Protein AF-0000000077545301 (afdb_homodimer)

Nearest PDB structures (foldseek):
  8fbj-assembly1_A  TM=3.760E-01  e=2.297E-01  synthetic construct
  7t7t-assembly2_B  TM=2.841E-01  e=3.414E-01  Citrus unshiu
  8jau-assembly1_A  TM=3.101E-01  e=1.224E+00  Homo sapiens
  8ga7-assembly1_A  TM=1.828E-01  e=2.401E-01  synthetic construct
  5a7d-assembly2_E  TM=2.461E-01  e=2.586E+00  Drosophila melanogaster

Secondary structure (DSSP, 8-state):
---------------HHHHHTT------TT-SS-HHHHHTT--------------------TTHHHHHHHHHHHHHHHHHHHHT--TT--HHHHHHHHHH----------S----HHHHTT-SHHHHHHHHHS---------------------SS------HHHHHHHHHHHGGGGGGSTTTT-B-TTSSBSS-SSHHHHHHHHHHHHT-S-HHHHHHHHHHHHHHHHTS-TTTTTT-S---SS-HHHHHHHHHHHHHHHHHHH-SS---HHHHHHHHHHHHHHHHTT-HHHHHHHHHHHHHHHHHTTTTS----HHHHHHHHHHHHHHHHHHHHHT---SS-HHHHHTS---TTS-HHHHHHHHHHHHHHHHHHHHH-GGG--HHHHHHHHHHHHHHHHHS-GGGSS--HHHHTS-HHHHHHHHHHHHHHHHHHHHHHHHHHGGGGT-GGGHHHHHHHHHHHHHHHHHHHHHHTSSSS----HHHHHHHHHHHHHHHHHHHSTT----HHHHHHHHHHHHHHHHHHHHHHHHS--HHHHHHHHHHHHHHHHHTT---S-TEEEEEETTTEEEEEEEE--STTSPPEEEEEEEESSS-----GGG--TTGGGS-TTS--------SEEEEEEEE----/---------------HHHHHTT------TT-SS-HHHHHTT--------------------TTHHHHHHHHHHHHHHHHHHHHT--TT--HHHHHHHHHH----------S----HHHHTT-SHHHHHHHHHS---------------------SS------HHHHHHHHHHHGGGGGGSTTTT-B-TTSSBSS-SSHHHHHHHHHHHHT-S-HHHHHHHHHHHHHHHHTS-TTTTTT-S---SS-HHHHHHHHHHHHHHHHHHH-SS---HHHHHHHHHHHHHHHHTT-HHHHHHHHHHHHHHHHHTT-SS----HHHHHHHHHHHHHHHHHHHHHT---SS-HHHHHTS---TTS-HHHHHHHHHHHHHHHHHHHHH--TT--HHHHHHHHHHHHHHHHHS-GGGSS--HHHHTS-HHHHHHHHHHHHHHHHHHHHHHHHHHGGGGT-GGGHHHHHHHHHHHHHHHHHHHHHHTSSSSPPP-HHHHHHHHHHHHHHHHHHHSTT----HHHHHHHHHHHHHHHHHHHHHHHHS--HHHHHHHHHHHHHHHHHTT---S-TEEEEEETTTEEEEEEEE--STTSPPEEEEEEEESSS-----GGG--TTGGGS-TTS--------SEEEEEEEE----

InterPro domains:
  IPR001138 Zn(2)Cys(6) fungal-type DNA-binding domain [PS00463] (14-44)
  IPR001138 Zn(2)Cys(6) fungal-type DNA-binding domain [PS50048] (14-44)
  IPR001138 Zn(2)Cys(6) fungal-type DNA-binding domain [SM00066] (9-55)
  IPR001138 Zn(2)Cys(6) fungal-type DNA-binding domain [cd00067] (12-45)
  IPR007219 Xylanolytic transcriptional activator, regulatory domain [SM00906] (294-359)
  IPR036864 Zn(2)-C6 fungal-type DNA-binding domain superfamily [G3DSA:4.10.240.10] (12-77)
  IPR036864 Zn(2)-C6 fungal-type DNA-binding domain superfamily [SSF57701] (5-49)

Sequence (1278 aa):
MQSQPKRMRLGTKSCTECRRRKVRCIFPEGSDRCRQCKAHKAPCRPQQAPSSTSPSTSSLSPDYVQSNEGAVEILRLRECQRLGLPPDTSLGAIFTHVVGESVSSRSTSSDQDLDASVVLENAPLMKNLRETLPTQPSFEAELRPRPRDPFPNRSSMIYLPCAPVLVSIFEYTQQFWAIWPLAFTPTDTGERCFPDSVPMAVRFIQQSVISSNPGVVARALVWLSLCLQELPKDFNKDTPLSLPWKAPKIIDYYLKEVEELLQTHSSPVCSLEFIEALTLQYELFIFMGRPCSAWKSTRTALNNAMILGLHGFVPNGRKKEIWNALWVQDRHLSLFLGLPYAVPEHFIRLDRVDENDALERKILRKVGIISGHITDRNCHQLESSYSSTARIIEEMDQLKEMIPTEWWEPTEADITGYYGIDFTRRAIILFYYTTNKLLHLPYVRMTARDKRYDYSRTTAFESAEGMVRAYLNMRVLGTAPMSCDFVDFMAFSGAAILAADLISKSSSRSAEEEERLWKLIMELAKSMRDMTSVLDCAVATQAAEVLENLHAARHGTFFGPENFEVTIPYFGRMRISRVEKPAPALPQNVIEFETNVFNMHLPTDLQPSCELTENWSSGWDFDYTYEWQDVFNFEQVGSMQSQPKRMRLGTKSCTECRRRKVRCIFPEGSDRCRQCKAHKAPCRPQQAPSSTSPSTSSLSPDYVQSNEGAVEILRLRECQRLGLPPDTSLGAIFTHVVGESVSSRSTSSDQDLDASVVLENAPLMKNLRETLPTQPSFEAELRPRPRDPFPNRSSMIYLPCAPVLVSIFEYTQQFWAIWPLAFTPTDTGERCFPDSVPMAVRFIQQSVISSNPGVVARALVWLSLCLQELPKDFNKDTPLSLPWKAPKIIDYYLKEVEELLQTHSSPVCSLEFIEALTLQYELFIFMGRPCSAWKSTRTALNNAMILGLHGFVPNGRKKEIWNALWVQDRHLSLFLGLPYAVPEHFIRLDRVDENDALERKILRKVGIISGHITDRNCHQLESSYSSTARIIEEMDQLKEMIPTEWWEPTEADITGYYGIDFTRRAIILFYYTTNKLLHLPYVRMTARDKRYDYSRTTAFESAEGMVRAYLNMRVLGTAPMSCDFVDFMAFSGAAILAADLISKSSSRSAEEEERLWKLIMELAKSMRDMTSVLDCAVATQAAEVLENLHAARHGTFFGPENFEVTIPYFGRMRISRVEKPAPALPQNVIEFETNVFNMHLPTDLQPSCELTENWSSGWDFDYTYEWQDVFNFEQVGS

Solvent-accessible surface area (backbone atoms only — not comparable to full-atom values): 70444 Å² total; per-residue (Å²): 134,79,80,71,76,78,80,76,74,83,72,80,79,40,30,53,54,30,56,73,67,71,43,83,49,45,60,53,90,95,48,90,41,27,52,57,28,62,76,66,76,43,82,49,46,70,65,68,74,79,75,72,81,70,71,82,79,74,83,79,69,80,62,70,70,56,57,59,54,48,54,55,47,50,49,38,39,48,46,18,58,72,69,71,42,64,72,83,55,46,61,67,43,45,54,34,32,55,29,36,63,51,78,82,80,77,85,67,80,68,67,83,64,69,53,64,73,49,59,78,38,55,53,51,73,66,30,60,57,44,70,73,44,76,83,78,74,84,78,76,71,79,73,74,80,70,87,63,77,75,56,69,76,70,83,71,81,77,89,68,78,56,68,71,43,46,50,55,50,36,65,70,38,54,67,56,50,65,64,41,77,65,41,77,35,37,41,98,86,64,47,55,72,45,66,90,44,57,70,48,39,54,50,48,45,63,54,23,66,72,43,78,44,59,23,45,26,32,26,39,44,39,54,50,34,44,44,46,62,50,49,47,66,57,58,53,56,92,37,97,55,55,67,95,55,59,52,69,60,52,37,53,52,43,52,50,53,37,52,52,44,46,70,75,51,25,63,55,47,51,50,72,45,30,36,50,17,27,53,42,40,22,52,43,24,33,32,60,13,23,59,63,52,16,45,50,32,32,49,55,28,46,55,36,36,47,58,58,56,39,60,50,84,51,86,48,65,41,53,40,50,52,42,54,52,41,54,36,53,36,18,47,46,16,41,68,55,72,39,83,49,61,69,59,65,70,49,55,62,59,49,66,79,56,83,32,48,6,63,65,55,53,50,50,50,49,51,21,53,50,29,43,53,48,38,50,43,65,68,43,60,88,65,61,40,70,63,57,55,51,51,50,51,52,52,49,52,52,52,56,67,70,52,59,77,72,51,79,51,76,48,73,64,45,33,72,43,62,43,36,60,48,43,51,46,24,48,50,50,26,50,50,20,49,53,49,20,64,67,19,48,83,34,37,72,45,27,83,81,36,67,89,24,42,63,30,33,53,47,20,53,50,18,19,54,44,18,38,51,26,46,56,52,44,66,59,34,51,92,62,78,82,59,38,26,40,62,41,43,50,25,42,53,21,41,49,53,51,48,51,47,67,61,46,73,77,52,90,63,50,71,68,55,50,51,51,50,51,51,52,46,49,49,50,27,50,52,27,49,56,47,41,73,49,30,82,42,60,32,28,48,52,44,22,51,52,52,53,48,52,52,22,29,69,66,17,65,57,78,68,66,66,69,39,50,34,46,43,74,52,53,32,38,40,36,38,33,66,44,82,46,75,85,85,48,59,37,28,28,34,41,33,44,30,23,39,64,90,53,36,53,56,65,36,89,65,52,49,73,47,43,56,45,45,72,36,61,70,58,79,78,62,90,64,88,51,74,38,72,50,78,43,78,25,60,38,59,78,127,135,81,82,72,79,79,78,76,73,83,72,82,82,40,30,51,55,31,54,74,66,71,42,84,51,47,60,52,91,96,48,88,42,27,53,59,28,60,76,66,75,41,79,50,43,69,60,67,71,80,73,71,78,69,74,81,80,74,81,80,69,80,63,69,68,56,56,58,55,47,53,54,47,49,51,40,38,48,46,18,58,72,68,71,44,63,74,83,55,46,63,67,45,45,53,34,33,55,31,36,59,51,79,81,81,80,85,69,82,69,68,80,63,71,54,63,73,48,59,77,38,56,54,51,72,68,32,60,58,47,71,73,44,77,82,79,74,84,78,76,71,80,75,75,79,70,86,64,76,73,57,70,76,68,83,72,80,76,88,68,79,55,69,70,44,46,51,55,52,37,65,69,38,53,68,54,51,64,63,41,77,65,41,77,34,37,41,98,84,62,46,56,72,44,66,89,44,60,73,49,38,56,50,47,46,62,54,23,66,72,42,77,46,59,23,46,27,33,27,39,45,39,53,49,34,45,46,46,63,50,49,47,66,56,58,56,57,91,36,96,56,54,67,95,55,60,52,69,60,51,37,53,53,45,52,52,51,38,51,52,45,46,69,75,51,26,65,56,48,51,51,72,45,30,36,52,17,27,53,41,39,21,52,42,25,32,33,59,13,22,62,63,52,17,44,50,34,32,50,55,27,46,55,36,36,47,58,58,55,37,62,50,84,50,87,48,67,44,52,41,51,51,41,54,52,40,54,36,52,35,17,48,45,15,42,68,58,72,40,83,51,57,71,60,64,69,52,53,61,58,49,66,79,55,83,29,48,5,62,64,54,54,50,51,49,48,51,20,54,50,30,43,52,49,39,49,44,66,69,42,60,89,68,60,38,70,63,58,54,51,52,49,50,50,51,51,52,52,51,56,69,69,51,59,78,72,52,79,52,77,48,74,65,45,34,72,45,61,45,35,60,48,44,49,46,23,48,49,51,26,49,50,20,50,54,48,20,64,69,20,48,84,34,38,71,45,28,84,81,36,68,88,26,44,64,29,32,55,48,22,52,50,18,20,53,44,18,38,51,27,46,56,53,43,66,61,34,51,91,62,80,79,59,38,27,40,61,41,45,52,26,42,52,20,39,50,54,50,49,51,47,64,61,48,68,78,54,88,63,53,70,68,56,52,52,51,52,51,51,53,45,50,50,49,27,49,52,26,50,55,48,41,74,48,31,84,41,58,30,28,47,53,44,22,52,53,53,51,47,50,52,22,29,69,66,18,63,57,78,67,65,66,71,41,51,34,48,43,74,53,52,31,38,40,35,38,35,65,45,83,46,74,86,85,50,58,37,29,28,35,41,36,43,31,22,39,64,88,53,37,54,57,65,34,90,65,53,50,75,46,46,56,46,46,72,37,62,70,58,80,78,64,90,63,85,52,74,38,73,51,77,42,80,26,61,37,59,78,128

Organism: Fusarium solani (NCBI:txid169388)

Foldseek 3Di:
DPPPPPDPPPPQFAFPVCVVVVHRFDCDPPDPATPVCVVVVHDRHTPPPPDPPVPPPDDPDPCVVVPVVVVVLVLLQVLCVVLVHPSPQDPLRSLQQLFFAPDPDDPPPPPVVVCPCPPVLPVPPVNVVVVVPDDDDPCPPPPDDPPPPFLPPPPDQQDDFDLVLLLLLCVVCLLPQLQFAQSSFADPVGHGPADNDSVVLSVQQVVQCNDRALLSNLQNLLSVLLSLLFAWQCSQPPDPRHDPDRSVVSNVSSVVSLVVSCVVAQVPHHDPSNLNSLLRNLVSCQLLQNLVSSLVSLVNSQVRLVVVPLLADDPRRNSVSSNLSSQLSQLLSCLVLLHAGDRDVVSVVNPDDDPRTNLLSVLSSLLSVLSNLLSVLSVVVPCNDPVSLVVSVVSLVVSVVSQDPCLLADDPCQQAHRLSSNLSSLVSQLSSLLSLLSSLVLCLVVCVVPVVSVVSVVSNLVSLLSNLSSLVRNQSHDDAGGRGQNSLVSNLVSLVVVLVQLQVVPDPDDPVVSVVSLVSLLVSLVSLVVNVVTHVHQNSPVSSVVSVQSSCQQAQNHPDDQWQWFQAQLFGIWIWHWADDPPPFAIKIKIKGFAASSSSHDPPVPADPSRRNPGRRPPPPPPDHGPDMDMGIGGHDDD/DPPPPPDDPPPQFAFPVCVVVVHRFDCDPPDPATPVCVVVVHDRHTPPDPPPPVPPPDDPDPCVVVPVVVVVLVLLQVLCVVLVHPSPQDPLRSLQQLFFAPDPDDDPDPDPVVCVCVPVCPVPPVNVVVVVPDDDDPCPPPPDDPPDPFLPPPPDQQDDFDLVLLLLLCVVCLLPQLQFAQSSFADPVGHGPADNDSVVLSVQQVVQCPDRALLSNLQNLLSVLLSLLFAWQCSQPPDPRHDPDRSVVSNVSSVVSLVVSCVVAQVPHHDPSNLNSLLRNLVSCQLLQNLVSSLVSLVNSQVRLVVVPLLADDPRRNSVSSNLSSQLSQLLSCLVLLHAGDRDVVSVVNSDDDPRTNLLSVLSSLLSVLSNLLSVLSVVVPCVDPVSLVVSVVSLVVSVVSQDPCLLADDPCQQPHRLSSNLSSLVSQLSSLLSLLSSLVLCLVVCVVPVVSVVSVVSNLVSLLSNLSSLVRNQSHDDAGGRGQNSLVSNLVSLVVVLVQLQVVPDPDDPVVSVVSLVSLLVSLVSLVVNVVTHVHQNSPVSSVVSVQSSCQQAQNHPDDQWQWFQAQLFGIKIWHWADDPPPFAIKIKIKGFAASSSSHDPPVPADPSHRNPGRRPPPPPVDHGPDMDMGIGGHDDD

Structure (mmCIF, N/CA/C/O backbone):
data_AF-0000000077545301-model_v1
#
loop_
_entity.id
_entity.type
_entity.pdbx_description
1 polymer 'Zn(2)-C6 fungal-type domain-containing protein'
#
loop_
_atom_site.group_PDB
_atom_site.id
_atom_site.type_symbol
_atom_site.label_atom_id
_atom_site.label_alt_id
_atom_site.label_comp_id
_atom_site.label_asym_id
_atom_site.label_entity_id
_atom_site.label_seq_id
_atom_site.pdbx_PDB_ins_code
_atom_site.Cartn_x
_atom_site.Cartn_y
_atom_site.Cartn_z
_atom_site.occupancy
_atom_site.B_iso_or_equiv
_atom_site.auth_seq_id
_atom_site.auth_comp_id
_atom_site.auth_asym_id
_atom_site.auth_atom_id
_atom_site.pdbx_PDB_model_num
ATOM 1 N N . MET A 1 1 ? 50.531 -36.344 57.156 1 24.77 1 MET A N 1
ATOM 2 C CA . MET A 1 1 ? 49.156 -36.75 57.156 1 24.77 1 MET A CA 1
ATOM 3 C C . MET A 1 1 ? 48.625 -36.875 55.719 1 24.77 1 MET A C 1
ATOM 5 O O . MET A 1 1 ? 48.594 -35.906 55 1 24.77 1 MET A O 1
ATOM 9 N N . GLN A 1 2 ? 48.656 -38.062 55.188 1 23.42 2 GLN A N 1
ATOM 10 C CA . GLN A 1 2 ? 48.688 -38.531 53.812 1 23.42 2 GLN A CA 1
ATOM 11 C C . GLN A 1 2 ? 47.344 -38.375 53.156 1 23.42 2 GLN A C 1
ATOM 13 O O . GLN A 1 2 ? 46.312 -38.781 53.719 1 23.42 2 GLN A O 1
ATOM 18 N N . SER A 1 3 ? 47.219 -37.312 52.375 1 28.94 3 SER A N 1
ATOM 19 C CA . SER A 1 3 ? 45.969 -36.719 51.875 1 28.94 3 SER A CA 1
ATOM 20 C C . SER A 1 3 ? 45.188 -37.75 51.031 1 28.94 3 SER A C 1
ATOM 22 O O . SER A 1 3 ? 45.719 -38.281 50.062 1 28.94 3 SER A O 1
ATOM 24 N N . GLN A 1 4 ? 44.5 -38.594 51.719 1 28.77 4 GLN A N 1
ATOM 25 C CA . GLN A 1 4 ? 43.812 -39.75 51.219 1 28.77 4 GLN A CA 1
ATOM 26 C C . GLN A 1 4 ? 42.969 -39.406 50 1 28.77 4 GLN A C 1
ATOM 28 O O . GLN A 1 4 ? 42.25 -38.406 49.969 1 28.77 4 GLN A O 1
ATOM 33 N N . PRO A 1 5 ? 43.344 -39.938 48.812 1 28.03 5 PRO A N 1
ATOM 34 C CA . PRO A 1 5 ? 42.844 -39.562 47.5 1 28.03 5 PRO A CA 1
ATOM 35 C C . PRO A 1 5 ? 41.312 -39.75 47.344 1 28.03 5 PRO A C 1
ATOM 37 O O . PRO A 1 5 ? 40.781 -40.719 47.875 1 28.03 5 PRO A O 1
ATOM 40 N N . LYS A 1 6 ? 40.625 -38.656 47.312 1 32.81 6 LYS A N 1
ATOM 41 C CA . LYS A 1 6 ? 39.156 -38.625 47.375 1 32.81 6 LYS A CA 1
ATOM 42 C C . LYS A 1 6 ? 38.531 -39.594 46.406 1 32.81 6 LYS A C 1
ATOM 44 O O . LYS A 1 6 ? 39.031 -39.75 45.281 1 32.81 6 LYS A O 1
ATOM 49 N N . ARG A 1 7 ? 37.781 -40.656 46.781 1 28.78 7 ARG A N 1
ATOM 50 C CA . ARG A 1 7 ? 37.062 -41.75 46.156 1 28.78 7 ARG A CA 1
ATOM 51 C C . ARG A 1 7 ? 36.25 -41.281 44.969 1 28.78 7 ARG A C 1
ATOM 53 O O . ARG A 1 7 ? 35.469 -40.344 45.062 1 28.78 7 ARG A O 1
ATOM 60 N N . MET A 1 8 ? 36.781 -41.469 43.688 1 29.34 8 MET A N 1
ATOM 61 C CA . MET A 1 8 ? 36.188 -41.125 42.406 1 29.34 8 MET A CA 1
ATOM 62 C C . MET A 1 8 ? 34.781 -41.719 42.281 1 29.34 8 MET A C 1
ATOM 64 O O . MET A 1 8 ? 34.594 -42.906 42.5 1 29.34 8 MET A O 1
ATOM 68 N N . ARG A 1 9 ? 33.781 -41 42.594 1 31.47 9 ARG A N 1
ATOM 69 C CA . ARG A 1 9 ? 32.406 -41.469 42.625 1 31.47 9 ARG A CA 1
ATOM 70 C C . ARG A 1 9 ? 32.062 -42.312 41.406 1 31.47 9 ARG A C 1
ATOM 72 O O . ARG A 1 9 ? 32.594 -42.062 40.312 1 31.47 9 ARG A O 1
ATOM 79 N N . LEU A 1 10 ? 31.672 -43.562 41.562 1 33.34 10 LEU A N 1
ATOM 80 C CA . LEU A 1 10 ? 31.156 -44.594 40.656 1 33.34 10 LEU A CA 1
ATOM 81 C C . LEU A 1 10 ? 30.188 -44 39.656 1 33.34 10 LEU A C 1
ATOM 83 O O . LEU A 1 10 ? 29.172 -43.438 40 1 33.34 10 LEU A O 1
ATOM 87 N N . GLY A 1 11 ? 30.641 -43.406 38.562 1 35.81 11 GLY A N 1
ATOM 88 C CA . GLY A 1 11 ? 29.969 -42.781 37.438 1 35.81 11 GLY A CA 1
ATOM 89 C C . GLY A 1 11 ? 28.828 -43.594 36.906 1 35.81 11 GLY A C 1
ATOM 90 O O . GLY A 1 11 ? 28.859 -44.844 36.938 1 35.81 11 GLY A O 1
ATOM 91 N N . THR A 1 12 ? 27.609 -43.281 37.094 1 44.88 12 THR A N 1
ATOM 92 C CA . THR A 1 12 ? 26.328 -43.906 36.75 1 44.88 12 THR A CA 1
ATOM 93 C C . THR A 1 12 ? 26.359 -44.438 35.344 1 44.88 12 THR A C 1
ATOM 95 O O . THR A 1 12 ? 26.828 -43.781 34.406 1 44.88 12 THR A O 1
ATOM 98 N N . LYS A 1 13 ? 26.562 -45.719 35.031 1 53.78 13 LYS A N 1
ATOM 99 C CA . LYS A 1 13 ? 26.547 -46.562 33.844 1 53.78 13 LYS A CA 1
ATOM 100 C C . LYS A 1 13 ? 25.312 -46.312 33 1 53.78 13 LYS A C 1
ATOM 102 O O . LYS A 1 13 ? 24.266 -46.938 33.219 1 53.78 13 LYS A O 1
ATOM 107 N N . SER A 1 14 ? 24.969 -45.188 32.531 1 61.44 14 SER A N 1
ATOM 108 C CA . SER A 1 14 ? 23.812 -45 31.672 1 61.44 14 SER A CA 1
ATOM 109 C C . SER A 1 14 ? 24.125 -45.406 30.234 1 61.44 14 SER A C 1
ATOM 111 O O . SER A 1 14 ? 25.266 -45.281 29.781 1 61.44 14 SER A O 1
ATOM 113 N N . CYS A 1 15 ? 23.406 -46.281 29.547 1 68.44 15 CYS A N 1
ATOM 114 C CA . CYS A 1 15 ? 23.656 -46.656 28.172 1 68.44 15 CYS A CA 1
ATOM 115 C C . CYS A 1 15 ? 23.625 -45.438 27.25 1 68.44 15 CYS A C 1
ATOM 117 O O . CYS A 1 15 ? 23.125 -44.375 27.641 1 68.44 15 CYS A O 1
ATOM 119 N N . THR A 1 16 ? 24.141 -45.344 26.031 1 70.06 16 THR A N 1
ATOM 120 C CA . THR A 1 16 ? 24.281 -44.219 25.094 1 70.06 16 THR A CA 1
ATOM 121 C C . THR A 1 16 ? 22.922 -43.656 24.734 1 70.06 16 THR A C 1
ATOM 123 O O . THR A 1 16 ? 22.766 -42.438 24.625 1 70.06 16 THR A O 1
ATOM 126 N N . GLU A 1 17 ? 21.906 -44.438 24.625 1 73.94 17 GLU A N 1
ATOM 127 C CA . GLU A 1 17 ? 20.578 -44 24.203 1 73.94 17 GLU A CA 1
ATOM 128 C C . GLU A 1 17 ? 19.812 -43.375 25.359 1 73.94 17 GLU A C 1
ATOM 130 O O . GLU A 1 17 ? 19.109 -42.375 25.188 1 73.94 17 GLU A O 1
ATOM 135 N N . CYS A 1 18 ? 19.844 -43.875 26.422 1 72.56 18 CYS A N 1
ATOM 136 C CA . CYS A 1 18 ? 19.203 -43.312 27.609 1 72.56 18 CYS A CA 1
ATOM 137 C C . CYS A 1 18 ? 19.859 -42 28 1 72.56 18 CYS A C 1
ATOM 139 O O . CYS A 1 18 ? 19.188 -41.062 28.438 1 72.56 18 CYS A O 1
ATOM 141 N N . ARG A 1 19 ? 21.188 -41.844 27.828 1 71.56 19 ARG A N 1
ATOM 142 C CA . ARG A 1 19 ? 21.906 -40.625 28.062 1 71.56 19 ARG A CA 1
ATOM 143 C C . ARG A 1 19 ? 21.453 -39.531 27.078 1 71.56 19 ARG A C 1
ATOM 145 O O . ARG A 1 19 ? 21.234 -38.375 27.453 1 71.56 19 ARG A O 1
ATOM 152 N N . ARG A 1 20 ? 21.25 -39.875 25.812 1 69.06 20 ARG A N 1
ATOM 153 C CA . ARG A 1 20 ? 20.781 -39 24.75 1 69.06 20 ARG A CA 1
ATOM 154 C C . ARG A 1 20 ? 19.359 -38.5 25.031 1 69.06 20 ARG A C 1
ATOM 156 O O . ARG A 1 20 ? 19.047 -37.344 24.828 1 69.06 20 ARG A O 1
ATOM 163 N N . ARG A 1 21 ? 18.594 -39.344 25.594 1 70.75 21 ARG A N 1
ATOM 164 C CA . ARG A 1 21 ? 17.203 -39.031 25.875 1 70.75 21 ARG A CA 1
ATOM 165 C C . ARG A 1 21 ? 17.031 -38.531 27.312 1 70.75 21 ARG A C 1
ATOM 167 O O . ARG A 1 21 ? 15.914 -38.25 27.75 1 70.75 21 ARG A O 1
ATOM 174 N N . LYS A 1 22 ? 18.172 -38.312 28 1 68.31 22 LYS A N 1
ATOM 175 C CA . LYS A 1 22 ? 18.25 -37.875 29.391 1 68.31 22 LYS A CA 1
ATOM 176 C C . LYS A 1 22 ? 17.25 -38.625 30.266 1 68.31 22 LYS A C 1
ATOM 178 O O . LYS A 1 22 ? 16.594 -38 31.125 1 68.31 22 LYS A O 1
ATOM 183 N N . VAL A 1 23 ? 17.078 -39.812 29.969 1 75.12 23 VAL A N 1
ATOM 184 C CA . VAL A 1 23 ? 16.219 -40.625 30.828 1 75.12 23 VAL A CA 1
ATOM 185 C C . VAL A 1 23 ? 17.078 -41.594 31.641 1 75.12 23 VAL A C 1
ATOM 187 O O . VAL A 1 23 ? 18.219 -41.906 31.266 1 75.12 23 VAL A O 1
ATOM 190 N N . ARG A 1 24 ? 16.531 -42.031 32.719 1 73.31 24 ARG A N 1
ATOM 191 C CA . ARG A 1 24 ? 17.234 -42.906 33.656 1 73.31 24 ARG A CA 1
ATOM 192 C C . ARG A 1 24 ? 17.391 -44.312 33.031 1 73.31 24 ARG A C 1
ATOM 194 O O . ARG A 1 24 ? 16.391 -44.938 32.656 1 73.31 24 ARG A O 1
ATOM 201 N N . CYS A 1 25 ? 18.656 -44.75 32.812 1 69.75 25 CYS A N 1
ATOM 202 C CA . CYS A 1 25 ? 18.969 -46.062 32.25 1 69.75 25 CYS A CA 1
ATOM 203 C C . CYS A 1 25 ? 18.875 -47.156 33.312 1 69.75 25 CYS A C 1
ATOM 205 O O . CYS A 1 25 ? 19.672 -47.156 34.281 1 69.75 25 CYS A O 1
ATOM 207 N N . ILE A 1 26 ? 17.703 -47.906 33.438 1 77.56 26 ILE A N 1
ATOM 208 C CA . ILE A 1 26 ? 17.469 -48.969 34.406 1 77.56 26 ILE A CA 1
ATOM 209 C C . ILE A 1 26 ? 17.625 -50.344 33.75 1 77.56 26 ILE A C 1
ATOM 211 O O . ILE A 1 26 ? 16.906 -50.656 32.812 1 77.56 26 ILE A O 1
ATOM 215 N N . PHE A 1 27 ? 18.625 -51.062 34.062 1 71.75 27 PHE A N 1
ATOM 216 C CA . PHE A 1 27 ? 18.812 -52.406 33.562 1 71.75 27 PHE A CA 1
ATOM 217 C C . PHE A 1 27 ? 18.109 -53.438 34.438 1 71.75 27 PHE A C 1
ATOM 219 O O . PHE A 1 27 ? 18.438 -53.562 35.625 1 71.75 27 PHE A O 1
ATOM 226 N N . PRO A 1 28 ? 16.953 -54 33.938 1 73.25 28 PRO A N 1
ATOM 227 C CA . PRO A 1 28 ? 16.375 -55.062 34.75 1 73.25 28 PRO A CA 1
ATOM 228 C C . PRO A 1 28 ? 17.359 -56.219 34.969 1 73.25 28 PRO A C 1
ATOM 230 O O . PRO A 1 28 ? 18.281 -56.438 34.188 1 73.25 28 PRO A O 1
ATOM 233 N N . GLU A 1 29 ? 17.297 -57 35.969 1 72.56 29 GLU A N 1
ATOM 234 C CA . GLU A 1 29 ? 18.141 -58.125 36.312 1 72.56 29 GLU A CA 1
ATOM 235 C C . GLU A 1 29 ? 18.141 -59.188 35.25 1 72.56 29 GLU A C 1
ATOM 237 O O . GLU A 1 29 ? 17.062 -59.625 34.781 1 72.56 29 GLU A O 1
ATOM 242 N N . GLY A 1 30 ? 19.312 -59.562 34.562 1 73.5 30 GLY A N 1
ATOM 243 C CA . GLY A 1 30 ? 19.5 -60.625 33.594 1 73.5 30 GLY A CA 1
ATOM 244 C C . GLY A 1 30 ? 19.391 -60.156 32.156 1 73.5 30 GLY A C 1
ATOM 245 O O . GLY A 1 30 ? 19.438 -60.938 31.234 1 73.5 30 GLY A O 1
ATOM 246 N N . SER A 1 31 ? 18.938 -58.781 31.953 1 69.25 31 SER A N 1
ATOM 247 C CA . SER A 1 31 ? 18.828 -58.312 30.578 1 69.25 31 SER A CA 1
ATOM 248 C C . SER A 1 31 ? 20 -57.438 30.203 1 69.25 31 SER A C 1
ATOM 250 O O . SER A 1 31 ? 20.516 -56.688 31.031 1 69.25 31 SER A O 1
ATOM 252 N N . ASP A 1 32 ? 20.688 -57.562 29.047 1 70.06 32 ASP A N 1
ATOM 253 C CA . ASP A 1 32 ? 21.797 -56.781 28.516 1 70.06 32 ASP A CA 1
ATOM 254 C C . ASP A 1 32 ? 21.297 -55.469 27.922 1 70.06 32 ASP A C 1
ATOM 256 O O . ASP A 1 32 ? 22.078 -54.688 27.359 1 70.06 32 ASP A O 1
ATOM 260 N N . ARG A 1 33 ? 19.953 -55.25 27.984 1 72.06 33 ARG A N 1
ATOM 261 C CA . ARG A 1 33 ? 19.312 -54.031 27.453 1 72.06 33 ARG A CA 1
ATOM 262 C C . ARG A 1 33 ? 18.547 -53.312 28.547 1 72.06 33 ARG A C 1
ATOM 264 O O . ARG A 1 33 ? 17.875 -53.906 29.359 1 72.06 33 ARG A O 1
ATOM 271 N N . CYS A 1 34 ? 18.812 -52 28.578 1 74.75 34 CYS A N 1
ATOM 272 C CA . CYS A 1 34 ? 18.125 -51.25 29.625 1 74.75 34 CYS A CA 1
ATOM 273 C C . CYS A 1 34 ? 16.625 -51.188 29.359 1 74.75 34 CYS A C 1
ATOM 275 O O . CYS A 1 34 ? 16.188 -51.406 28.234 1 74.75 34 CYS A O 1
ATOM 277 N N . ARG A 1 35 ? 15.766 -51.094 30.375 1 75.25 35 ARG A N 1
ATOM 278 C CA . ARG A 1 35 ? 14.305 -51.062 30.328 1 75.25 35 ARG A CA 1
ATOM 279 C C . ARG A 1 35 ? 13.805 -50.062 29.297 1 75.25 35 ARG A C 1
ATOM 281 O O . ARG A 1 35 ? 12.836 -50.344 28.578 1 75.25 35 ARG A O 1
ATOM 288 N N . GLN A 1 36 ? 14.492 -48.938 29.234 1 72.88 36 GLN A N 1
ATOM 289 C CA . GLN A 1 36 ? 14.039 -47.875 28.344 1 72.88 36 GLN A CA 1
ATOM 290 C C . GLN A 1 36 ? 14.359 -48.219 26.891 1 72.88 36 GLN A C 1
ATOM 292 O O . GLN A 1 36 ? 13.539 -48 26 1 72.88 36 GLN A O 1
ATOM 297 N N . CYS A 1 37 ? 15.469 -48.656 26.562 1 74 37 CYS A N 1
ATOM 298 C CA . CYS A 1 37 ? 15.82 -49.062 25.219 1 74 37 CYS A CA 1
ATOM 299 C C . CYS A 1 37 ? 14.961 -50.25 24.766 1 74 37 CYS A C 1
ATOM 301 O O . CYS A 1 37 ? 14.57 -50.344 23.594 1 74 37 CYS A O 1
ATOM 303 N N . LYS A 1 38 ? 14.594 -51.156 25.578 1 75.5 38 LYS A N 1
ATOM 304 C CA . LYS A 1 38 ? 13.68 -52.25 25.25 1 75.5 38 LYS A CA 1
ATOM 305 C C . LYS A 1 38 ? 12.297 -51.719 24.891 1 75.5 38 LYS A C 1
ATOM 307 O O . LYS A 1 38 ? 11.672 -52.188 23.938 1 75.5 38 LYS A O 1
ATOM 312 N N . ALA A 1 39 ? 11.812 -50.781 25.688 1 73 39 ALA A N 1
ATOM 313 C CA . ALA A 1 39 ? 10.469 -50.25 25.484 1 73 39 ALA A CA 1
ATOM 314 C C . ALA A 1 39 ? 10.375 -49.469 24.156 1 73 39 ALA A C 1
ATOM 316 O O . ALA A 1 39 ? 9.32 -49.469 23.516 1 73 39 ALA A O 1
ATOM 317 N N . HIS A 1 40 ? 11.492 -48.875 23.688 1 69.88 40 HIS A N 1
ATOM 318 C CA . HIS A 1 40 ? 11.477 -48.062 22.484 1 69.88 40 HIS A CA 1
ATOM 319 C C . HIS A 1 40 ? 12.219 -48.75 21.344 1 69.88 40 HIS A C 1
ATOM 321 O O . HIS A 1 40 ? 12.531 -48.094 20.328 1 69.88 40 HIS A O 1
ATOM 327 N N . LYS A 1 41 ? 12.516 -49.938 21.312 1 70.81 41 LYS A N 1
ATOM 328 C CA . LYS A 1 41 ? 13.18 -50.844 20.359 1 70.81 41 LYS A CA 1
ATOM 329 C C . LYS A 1 41 ? 14.492 -50.219 19.875 1 70.81 41 LYS A C 1
ATOM 331 O O . LYS A 1 41 ? 14.844 -50.344 18.688 1 70.81 41 LYS A O 1
ATOM 336 N N . ALA A 1 42 ? 15.07 -49.469 20.781 1 66.5 42 ALA A N 1
ATOM 337 C CA . ALA A 1 42 ? 16.359 -48.844 20.438 1 66.5 42 ALA A CA 1
ATOM 338 C C . ALA A 1 42 ? 17.516 -49.75 20.875 1 66.5 42 ALA A C 1
ATOM 340 O O . ALA A 1 42 ? 17.391 -50.531 21.812 1 66.5 42 ALA A O 1
ATOM 341 N N . PRO A 1 43 ? 18.609 -49.781 20.062 1 72.25 43 PRO A N 1
ATOM 342 C CA . PRO A 1 43 ? 19.75 -50.562 20.484 1 72.25 43 PRO A CA 1
ATOM 343 C C . PRO A 1 43 ? 20.406 -50.031 21.766 1 72.25 43 PRO A C 1
ATOM 345 O O . PRO A 1 43 ? 20.688 -48.844 21.859 1 72.25 43 PRO A O 1
ATOM 348 N N . CYS A 1 44 ? 20.469 -50.812 22.875 1 69.38 44 CYS A N 1
ATOM 349 C CA . CYS A 1 44 ? 21.031 -50.469 24.172 1 69.38 44 CYS A CA 1
ATOM 350 C C . CYS A 1 44 ? 22.547 -50.688 24.188 1 69.38 44 CYS A C 1
ATOM 352 O O . CYS A 1 44 ? 23 -51.844 24.297 1 69.38 44 CYS A O 1
ATOM 354 N N . ARG A 1 45 ? 23.406 -49.781 23.641 1 68.19 45 ARG A N 1
ATOM 355 C CA . ARG A 1 45 ? 24.859 -49.906 23.531 1 68.19 45 ARG A CA 1
ATOM 356 C C . ARG A 1 45 ? 25.531 -49.281 24.766 1 68.19 45 ARG A C 1
ATOM 358 O O . ARG A 1 45 ? 25.141 -48.219 25.234 1 68.19 45 ARG A O 1
ATOM 365 N N . PRO A 1 46 ? 26.422 -49.969 25.469 1 59.69 46 PRO A N 1
ATOM 366 C CA . PRO A 1 46 ? 27.141 -49.438 26.625 1 59.69 46 PRO A CA 1
ATOM 367 C C . PRO A 1 46 ? 27.984 -48.219 26.297 1 59.69 46 PRO A C 1
ATOM 369 O O . PRO A 1 46 ? 28.375 -48.031 25.141 1 59.69 46 PRO A O 1
ATOM 372 N N . GLN A 1 47 ? 28.188 -47.219 27.188 1 48.56 47 GLN A N 1
ATOM 373 C CA . GLN A 1 47 ? 29.062 -46.062 27.031 1 48.56 47 GLN A CA 1
ATOM 374 C C . GLN A 1 47 ? 30.516 -46.469 26.828 1 48.56 47 GLN A C 1
ATOM 376 O O . GLN A 1 47 ? 31.156 -46.969 27.766 1 48.56 47 GLN A O 1
ATOM 381 N N . GLN A 1 48 ? 30.891 -47.094 25.719 1 38.28 48 GLN A N 1
ATOM 382 C CA . GLN A 1 48 ? 32.344 -47.344 25.641 1 38.28 48 GLN A CA 1
ATOM 383 C C . GLN A 1 48 ? 33.125 -46.062 25.875 1 38.28 48 GLN A C 1
ATOM 385 O O . GLN A 1 48 ? 32.688 -45 25.5 1 38.28 48 GLN A O 1
ATOM 390 N N . ALA A 1 49 ? 34.031 -46.094 26.766 1 34.5 49 ALA A N 1
ATOM 391 C CA . ALA A 1 49 ? 35.031 -45.031 26.969 1 34.5 49 ALA A CA 1
ATOM 392 C C . ALA A 1 49 ? 35.594 -44.562 25.641 1 34.5 49 ALA A C 1
ATOM 394 O O . ALA A 1 49 ? 36.094 -45.375 24.844 1 34.5 49 ALA A O 1
ATOM 395 N N . PRO A 1 50 ? 35.125 -43.438 25.047 1 29.75 50 PRO A N 1
ATOM 396 C CA . PRO A 1 50 ? 35.75 -43.125 23.766 1 29.75 50 PRO A CA 1
ATOM 397 C C . PRO A 1 50 ? 37.281 -43.188 23.828 1 29.75 50 PRO A C 1
ATOM 399 O O . PRO A 1 50 ? 37.906 -42.719 24.797 1 29.75 50 PRO A O 1
ATOM 402 N N . SER A 1 51 ? 37.875 -44.344 23.562 1 28.05 51 SER A N 1
ATOM 403 C CA . SER A 1 51 ? 39.312 -44.375 23.438 1 28.05 51 SER A CA 1
ATOM 404 C C . SER A 1 51 ? 39.844 -43.125 22.734 1 28.05 51 SER A C 1
ATOM 406 O O . SER A 1 51 ? 39.219 -42.656 21.781 1 28.05 51 SER A O 1
ATOM 408 N N . SER A 1 52 ? 40.781 -42.344 23.375 1 26.69 52 SER A N 1
ATOM 409 C CA . SER A 1 52 ? 41.469 -41.094 23.141 1 26.69 52 SER A CA 1
ATOM 410 C C . SER A 1 52 ? 42.188 -41.094 21.781 1 26.69 52 SER A C 1
ATOM 412 O O . SER A 1 52 ? 42.969 -40.188 21.469 1 26.69 52 SER A O 1
ATOM 414 N N . THR A 1 53 ? 42.344 -42.281 21.141 1 24.98 53 THR A N 1
ATOM 415 C CA . THR A 1 53 ? 43.469 -42.125 20.219 1 24.98 53 THR A CA 1
ATOM 416 C C . THR A 1 53 ? 43.188 -41 19.219 1 24.98 53 THR A C 1
ATOM 418 O O . THR A 1 53 ? 42.219 -41.031 18.469 1 24.98 53 THR A O 1
ATOM 421 N N . SER A 1 54 ? 43.75 -39.781 19.516 1 26.7 54 SER A N 1
ATOM 422 C CA . SER A 1 54 ? 43.75 -38.5 18.859 1 26.7 54 SER A CA 1
ATOM 423 C C . SER A 1 54 ? 44.219 -38.625 17.406 1 26.7 54 SER A C 1
ATOM 425 O O . SER A 1 54 ? 45.406 -38.75 17.141 1 26.7 54 SER A O 1
ATOM 427 N N . PRO A 1 55 ? 43.656 -39.531 16.609 1 27.2 55 PRO A N 1
ATOM 428 C CA . PRO A 1 55 ? 44.406 -39.656 15.375 1 27.2 55 PRO A CA 1
ATOM 429 C C . PRO A 1 55 ? 44.75 -38.281 14.742 1 27.2 55 PRO A C 1
ATOM 431 O O . PRO A 1 55 ? 44 -37.344 14.93 1 27.2 55 PRO A O 1
ATOM 434 N N . SER A 1 56 ? 46 -37.969 14.531 1 25.77 56 SER A N 1
ATOM 435 C CA . SER A 1 56 ? 46.688 -36.781 13.953 1 25.77 56 SER A CA 1
ATOM 436 C C . SER A 1 56 ? 46.094 -36.438 12.594 1 25.77 56 SER A C 1
ATOM 438 O O . SER A 1 56 ? 46.188 -37.188 11.641 1 25.77 56 SER A O 1
ATOM 440 N N . THR A 1 57 ? 44.906 -36 12.516 1 26.16 57 THR A N 1
ATOM 441 C CA . THR A 1 57 ? 44.094 -35.719 11.328 1 26.16 57 THR A CA 1
ATOM 442 C C . THR A 1 57 ? 44.906 -34.906 10.312 1 26.16 57 THR A C 1
ATOM 444 O O . THR A 1 57 ? 45.25 -33.75 10.578 1 26.16 57 THR A O 1
ATOM 447 N N . SER A 1 58 ? 45.719 -35.5 9.445 1 24.69 58 SER A N 1
ATOM 448 C CA . SER A 1 58 ? 46.531 -35.062 8.305 1 24.69 58 SER A CA 1
ATOM 449 C C . SER A 1 58 ? 45.781 -34.062 7.438 1 24.69 58 SER A C 1
ATOM 451 O O . SER A 1 58 ? 44.531 -34 7.461 1 24.69 58 SER A O 1
ATOM 453 N N . SER A 1 59 ? 46.5 -33.062 6.691 1 26.16 59 SER A N 1
ATOM 454 C CA . SER A 1 59 ? 46.312 -31.812 5.98 1 26.16 59 SER A CA 1
ATOM 455 C C . SER A 1 59 ? 45.344 -31.984 4.812 1 26.16 59 SER A C 1
ATOM 457 O O . SER A 1 59 ? 45.625 -32.719 3.877 1 26.16 59 SER A O 1
ATOM 459 N N . LEU A 1 60 ? 44.156 -32.094 4.875 1 26.66 60 LEU A N 1
ATOM 460 C CA . LEU A 1 60 ? 43.156 -32.188 3.811 1 26.66 60 LEU A CA 1
ATOM 461 C C . LEU A 1 60 ? 43.438 -31.172 2.713 1 26.66 60 LEU A C 1
ATOM 463 O O . LEU A 1 60 ? 43.469 -29.969 2.977 1 26.66 60 LEU A O 1
ATOM 467 N N . SER A 1 61 ? 44.156 -31.453 1.705 1 26 61 SER A N 1
ATOM 468 C CA . SER A 1 61 ? 44.625 -30.703 0.554 1 26 61 SER A CA 1
ATOM 469 C C . SER A 1 61 ? 43.5 -29.953 -0.134 1 26 61 SER A C 1
ATOM 471 O O . SER A 1 61 ? 42.375 -30.438 -0.149 1 26 61 SER A O 1
ATOM 473 N N . PRO A 1 62 ? 43.625 -28.609 -0.508 1 29.94 62 PRO A N 1
ATOM 474 C CA . PRO A 1 62 ? 42.781 -27.594 -1.119 1 29.94 62 PRO A CA 1
ATOM 475 C C . PRO A 1 62 ? 42.094 -28.062 -2.402 1 29.94 62 PRO A C 1
ATOM 477 O O . PRO A 1 62 ? 41.469 -27.281 -3.094 1 29.94 62 PRO A O 1
ATOM 480 N N . ASP A 1 63 ? 42.375 -29.312 -2.807 1 29.55 63 ASP A N 1
ATOM 481 C CA . ASP A 1 63 ? 42.031 -29.688 -4.18 1 29.55 63 ASP A CA 1
ATOM 482 C C . ASP A 1 63 ? 40.531 -29.859 -4.355 1 29.55 63 ASP A C 1
ATOM 484 O O . ASP A 1 63 ? 40.062 -30.172 -5.445 1 29.55 63 ASP A O 1
ATOM 488 N N . TYR A 1 64 ? 39.906 -30.062 -3.33 1 28.23 64 TYR A N 1
ATOM 489 C CA . TYR A 1 64 ? 38.5 -30.406 -3.625 1 28.23 64 TYR A CA 1
ATOM 490 C C . TYR A 1 64 ? 37.75 -29.219 -4.195 1 28.23 64 TYR A C 1
ATOM 492 O O . TYR A 1 64 ? 36.656 -29.359 -4.73 1 28.23 64 TYR A O 1
ATOM 500 N N . VAL A 1 65 ? 38.094 -28.016 -3.771 1 33.03 65 VAL A N 1
ATOM 501 C CA . VAL A 1 65 ? 37.375 -26.828 -4.246 1 33.03 65 VAL A CA 1
ATOM 502 C C . VAL A 1 65 ? 37.656 -26.641 -5.742 1 33.03 65 VAL A C 1
ATOM 504 O O . VAL A 1 65 ? 37 -25.828 -6.391 1 33.03 65 VAL A O 1
ATOM 507 N N . GLN A 1 66 ? 38.656 -27.312 -6.32 1 32.19 66 GLN A N 1
ATOM 508 C CA . GLN A 1 66 ? 39.094 -27.062 -7.695 1 32.19 66 GLN A CA 1
ATOM 509 C C . GLN A 1 66 ? 38.125 -27.703 -8.695 1 32.19 66 GLN A C 1
ATOM 511 O O . GLN A 1 66 ? 38 -27.25 -9.828 1 32.19 66 GLN A O 1
ATOM 516 N N . SER A 1 67 ? 37.5 -28.75 -8.297 1 37.81 67 SER A N 1
ATOM 517 C CA . SER A 1 67 ? 36.781 -29.5 -9.344 1 37.81 67 SER A CA 1
ATOM 518 C C . SER A 1 67 ? 35.5 -28.812 -9.719 1 37.81 67 SER A C 1
ATOM 520 O O . SER A 1 67 ? 35.062 -28.906 -10.875 1 37.81 67 SER A O 1
ATOM 522 N N . ASN A 1 68 ? 34.844 -28.219 -8.797 1 39.28 68 ASN A N 1
ATOM 523 C CA . ASN A 1 68 ? 33.531 -27.641 -9.125 1 39.28 68 ASN A CA 1
ATOM 524 C C . ASN A 1 68 ? 33.688 -26.344 -9.914 1 39.28 68 ASN A C 1
ATOM 526 O O . ASN A 1 68 ? 32.781 -25.938 -10.648 1 39.28 68 ASN A O 1
ATOM 530 N N . GLU A 1 69 ? 34.812 -25.703 -9.789 1 44 69 GLU A N 1
ATOM 531 C CA . GLU A 1 69 ? 35.094 -24.531 -10.602 1 44 69 GLU A CA 1
ATOM 532 C C . GLU A 1 69 ? 35.188 -24.875 -12.078 1 44 69 GLU A C 1
ATOM 534 O O . GLU A 1 69 ? 34.781 -24.094 -12.938 1 44 69 GLU A O 1
ATOM 539 N N . GLY A 1 70 ? 35.5 -26.125 -12.305 1 49 70 GLY A N 1
ATOM 540 C CA . GLY A 1 70 ? 35.625 -26.594 -13.68 1 49 70 GLY A CA 1
ATOM 541 C C . GLY A 1 70 ? 34.281 -26.766 -14.375 1 49 70 GLY A C 1
ATOM 542 O O . GLY A 1 70 ? 34.156 -26.391 -15.547 1 49 70 GLY A O 1
ATOM 543 N N . ALA A 1 71 ? 33.375 -27.344 -13.617 1 50.31 71 ALA A N 1
ATOM 544 C CA . ALA A 1 71 ? 32.062 -27.562 -14.227 1 50.31 71 ALA A CA 1
ATOM 545 C C . ALA A 1 71 ? 31.328 -26.25 -14.461 1 50.31 71 ALA A C 1
ATOM 547 O O . ALA A 1 71 ? 30.719 -26.047 -15.516 1 50.31 71 ALA A O 1
ATOM 548 N N . VAL A 1 72 ? 31.375 -25.391 -13.562 1 55.59 72 VAL A N 1
ATOM 549 C CA . VAL A 1 72 ? 30.766 -24.078 -13.703 1 55.59 72 VAL A CA 1
ATOM 550 C C . VAL A 1 72 ? 31.453 -23.312 -14.828 1 55.59 72 VAL A C 1
ATOM 552 O O . VAL A 1 72 ? 30.797 -22.625 -15.617 1 55.59 72 VAL A O 1
ATOM 555 N N . GLU A 1 73 ? 32.812 -23.562 -14.969 1 58.38 73 GLU A N 1
ATOM 556 C CA . GLU A 1 73 ? 33.562 -22.906 -16.047 1 58.38 73 GLU A CA 1
ATOM 557 C C . GLU A 1 73 ? 33.188 -23.469 -17.406 1 58.38 73 GLU A C 1
ATOM 559 O O . GLU A 1 73 ? 33.062 -22.734 -18.375 1 58.38 73 GLU A O 1
ATOM 564 N N . ILE A 1 74 ? 32.938 -24.75 -17.422 1 58.81 74 ILE A N 1
ATOM 565 C CA . ILE A 1 74 ? 32.531 -25.391 -18.656 1 58.81 74 ILE A CA 1
ATOM 566 C C . ILE A 1 74 ? 31.125 -24.906 -19.047 1 58.81 74 ILE A C 1
ATOM 568 O O . ILE A 1 74 ? 30.859 -24.594 -20.203 1 58.81 74 ILE A O 1
ATOM 572 N N . LEU A 1 75 ? 30.25 -24.859 -18.078 1 60.66 75 LEU A N 1
ATOM 573 C CA . LEU A 1 75 ? 28.906 -24.359 -18.328 1 60.66 75 LEU A CA 1
ATOM 574 C C . LEU A 1 75 ? 28.938 -22.891 -18.719 1 60.66 75 LEU A C 1
ATOM 576 O O . LEU A 1 75 ? 28.203 -22.484 -19.625 1 60.66 75 LEU A O 1
ATOM 580 N N . ARG A 1 76 ? 29.797 -22.172 -18.078 1 61.78 76 ARG A N 1
ATOM 581 C CA . ARG A 1 76 ? 30 -20.781 -18.438 1 61.78 76 ARG A CA 1
ATOM 582 C C . ARG A 1 76 ? 30.453 -20.641 -19.875 1 61.78 76 ARG A C 1
ATOM 584 O O . ARG A 1 76 ? 29.875 -19.891 -20.656 1 61.78 76 ARG A O 1
ATOM 591 N N . LEU A 1 77 ? 31.438 -21.453 -20.266 1 64.19 77 LEU A N 1
ATOM 592 C CA . LEU A 1 77 ? 32 -21.406 -21.625 1 64.19 77 LEU A CA 1
ATOM 593 C C . LEU A 1 77 ? 30.953 -21.844 -22.656 1 64.19 77 LEU A C 1
ATOM 595 O O . LEU A 1 77 ? 30.859 -21.25 -23.719 1 64.19 77 LEU A O 1
ATOM 599 N N . ARG A 1 78 ? 30.219 -22.781 -22.234 1 62.19 78 ARG A N 1
ATOM 600 C CA . ARG A 1 78 ? 29.156 -23.25 -23.109 1 62.19 78 ARG A CA 1
ATOM 601 C C . ARG A 1 78 ? 28.094 -22.172 -23.312 1 62.19 78 ARG A C 1
ATOM 603 O O . ARG A 1 78 ? 27.625 -21.953 -24.438 1 62.19 78 ARG A O 1
ATOM 610 N N . GLU A 1 79 ? 27.797 -21.578 -22.234 1 63.72 79 GLU A N 1
ATOM 611 C CA . GLU A 1 79 ? 26.781 -20.531 -22.312 1 63.72 79 GLU A CA 1
ATOM 612 C C . GLU A 1 79 ? 27.312 -19.312 -23.062 1 63.72 79 GLU A C 1
ATOM 614 O O . GLU A 1 79 ? 26.578 -18.688 -23.828 1 63.72 79 GLU A O 1
ATOM 619 N N . CYS A 1 80 ? 28.594 -19.031 -22.844 1 62.72 80 CYS A N 1
ATOM 620 C CA . CYS A 1 80 ? 29.219 -17.984 -23.625 1 62.72 80 CYS A CA 1
ATOM 621 C C . CYS A 1 80 ? 29.141 -18.297 -25.125 1 62.72 80 CYS A C 1
ATOM 623 O O . CYS A 1 80 ? 28.797 -17.422 -25.922 1 62.72 80 CYS A O 1
ATOM 625 N N . GLN A 1 81 ? 29.359 -19.531 -25.391 1 63.12 81 GLN A N 1
ATOM 626 C CA . GLN A 1 81 ? 29.312 -19.969 -26.781 1 63.12 81 GLN A CA 1
ATOM 627 C C . GLN A 1 81 ? 27.891 -19.891 -27.328 1 63.12 81 GLN A C 1
ATOM 629 O O . GLN A 1 81 ? 27.672 -19.406 -28.453 1 63.12 81 GLN A O 1
ATOM 634 N N . ARG A 1 82 ? 27.094 -20.281 -26.406 1 63.62 82 ARG A N 1
ATOM 635 C CA . ARG A 1 82 ? 25.688 -20.312 -26.812 1 63.62 82 ARG A CA 1
ATOM 636 C C . ARG A 1 82 ? 25.141 -18.891 -27.016 1 63.62 82 ARG A C 1
ATOM 638 O O . ARG A 1 82 ? 24.344 -18.656 -27.922 1 63.62 82 ARG A O 1
ATOM 645 N N . LEU A 1 83 ? 25.719 -18.016 -26.203 1 62.09 83 LEU A N 1
ATOM 646 C CA . LEU A 1 83 ? 25.234 -16.641 -26.203 1 62.09 83 LEU A CA 1
ATOM 647 C C . LEU A 1 83 ? 26.141 -15.742 -27.047 1 62.09 83 LEU A C 1
ATOM 649 O O . LEU A 1 83 ? 25.906 -14.539 -27.156 1 62.09 83 LEU A O 1
ATOM 653 N N . GLY A 1 84 ? 27.188 -16.375 -27.641 1 59.06 84 GLY A N 1
ATOM 654 C CA . GLY A 1 84 ? 28.156 -15.641 -28.453 1 59.06 84 GLY A CA 1
ATOM 655 C C . GLY A 1 84 ? 29 -14.672 -27.656 1 59.06 84 GLY A C 1
ATOM 656 O O . GLY A 1 84 ? 29.359 -13.602 -28.141 1 59.06 84 GLY A O 1
ATOM 657 N N . LEU A 1 85 ? 29.25 -14.977 -26.406 1 64.06 85 LEU A N 1
ATOM 658 C CA . LEU A 1 85 ? 30.031 -14.109 -25.531 1 64.06 85 LEU A CA 1
ATOM 659 C C . LEU A 1 85 ? 31.484 -14.578 -25.453 1 64.06 85 LEU A C 1
ATOM 661 O O . LEU A 1 85 ? 31.766 -15.75 -25.703 1 64.06 85 LEU A O 1
ATOM 665 N N . PRO A 1 86 ? 32.469 -13.602 -25.25 1 67 86 PRO A N 1
ATOM 666 C CA . PRO A 1 86 ? 33.875 -14.008 -25.078 1 67 86 PRO A CA 1
ATOM 667 C C . PRO A 1 86 ? 34.062 -15.016 -23.938 1 67 86 PRO A C 1
ATOM 669 O O . PRO A 1 86 ? 33.312 -14.969 -22.938 1 67 86 PRO A O 1
ATOM 672 N N . PRO A 1 87 ? 34.812 -15.93 -24.078 1 66.12 87 PRO A N 1
ATOM 673 C CA . PRO A 1 87 ? 35.031 -17 -23.109 1 66.12 87 PRO A CA 1
ATOM 674 C C . PRO A 1 87 ? 35.375 -16.484 -21.703 1 66.12 87 PRO A C 1
ATOM 676 O O . PRO A 1 87 ? 35.219 -17.203 -20.719 1 66.12 87 PRO A O 1
ATOM 679 N N . ASP A 1 88 ? 35.812 -15.273 -21.578 1 63.88 88 ASP A N 1
ATOM 680 C CA . ASP A 1 88 ? 36.25 -14.711 -20.297 1 63.88 88 ASP A CA 1
ATOM 681 C C . ASP A 1 88 ? 35.062 -13.984 -19.609 1 63.88 88 ASP A C 1
ATOM 683 O O . ASP A 1 88 ? 35.281 -13.305 -18.609 1 63.88 88 ASP A O 1
ATOM 687 N N . THR A 1 89 ? 33.938 -14.188 -20.156 1 62.28 89 THR A N 1
ATOM 688 C CA . THR A 1 89 ? 32.781 -13.523 -19.594 1 62.28 89 THR A CA 1
ATOM 689 C C . THR A 1 89 ? 32.344 -14.188 -18.281 1 62.28 89 THR A C 1
ATOM 691 O O . THR A 1 89 ? 32.219 -15.406 -18.219 1 62.28 89 THR A O 1
ATOM 694 N N . SER A 1 90 ? 32.406 -13.461 -17.203 1 61.31 90 SER A N 1
ATOM 695 C CA . SER A 1 90 ? 32 -13.992 -15.906 1 61.31 90 SER A CA 1
ATOM 696 C C . SER A 1 90 ? 30.531 -14.438 -15.914 1 61.31 90 SER A C 1
ATOM 698 O O . SER A 1 90 ? 29.75 -13.969 -16.734 1 61.31 90 SER A O 1
ATOM 700 N N . LEU A 1 91 ? 30.234 -15.383 -15.141 1 56.25 91 LEU A N 1
ATOM 701 C CA . LEU A 1 91 ? 28.875 -15.891 -15.023 1 56.25 91 LEU A CA 1
ATOM 702 C C . LEU A 1 91 ? 27.891 -14.75 -14.742 1 56.25 91 LEU A C 1
ATOM 704 O O . LEU A 1 91 ? 26.797 -14.727 -15.297 1 56.25 91 LEU A O 1
ATOM 708 N N . GLY A 1 92 ? 28.281 -13.945 -13.852 1 54.22 92 GLY A N 1
ATOM 709 C CA . GLY A 1 92 ? 27.484 -12.766 -13.609 1 54.22 92 GLY A CA 1
ATOM 710 C C . GLY A 1 92 ? 27.25 -11.93 -14.852 1 54.22 92 GLY A C 1
ATOM 711 O O . GLY A 1 92 ? 26.125 -11.469 -15.094 1 54.22 92 GLY A O 1
ATOM 712 N N . ALA A 1 93 ? 28.297 -11.898 -15.633 1 55.69 93 ALA A N 1
ATOM 713 C CA . ALA A 1 93 ? 28.219 -11.156 -16.891 1 55.69 93 ALA A CA 1
ATOM 714 C C . ALA A 1 93 ? 27.312 -11.867 -17.891 1 55.69 93 ALA A C 1
ATOM 716 O O . ALA A 1 93 ? 26.578 -11.219 -18.641 1 55.69 93 ALA A O 1
ATOM 717 N N . ILE A 1 94 ? 27.453 -13.141 -17.906 1 52.41 94 ILE A N 1
ATOM 718 C CA . ILE A 1 94 ? 26.578 -13.938 -18.766 1 52.41 94 ILE A CA 1
ATOM 719 C C . ILE A 1 94 ? 25.125 -13.688 -18.391 1 52.41 94 ILE A C 1
ATOM 721 O O . ILE A 1 94 ? 24.281 -13.438 -19.266 1 52.41 94 ILE A O 1
ATOM 725 N N . PHE A 1 95 ? 25 -13.828 -17.125 1 50.53 95 PHE A N 1
ATOM 726 C CA . PHE A 1 95 ? 23.641 -13.586 -16.656 1 50.53 95 PHE A CA 1
ATOM 727 C C . PHE A 1 95 ? 23.219 -12.141 -16.906 1 50.53 95 PHE A C 1
ATOM 729 O O . PHE A 1 95 ? 22.094 -11.875 -17.328 1 50.53 95 PHE A O 1
ATOM 736 N N . THR A 1 96 ? 24.344 -11.312 -16.594 1 48.97 96 THR A N 1
ATOM 737 C CA . THR A 1 96 ? 24.078 -9.914 -16.922 1 48.97 96 THR A CA 1
ATOM 738 C C . THR A 1 96 ? 23.906 -9.719 -18.422 1 48.97 96 THR A C 1
ATOM 740 O O . THR A 1 96 ? 23.062 -8.93 -18.844 1 48.97 96 THR A O 1
ATOM 743 N N . HIS A 1 97 ? 24.844 -10.391 -19.141 1 46.19 97 HIS A N 1
ATOM 744 C CA . HIS A 1 97 ? 24.766 -10.367 -20.609 1 46.19 97 HIS A CA 1
ATOM 745 C C . HIS A 1 97 ? 23.422 -10.906 -21.078 1 46.19 97 HIS A C 1
ATOM 747 O O . HIS A 1 97 ? 22.844 -10.406 -22.047 1 46.19 97 HIS A O 1
ATOM 753 N N . VAL A 1 98 ? 23.25 -12.047 -20.656 1 41.5 98 VAL A N 1
ATOM 754 C CA . VAL A 1 98 ? 21.922 -12.578 -20.953 1 41.5 98 VAL A CA 1
ATOM 755 C C . VAL A 1 98 ? 20.859 -11.586 -20.5 1 41.5 98 VAL A C 1
ATOM 757 O O . VAL A 1 98 ? 19.828 -11.43 -21.156 1 41.5 98 VAL A O 1
ATOM 760 N N . VAL A 1 99 ? 21.25 -10.945 -19.453 1 35 99 VAL A N 1
ATOM 761 C CA . VAL A 1 99 ? 20.375 -9.852 -19.078 1 35 99 VAL A CA 1
ATOM 762 C C . VAL A 1 99 ? 20.766 -8.578 -19.828 1 35 99 VAL A C 1
ATOM 764 O O . VAL A 1 99 ? 19.906 -7.789 -20.219 1 35 99 VAL A O 1
ATOM 767 N N . GLY A 1 100 ? 22.203 -8.164 -19.906 1 32.41 100 GLY A N 1
ATOM 768 C CA . GLY A 1 100 ? 22.625 -6.809 -20.188 1 32.41 100 GLY A CA 1
ATOM 769 C C . GLY A 1 100 ? 23.375 -6.684 -21.516 1 32.41 100 GLY A C 1
ATOM 770 O O . GLY A 1 100 ? 23.875 -5.613 -21.844 1 32.41 100 GLY A O 1
ATOM 771 N N . GLU A 1 101 ? 23.969 -7.664 -22.188 1 30.83 101 GLU A N 1
ATOM 772 C CA . GLU A 1 101 ? 25.094 -7.207 -23 1 30.83 101 GLU A CA 1
ATOM 773 C C . GLU A 1 101 ? 24.609 -6.398 -24.203 1 30.83 101 GLU A C 1
ATOM 775 O O . GLU A 1 101 ? 24 -6.949 -25.125 1 30.83 101 GLU A O 1
ATOM 780 N N . SER A 1 102 ? 24.25 -5.207 -24.188 1 26.3 102 SER A N 1
ATOM 781 C CA . SER A 1 102 ? 24.125 -4.391 -25.391 1 26.3 102 SER A CA 1
ATOM 782 C C . SER A 1 102 ? 25.484 -4.184 -26.047 1 26.3 102 SER A C 1
ATOM 784 O O . SER A 1 102 ? 26.406 -3.666 -25.422 1 26.3 102 SER A O 1
ATOM 786 N N . VAL A 1 103 ? 26.031 -5.094 -26.922 1 21.47 103 VAL A N 1
ATOM 787 C CA . VAL A 1 103 ? 27.156 -4.75 -27.781 1 21.47 103 VAL A CA 1
ATOM 788 C C . VAL A 1 103 ? 26.828 -3.506 -28.594 1 21.47 103 VAL A C 1
ATOM 790 O O . VAL A 1 103 ? 25.75 -3.418 -29.188 1 21.47 103 VAL A O 1
ATOM 793 N N . SER A 1 104 ? 27.625 -2.4 -28.562 1 23.77 104 SER A N 1
ATOM 794 C CA . SER A 1 104 ? 27.688 -1.142 -29.297 1 23.77 104 SER A CA 1
ATOM 795 C C . SER A 1 104 ? 28.094 -1.367 -30.75 1 23.77 104 SER A C 1
ATOM 797 O O . SER A 1 104 ? 29.25 -1.66 -31.031 1 23.77 104 SER A O 1
ATOM 799 N N . SER A 1 105 ? 27.609 -2.189 -31.625 1 21.05 105 SER A N 1
ATOM 800 C CA . SER A 1 105 ? 28.078 -2.033 -33 1 21.05 105 SER A CA 1
ATOM 801 C C . SER A 1 105 ? 27.797 -0.626 -33.531 1 21.05 105 SER A C 1
ATOM 803 O O . SER A 1 105 ? 26.719 -0.084 -33.312 1 21.05 105 SER A O 1
ATOM 805 N N . ARG A 1 106 ? 29 0.109 -34.062 1 21.61 106 ARG A N 1
ATOM 806 C CA . ARG A 1 106 ? 29.266 1.444 -34.562 1 21.61 106 ARG A CA 1
ATOM 807 C C . ARG A 1 106 ? 28.672 1.618 -35.969 1 21.61 106 ARG A C 1
ATOM 809 O O . ARG A 1 106 ? 29.391 1.96 -36.906 1 21.61 106 ARG A O 1
ATOM 816 N N . SER A 1 107 ? 27.734 1.093 -36.562 1 21.67 107 SER A N 1
ATOM 817 C CA . SER A 1 107 ? 27.438 1.522 -37.938 1 21.67 107 SER A CA 1
ATOM 818 C C . SER A 1 107 ? 27.312 3.039 -38.031 1 21.67 107 SER A C 1
ATOM 820 O O . SER A 1 107 ? 26.688 3.662 -37.156 1 21.67 107 SER A O 1
ATOM 822 N N . THR A 1 108 ? 28.281 3.746 -38.906 1 22.03 108 THR A N 1
ATOM 823 C CA . THR A 1 108 ? 28.672 5.098 -39.312 1 22.03 108 THR A CA 1
ATOM 824 C C . THR A 1 108 ? 27.516 5.816 -39.969 1 22.03 108 THR A C 1
ATOM 826 O O . THR A 1 108 ? 27.672 6.922 -40.5 1 22.03 108 THR A O 1
ATOM 829 N N . SER A 1 109 ? 26.594 5.152 -40.562 1 21.98 109 SER A N 1
ATOM 830 C CA . SER A 1 109 ? 25.875 6.039 -41.469 1 21.98 109 SER A CA 1
ATOM 831 C C . SER A 1 109 ? 25.609 7.398 -40.844 1 21.98 109 SER A C 1
ATOM 833 O O . SER A 1 109 ? 25.328 7.477 -39.656 1 21.98 109 SER A O 1
ATOM 835 N N . SER A 1 110 ? 26.219 8.516 -41.562 1 22.23 110 SER A N 1
ATOM 836 C CA . SER A 1 110 ? 26.328 9.953 -41.344 1 22.23 110 SER A CA 1
ATOM 837 C C . SER A 1 110 ? 24.969 10.562 -41.031 1 22.23 110 SER A C 1
ATOM 839 O O . SER A 1 110 ? 24.828 11.789 -40.969 1 22.23 110 SER A O 1
ATOM 841 N N . ASP A 1 111 ? 23.984 9.797 -41.469 1 21.97 111 ASP A N 1
ATOM 842 C CA . ASP A 1 111 ? 22.875 10.75 -41.531 1 21.97 111 ASP A CA 1
ATOM 843 C C . ASP A 1 111 ? 22.859 11.633 -40.281 1 21.97 111 ASP A C 1
ATOM 845 O O . ASP A 1 111 ? 23.312 11.211 -39.219 1 21.97 111 ASP A O 1
ATOM 849 N N . GLN A 1 112 ? 22.766 13.031 -40.688 1 21.86 112 GLN A N 1
ATOM 850 C CA . GLN A 1 112 ? 22.75 14.172 -39.781 1 21.86 112 GLN A CA 1
ATOM 851 C C . GLN A 1 112 ? 22.016 13.836 -38.469 1 21.86 112 GLN A C 1
ATOM 853 O O . GLN A 1 112 ? 20.844 13.477 -38.5 1 21.86 112 GLN A O 1
ATOM 858 N N . ASP A 1 113 ? 22.688 13.133 -37.844 1 22.3 113 ASP A N 1
ATOM 859 C CA . ASP A 1 113 ? 22.547 12.672 -36.469 1 22.3 113 ASP A CA 1
ATOM 860 C C . ASP A 1 113 ? 21.859 13.727 -35.625 1 22.3 113 ASP A C 1
ATOM 862 O O . ASP A 1 113 ? 22.5 14.68 -35.156 1 22.3 113 ASP A O 1
ATOM 866 N N . LEU A 1 114 ? 20.688 14.156 -36.438 1 20.61 114 LEU A N 1
ATOM 867 C CA . LEU A 1 114 ? 20.016 15.219 -35.688 1 20.61 114 LEU A CA 1
ATOM 868 C C . LEU A 1 114 ? 20.047 14.945 -34.188 1 20.61 114 LEU A C 1
ATOM 870 O O . LEU A 1 114 ? 19.672 13.867 -33.75 1 20.61 114 LEU A O 1
ATOM 874 N N . ASP A 1 115 ? 21.125 15.375 -33.781 1 21.94 115 ASP A N 1
ATOM 875 C CA . ASP A 1 115 ? 21.578 15.461 -32.375 1 21.94 115 ASP A CA 1
ATOM 876 C C . ASP A 1 115 ? 20.391 15.617 -31.438 1 21.94 115 ASP A C 1
ATOM 878 O O . ASP A 1 115 ? 19.75 16.672 -31.406 1 21.94 115 ASP A O 1
ATOM 882 N N . ALA A 1 116 ? 19.656 14.656 -31.609 1 21.98 116 ALA A N 1
ATOM 883 C CA . ALA A 1 116 ? 18.531 14.586 -30.688 1 21.98 116 ALA A CA 1
ATOM 884 C C . ALA A 1 116 ? 18.922 15.07 -29.297 1 21.98 116 ALA A C 1
ATOM 886 O O . ALA A 1 116 ? 18.141 14.922 -28.344 1 21.98 116 ALA A O 1
ATOM 887 N N . SER A 1 117 ? 20.281 15.203 -29.078 1 25.44 117 SER A N 1
ATOM 888 C CA . SER A 1 117 ? 20.75 15.969 -27.938 1 25.44 117 SER A CA 1
ATOM 889 C C . SER A 1 117 ? 19.969 17.266 -27.766 1 25.44 117 SER A C 1
ATOM 891 O O . SER A 1 117 ? 20.062 17.938 -26.734 1 25.44 117 SER A O 1
ATOM 893 N N . VAL A 1 118 ? 19.672 17.875 -28.906 1 23.31 118 VAL A N 1
ATOM 894 C CA . VAL A 1 118 ? 19.094 19.219 -29.047 1 23.31 118 VAL A CA 1
ATOM 895 C C . VAL A 1 118 ? 17.703 19.234 -28.422 1 23.31 118 VAL A C 1
ATOM 897 O O . VAL A 1 118 ? 17.266 20.25 -27.875 1 23.31 118 VAL A O 1
ATOM 900 N N . VAL A 1 119 ? 17.047 18.312 -28.953 1 21.36 119 VAL A N 1
ATOM 901 C CA . VAL A 1 119 ? 15.625 18.578 -28.734 1 21.36 119 VAL A CA 1
ATOM 902 C C . VAL A 1 119 ? 15.305 18.531 -27.25 1 21.36 119 VAL A C 1
ATOM 904 O O . VAL A 1 119 ? 14.281 19.062 -26.812 1 21.36 119 VAL A O 1
ATOM 907 N N . LEU A 1 120 ? 15.922 17.578 -26.734 1 22.42 120 LEU A N 1
ATOM 908 C CA . LEU A 1 120 ? 15.562 17.484 -25.312 1 22.42 120 LEU A CA 1
ATOM 909 C C . LEU A 1 120 ? 16.016 18.719 -24.562 1 22.42 120 LEU A C 1
ATOM 911 O O . LEU A 1 120 ? 15.898 18.781 -23.328 1 22.42 120 LEU A O 1
ATOM 915 N N . GLU A 1 121 ? 16.906 19.453 -25.125 1 25.38 121 GLU A N 1
ATOM 916 C CA . GLU A 1 121 ? 17.438 20.75 -24.75 1 25.38 121 GLU A CA 1
ATOM 917 C C . GLU A 1 121 ? 16.328 21.781 -24.562 1 25.38 121 GLU A C 1
ATOM 919 O O . GLU A 1 121 ? 16.438 22.672 -23.719 1 25.38 121 GLU A O 1
ATOM 924 N N . ASN A 1 122 ? 15.547 21.906 -25.719 1 22.14 122 ASN A N 1
ATOM 925 C CA . ASN A 1 122 ? 14.664 23.047 -25.938 1 22.14 122 ASN A CA 1
ATOM 926 C C . ASN A 1 122 ? 13.422 22.984 -25.047 1 22.14 122 ASN A C 1
ATOM 928 O O . ASN A 1 122 ? 12.422 23.641 -25.312 1 22.14 122 ASN A O 1
ATOM 932 N N . ALA A 1 123 ? 13.172 21.969 -24.641 1 23.25 123 ALA A N 1
ATOM 933 C CA . ALA A 1 123 ? 11.984 22.438 -23.938 1 23.25 123 ALA A CA 1
ATOM 934 C C . ALA A 1 123 ? 12.328 23.562 -22.969 1 23.25 123 ALA A C 1
ATOM 936 O O . ALA A 1 123 ? 13.211 23.422 -22.125 1 23.25 123 ALA A O 1
ATOM 937 N N . PRO A 1 124 ? 12.203 24.875 -23.359 1 24.88 124 PRO A N 1
ATOM 938 C CA . PRO A 1 124 ? 12.844 26.062 -22.781 1 24.88 124 PRO A CA 1
ATOM 939 C C . PRO A 1 124 ? 12.984 25.969 -21.266 1 24.88 124 PRO A C 1
ATOM 941 O O . PRO A 1 124 ? 13.992 26.422 -20.703 1 24.88 124 PRO A O 1
ATOM 944 N N . LEU A 1 125 ? 11.898 25.609 -20.703 1 24.5 125 LEU A N 1
ATOM 945 C CA . LEU A 1 125 ? 12.023 26.031 -19.312 1 24.5 125 LEU A CA 1
ATOM 946 C C . LEU A 1 125 ? 13.117 25.25 -18.609 1 24.5 125 LEU A C 1
ATOM 948 O O . LEU A 1 125 ? 13.891 25.828 -17.844 1 24.5 125 LEU A O 1
ATOM 952 N N . MET A 1 126 ? 13.242 24 -18.844 1 26.14 126 MET A N 1
ATOM 953 C CA . MET A 1 126 ? 14.359 23.391 -18.141 1 26.14 126 MET A CA 1
ATOM 954 C C . MET A 1 126 ? 15.68 23.703 -18.828 1 26.14 126 MET A C 1
ATOM 956 O O . MET A 1 126 ? 16.734 23.719 -18.188 1 26.14 126 MET A O 1
ATOM 960 N N . LYS A 1 127 ? 15.797 23.781 -20.047 1 28.75 127 LYS A N 1
ATOM 961 C CA . LYS A 1 127 ? 17.062 24.078 -20.719 1 28.75 127 LYS A CA 1
ATOM 962 C C . LYS A 1 127 ? 17.547 25.484 -20.359 1 28.75 127 LYS A C 1
ATOM 964 O O . LYS A 1 127 ? 18.734 25.703 -20.125 1 28.75 127 LYS A O 1
ATOM 969 N N . ASN A 1 128 ? 16.797 26.578 -20.547 1 27.53 128 ASN A N 1
ATOM 970 C CA . ASN A 1 128 ? 17.312 27.922 -20.234 1 27.53 128 ASN A CA 1
ATOM 971 C C . ASN A 1 128 ? 17.703 28.047 -18.766 1 27.53 128 ASN A C 1
ATOM 973 O O . ASN A 1 128 ? 18.594 28.812 -18.438 1 27.53 128 ASN A O 1
ATOM 977 N N . LEU A 1 129 ? 17.094 27.391 -17.891 1 26.88 129 LEU A N 1
ATOM 978 C CA . LEU A 1 129 ? 17.672 27.531 -16.562 1 26.88 129 LEU A CA 1
ATOM 979 C C . LEU A 1 129 ? 18.969 26.734 -16.438 1 26.88 129 LEU A C 1
ATOM 981 O O . LEU A 1 129 ? 19.891 27.141 -15.742 1 26.88 129 LEU A O 1
ATOM 985 N N . ARG A 1 130 ? 19.156 25.625 -17.078 1 29.62 130 ARG A N 1
ATOM 986 C CA . ARG A 1 130 ? 20.469 25 -17.062 1 29.62 130 ARG A CA 1
ATOM 987 C C . ARG A 1 130 ? 21.484 25.781 -17.891 1 29.62 130 ARG A C 1
ATOM 989 O O . ARG A 1 130 ? 22.672 25.797 -17.594 1 29.62 130 ARG A O 1
ATOM 996 N N . GLU A 1 131 ? 21.297 26.141 -19.047 1 30.83 131 GLU A N 1
ATOM 997 C CA . GLU A 1 131 ? 22.391 26.766 -19.781 1 30.83 131 GLU A CA 1
ATOM 998 C C . GLU A 1 131 ? 22.922 27.984 -19.047 1 30.83 131 GLU A C 1
ATOM 1000 O O . GLU A 1 131 ? 24.031 28.453 -19.344 1 30.83 131 GLU A O 1
ATOM 1005 N N . THR A 1 132 ? 22.25 28.844 -18.516 1 27.94 132 THR A N 1
ATOM 1006 C CA . THR A 1 132 ? 23.016 29.875 -17.797 1 27.94 132 THR A CA 1
ATOM 1007 C C . THR A 1 132 ? 23.609 29.297 -16.516 1 27.94 132 THR A C 1
ATOM 1009 O O . THR A 1 132 ? 24.359 29.984 -15.82 1 27.94 132 THR A O 1
ATOM 1012 N N . LEU A 1 133 ? 22.969 28.297 -15.867 1 26.17 133 LEU A N 1
ATOM 1013 C CA . LEU A 1 133 ? 23.75 27.891 -14.703 1 26.17 133 LEU A CA 1
ATOM 1014 C C . LEU A 1 133 ? 24.875 26.938 -15.117 1 26.17 133 LEU A C 1
ATOM 1016 O O . LEU A 1 133 ? 24.672 26.094 -15.992 1 26.17 133 LEU A O 1
ATOM 1020 N N . PRO A 1 134 ? 26.078 27.203 -14.859 1 26.39 134 PRO A N 1
ATOM 1021 C CA . PRO A 1 134 ? 27.281 26.422 -15.195 1 26.39 134 PRO A CA 1
ATOM 1022 C C . PRO A 1 134 ? 27.109 24.922 -14.93 1 26.39 134 PRO A C 1
ATOM 1024 O O . PRO A 1 134 ? 26.156 24.531 -14.242 1 26.39 134 PRO A O 1
ATOM 1027 N N . THR A 1 135 ? 28.125 24.125 -15.188 1 27.11 135 THR A N 1
ATOM 1028 C CA . THR A 1 135 ? 28.5 22.719 -15.211 1 27.11 135 THR A CA 1
ATOM 1029 C C . THR A 1 135 ? 28.109 22.031 -13.906 1 27.11 135 THR A C 1
ATOM 1031 O O . THR A 1 135 ? 28.453 22.484 -12.82 1 27.11 135 THR A O 1
ATOM 1034 N N . GLN A 1 136 ? 27.203 21.344 -13.789 1 28.67 136 GLN A N 1
ATOM 1035 C CA . GLN A 1 136 ? 26.656 20.703 -12.602 1 28.67 136 GLN A CA 1
ATOM 1036 C C . GLN A 1 136 ? 27.656 19.703 -12.008 1 28.67 136 GLN A C 1
ATOM 1038 O O . GLN A 1 136 ? 28.078 18.766 -12.68 1 28.67 136 GLN A O 1
ATOM 1043 N N . PRO A 1 137 ? 28.484 20.062 -10.969 1 27.58 137 PRO A N 1
ATOM 1044 C CA . PRO A 1 137 ? 29.469 19.141 -10.414 1 27.58 137 PRO A CA 1
ATOM 1045 C C . PRO A 1 137 ? 28.859 17.812 -9.953 1 27.58 137 PRO A C 1
ATOM 1047 O O . PRO A 1 137 ? 27.656 17.75 -9.664 1 27.58 137 PRO A O 1
ATOM 1050 N N . SER A 1 138 ? 29.547 16.75 -10.125 1 28.78 138 SER A N 1
ATOM 1051 C CA . SER A 1 138 ? 29.406 15.344 -9.734 1 28.78 138 SER A CA 1
ATOM 1052 C C . SER A 1 138 ? 29.094 15.219 -8.25 1 28.78 138 SER A C 1
ATOM 1054 O O . SER A 1 138 ? 29.906 15.602 -7.402 1 28.78 138 SER A O 1
ATOM 1056 N N . PHE A 1 139 ? 28 15.469 -7.789 1 27.3 139 PHE A N 1
ATOM 1057 C CA . PHE A 1 139 ? 27.578 15.516 -6.395 1 27.3 139 PHE A CA 1
ATOM 1058 C C . PHE A 1 139 ? 27.719 14.148 -5.734 1 27.3 139 PHE A C 1
ATOM 1060 O O . PHE A 1 139 ? 26.906 13.25 -5.988 1 27.3 139 PHE A O 1
ATOM 1067 N N . GLU A 1 140 ? 28.938 13.625 -5.465 1 29.8 140 GLU A N 1
ATOM 1068 C CA . GLU A 1 140 ? 29.203 12.531 -4.535 1 29.8 140 GLU A CA 1
ATOM 1069 C C . GLU A 1 140 ? 28.797 12.906 -3.113 1 29.8 140 GLU A C 1
ATOM 1071 O O . GLU A 1 140 ? 29.547 13.578 -2.406 1 29.8 140 GLU A O 1
ATOM 1076 N N . ALA A 1 141 ? 27.625 13.266 -2.828 1 32 141 ALA A N 1
ATOM 1077 C CA . ALA A 1 141 ? 27.312 13.547 -1.431 1 32 141 ALA A CA 1
ATOM 1078 C C . ALA A 1 141 ? 27.672 12.367 -0.538 1 32 141 ALA A C 1
ATOM 1080 O O . ALA A 1 141 ? 27.266 11.227 -0.811 1 32 141 ALA A O 1
ATOM 1081 N N . GLU A 1 142 ? 28.766 12.453 0.12 1 29.72 142 GLU A N 1
ATOM 1082 C CA . GLU A 1 142 ? 29.109 11.578 1.238 1 29.72 142 GLU A CA 1
ATOM 1083 C C . GLU A 1 142 ? 28.047 11.633 2.332 1 29.72 142 GLU A C 1
ATOM 1085 O O . GLU A 1 142 ? 27.922 12.633 3.043 1 29.72 142 GLU A O 1
ATOM 1090 N N . LEU A 1 143 ? 26.938 11.172 2.193 1 34.09 143 LEU A N 1
ATOM 1091 C CA . LEU A 1 143 ? 25.844 11.031 3.148 1 34.09 143 LEU A CA 1
ATOM 1092 C C . LEU A 1 143 ? 26.328 10.445 4.465 1 34.09 143 LEU A C 1
ATOM 1094 O O . LEU A 1 143 ? 26.859 9.328 4.492 1 34.09 143 LEU A O 1
ATOM 1098 N N . ARG A 1 144 ? 26.703 11.297 5.387 1 31.53 144 ARG A N 1
ATOM 1099 C CA . ARG A 1 144 ? 27.047 10.711 6.676 1 31.53 144 ARG A CA 1
ATOM 1100 C C . ARG A 1 144 ? 25.828 10.102 7.348 1 31.53 144 ARG A C 1
ATOM 1102 O O . ARG A 1 144 ? 24.766 10.742 7.426 1 31.53 144 ARG A O 1
ATOM 1109 N N . PRO A 1 145 ? 25.812 8.828 7.797 1 35.06 145 PRO A N 1
ATOM 1110 C CA . PRO A 1 145 ? 24.688 8.094 8.398 1 35.06 145 PRO A CA 1
ATOM 1111 C C . PRO A 1 145 ? 24.25 8.695 9.734 1 35.06 145 PRO A C 1
ATOM 1113 O O . PRO A 1 145 ? 25.078 9.156 10.516 1 35.06 145 PRO A O 1
ATOM 1116 N N . ARG A 1 146 ? 23.156 9.328 9.977 1 37.34 146 ARG A N 1
ATOM 1117 C CA . ARG A 1 146 ? 22.625 9.727 11.273 1 37.34 146 ARG A CA 1
ATOM 1118 C C . ARG A 1 146 ? 22.938 8.688 12.344 1 37.34 146 ARG A C 1
ATOM 1120 O O . ARG A 1 146 ? 22.969 7.484 12.055 1 37.34 146 ARG A O 1
ATOM 1127 N N . PRO A 1 147 ? 23.312 9.227 13.523 1 35.25 147 PRO A N 1
ATOM 1128 C CA . PRO A 1 147 ? 23.422 8.234 14.594 1 35.25 147 PRO A CA 1
ATOM 1129 C C . PRO A 1 147 ? 22.125 7.477 14.836 1 35.25 147 PRO A C 1
ATOM 1131 O O . PRO A 1 147 ? 21.078 8.102 15.047 1 35.25 147 PRO A O 1
ATOM 1134 N N . ARG A 1 148 ? 21.75 6.512 14.172 1 39.75 148 ARG A N 1
ATOM 1135 C CA . ARG A 1 148 ? 20.656 5.578 14.375 1 39.75 148 ARG A CA 1
ATOM 1136 C C . ARG A 1 148 ? 20.5 5.234 15.852 1 39.75 148 ARG A C 1
ATOM 1138 O O . ARG A 1 148 ? 21.484 5.059 16.562 1 39.75 148 ARG A O 1
ATOM 1145 N N . ASP A 1 149 ? 19.422 5.676 16.578 1 41.44 149 ASP A N 1
ATOM 1146 C CA . ASP A 1 149 ? 19.219 5.074 17.906 1 41.44 149 ASP A CA 1
ATOM 1147 C C . ASP A 1 149 ? 19.672 3.615 17.922 1 41.44 149 ASP A C 1
ATOM 1149 O O . ASP A 1 149 ? 19.516 2.9 16.922 1 41.44 149 ASP A O 1
ATOM 1153 N N . PRO A 1 150 ? 20.547 3.371 18.828 1 40.09 150 PRO A N 1
ATOM 1154 C CA . PRO A 1 150 ? 21.078 2.006 18.828 1 40.09 150 PRO A CA 1
ATOM 1155 C C . PRO A 1 150 ? 19.984 0.95 18.703 1 40.09 150 PRO A C 1
ATOM 1157 O O . PRO A 1 150 ? 18.891 1.116 19.266 1 40.09 150 PRO A O 1
ATOM 1160 N N . PHE A 1 151 ? 19.875 0.256 17.609 1 47.97 151 PHE A N 1
ATOM 1161 C CA . PHE A 1 151 ? 19.188 -1.028 17.547 1 47.97 151 PHE A CA 1
ATOM 1162 C C . PHE A 1 151 ? 19.203 -1.725 18.891 1 47.97 151 PHE A C 1
ATOM 1164 O O . PHE A 1 151 ? 20.281 -2.051 19.422 1 47.97 151 PHE A O 1
ATOM 1171 N N . PRO A 1 152 ? 18.328 -1.416 19.797 1 43.25 152 PRO A N 1
ATOM 1172 C CA . PRO A 1 152 ? 18.531 -2.188 21.031 1 43.25 152 PRO A CA 1
ATOM 1173 C C . PRO A 1 152 ? 19.109 -3.576 20.766 1 43.25 152 PRO A C 1
ATOM 1175 O O . PRO A 1 152 ? 18.906 -4.141 19.688 1 43.25 152 PRO A O 1
ATOM 1178 N N . ASN A 1 153 ? 20.234 -3.846 21.328 1 41.94 153 ASN A N 1
ATOM 1179 C CA . ASN A 1 153 ? 20.781 -5.199 21.391 1 41.94 153 ASN A CA 1
ATOM 1180 C C . ASN A 1 153 ? 19.672 -6.246 21.422 1 41.94 153 ASN A C 1
ATOM 1182 O O . ASN A 1 153 ? 18.906 -6.301 22.391 1 41.94 153 ASN A O 1
ATOM 1186 N N . ARG A 1 154 ? 18.984 -6.523 20.422 1 47.44 154 ARG A N 1
ATOM 1187 C CA . ARG A 1 154 ? 18.047 -7.633 20.375 1 47.44 154 ARG A CA 1
ATOM 1188 C C . ARG A 1 154 ? 18.422 -8.711 21.391 1 47.44 154 ARG A C 1
ATOM 1190 O O . ARG A 1 154 ? 19.531 -9.234 21.359 1 47.44 154 ARG A O 1
ATOM 1197 N N . SER A 1 155 ? 18.016 -8.602 22.516 1 45.84 155 SER A N 1
ATOM 1198 C CA . SER A 1 155 ? 18.281 -9.594 23.562 1 45.84 155 SER A CA 1
ATOM 1199 C C . SER A 1 155 ? 18.234 -11.008 23 1 45.84 155 SER A C 1
ATOM 1201 O O . SER A 1 155 ? 18.906 -11.906 23.531 1 45.84 155 SER A O 1
ATOM 1203 N N . SER A 1 156 ? 17.219 -11.367 22.078 1 55.25 156 SER A N 1
ATOM 1204 C CA . SER A 1 156 ? 17 -12.781 21.781 1 55.25 156 SER A CA 1
ATOM 1205 C C . SER A 1 156 ? 17.625 -13.172 20.453 1 55.25 156 SER A C 1
ATOM 1207 O O . SER A 1 156 ? 17.375 -12.523 19.422 1 55.25 156 SER A O 1
ATOM 1209 N N . MET A 1 157 ? 18.609 -13.93 20.422 1 67.25 157 MET A N 1
ATOM 1210 C CA . MET A 1 157 ? 19.391 -14.484 19.312 1 67.25 157 MET A CA 1
ATOM 1211 C C . MET A 1 157 ? 18.469 -15.195 18.312 1 67.25 157 MET A C 1
ATOM 1213 O O . MET A 1 157 ? 17.625 -16 18.703 1 67.25 157 MET A O 1
ATOM 1217 N N . ILE A 1 158 ? 18.344 -14.672 17.062 1 81.19 158 ILE A N 1
ATOM 1218 C CA . ILE A 1 158 ? 17.625 -15.328 15.977 1 81.19 158 ILE A CA 1
ATOM 1219 C C . ILE A 1 158 ? 18.234 -16.703 15.719 1 81.19 158 ILE A C 1
ATOM 1221 O O . ILE A 1 158 ? 19.453 -16.859 15.648 1 81.19 158 ILE A O 1
ATOM 1225 N N . TYR A 1 159 ? 17.469 -17.656 15.75 1 85.88 159 TYR A N 1
ATOM 1226 C CA . TYR A 1 159 ? 17.922 -19.016 15.445 1 85.88 159 TYR A CA 1
ATOM 1227 C C . TYR A 1 159 ? 18.484 -19.094 14.023 1 85.88 159 TYR A C 1
ATOM 1229 O O . TYR A 1 159 ? 17.859 -18.609 13.078 1 85.88 159 TYR A O 1
ATOM 1237 N N . LEU A 1 160 ? 19.719 -19.594 13.969 1 91.06 160 LEU A N 1
ATOM 1238 C CA . LEU A 1 160 ? 20.312 -19.922 12.68 1 91.06 160 LEU A CA 1
ATOM 1239 C C . LEU A 1 160 ? 20.859 -21.344 12.68 1 91.06 160 LEU A C 1
ATOM 1241 O O . LEU A 1 160 ? 21.438 -21.797 13.672 1 91.06 160 LEU A O 1
ATOM 1245 N N . PRO A 1 161 ? 20.625 -22.031 11.586 1 89.19 161 PRO A N 1
ATOM 1246 C CA . PRO A 1 161 ? 21.312 -23.312 11.484 1 89.19 161 PRO A CA 1
ATOM 1247 C C . PRO A 1 161 ? 22.828 -23.203 11.625 1 89.19 161 PRO A C 1
ATOM 1249 O O . PRO A 1 161 ? 23.391 -22.141 11.359 1 89.19 161 PRO A O 1
ATOM 1252 N N . CYS A 1 162 ? 23.484 -24.281 12.094 1 86.19 162 CYS A N 1
ATOM 1253 C CA . CYS A 1 162 ? 24.938 -24.266 12.219 1 86.19 162 CYS A CA 1
ATOM 1254 C C . CYS A 1 162 ? 25.594 -24.234 10.852 1 86.19 162 CYS A C 1
ATOM 1256 O O . CYS A 1 162 ? 24.953 -24.5 9.836 1 86.19 162 CYS A O 1
ATOM 1258 N N . ALA A 1 163 ? 26.875 -23.984 10.742 1 87.75 163 ALA A N 1
ATOM 1259 C CA . ALA A 1 163 ? 27.594 -23.703 9.5 1 87.75 163 ALA A CA 1
ATOM 1260 C C . ALA A 1 163 ? 27.562 -24.906 8.562 1 87.75 163 ALA A C 1
ATOM 1262 O O . ALA A 1 163 ? 27.281 -24.766 7.371 1 87.75 163 ALA A O 1
ATOM 1263 N N . PRO A 1 164 ? 27.797 -26.141 9.047 1 86.12 164 PRO A N 1
ATOM 1264 C CA . PRO A 1 164 ? 27.75 -27.281 8.141 1 86.12 164 PRO A CA 1
ATOM 1265 C C . PRO A 1 164 ? 26.375 -27.484 7.52 1 86.12 164 PRO A C 1
ATOM 1267 O O . PRO A 1 164 ? 26.266 -27.875 6.352 1 86.12 164 PRO A O 1
ATOM 1270 N N . VAL A 1 165 ? 25.359 -27.234 8.328 1 90.38 165 VAL A N 1
ATOM 1271 C CA . VAL A 1 165 ? 24 -27.359 7.828 1 90.38 165 VAL A CA 1
ATOM 1272 C C . VAL A 1 165 ? 23.734 -26.297 6.77 1 90.38 165 VAL A C 1
ATOM 1274 O O . VAL A 1 165 ? 23.125 -26.562 5.738 1 90.38 165 VAL A O 1
ATOM 1277 N N . LEU A 1 166 ? 24.234 -25.078 7.004 1 94 166 LEU A N 1
ATOM 1278 C CA . LEU A 1 166 ? 24.094 -24 6.027 1 94 166 LEU A CA 1
ATOM 1279 C C . LEU A 1 166 ? 24.766 -24.375 4.711 1 94 166 LEU A C 1
ATOM 1281 O O . LEU A 1 166 ? 24.203 -24.141 3.637 1 94 166 LEU A O 1
ATOM 1285 N N . VAL A 1 167 ? 25.938 -24.922 4.824 1 93 167 VAL A N 1
ATOM 1286 C CA . VAL A 1 167 ? 26.672 -25.312 3.627 1 93 167 VAL A CA 1
ATOM 1287 C C . VAL A 1 167 ? 25.844 -26.328 2.832 1 93 167 VAL A C 1
ATOM 1289 O O . VAL A 1 167 ? 25.734 -26.219 1.609 1 93 167 VAL A O 1
ATOM 1292 N N . SER A 1 168 ? 25.312 -27.328 3.535 1 91.31 168 SER A N 1
ATOM 1293 C CA . SER A 1 168 ? 24.5 -28.344 2.869 1 91.31 168 SER A CA 1
ATOM 1294 C C . SER A 1 168 ? 23.281 -27.734 2.186 1 91.31 168 SER A C 1
ATOM 1296 O O . SER A 1 168 ? 22.953 -28.109 1.062 1 91.31 168 SER A O 1
ATOM 1298 N N . ILE A 1 169 ? 22.594 -26.812 2.848 1 94.62 169 ILE A N 1
ATOM 1299 C CA . ILE A 1 169 ? 21.438 -26.125 2.305 1 94.62 169 ILE A CA 1
ATOM 1300 C C . ILE A 1 169 ? 21.828 -25.359 1.046 1 94.62 169 ILE A C 1
ATOM 1302 O O . ILE A 1 169 ? 21.156 -25.469 0.014 1 94.62 169 ILE A O 1
ATOM 1306 N N . PHE A 1 170 ? 22.969 -24.688 1.107 1 96.19 170 PHE A N 1
ATOM 1307 C CA . PHE A 1 170 ? 23.391 -23.812 0.02 1 96.19 170 PHE A CA 1
ATOM 1308 C C . PHE A 1 170 ? 23.906 -24.625 -1.161 1 96.19 170 PHE A C 1
ATOM 1310 O O . PHE A 1 170 ? 23.703 -24.25 -2.316 1 96.19 170 PHE A O 1
ATOM 1317 N N . GLU A 1 171 ? 24.531 -25.719 -0.892 1 92.19 171 GLU A N 1
ATOM 1318 C CA . GLU A 1 171 ? 25 -26.562 -1.979 1 92.19 171 GLU A CA 1
ATOM 1319 C C . GLU A 1 171 ? 23.828 -27.109 -2.785 1 92.19 171 GLU A C 1
ATOM 1321 O O . GLU A 1 171 ? 23.875 -27.172 -4.016 1 92.19 171 GLU A O 1
ATOM 1326 N N . TYR A 1 172 ? 22.828 -27.453 -2.053 1 91.38 172 TYR A N 1
ATOM 1327 C CA . TYR A 1 172 ? 21.656 -28 -2.736 1 91.38 172 TYR A CA 1
ATOM 1328 C C . TYR A 1 172 ? 20.938 -26.922 -3.531 1 91.38 172 TYR A C 1
ATOM 1330 O O . TYR A 1 172 ? 20.484 -27.156 -4.652 1 91.38 172 TYR A O 1
ATOM 1338 N N . THR A 1 173 ? 20.797 -25.703 -3.01 1 95.12 173 THR A N 1
ATOM 1339 C CA . THR A 1 173 ? 19.875 -24.703 -3.561 1 95.12 173 THR A CA 1
ATOM 1340 C C . THR A 1 173 ? 20.609 -23.734 -4.48 1 95.12 173 THR A C 1
ATOM 1342 O O . THR A 1 173 ? 20 -22.906 -5.152 1 95.12 173 THR A O 1
ATOM 1345 N N . GLN A 1 174 ? 21.922 -23.75 -4.555 1 94 174 GLN A N 1
ATOM 1346 C CA . GLN A 1 174 ? 22.719 -22.828 -5.359 1 94 174 GLN A CA 1
ATOM 1347 C C . GLN A 1 174 ? 22.188 -22.75 -6.785 1 94 174 GLN A C 1
ATOM 1349 O O . GLN A 1 174 ? 22.203 -21.672 -7.398 1 94 174 GLN A O 1
ATOM 1354 N N . GLN A 1 175 ? 21.734 -23.797 -7.34 1 91.25 175 GLN A N 1
ATOM 1355 C CA . GLN A 1 175 ? 21.266 -23.875 -8.719 1 91.25 175 GLN A CA 1
ATOM 1356 C C . GLN A 1 175 ? 20.078 -22.938 -8.945 1 91.25 175 GLN A C 1
ATOM 1358 O O . GLN A 1 175 ? 19.812 -22.516 -10.07 1 91.25 175 GLN A O 1
ATOM 1363 N N . PHE A 1 176 ? 19.359 -22.594 -7.836 1 94.25 176 PHE A N 1
ATOM 1364 C CA . PHE A 1 176 ? 18.125 -21.828 -7.973 1 94.25 176 PHE A CA 1
ATOM 1365 C C . PHE A 1 176 ? 18.375 -20.344 -7.75 1 94.25 176 PHE A C 1
ATOM 1367 O O . PHE A 1 176 ? 17.531 -19.5 -8.07 1 94.25 176 PHE A O 1
ATOM 1374 N N . TRP A 1 177 ? 19.5 -19.891 -7.23 1 94.75 177 TRP A N 1
ATOM 1375 C CA . TRP A 1 177 ? 19.75 -18.547 -6.734 1 94.75 177 TRP A CA 1
ATOM 1376 C C . TRP A 1 177 ? 19.594 -17.516 -7.848 1 94.75 177 TRP A C 1
ATOM 1378 O O . TRP A 1 177 ? 19.062 -16.422 -7.629 1 94.75 177 TRP A O 1
ATOM 1388 N N . ALA A 1 178 ? 19.922 -17.891 -9.008 1 89.75 178 ALA A N 1
ATOM 1389 C CA . ALA A 1 178 ? 19.984 -16.969 -10.141 1 89.75 178 ALA A CA 1
ATOM 1390 C C . ALA A 1 178 ? 18.594 -16.578 -10.617 1 89.75 178 ALA A C 1
ATOM 1392 O O . ALA A 1 178 ? 18.422 -15.586 -11.328 1 89.75 178 ALA A O 1
ATOM 1393 N N . ILE A 1 179 ? 17.594 -17.297 -10.234 1 91.56 179 ILE A N 1
ATOM 1394 C CA . ILE A 1 179 ? 16.25 -17.031 -10.734 1 91.56 179 ILE A CA 1
ATOM 1395 C C . ILE A 1 179 ? 15.523 -16.078 -9.773 1 91.56 179 ILE A C 1
ATOM 1397 O O . ILE A 1 179 ? 14.438 -15.586 -10.07 1 91.56 179 ILE A O 1
ATOM 1401 N N . TRP A 1 180 ? 16.109 -15.844 -8.625 1 94.5 180 TRP A N 1
ATOM 1402 C CA . TRP A 1 180 ? 15.445 -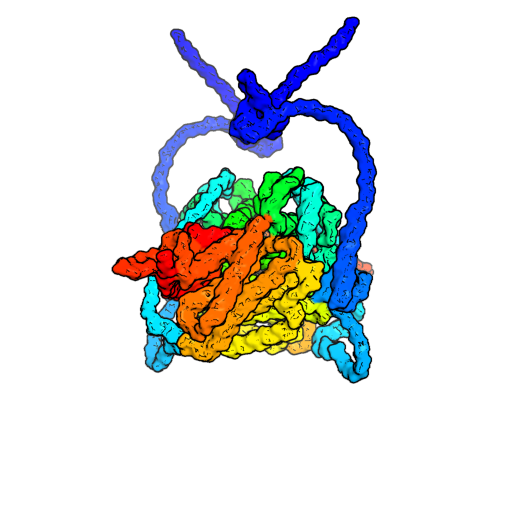15.031 -7.617 1 94.5 180 TRP A CA 1
ATOM 1403 C C . TRP A 1 180 ? 15.547 -13.547 -7.953 1 94.5 180 TRP A C 1
ATOM 1405 O O . TRP A 1 180 ? 16.484 -13.125 -8.641 1 94.5 180 TRP A O 1
ATOM 1415 N N . PRO A 1 181 ? 14.516 -12.773 -7.504 1 93.62 181 PRO A N 1
ATOM 1416 C CA . PRO A 1 181 ? 14.578 -11.336 -7.805 1 93.62 181 PRO A CA 1
ATOM 1417 C C . PRO A 1 181 ? 15.852 -10.68 -7.289 1 93.62 181 PRO A C 1
ATOM 1419 O O . PRO A 1 181 ? 16.328 -11.016 -6.203 1 93.62 181 PRO A O 1
ATOM 1422 N N . LEU A 1 182 ? 16.422 -9.781 -8.07 1 92.94 182 LEU A N 1
ATOM 1423 C CA . LEU A 1 182 ? 17.531 -8.914 -7.699 1 92.94 182 LEU A CA 1
ATOM 1424 C C . LEU A 1 182 ? 18.828 -9.711 -7.555 1 92.94 182 LEU A C 1
ATOM 1426 O O . LEU A 1 182 ? 19.797 -9.219 -6.992 1 92.94 182 LEU A O 1
ATOM 1430 N N . ALA A 1 183 ? 18.875 -10.938 -8.031 1 90.81 183 ALA A N 1
ATOM 1431 C CA . ALA A 1 183 ? 20.016 -11.82 -7.852 1 90.81 183 ALA A CA 1
ATOM 1432 C C . ALA A 1 183 ? 21.297 -11.188 -8.398 1 90.81 183 ALA A C 1
ATOM 1434 O O . ALA A 1 183 ? 22.391 -11.438 -7.891 1 90.81 183 ALA A O 1
ATOM 1435 N N . PHE A 1 184 ? 21.141 -10.289 -9.328 1 84.12 184 PHE A N 1
ATOM 1436 C CA . PHE A 1 184 ? 22.328 -9.773 -10.008 1 84.12 184 PHE A CA 1
ATOM 1437 C C . PHE A 1 184 ? 22.469 -8.273 -9.789 1 84.12 184 PHE A C 1
ATOM 1439 O O . PHE A 1 184 ? 23.25 -7.613 -10.484 1 84.12 184 PHE A O 1
ATOM 1446 N N . THR A 1 185 ? 21.688 -7.75 -8.898 1 85.19 185 THR A N 1
ATOM 1447 C CA . THR A 1 185 ? 21.719 -6.316 -8.633 1 85.19 185 THR A CA 1
ATOM 1448 C C . THR A 1 185 ? 23.031 -5.918 -7.965 1 85.19 185 THR A C 1
ATOM 1450 O O . THR A 1 185 ? 23.453 -6.539 -6.984 1 85.19 185 THR A O 1
ATOM 1453 N N . PRO A 1 186 ? 23.656 -4.91 -8.484 1 82.25 186 PRO A N 1
ATOM 1454 C CA . PRO A 1 186 ? 24.906 -4.457 -7.871 1 82.25 186 PRO A CA 1
ATOM 1455 C C . PRO A 1 186 ? 24.672 -3.508 -6.695 1 82.25 186 PRO A C 1
ATOM 1457 O O . PRO A 1 186 ? 23.656 -2.826 -6.641 1 82.25 186 PRO A O 1
ATOM 1460 N N . THR A 1 187 ? 25.578 -3.568 -5.734 1 81.25 187 THR A N 1
ATOM 1461 C CA . THR A 1 187 ? 25.625 -2.541 -4.703 1 81.25 187 THR A CA 1
ATOM 1462 C C . THR A 1 187 ? 26.234 -1.25 -5.246 1 81.25 187 THR A C 1
ATOM 1464 O O . THR A 1 187 ? 26.578 -1.172 -6.43 1 81.25 187 THR A O 1
ATOM 1467 N N . ASP A 1 188 ? 26.266 -0.283 -4.363 1 75.06 188 ASP A N 1
ATOM 1468 C CA . ASP A 1 188 ? 26.844 0.997 -4.75 1 75.06 188 ASP A CA 1
ATOM 1469 C C . ASP A 1 188 ? 28.344 0.853 -5.035 1 75.06 188 ASP A C 1
ATOM 1471 O O . ASP A 1 188 ? 28.906 1.63 -5.801 1 75.06 188 ASP A O 1
ATOM 1475 N N . THR A 1 189 ? 28.938 -0.245 -4.461 1 75.44 189 THR A N 1
ATOM 1476 C CA . THR A 1 189 ? 30.375 -0.462 -4.645 1 75.44 189 THR A CA 1
ATOM 1477 C C . THR A 1 189 ? 30.625 -1.443 -5.785 1 75.44 189 THR A C 1
ATOM 1479 O O . THR A 1 189 ? 31.781 -1.809 -6.047 1 75.44 189 THR A O 1
ATOM 1482 N N . GLY A 1 190 ? 29.562 -1.908 -6.445 1 76 190 GLY A N 1
ATOM 1483 C CA . GLY A 1 190 ? 29.719 -2.732 -7.633 1 76 190 GLY A CA 1
ATOM 1484 C C . GLY A 1 190 ? 29.547 -4.215 -7.359 1 76 190 GLY A C 1
ATOM 1485 O O . GLY A 1 190 ? 29.344 -5.004 -8.281 1 76 190 GLY A O 1
ATOM 1486 N N . GLU A 1 191 ? 29.672 -4.547 -6.094 1 80.81 191 GLU A N 1
ATOM 1487 C CA . GLU A 1 191 ? 29.469 -5.953 -5.762 1 80.81 191 GLU A CA 1
ATOM 1488 C C . GLU A 1 191 ? 27.984 -6.328 -5.82 1 80.81 191 GLU A C 1
ATOM 1490 O O . GLU A 1 191 ? 27.125 -5.453 -5.836 1 80.81 191 GLU A O 1
ATOM 1495 N N . ARG A 1 192 ? 27.766 -7.629 -5.879 1 84.94 192 ARG A N 1
ATOM 1496 C CA . ARG A 1 192 ? 26.375 -8.07 -5.906 1 84.94 192 ARG A CA 1
ATOM 1497 C C . ARG A 1 192 ? 25.75 -7.973 -4.523 1 84.94 192 ARG A C 1
ATOM 1499 O O . ARG A 1 192 ? 26.391 -8.25 -3.516 1 84.94 192 ARG A O 1
ATOM 1506 N N . CYS A 1 193 ? 24.531 -7.66 -4.539 1 85.94 193 CYS A N 1
ATOM 1507 C CA . CYS A 1 193 ? 23.781 -7.531 -3.293 1 85.94 193 CYS A CA 1
ATOM 1508 C C . CYS A 1 193 ? 23.594 -8.883 -2.627 1 85.94 193 CYS A C 1
ATOM 1510 O O . CYS A 1 193 ? 23.469 -8.969 -1.404 1 85.94 193 CYS A O 1
ATOM 1512 N N . PHE A 1 194 ? 23.609 -10.008 -3.441 1 93.06 194 PHE A N 1
ATOM 1513 C CA . PHE A 1 194 ? 23.359 -11.352 -2.939 1 93.06 194 PHE A CA 1
ATOM 1514 C C . PHE A 1 194 ? 24.484 -12.297 -3.324 1 93.06 194 PHE A C 1
ATOM 1516 O O . PHE A 1 194 ? 25.203 -12.047 -4.301 1 93.06 194 PHE A O 1
ATOM 1523 N N . PRO A 1 195 ? 24.703 -13.359 -2.568 1 93 195 PRO A N 1
ATOM 1524 C CA . PRO A 1 195 ? 25.828 -14.258 -2.811 1 93 195 PRO A CA 1
ATOM 1525 C C . PRO A 1 195 ? 25.688 -15.062 -4.098 1 93 195 PRO A C 1
ATOM 1527 O O . PRO A 1 195 ? 24.562 -15.383 -4.504 1 93 195 PRO A O 1
ATOM 1530 N N . ASP A 1 196 ? 26.844 -15.398 -4.637 1 88.56 196 ASP A N 1
ATOM 1531 C CA . ASP A 1 196 ? 26.859 -16.203 -5.859 1 88.56 196 ASP A CA 1
ATOM 1532 C C . ASP A 1 196 ? 27.625 -17.5 -5.66 1 88.56 196 ASP A C 1
ATOM 1534 O O . ASP A 1 196 ? 27.797 -18.281 -6.602 1 88.56 196 ASP A O 1
ATOM 1538 N N . SER A 1 197 ? 28.172 -17.641 -4.453 1 92.69 197 SER A N 1
ATOM 1539 C CA . SER A 1 197 ? 28.859 -18.875 -4.105 1 92.69 197 SER A CA 1
ATOM 1540 C C . SER A 1 197 ? 28.516 -19.312 -2.688 1 92.69 197 SER A C 1
ATOM 1542 O O . SER A 1 197 ? 28.031 -18.516 -1.879 1 92.69 197 SER A O 1
ATOM 1544 N N . VAL A 1 198 ? 28.781 -20.594 -2.406 1 95 198 VAL A N 1
ATOM 1545 C CA . VAL A 1 198 ? 28.391 -21.188 -1.132 1 95 198 VAL A CA 1
ATOM 1546 C C . VAL A 1 198 ? 29.188 -20.547 0.005 1 95 198 VAL A C 1
ATOM 1548 O O . VAL A 1 198 ? 28.609 -20.125 1.009 1 95 198 VAL A O 1
ATOM 1551 N N . PRO A 1 199 ? 30.547 -20.344 -0.142 1 93.75 199 PRO A N 1
ATOM 1552 C CA . PRO A 1 199 ? 31.266 -19.672 0.946 1 93.75 199 PRO A CA 1
ATOM 1553 C C . PRO A 1 199 ? 30.797 -18.234 1.178 1 93.75 199 PRO A C 1
ATOM 1555 O O . PRO A 1 199 ? 30.703 -17.797 2.324 1 93.75 199 PRO A O 1
ATOM 1558 N N . MET A 1 200 ? 30.484 -17.594 0.101 1 93.56 200 MET A N 1
ATOM 1559 C CA . MET A 1 200 ? 30 -16.234 0.22 1 93.56 200 MET A CA 1
ATOM 1560 C C . MET A 1 200 ? 28.625 -16.203 0.89 1 93.56 200 MET A C 1
ATOM 1562 O O . MET A 1 200 ? 28.312 -15.273 1.634 1 93.56 200 MET A O 1
ATOM 1566 N N . ALA A 1 201 ? 27.828 -17.219 0.604 1 96.81 201 ALA A N 1
ATOM 1567 C CA . ALA A 1 201 ? 26.5 -17.297 1.192 1 96.81 201 ALA A CA 1
ATOM 1568 C C . ALA A 1 201 ? 26.578 -17.5 2.703 1 96.81 201 ALA A C 1
ATOM 1570 O O . ALA A 1 201 ? 25.812 -16.891 3.457 1 96.81 201 ALA A O 1
ATOM 1571 N N . VAL A 1 202 ? 27.484 -18.359 3.125 1 94.75 202 VAL A N 1
ATOM 1572 C CA . VAL A 1 202 ? 27.656 -18.594 4.555 1 94.75 202 VAL A CA 1
ATOM 1573 C C . VAL A 1 202 ? 28.078 -17.312 5.246 1 94.75 202 VAL A C 1
ATOM 1575 O O . VAL A 1 202 ? 27.531 -16.938 6.285 1 94.75 202 VAL A O 1
ATOM 1578 N N . ARG A 1 203 ? 29.016 -16.594 4.637 1 92.38 203 ARG A N 1
ATOM 1579 C CA . ARG A 1 203 ? 29.469 -15.32 5.191 1 92.38 203 ARG A CA 1
ATOM 1580 C C . ARG A 1 203 ? 28.359 -14.281 5.191 1 92.38 203 ARG A C 1
ATOM 1582 O O . ARG A 1 203 ? 28.219 -13.516 6.145 1 92.38 203 ARG A O 1
ATOM 1589 N N . PHE A 1 204 ? 27.625 -14.297 4.16 1 94.88 204 PHE A N 1
ATOM 1590 C CA . PHE A 1 204 ? 26.5 -13.367 4 1 94.88 204 PHE A CA 1
ATOM 1591 C C . PHE A 1 204 ? 25.516 -13.508 5.152 1 94.88 204 PHE A C 1
ATOM 1593 O O . PHE A 1 204 ? 25.125 -12.516 5.77 1 94.88 204 PHE A O 1
ATOM 1600 N N . ILE A 1 205 ? 25.109 -14.711 5.492 1 95.25 205 ILE A N 1
ATOM 1601 C CA . ILE A 1 205 ? 24.141 -14.969 6.551 1 95.25 205 ILE A CA 1
ATOM 1602 C C . ILE A 1 205 ? 24.75 -14.625 7.906 1 95.25 205 ILE A C 1
ATOM 1604 O O . ILE A 1 205 ? 24.141 -13.906 8.703 1 95.25 205 ILE A O 1
ATOM 1608 N N . GLN A 1 206 ? 25.938 -15.031 8.117 1 89.44 206 GLN A N 1
ATOM 1609 C CA . GLN A 1 206 ? 26.594 -14.867 9.414 1 89.44 206 GLN A CA 1
ATOM 1610 C C . GLN A 1 206 ? 26.844 -13.391 9.719 1 89.44 206 GLN A C 1
ATOM 1612 O O . GLN A 1 206 ? 26.672 -12.945 10.859 1 89.44 206 GLN A O 1
ATOM 1617 N N . GLN A 1 207 ? 27.188 -12.664 8.742 1 90.38 207 GLN A N 1
ATOM 1618 C CA . GLN A 1 207 ? 27.484 -11.242 8.938 1 90.38 207 GLN A CA 1
ATOM 1619 C C . GLN A 1 207 ? 26.203 -10.422 9.016 1 90.38 207 GLN A C 1
ATOM 1621 O O . GLN A 1 207 ? 26.125 -9.461 9.789 1 90.38 207 GLN A O 1
ATOM 1626 N N . SER A 1 208 ? 25.234 -10.781 8.203 1 92.94 208 SER A N 1
ATOM 1627 C CA . SER A 1 208 ? 24.016 -9.984 8.109 1 92.94 208 SER A CA 1
ATOM 1628 C C . SER A 1 208 ? 23.188 -10.094 9.383 1 92.94 208 SER A C 1
ATOM 1630 O O . SER A 1 208 ? 22.578 -9.117 9.812 1 92.94 208 SER A O 1
ATOM 1632 N N . VAL A 1 209 ? 23.141 -11.234 10.039 1 90.06 209 VAL A N 1
ATOM 1633 C CA . VAL A 1 209 ? 22.234 -11.469 11.148 1 90.06 209 VAL A CA 1
ATOM 1634 C C . VAL A 1 209 ? 22.688 -10.68 12.375 1 90.06 209 VAL A C 1
ATOM 1636 O O . VAL A 1 209 ? 21.891 -10.375 13.258 1 90.06 209 VAL A O 1
ATOM 1639 N N . ILE A 1 210 ? 23.984 -10.281 12.406 1 85.69 210 ILE A N 1
ATOM 1640 C CA . ILE A 1 210 ? 24.484 -9.523 13.555 1 85.69 210 ILE A CA 1
ATOM 1641 C C . ILE A 1 210 ? 24.531 -8.039 13.219 1 85.69 210 ILE A C 1
ATOM 1643 O O . ILE A 1 210 ? 25.016 -7.23 14.008 1 85.69 210 ILE A O 1
ATOM 1647 N N . SER A 1 211 ? 24.047 -7.738 12.039 1 88.19 211 SER A N 1
ATOM 1648 C CA . SER A 1 211 ? 24.062 -6.344 11.609 1 88.19 211 SER A CA 1
ATOM 1649 C C . SER A 1 211 ? 23.141 -5.488 12.477 1 88.19 211 SER A C 1
ATOM 1651 O O . SER A 1 211 ? 22.109 -5.965 12.945 1 88.19 211 SER A O 1
ATOM 1653 N N . SER A 1 212 ? 23.5 -4.25 12.648 1 84.31 212 SER A N 1
ATOM 1654 C CA . SER A 1 212 ? 22.656 -3.295 13.359 1 84.31 212 SER A CA 1
ATOM 1655 C C . SER A 1 212 ? 21.562 -2.73 12.461 1 84.31 212 SER A C 1
ATOM 1657 O O . SER A 1 212 ? 20.625 -2.082 12.938 1 84.31 212 SER A O 1
ATOM 1659 N N . ASN A 1 213 ? 21.625 -2.971 11.211 1 87.69 213 ASN A N 1
ATOM 1660 C CA . ASN A 1 213 ? 20.609 -2.543 10.25 1 87.69 213 ASN A CA 1
ATOM 1661 C C . ASN A 1 213 ? 19.531 -3.604 10.07 1 87.69 213 ASN A C 1
ATOM 1663 O O . ASN A 1 213 ? 19.781 -4.66 9.492 1 87.69 213 ASN A O 1
ATOM 1667 N N . PRO A 1 214 ? 18.312 -3.291 10.516 1 89.69 214 PRO A N 1
ATOM 1668 C CA . PRO A 1 214 ? 17.234 -4.277 10.43 1 89.69 214 PRO A CA 1
ATOM 1669 C C . PRO A 1 214 ? 16.969 -4.734 9 1 89.69 214 PRO A C 1
ATOM 1671 O O . PRO A 1 214 ? 16.578 -5.879 8.773 1 89.69 214 PRO A O 1
ATOM 1674 N N . GLY A 1 215 ? 17.156 -3.83 8.062 1 93 215 GLY A N 1
ATOM 1675 C CA . GLY A 1 215 ? 16.969 -4.207 6.668 1 93 215 GLY A CA 1
ATOM 1676 C C . GLY A 1 215 ? 17.938 -5.273 6.199 1 93 215 GLY A C 1
ATOM 1677 O O . GLY A 1 215 ? 17.562 -6.164 5.43 1 93 215 GLY A O 1
ATOM 1678 N N . VAL A 1 216 ? 19.188 -5.168 6.637 1 93.25 216 VAL A N 1
ATOM 1679 C CA . VAL A 1 216 ? 20.219 -6.145 6.293 1 93.25 216 VAL A CA 1
ATOM 1680 C C . VAL A 1 216 ? 19.875 -7.5 6.902 1 93.25 216 VAL A C 1
ATOM 1682 O O . VAL A 1 216 ? 20 -8.539 6.25 1 93.25 216 VAL A O 1
ATOM 1685 N N . VAL A 1 217 ? 19.406 -7.48 8.086 1 93.62 217 VAL A N 1
ATOM 1686 C CA . VAL A 1 217 ? 19.016 -8.703 8.781 1 93.62 217 VAL A CA 1
ATOM 1687 C C . VAL A 1 217 ? 17.828 -9.344 8.062 1 93.62 217 VAL A C 1
ATOM 1689 O O . VAL A 1 217 ? 17.844 -10.539 7.758 1 93.62 217 VAL A O 1
ATOM 1692 N N . ALA A 1 218 ? 16.766 -8.539 7.805 1 96.44 218 ALA A N 1
ATOM 1693 C CA . ALA A 1 218 ? 15.547 -9.031 7.148 1 96.44 218 ALA A CA 1
ATOM 1694 C C . ALA A 1 218 ? 15.875 -9.641 5.789 1 96.44 218 ALA A C 1
ATOM 1696 O O . ALA A 1 218 ? 15.375 -10.711 5.445 1 96.44 218 ALA A O 1
ATOM 1697 N N . ARG A 1 219 ? 16.688 -8.969 5.023 1 96.5 219 ARG A N 1
ATOM 1698 C CA . ARG A 1 219 ? 17.094 -9.43 3.693 1 96.5 219 ARG A CA 1
ATOM 1699 C C . ARG A 1 219 ? 17.734 -10.805 3.762 1 96.5 219 ARG A C 1
ATOM 1701 O O . ARG A 1 219 ? 17.422 -11.688 2.961 1 96.5 219 ARG A O 1
ATOM 1708 N N . ALA A 1 220 ? 18.625 -10.961 4.703 1 96.88 220 ALA A N 1
ATOM 1709 C CA . ALA A 1 220 ? 19.312 -12.234 4.875 1 96.88 220 ALA A CA 1
ATOM 1710 C C . ALA A 1 220 ? 18.328 -13.336 5.289 1 96.88 220 ALA A C 1
ATOM 1712 O O . ALA A 1 220 ? 18.406 -14.461 4.801 1 96.88 220 ALA A O 1
ATOM 1713 N N . LEU A 1 221 ? 17.438 -13.047 6.191 1 97.31 221 LEU A N 1
ATOM 1714 C CA . LEU A 1 221 ? 16.469 -14.031 6.68 1 97.31 221 LEU A CA 1
ATOM 1715 C C . LEU A 1 221 ? 15.539 -14.477 5.559 1 97.31 221 LEU A C 1
ATOM 1717 O O . LEU A 1 221 ? 15.227 -15.664 5.441 1 97.31 221 LEU A O 1
ATOM 1721 N N . VAL A 1 222 ? 15.055 -13.539 4.758 1 98.25 222 VAL A N 1
ATOM 1722 C CA . VAL A 1 222 ? 14.148 -13.891 3.67 1 98.25 222 VAL A CA 1
ATOM 1723 C C . VAL A 1 222 ? 14.898 -14.711 2.621 1 98.25 222 VAL A C 1
ATOM 1725 O O . VAL A 1 222 ? 14.367 -15.68 2.082 1 98.25 222 VAL A O 1
ATOM 1728 N N . TRP A 1 223 ? 16.141 -14.297 2.336 1 98.25 223 TRP A N 1
ATOM 1729 C CA . TRP A 1 223 ? 16.953 -15.039 1.379 1 98.25 223 TRP A CA 1
ATOM 1730 C C . TRP A 1 223 ? 17.172 -16.469 1.854 1 98.25 223 TRP A C 1
ATOM 1732 O O . TRP A 1 223 ? 17.078 -17.422 1.067 1 98.25 223 TRP A O 1
ATOM 1742 N N . LEU A 1 224 ? 17.484 -16.609 3.102 1 97.94 224 LEU A N 1
ATOM 1743 C CA . LEU A 1 224 ? 17.641 -17.938 3.676 1 97.94 224 LEU A CA 1
ATOM 1744 C C . LEU A 1 224 ? 16.328 -18.719 3.617 1 97.94 224 LEU A C 1
ATOM 1746 O O . LEU A 1 224 ? 16.328 -19.922 3.389 1 97.94 224 LEU A O 1
ATOM 1750 N N . SER A 1 225 ? 15.227 -18.062 3.859 1 98.25 225 SER A N 1
ATOM 1751 C CA . SER A 1 225 ? 13.922 -18.688 3.771 1 98.25 225 SER A CA 1
ATOM 1752 C C . SER A 1 225 ? 13.656 -19.234 2.367 1 98.25 225 SER A C 1
ATOM 1754 O O . SER A 1 225 ? 13.023 -20.266 2.201 1 98.25 225 SER A O 1
ATOM 1756 N N . LEU A 1 226 ? 14.094 -18.5 1.349 1 98.25 226 LEU A N 1
ATOM 1757 C CA . LEU A 1 226 ? 13.977 -18.984 -0.023 1 98.25 226 LEU A CA 1
ATOM 1758 C C . LEU A 1 226 ? 14.734 -20.312 -0.199 1 98.25 226 LEU A C 1
ATOM 1760 O O . LEU A 1 226 ? 14.227 -21.234 -0.833 1 98.25 226 LEU A O 1
ATOM 1764 N N . CYS A 1 227 ? 15.93 -20.344 0.366 1 97.5 227 CYS A N 1
ATOM 1765 C CA . CYS A 1 227 ? 16.703 -21.578 0.309 1 97.5 227 CYS A CA 1
ATOM 1766 C C . CYS A 1 227 ? 15.969 -22.719 1.007 1 97.5 227 CYS A C 1
ATOM 1768 O O . CYS A 1 227 ? 15.867 -23.828 0.467 1 97.5 227 CYS A O 1
ATOM 1770 N N . LEU A 1 228 ? 15.461 -22.453 2.16 1 96.5 228 LEU A N 1
ATOM 1771 C CA . LEU A 1 228 ? 14.758 -23.469 2.934 1 96.5 228 LEU A CA 1
ATOM 1772 C C . LEU A 1 228 ? 13.531 -23.969 2.18 1 96.5 228 LEU A C 1
ATOM 1774 O O . LEU A 1 228 ? 13.227 -25.172 2.209 1 96.5 228 LEU A O 1
ATOM 1778 N N . GLN A 1 229 ? 12.844 -23.078 1.524 1 96.5 229 GLN A N 1
ATOM 1779 C CA . GLN A 1 229 ? 11.625 -23.406 0.792 1 96.5 229 GLN A CA 1
ATOM 1780 C C . GLN A 1 229 ? 11.914 -24.375 -0.349 1 96.5 229 GLN A C 1
ATOM 1782 O O . GLN A 1 229 ? 11.062 -25.188 -0.716 1 96.5 229 GLN A O 1
ATOM 1787 N N . GLU A 1 230 ? 13.141 -24.375 -0.885 1 95.38 230 GLU A N 1
ATOM 1788 C CA . GLU A 1 230 ? 13.492 -25.172 -2.066 1 95.38 230 GLU A CA 1
ATOM 1789 C C . GLU A 1 230 ? 14.055 -26.531 -1.676 1 95.38 230 GLU A C 1
ATOM 1791 O O . GLU A 1 230 ? 14.344 -27.359 -2.541 1 95.38 230 GLU A O 1
ATOM 1796 N N . LEU A 1 231 ? 14.156 -26.812 -0.404 1 93.88 231 LEU A N 1
ATOM 1797 C CA . LEU A 1 231 ? 14.727 -28.078 0.038 1 93.88 231 LEU A CA 1
ATOM 1798 C C . LEU A 1 231 ? 13.75 -29.234 -0.214 1 93.88 231 LEU A C 1
ATOM 1800 O O . LEU A 1 231 ? 12.539 -29.047 -0.128 1 93.88 231 LEU A O 1
ATOM 1804 N N . PRO A 1 232 ? 14.289 -30.375 -0.541 1 92.38 232 PRO A N 1
ATOM 1805 C CA . PRO A 1 232 ? 13.43 -31.562 -0.669 1 92.38 232 PRO A CA 1
ATOM 1806 C C . PRO A 1 232 ? 12.828 -32 0.663 1 92.38 232 PRO A C 1
ATOM 1808 O O . PRO A 1 232 ? 13.352 -31.656 1.726 1 92.38 232 PRO A O 1
ATOM 1811 N N . LYS A 1 233 ? 11.797 -32.688 0.6 1 88.44 233 LYS A N 1
ATOM 1812 C CA . LYS A 1 233 ? 11.07 -33.094 1.801 1 88.44 233 LYS A CA 1
ATOM 1813 C C . LYS A 1 233 ? 11.93 -34 2.684 1 88.44 233 LYS A C 1
ATOM 1815 O O . LYS A 1 233 ? 11.766 -34.031 3.906 1 88.44 233 LYS A O 1
ATOM 1820 N N . ASP A 1 234 ? 12.883 -34.719 2.109 1 86.5 234 ASP A N 1
ATOM 1821 C CA . ASP A 1 234 ? 13.703 -35.688 2.865 1 86.5 234 ASP A CA 1
ATOM 1822 C C . ASP A 1 234 ? 15.062 -35.094 3.205 1 86.5 234 ASP A C 1
ATOM 1824 O O . ASP A 1 234 ? 16.016 -35.812 3.496 1 86.5 234 ASP A O 1
ATOM 1828 N N . PHE A 1 235 ? 15.219 -33.812 3.047 1 86.94 235 PHE A N 1
ATOM 1829 C CA . PHE A 1 235 ? 16.5 -33.156 3.309 1 86.94 235 PHE A CA 1
ATOM 1830 C C . PHE A 1 235 ? 17.062 -33.594 4.656 1 86.94 235 PHE A C 1
ATOM 1832 O O . PHE A 1 235 ? 18.266 -33.812 4.781 1 86.94 235 PHE A O 1
ATOM 1839 N N . ASN A 1 236 ? 16.234 -33.719 5.656 1 76.31 236 ASN A N 1
ATOM 1840 C CA . ASN A 1 236 ? 16.672 -34.062 6.996 1 76.31 236 ASN A CA 1
ATOM 1841 C C . ASN A 1 236 ? 16.969 -35.562 7.109 1 76.31 236 ASN A C 1
ATOM 1843 O O . ASN A 1 236 ? 17.594 -36 8.078 1 76.31 236 ASN A O 1
ATOM 1847 N N . LYS A 1 237 ? 16.5 -36.125 5.996 1 71.06 237 LYS A N 1
ATOM 1848 C CA . LYS A 1 237 ? 16.625 -37.594 6.098 1 71.06 237 LYS A CA 1
ATOM 1849 C C . LYS A 1 237 ? 18.047 -38.031 5.789 1 71.06 237 LYS A C 1
ATOM 1851 O O . LYS A 1 237 ? 18.656 -37.594 4.812 1 71.06 237 LYS A O 1
ATOM 1856 N N . ASP A 1 238 ? 18.688 -38.688 6.543 1 59.25 238 ASP A N 1
ATOM 1857 C CA . ASP A 1 238 ? 19.906 -39.5 6.375 1 59.25 238 ASP A CA 1
ATOM 1858 C C . ASP A 1 238 ? 21.141 -38.594 6.488 1 59.25 238 ASP A C 1
ATOM 1860 O O . ASP A 1 238 ? 22.188 -38.906 5.906 1 59.25 238 ASP A O 1
ATOM 1864 N N . THR A 1 239 ? 20.906 -37.312 6.711 1 61.12 239 THR A N 1
ATOM 1865 C CA . THR A 1 239 ? 22.109 -36.5 6.891 1 61.12 239 THR A CA 1
ATOM 1866 C C . THR A 1 239 ? 22.312 -36.156 8.359 1 61.12 239 THR A C 1
ATOM 1868 O O . THR A 1 239 ? 21.359 -35.906 9.086 1 61.12 239 THR A O 1
ATOM 1871 N N . PRO A 1 240 ? 23.516 -36.469 8.859 1 61.25 240 PRO A N 1
ATOM 1872 C CA . PRO A 1 240 ? 23.812 -36.062 10.227 1 61.25 240 PRO A CA 1
ATOM 1873 C C . PRO A 1 240 ? 23.547 -34.562 10.453 1 61.25 240 PRO A C 1
ATOM 1875 O O . PRO A 1 240 ? 23.406 -34.125 11.602 1 61.25 240 PRO A O 1
ATOM 1878 N N . LEU A 1 241 ? 23.391 -33.875 9.422 1 67.25 241 LEU A N 1
ATOM 1879 C CA . LEU A 1 241 ? 23.109 -32.438 9.5 1 67.25 241 LEU A CA 1
ATOM 1880 C C . LEU A 1 241 ? 21.625 -32.156 9.344 1 67.25 241 LEU A C 1
ATOM 1882 O O . LEU A 1 241 ? 21.047 -32.406 8.273 1 67.25 241 LEU A O 1
ATOM 1886 N N . SER A 1 242 ? 20.953 -32.094 10.531 1 75.38 242 SER A N 1
ATOM 1887 C CA . SER A 1 242 ? 19.5 -31.938 10.453 1 75.38 242 SER A CA 1
ATOM 1888 C C . SER A 1 242 ? 19.047 -30.609 11.031 1 75.38 242 SER A C 1
ATOM 1890 O O . SER A 1 242 ? 19.734 -30.031 11.875 1 75.38 242 SER A O 1
ATOM 1892 N N . LEU A 1 243 ? 18.094 -30.078 10.383 1 85 243 LEU A N 1
ATOM 1893 C CA . LEU A 1 243 ? 17.391 -28.922 10.938 1 85 243 LEU A CA 1
ATOM 1894 C C . LEU A 1 243 ? 16.547 -29.312 12.141 1 85 243 LEU A C 1
ATOM 1896 O O . LEU A 1 243 ? 15.977 -30.406 12.18 1 85 243 LEU A O 1
ATOM 1900 N N . PRO A 1 244 ? 16.609 -28.5 13.156 1 79.12 244 PRO A N 1
ATOM 1901 C CA . PRO A 1 244 ? 15.852 -28.828 14.367 1 79.12 244 PRO A CA 1
ATOM 1902 C C . PRO A 1 244 ? 14.344 -28.906 14.109 1 79.12 244 PRO A C 1
ATOM 1904 O O . PRO A 1 244 ? 13.625 -29.578 14.836 1 79.12 244 PRO A O 1
ATOM 1907 N N . TRP A 1 245 ? 13.828 -28.125 13.172 1 84.69 245 TRP A N 1
ATOM 1908 C CA . TRP A 1 245 ? 12.43 -28.125 12.742 1 84.69 245 TRP A CA 1
ATOM 1909 C C . TRP A 1 245 ? 12.312 -28.312 11.234 1 84.69 245 TRP A C 1
ATOM 1911 O O . TRP A 1 245 ? 13.297 -28.141 10.508 1 84.69 245 TRP A O 1
ATOM 1921 N N . LYS A 1 246 ? 11.07 -28.719 10.906 1 86.38 246 LYS A N 1
ATOM 1922 C CA . LYS A 1 246 ? 10.828 -28.75 9.469 1 86.38 246 LYS A CA 1
ATOM 1923 C C . LYS A 1 246 ? 11.008 -27.375 8.844 1 86.38 246 LYS A C 1
ATOM 1925 O O . LYS A 1 246 ? 10.789 -26.359 9.508 1 86.38 246 LYS A O 1
ATOM 1930 N N . ALA A 1 247 ? 11.422 -27.359 7.652 1 91 247 ALA A N 1
ATOM 1931 C CA . ALA A 1 247 ? 11.766 -26.125 6.945 1 91 247 ALA A CA 1
ATOM 1932 C C . ALA A 1 247 ? 10.617 -25.125 7.004 1 91 247 ALA A C 1
ATOM 1934 O O . ALA A 1 247 ? 10.836 -23.938 7.293 1 91 247 ALA A O 1
ATOM 1935 N N . PRO A 1 248 ? 9.336 -25.516 6.836 1 89.75 248 PRO A N 1
ATOM 1936 C CA . PRO A 1 248 ? 8.242 -24.531 6.871 1 89.75 248 PRO A CA 1
ATOM 1937 C C . PRO A 1 248 ? 8.117 -23.828 8.227 1 89.75 248 PRO A C 1
ATOM 1939 O O . PRO A 1 248 ? 7.789 -22.641 8.281 1 89.75 248 PRO A O 1
ATOM 1942 N N . LYS A 1 249 ? 8.336 -24.547 9.258 1 88.81 249 LYS A N 1
ATOM 1943 C CA . LYS A 1 249 ? 8.258 -23.953 10.594 1 88.81 249 LYS A CA 1
ATOM 1944 C C . LYS A 1 249 ? 9.359 -22.922 10.797 1 88.81 249 LYS A C 1
ATOM 1946 O O . LYS A 1 249 ? 9.148 -21.906 11.453 1 88.81 249 LYS A O 1
ATOM 1951 N N . ILE A 1 250 ? 10.547 -23.25 10.344 1 93.12 250 ILE A N 1
ATOM 1952 C CA . ILE A 1 250 ? 11.664 -22.312 10.438 1 93.12 250 ILE A CA 1
ATOM 1953 C C . ILE A 1 250 ? 11.359 -21.062 9.617 1 93.12 250 ILE A C 1
ATOM 1955 O O . ILE A 1 250 ? 11.633 -19.938 10.062 1 93.12 250 ILE A O 1
ATOM 1959 N N . ILE A 1 251 ? 10.805 -21.266 8.438 1 95.75 251 ILE A N 1
ATOM 1960 C CA . ILE A 1 251 ? 10.438 -20.156 7.578 1 95.75 251 ILE A CA 1
ATOM 1961 C C . ILE A 1 251 ? 9.422 -19.266 8.297 1 95.75 251 ILE A C 1
ATOM 1963 O O . ILE A 1 251 ? 9.555 -18.047 8.305 1 95.75 251 ILE A O 1
ATOM 1967 N N . ASP A 1 252 ? 8.414 -19.859 8.938 1 88.88 252 ASP A N 1
ATOM 1968 C CA . ASP A 1 252 ? 7.41 -19.109 9.68 1 88.88 252 ASP A CA 1
ATOM 1969 C C . ASP A 1 252 ? 8.055 -18.281 10.789 1 88.88 252 ASP A C 1
ATOM 1971 O O . ASP A 1 252 ? 7.652 -17.141 11.031 1 88.88 252 ASP A O 1
ATOM 1975 N N . TYR A 1 253 ? 8.953 -18.938 11.414 1 90.56 253 TYR A N 1
ATOM 1976 C CA . TYR A 1 253 ? 9.695 -18.234 12.461 1 90.56 253 TYR A CA 1
ATOM 1977 C C . TYR A 1 253 ? 10.422 -17.016 11.898 1 90.56 253 TYR A C 1
ATOM 1979 O O . TYR A 1 253 ? 10.344 -15.922 12.461 1 90.56 253 TYR A O 1
ATOM 1987 N N . TYR A 1 254 ? 11.172 -17.188 10.789 1 94.88 254 TYR A N 1
ATOM 1988 C CA . TYR A 1 254 ? 11.906 -16.094 10.172 1 94.88 254 TYR A CA 1
ATOM 1989 C C . TYR A 1 254 ? 10.969 -15 9.688 1 94.88 254 TYR A C 1
ATOM 1991 O O . TYR A 1 254 ? 11.273 -13.812 9.789 1 94.88 254 TYR A O 1
ATOM 1999 N N . LEU A 1 255 ? 9.844 -15.375 9.094 1 92.81 255 LEU A N 1
ATOM 2000 C CA . LEU A 1 255 ? 8.883 -14.398 8.594 1 92.81 255 LEU A CA 1
ATOM 2001 C C . LEU A 1 255 ? 8.328 -13.555 9.734 1 92.81 255 LEU A C 1
ATOM 2003 O O . LEU A 1 255 ? 8.102 -12.352 9.57 1 92.81 255 LEU A O 1
ATOM 2007 N N . LYS A 1 256 ? 8.078 -14.164 10.867 1 87.06 256 LYS A N 1
ATOM 2008 C CA . LYS A 1 256 ? 7.641 -13.414 12.039 1 87.06 256 LYS A CA 1
ATOM 2009 C C . LYS A 1 256 ? 8.695 -12.406 12.477 1 87.06 256 LYS A C 1
ATOM 2011 O O . LYS A 1 256 ? 8.367 -11.281 12.844 1 87.06 256 LYS A O 1
ATOM 2016 N N . GLU A 1 257 ? 9.953 -12.844 12.469 1 89.81 257 GLU A N 1
ATOM 2017 C CA . GLU A 1 257 ? 11.055 -11.945 12.812 1 89.81 257 GLU A CA 1
ATOM 2018 C C . GLU A 1 257 ? 11.133 -10.766 11.852 1 89.81 257 GLU A C 1
ATOM 2020 O O . GLU A 1 257 ? 11.352 -9.625 12.273 1 89.81 257 GLU A O 1
ATOM 2025 N N . VAL A 1 258 ? 11.023 -11.055 10.578 1 93.75 258 VAL A N 1
ATOM 2026 C CA . VAL A 1 258 ? 11.07 -10.016 9.555 1 93.75 258 VAL A CA 1
ATOM 2027 C C . VAL A 1 258 ? 9.938 -9.016 9.773 1 93.75 258 VAL A C 1
ATOM 2029 O O . VAL A 1 258 ? 10.148 -7.801 9.672 1 93.75 258 VAL A O 1
ATOM 2032 N N . GLU A 1 259 ? 8.773 -9.477 10.055 1 88.5 259 GLU A N 1
ATOM 2033 C CA . GLU A 1 259 ? 7.625 -8.609 10.312 1 88.5 259 GLU A CA 1
ATOM 2034 C C . GLU A 1 259 ? 7.859 -7.719 11.523 1 88.5 259 GLU A C 1
ATOM 2036 O O . GLU A 1 259 ? 7.484 -6.543 11.531 1 88.5 259 GLU A O 1
ATOM 2041 N N . GLU A 1 260 ? 8.367 -8.273 12.5 1 83.94 260 GLU A N 1
ATOM 2042 C CA . GLU A 1 260 ? 8.688 -7.504 13.695 1 83.94 260 GLU A CA 1
ATOM 2043 C C . GLU A 1 260 ? 9.688 -6.398 13.391 1 83.94 260 GLU A C 1
ATOM 2045 O O . GLU A 1 260 ? 9.555 -5.273 13.883 1 83.94 260 GLU A O 1
ATOM 2050 N N . LEU A 1 261 ? 10.672 -6.723 12.648 1 88.25 261 LEU A N 1
ATOM 2051 C CA . LEU A 1 261 ? 11.672 -5.742 12.25 1 88.25 261 LEU A CA 1
ATOM 2052 C C . LEU A 1 261 ? 11.039 -4.617 11.438 1 88.25 261 LEU A C 1
ATOM 2054 O O . LEU A 1 261 ? 11.414 -3.451 11.594 1 88.25 261 LEU A O 1
ATOM 2058 N N . LEU A 1 262 ? 10.141 -4.945 10.578 1 87.94 262 LEU A N 1
ATOM 2059 C CA . LEU A 1 262 ? 9.461 -3.951 9.766 1 87.94 262 LEU A CA 1
ATOM 2060 C C . LEU A 1 262 ? 8.672 -2.977 10.633 1 87.94 262 LEU A C 1
ATOM 2062 O O . LEU A 1 262 ? 8.695 -1.767 10.398 1 87.94 262 LEU A O 1
ATOM 2066 N N . GLN A 1 263 ? 8.055 -3.457 11.555 1 78.88 263 GLN A N 1
ATOM 2067 C CA . GLN A 1 263 ? 7.199 -2.656 12.43 1 78.88 263 GLN A CA 1
ATOM 2068 C C . GLN A 1 263 ? 8.031 -1.681 13.258 1 78.88 263 GLN A C 1
ATOM 2070 O O . GLN A 1 263 ? 7.621 -0.538 13.477 1 78.88 263 GLN A O 1
ATOM 2075 N N . THR A 1 264 ? 9.07 -2.102 13.672 1 73.38 264 THR A N 1
ATOM 2076 C CA . THR A 1 264 ? 9.859 -1.318 14.617 1 73.38 264 THR A CA 1
ATOM 2077 C C . THR A 1 264 ? 10.734 -0.31 13.883 1 73.38 264 THR A C 1
ATOM 2079 O O . THR A 1 264 ? 11.125 0.711 14.453 1 73.38 264 THR A O 1
ATOM 2082 N N . HIS A 1 265 ? 10.953 -0.545 12.617 1 66.5 265 HIS A N 1
ATOM 2083 C CA . HIS A 1 265 ? 11.969 0.29 11.992 1 66.5 265 HIS A CA 1
ATOM 2084 C C . HIS A 1 265 ? 11.492 0.824 10.641 1 66.5 265 HIS A C 1
ATOM 2086 O O . HIS A 1 265 ? 12.312 1.204 9.797 1 66.5 265 HIS A O 1
ATOM 2092 N N . SER A 1 266 ? 10.273 0.817 10.531 1 67.38 266 SER A N 1
ATOM 2093 C CA . SER A 1 266 ? 9.797 1.243 9.227 1 67.38 266 SER A CA 1
ATOM 2094 C C . SER A 1 266 ? 9.289 2.684 9.258 1 67.38 266 SER A C 1
ATOM 2096 O O . SER A 1 266 ? 8.93 3.244 8.227 1 67.38 266 SER A O 1
ATOM 2098 N N . SER A 1 267 ? 9.281 3.299 10.398 1 71.56 267 SER A N 1
ATOM 2099 C CA . SER A 1 267 ? 8.711 4.641 10.445 1 71.56 267 SER A CA 1
ATOM 2100 C C . SER A 1 267 ? 9.797 5.707 10.312 1 71.56 267 SER A C 1
ATOM 2102 O O . SER A 1 267 ? 10.844 5.613 10.953 1 71.56 267 SER A O 1
ATOM 2104 N N . PRO A 1 268 ? 9.672 6.629 9.461 1 77.06 268 PRO A N 1
ATOM 2105 C CA . PRO A 1 268 ? 8.516 6.68 8.562 1 77.06 268 PRO A CA 1
ATOM 2106 C C . PRO A 1 268 ? 8.719 5.848 7.301 1 77.06 268 PRO A C 1
ATOM 2108 O O . PRO A 1 268 ? 7.75 5.551 6.594 1 77.06 268 PRO A O 1
ATOM 2111 N N . VAL A 1 269 ? 9.984 5.512 7 1 81.25 269 VAL A N 1
ATOM 2112 C CA . VAL A 1 269 ? 10.312 4.742 5.805 1 81.25 269 VAL A CA 1
ATOM 2113 C C . VAL A 1 269 ? 11.383 3.707 6.141 1 81.25 269 VAL A C 1
ATOM 2115 O O . VAL A 1 269 ? 12.266 3.957 6.969 1 81.25 269 VAL A O 1
ATOM 2118 N N . CYS A 1 270 ? 11.273 2.615 5.512 1 86 270 CYS A N 1
ATOM 2119 C CA . CYS A 1 270 ? 12.273 1.587 5.77 1 86 270 CYS A CA 1
ATOM 2120 C C . CYS A 1 270 ? 13.477 1.75 4.848 1 86 270 CYS A C 1
ATOM 2122 O O . CYS A 1 270 ? 13.445 2.559 3.918 1 86 270 CYS A O 1
ATOM 2124 N N . SER A 1 271 ? 14.617 1.06 5.141 1 87.81 271 SER A N 1
ATOM 2125 C CA . SER A 1 271 ? 15.867 1.143 4.387 1 87.81 271 SER A CA 1
ATOM 2126 C C . SER A 1 271 ? 15.734 0.449 3.035 1 87.81 271 SER A C 1
ATOM 2128 O O . SER A 1 271 ? 14.805 -0.323 2.811 1 87.81 271 SER A O 1
ATOM 2130 N N . LEU A 1 272 ? 16.672 0.732 2.162 1 89.88 272 LEU A N 1
ATOM 2131 C CA . LEU A 1 272 ? 16.719 0.088 0.853 1 89.88 272 LEU A CA 1
ATOM 2132 C C . LEU A 1 272 ? 16.844 -1.424 0.995 1 89.88 272 LEU A C 1
ATOM 2134 O O . LEU A 1 272 ? 16.25 -2.182 0.227 1 89.88 272 LEU A O 1
ATOM 2138 N N . GLU A 1 273 ? 17.688 -1.84 1.972 1 92.94 273 GLU A N 1
ATOM 2139 C CA . GLU A 1 273 ? 17.875 -3.264 2.225 1 92.94 273 GLU A CA 1
ATOM 2140 C C . GLU A 1 273 ? 16.578 -3.939 2.619 1 92.94 273 GLU A C 1
ATOM 2142 O O . GLU A 1 273 ? 16.328 -5.094 2.254 1 92.94 273 GLU A O 1
ATOM 2147 N N . PHE A 1 274 ? 15.781 -3.207 3.34 1 94.75 274 PHE A N 1
ATOM 2148 C CA . PHE A 1 274 ? 14.5 -3.785 3.727 1 94.75 274 PHE A CA 1
ATOM 2149 C C . PHE A 1 274 ? 13.57 -3.906 2.52 1 94.75 274 PHE A C 1
ATOM 2151 O O . PHE A 1 274 ? 12.789 -4.855 2.424 1 94.75 274 PHE A O 1
ATOM 2158 N N . ILE A 1 275 ? 13.586 -2.947 1.656 1 95.12 275 ILE A N 1
ATOM 2159 C CA . ILE A 1 275 ? 12.797 -3.025 0.434 1 95.12 275 ILE A CA 1
ATOM 2160 C C . ILE A 1 275 ? 13.227 -4.238 -0.386 1 95.12 275 ILE A C 1
ATOM 2162 O O . ILE A 1 275 ? 12.391 -4.938 -0.96 1 95.12 275 ILE A O 1
ATOM 2166 N N . GLU A 1 276 ? 14.516 -4.496 -0.451 1 96.44 276 GLU A N 1
ATOM 2167 C CA . GLU A 1 276 ? 15.023 -5.703 -1.104 1 96.44 276 GLU A CA 1
ATOM 2168 C C . GLU A 1 276 ? 14.477 -6.961 -0.435 1 96.44 276 GLU A C 1
ATOM 2170 O O . GLU A 1 276 ? 14.117 -7.926 -1.114 1 96.44 276 GLU A O 1
ATOM 2175 N N . ALA A 1 277 ? 14.477 -6.938 0.883 1 97.25 277 ALA A N 1
ATOM 2176 C CA . ALA A 1 277 ? 13.93 -8.07 1.624 1 97.25 277 ALA A CA 1
ATOM 2177 C C . ALA A 1 277 ? 12.477 -8.32 1.242 1 97.25 277 ALA A C 1
ATOM 2179 O O . ALA A 1 277 ? 12.07 -9.469 1.03 1 97.25 277 ALA A O 1
ATOM 2180 N N . LEU A 1 278 ? 11.688 -7.25 1.169 1 97.5 278 LEU A N 1
ATOM 2181 C CA . LEU A 1 278 ? 10.281 -7.367 0.807 1 97.5 278 LEU A CA 1
ATOM 2182 C C . LEU A 1 278 ? 10.125 -7.855 -0.63 1 97.5 278 LEU A C 1
ATOM 2184 O O . LEU A 1 278 ? 9.188 -8.586 -0.945 1 97.5 278 LEU A O 1
ATOM 2188 N N . THR A 1 279 ? 10.992 -7.461 -1.505 1 97.75 279 THR A N 1
ATOM 2189 C CA . THR A 1 279 ? 10.992 -7.918 -2.891 1 97.75 279 THR A CA 1
ATOM 2190 C C . THR A 1 279 ? 11.234 -9.422 -2.963 1 97.75 279 THR A C 1
ATOM 2192 O O . THR A 1 279 ? 10.586 -10.125 -3.744 1 97.75 279 THR A O 1
ATOM 2195 N N . LEU A 1 280 ? 12.188 -9.875 -2.141 1 98.06 280 LEU A N 1
ATOM 2196 C CA . LEU A 1 280 ? 12.453 -11.305 -2.051 1 98.06 280 LEU A CA 1
ATOM 2197 C C . LEU A 1 280 ? 11.273 -12.039 -1.414 1 98.06 280 LEU A C 1
ATOM 2199 O O . LEU A 1 280 ? 10.961 -13.164 -1.795 1 98.06 280 LEU A O 1
ATOM 2203 N N . GLN A 1 281 ? 10.711 -11.391 -0.424 1 98 281 GLN A N 1
ATOM 2204 C CA . GLN A 1 281 ? 9.578 -11.984 0.275 1 98 281 GLN A CA 1
ATOM 2205 C C . GLN A 1 281 ? 8.43 -12.273 -0.687 1 98 281 GLN A C 1
ATOM 2207 O O . GLN A 1 281 ? 7.711 -13.266 -0.525 1 98 281 GLN A O 1
ATOM 2212 N N . TYR A 1 282 ? 8.242 -11.461 -1.644 1 97.19 282 TYR A N 1
ATOM 2213 C CA . TYR A 1 282 ? 7.301 -11.727 -2.729 1 97.19 282 TYR A CA 1
ATOM 2214 C C . TYR A 1 282 ? 7.543 -13.102 -3.332 1 97.19 282 TYR A C 1
ATOM 2216 O O . TYR A 1 282 ? 6.609 -13.891 -3.492 1 97.19 282 TYR A O 1
ATOM 2224 N N . GLU A 1 283 ? 8.797 -13.312 -3.68 1 97.44 283 GLU A N 1
ATOM 2225 C CA . GLU A 1 283 ? 9.156 -14.578 -4.309 1 97.44 283 GLU A CA 1
ATOM 2226 C C . GLU A 1 283 ? 8.891 -15.758 -3.377 1 97.44 283 GLU A C 1
ATOM 2228 O O . GLU A 1 283 ? 8.398 -16.797 -3.809 1 97.44 283 GLU A O 1
ATOM 2233 N N . LEU A 1 284 ? 9.25 -15.602 -2.162 1 97.75 284 LEU A N 1
ATOM 2234 C CA . LEU A 1 284 ? 9 -16.641 -1.167 1 97.75 284 LEU A CA 1
ATOM 2235 C C . LEU A 1 284 ? 7.52 -16.984 -1.101 1 97.75 284 LEU A C 1
ATOM 2237 O O . LEU A 1 284 ? 7.148 -18.156 -1.108 1 97.75 284 LEU A O 1
ATOM 2241 N N . PHE A 1 285 ? 6.668 -15.992 -1.052 1 96.44 285 PHE A N 1
ATOM 2242 C CA . PHE A 1 285 ? 5.23 -16.219 -0.98 1 96.44 285 PHE A CA 1
ATOM 2243 C C . PHE A 1 285 ? 4.715 -16.859 -2.264 1 96.44 285 PHE A C 1
ATOM 2245 O O . PHE A 1 285 ? 3.801 -17.688 -2.227 1 96.44 285 PHE A O 1
ATOM 2252 N N . ILE A 1 286 ? 5.277 -16.484 -3.367 1 96.44 286 ILE A N 1
ATOM 2253 C CA . ILE A 1 286 ? 4.922 -17.109 -4.637 1 96.44 286 ILE A CA 1
ATOM 2254 C C . ILE A 1 286 ? 5.254 -18.594 -4.59 1 96.44 286 ILE A C 1
ATOM 2256 O O . ILE A 1 286 ? 4.441 -19.438 -4.992 1 96.44 286 ILE A O 1
ATOM 2260 N N . PHE A 1 287 ? 6.457 -18.891 -4.074 1 96.81 287 PHE A N 1
ATOM 2261 C CA . PHE A 1 287 ? 6.855 -20.281 -3.938 1 96.81 287 PHE A CA 1
ATOM 2262 C C . PHE A 1 287 ? 5.898 -21.031 -3.018 1 96.81 287 PHE A C 1
ATOM 2264 O O . PHE A 1 287 ? 5.574 -22.188 -3.262 1 96.81 287 PHE A O 1
ATOM 2271 N N . MET A 1 288 ? 5.387 -20.359 -2.037 1 95.44 288 MET A N 1
ATOM 2272 C CA . MET A 1 288 ? 4.531 -20.984 -1.024 1 95.44 288 MET A CA 1
ATOM 2273 C C . MET A 1 288 ? 3.074 -20.984 -1.471 1 95.44 288 MET A C 1
ATOM 2275 O O . MET A 1 288 ? 2.197 -21.438 -0.742 1 95.44 288 MET A O 1
ATOM 2279 N N . GLY A 1 289 ? 2.781 -20.422 -2.609 1 94.81 289 GLY A N 1
ATOM 2280 C CA . GLY A 1 289 ? 1.416 -20.375 -3.109 1 94.81 289 GLY A CA 1
ATOM 2281 C C . GLY A 1 289 ? 0.545 -19.375 -2.369 1 94.81 289 GLY A C 1
ATOM 2282 O O . GLY A 1 289 ? -0.625 -19.656 -2.092 1 94.81 289 GLY A O 1
ATOM 2283 N N . ARG A 1 290 ? 1.113 -18.266 -2.029 1 92.94 290 ARG A N 1
ATOM 2284 C CA . ARG A 1 290 ? 0.398 -17.203 -1.323 1 92.94 290 ARG A CA 1
ATOM 2285 C C . ARG A 1 290 ? 0.426 -15.898 -2.113 1 92.94 290 ARG A C 1
ATOM 2287 O O . ARG A 1 290 ? 1.045 -14.922 -1.688 1 92.94 290 ARG A O 1
ATOM 2294 N N . PRO A 1 291 ? -0.328 -15.836 -3.188 1 92.44 291 PRO A N 1
ATOM 2295 C CA . PRO A 1 291 ? -0.261 -14.68 -4.078 1 92.44 291 PRO A CA 1
ATOM 2296 C C . PRO A 1 291 ? -0.75 -13.391 -3.412 1 92.44 291 PRO A C 1
ATOM 2298 O O . PRO A 1 291 ? -0.231 -12.312 -3.697 1 92.44 291 PRO A O 1
ATOM 2301 N N . CYS A 1 292 ? -1.772 -13.422 -2.557 1 91 292 CYS A N 1
ATOM 2302 C CA . CYS A 1 292 ? -2.244 -12.227 -1.871 1 91 292 CYS A CA 1
ATOM 2303 C C . CYS A 1 292 ? -1.17 -11.664 -0.948 1 91 292 CYS A C 1
ATOM 2305 O O . CYS A 1 292 ? -0.947 -10.453 -0.911 1 91 292 CYS A O 1
ATOM 2307 N N . SER A 1 293 ? -0.589 -12.547 -0.187 1 92.25 293 SER A N 1
ATOM 2308 C CA . SER A 1 293 ? 0.502 -12.133 0.688 1 92.25 293 SER A CA 1
ATOM 2309 C C . SER A 1 293 ? 1.656 -11.539 -0.11 1 92.25 293 SER A C 1
ATOM 2311 O O . SER A 1 293 ? 2.275 -10.562 0.319 1 92.25 293 SER A O 1
ATOM 2313 N N . ALA A 1 294 ? 1.951 -12.203 -1.239 1 95.69 294 ALA A N 1
ATOM 2314 C CA . ALA A 1 294 ? 2.994 -11.688 -2.123 1 95.69 294 ALA A CA 1
ATOM 2315 C C . ALA A 1 294 ? 2.656 -10.281 -2.613 1 95.69 294 ALA A C 1
ATOM 2317 O O . ALA A 1 294 ? 3.52 -9.406 -2.645 1 95.69 294 ALA A O 1
ATOM 2318 N N . TRP A 1 295 ? 1.401 -10.109 -3.031 1 94.81 295 TRP A N 1
ATOM 2319 C CA . TRP A 1 295 ? 0.913 -8.82 -3.512 1 94.81 295 TRP A CA 1
ATOM 2320 C C . TRP A 1 295 ? 1.058 -7.75 -2.439 1 94.81 295 TRP A C 1
ATOM 2322 O O . TRP A 1 295 ? 1.561 -6.656 -2.709 1 94.81 295 TRP A O 1
ATOM 2332 N N . LYS A 1 296 ? 0.691 -8.055 -1.217 1 93.19 296 LYS A N 1
ATOM 2333 C CA . LYS A 1 296 ? 0.784 -7.117 -0.104 1 93.19 296 LYS A CA 1
ATOM 2334 C C . LYS A 1 296 ? 2.236 -6.762 0.197 1 93.19 296 LYS A C 1
ATOM 2336 O O . LYS A 1 296 ? 2.549 -5.613 0.513 1 93.19 296 LYS A O 1
ATOM 2341 N N . SER A 1 297 ? 3.107 -7.789 0.167 1 95.12 297 SER A N 1
ATOM 2342 C CA . SER A 1 297 ? 4.531 -7.535 0.364 1 95.12 297 SER A CA 1
ATOM 2343 C C . SER A 1 297 ? 5.062 -6.547 -0.668 1 95.12 297 SER A C 1
ATOM 2345 O O . SER A 1 297 ? 5.809 -5.625 -0.326 1 95.12 297 SER A O 1
ATOM 2347 N N . THR A 1 298 ? 4.684 -6.773 -1.892 1 97.19 298 THR A N 1
ATOM 2348 C CA . THR A 1 298 ? 5.102 -5.887 -2.975 1 97.19 298 THR A CA 1
ATOM 2349 C C . THR A 1 298 ? 4.562 -4.477 -2.758 1 97.19 298 THR A C 1
ATOM 2351 O O . THR A 1 298 ? 5.273 -3.494 -2.98 1 97.19 298 THR A O 1
ATOM 2354 N N . ARG A 1 299 ? 3.305 -4.371 -2.324 1 95.62 299 ARG A N 1
ATOM 2355 C CA . ARG A 1 299 ? 2.686 -3.072 -2.086 1 95.62 299 ARG A CA 1
ATOM 2356 C C . ARG A 1 299 ? 3.406 -2.316 -0.975 1 95.62 299 ARG A C 1
ATOM 2358 O O . ARG A 1 299 ? 3.621 -1.107 -1.077 1 95.62 299 ARG A O 1
ATOM 2365 N N . THR A 1 300 ? 3.705 -3.018 0.079 1 94.19 300 THR A N 1
ATOM 2366 C CA . THR A 1 300 ? 4.469 -2.41 1.162 1 94.19 300 THR A CA 1
ATOM 2367 C C . THR A 1 300 ? 5.824 -1.916 0.659 1 94.19 300 THR A C 1
ATOM 2369 O O . THR A 1 300 ? 6.246 -0.807 0.989 1 94.19 300 THR A O 1
ATOM 2372 N N . ALA A 1 301 ? 6.516 -2.734 -0.136 1 96.12 301 ALA A N 1
ATOM 2373 C CA . ALA A 1 301 ? 7.805 -2.357 -0.706 1 96.12 301 ALA A CA 1
ATOM 2374 C C . ALA A 1 301 ? 7.672 -1.129 -1.601 1 96.12 301 ALA A C 1
ATOM 2376 O O . ALA A 1 301 ? 8.484 -0.207 -1.528 1 96.12 301 ALA A O 1
ATOM 2377 N N . LEU A 1 302 ? 6.648 -1.137 -2.414 1 94.69 302 LEU A N 1
ATOM 2378 C CA . LEU A 1 302 ? 6.41 -0.042 -3.35 1 94.69 302 LEU A CA 1
ATOM 2379 C C . LEU A 1 302 ? 6.172 1.268 -2.605 1 94.69 302 LEU A C 1
ATOM 2381 O O . LEU A 1 302 ? 6.703 2.311 -2.992 1 94.69 302 LEU A O 1
ATOM 2385 N N . ASN A 1 303 ? 5.305 1.223 -1.61 1 92.06 303 ASN A N 1
ATOM 2386 C CA . ASN A 1 303 ? 5.023 2.424 -0.831 1 92.06 303 ASN A CA 1
ATOM 2387 C C . ASN A 1 303 ? 6.293 3.01 -0.224 1 92.06 303 ASN A C 1
ATOM 2389 O O . ASN A 1 303 ? 6.512 4.223 -0.281 1 92.06 303 ASN A O 1
ATOM 2393 N N . ASN A 1 304 ? 7.094 2.203 0.355 1 91.38 304 ASN A N 1
ATOM 2394 C CA . ASN A 1 304 ? 8.352 2.674 0.923 1 91.38 304 ASN A CA 1
ATOM 2395 C C . ASN A 1 304 ? 9.305 3.164 -0.161 1 91.38 304 ASN A C 1
ATOM 2397 O O . ASN A 1 304 ? 10.016 4.156 0.03 1 91.38 304 ASN A O 1
ATOM 2401 N N . ALA A 1 305 ? 9.375 2.428 -1.3 1 91.5 305 ALA A N 1
ATOM 2402 C CA . ALA A 1 305 ? 10.219 2.838 -2.418 1 91.5 305 ALA A CA 1
ATOM 2403 C C . ALA A 1 305 ? 9.828 4.223 -2.922 1 91.5 305 ALA A C 1
ATOM 2405 O O . ALA A 1 305 ? 10.695 5.035 -3.262 1 91.5 305 ALA A O 1
ATOM 2406 N N . MET A 1 306 ? 8.586 4.508 -2.965 1 88.44 306 MET A N 1
ATOM 2407 C CA . MET A 1 306 ? 8.102 5.805 -3.432 1 88.44 306 MET A CA 1
ATOM 2408 C C . MET A 1 306 ? 8.492 6.914 -2.465 1 88.44 306 MET A C 1
ATOM 2410 O O . MET A 1 306 ? 8.891 8 -2.889 1 88.44 306 MET A O 1
ATOM 2414 N N . ILE A 1 307 ? 8.312 6.625 -1.161 1 84.81 307 ILE A N 1
ATOM 2415 C CA . ILE A 1 307 ? 8.719 7.613 -0.167 1 84.81 307 ILE A CA 1
ATOM 2416 C C . ILE A 1 307 ? 10.211 7.891 -0.297 1 84.81 307 ILE A C 1
ATOM 2418 O O . ILE A 1 307 ? 10.656 9.031 -0.124 1 84.81 307 ILE A O 1
ATOM 2422 N N . LEU A 1 308 ? 11.008 6.824 -0.68 1 83.62 308 LEU A N 1
ATOM 2423 C CA . LEU A 1 308 ? 12.453 6.98 -0.849 1 83.62 308 LEU A CA 1
ATOM 2424 C C . LEU A 1 308 ? 12.773 7.621 -2.195 1 83.62 308 LEU A C 1
ATOM 2426 O O . LEU A 1 308 ? 13.938 7.879 -2.5 1 83.62 308 LEU A O 1
ATOM 2430 N N . GLY A 1 309 ? 11.781 7.812 -3.086 1 80.25 309 GLY A N 1
ATOM 2431 C CA . GLY A 1 309 ? 11.953 8.508 -4.352 1 80.25 309 GLY A CA 1
ATOM 2432 C C . GLY A 1 309 ? 12.445 7.613 -5.465 1 80.25 309 GLY A C 1
ATOM 2433 O O . GLY A 1 309 ? 13.117 8.078 -6.395 1 80.25 309 GLY A O 1
ATOM 2434 N N . LEU A 1 310 ? 12.117 6.297 -5.449 1 84.88 310 LEU A N 1
ATOM 2435 C CA . LEU A 1 310 ? 12.617 5.371 -6.461 1 84.88 310 LEU A CA 1
ATOM 2436 C C . LEU A 1 310 ? 11.789 5.465 -7.738 1 84.88 310 LEU A C 1
ATOM 2438 O O . LEU A 1 310 ? 12.203 4.965 -8.789 1 84.88 310 LEU A O 1
ATOM 2442 N N . HIS A 1 311 ? 10.492 5.926 -7.836 1 78.19 311 HIS A N 1
ATOM 2443 C CA . HIS A 1 311 ? 9.555 5.926 -8.953 1 78.19 311 HIS A CA 1
ATOM 2444 C C . HIS A 1 311 ? 9.977 6.93 -10.023 1 78.19 311 HIS A C 1
ATOM 2446 O O . HIS A 1 311 ? 9.445 6.918 -11.133 1 78.19 311 HIS A O 1
ATOM 2452 N N . GLY A 1 312 ? 11.023 7.574 -9.961 1 67.31 312 GLY A N 1
ATOM 2453 C CA . GLY A 1 312 ? 11.469 8.539 -10.953 1 67.31 312 GLY A CA 1
ATOM 2454 C C . GLY A 1 312 ? 12.805 8.18 -11.578 1 67.31 312 GLY A C 1
ATOM 2455 O O . GLY A 1 312 ? 13.234 7.027 -11.516 1 67.31 312 GLY A O 1
ATOM 2456 N N . PHE A 1 313 ? 13.203 9.016 -12.383 1 61.41 313 PHE A N 1
ATOM 2457 C CA . PHE A 1 313 ? 14.508 8.82 -13 1 61.41 313 PHE A CA 1
ATOM 2458 C C . PHE A 1 313 ? 15.602 8.773 -11.945 1 61.41 313 PHE A C 1
ATOM 2460 O O . PHE A 1 313 ? 15.867 9.773 -11.266 1 61.41 313 PHE A O 1
ATOM 2467 N N . VAL A 1 314 ? 15.984 7.547 -11.727 1 64 314 VAL A N 1
ATOM 2468 C CA . VAL A 1 314 ? 17.062 7.375 -10.75 1 64 314 VAL A CA 1
ATOM 2469 C C . VAL A 1 314 ? 18.312 6.84 -11.453 1 64 314 VAL A C 1
ATOM 2471 O O . VAL A 1 314 ? 18.281 5.77 -12.062 1 64 314 VAL A O 1
ATOM 2474 N N . PRO A 1 315 ? 19.219 7.555 -11.438 1 67.12 315 PRO A N 1
ATOM 2475 C CA . PRO A 1 315 ? 20.453 7.113 -12.109 1 67.12 315 PRO A CA 1
ATOM 2476 C C . PRO A 1 315 ? 21.109 5.922 -11.414 1 67.12 315 PRO A C 1
ATOM 2478 O O . PRO A 1 315 ? 21.875 5.184 -12.039 1 67.12 315 PRO A O 1
ATOM 2481 N N . ASN A 1 316 ? 20.828 5.703 -10.234 1 76.69 316 ASN A N 1
ATOM 2482 C CA . ASN A 1 316 ? 21.438 4.617 -9.477 1 76.69 316 ASN A CA 1
ATOM 2483 C C . ASN A 1 316 ? 20.922 3.256 -9.938 1 76.69 316 ASN A C 1
ATOM 2485 O O . ASN A 1 316 ? 19.734 2.98 -9.867 1 76.69 316 ASN A O 1
ATOM 2489 N N . GLY A 1 317 ? 21.859 2.449 -10.383 1 80.38 317 GLY A N 1
ATOM 2490 C CA . GLY A 1 317 ? 21.516 1.149 -10.945 1 80.38 317 GLY A CA 1
ATOM 2491 C C . GLY A 1 317 ? 20.781 0.259 -9.969 1 80.38 317 GLY A C 1
ATOM 2492 O O . GLY A 1 317 ? 19.828 -0.436 -10.352 1 80.38 317 GLY A O 1
ATOM 2493 N N . ARG A 1 318 ? 21.172 0.284 -8.727 1 87.81 318 ARG A N 1
ATOM 2494 C CA . ARG A 1 318 ? 20.531 -0.535 -7.699 1 87.81 318 ARG A CA 1
ATOM 2495 C C . ARG A 1 318 ? 19.078 -0.115 -7.484 1 87.81 318 ARG A C 1
ATOM 2497 O O . ARG A 1 318 ? 18.172 -0.955 -7.488 1 87.81 318 ARG A O 1
ATOM 2504 N N . LYS A 1 319 ? 18.859 1.169 -7.285 1 87.56 319 LYS A N 1
ATOM 2505 C CA . LYS A 1 319 ? 17.516 1.708 -7.074 1 87.56 319 LYS A CA 1
ATOM 2506 C C . LYS A 1 319 ? 16.625 1.452 -8.289 1 87.56 319 LYS A C 1
ATOM 2508 O O . LYS A 1 319 ? 15.445 1.12 -8.133 1 87.56 319 LYS A O 1
ATOM 2513 N N . LYS A 1 320 ? 17.219 1.545 -9.422 1 86.06 320 LYS A N 1
ATOM 2514 C CA . LYS A 1 320 ? 16.484 1.288 -10.656 1 86.06 320 LYS A CA 1
ATOM 2515 C C . LYS A 1 320 ? 16.031 -0.167 -10.734 1 86.06 320 LYS A C 1
ATOM 2517 O O . LYS A 1 320 ? 14.891 -0.449 -11.109 1 86.06 320 LYS A O 1
ATOM 2522 N N . GLU A 1 321 ? 16.922 -1.058 -10.414 1 88.19 321 GLU A N 1
ATOM 2523 C CA . GLU A 1 321 ? 16.609 -2.482 -10.461 1 88.19 321 GLU A CA 1
ATOM 2524 C C . GLU A 1 321 ? 15.492 -2.834 -9.477 1 88.19 321 GLU A C 1
ATOM 2526 O O . GLU A 1 321 ? 14.609 -3.637 -9.789 1 88.19 321 GLU A O 1
ATOM 2531 N N . ILE A 1 322 ? 15.594 -2.254 -8.336 1 92.19 322 ILE A N 1
ATOM 2532 C CA . ILE A 1 322 ? 14.578 -2.5 -7.316 1 92.19 322 ILE A CA 1
ATOM 2533 C C . ILE A 1 322 ? 13.227 -2.002 -7.805 1 92.19 322 ILE A C 1
ATOM 2535 O O . ILE A 1 322 ? 12.227 -2.725 -7.738 1 92.19 322 ILE A O 1
ATOM 2539 N N . TRP A 1 323 ? 13.195 -0.769 -8.297 1 91.62 323 TRP A N 1
ATOM 2540 C CA . TRP A 1 323 ? 11.953 -0.175 -8.773 1 91.62 323 TRP A CA 1
ATOM 2541 C C . TRP A 1 323 ? 11.344 -1.01 -9.891 1 91.62 323 TRP A C 1
ATOM 2543 O O . TRP A 1 323 ? 10.141 -1.297 -9.875 1 91.62 323 TRP A O 1
ATOM 2553 N N . ASN A 1 324 ? 12.148 -1.47 -10.812 1 89.62 324 ASN A N 1
ATOM 2554 C CA . ASN A 1 324 ? 11.688 -2.275 -11.938 1 89.62 324 ASN A CA 1
ATOM 2555 C C . ASN A 1 324 ? 11.117 -3.611 -11.477 1 89.62 324 ASN A C 1
ATOM 2557 O O . ASN A 1 324 ? 10.086 -4.059 -11.984 1 89.62 324 ASN A O 1
ATOM 2561 N N . ALA A 1 325 ? 11.797 -4.172 -10.578 1 93.19 325 ALA A N 1
ATOM 2562 C CA . ALA A 1 325 ? 11.312 -5.445 -10.055 1 93.19 325 ALA A CA 1
ATOM 2563 C C . ALA A 1 325 ? 9.945 -5.273 -9.391 1 93.19 325 ALA A C 1
ATOM 2565 O O . ALA A 1 325 ? 9.047 -6.094 -9.586 1 93.19 325 ALA A O 1
ATOM 2566 N N . LEU A 1 326 ? 9.773 -4.184 -8.672 1 95.38 326 LEU A N 1
ATOM 2567 C CA . LEU A 1 326 ? 8.586 -3.98 -7.848 1 95.38 326 LEU A CA 1
ATOM 2568 C C . LEU A 1 326 ? 7.359 -3.727 -8.719 1 95.38 326 LEU A C 1
ATOM 2570 O O . LEU A 1 326 ? 6.305 -4.328 -8.5 1 95.38 326 LEU A O 1
ATOM 2574 N N . TRP A 1 327 ? 7.449 -2.807 -9.656 1 93.38 327 TRP A N 1
ATOM 2575 C CA . TRP A 1 327 ? 6.238 -2.5 -10.406 1 93.38 327 TRP A CA 1
ATOM 2576 C C . TRP A 1 327 ? 5.836 -3.668 -11.297 1 93.38 327 TRP A C 1
ATOM 2578 O O . TRP A 1 327 ? 4.648 -3.895 -11.539 1 93.38 327 TRP A O 1
ATOM 2588 N N . VAL A 1 328 ? 6.785 -4.492 -11.805 1 94 328 VAL A N 1
ATOM 2589 C CA . VAL A 1 328 ? 6.465 -5.676 -12.594 1 94 328 VAL A CA 1
ATOM 2590 C C . VAL A 1 328 ? 5.727 -6.695 -11.727 1 94 328 VAL A C 1
ATOM 2592 O O . VAL A 1 328 ? 4.711 -7.254 -12.141 1 94 328 VAL A O 1
ATOM 2595 N N . GLN A 1 329 ? 6.281 -6.918 -10.484 1 96.06 329 GLN A N 1
ATOM 2596 C CA . GLN A 1 329 ? 5.625 -7.812 -9.539 1 96.06 329 GLN A CA 1
ATOM 2597 C C . GLN A 1 329 ? 4.199 -7.359 -9.258 1 96.06 329 GLN A C 1
ATOM 2599 O O . GLN A 1 329 ? 3.275 -8.18 -9.219 1 96.06 329 GLN A O 1
ATOM 2604 N N . ASP A 1 330 ? 4.027 -6.141 -9.062 1 95.44 330 ASP A N 1
ATOM 2605 C CA . ASP A 1 330 ? 2.725 -5.566 -8.742 1 95.44 330 ASP A CA 1
ATOM 2606 C C . ASP A 1 330 ? 1.732 -5.801 -9.883 1 95.44 330 ASP A C 1
ATOM 2608 O O . ASP A 1 330 ? 0.604 -6.238 -9.641 1 95.44 330 ASP A O 1
ATOM 2612 N N . ARG A 1 331 ? 2.102 -5.504 -11.102 1 94.25 331 ARG A N 1
ATOM 2613 C CA . ARG A 1 331 ? 1.192 -5.586 -12.242 1 94.25 331 ARG A CA 1
ATOM 2614 C C . ARG A 1 331 ? 0.815 -7.031 -12.539 1 94.25 331 ARG A C 1
ATOM 2616 O O . ARG A 1 331 ? -0.342 -7.328 -12.836 1 94.25 331 ARG A O 1
ATOM 2623 N N . HIS A 1 332 ? 1.778 -7.855 -12.438 1 93.25 332 HIS A N 1
ATOM 2624 C CA . HIS A 1 332 ? 1.508 -9.266 -12.68 1 93.25 332 HIS A CA 1
ATOM 2625 C C . HIS A 1 332 ? 0.513 -9.82 -11.664 1 93.25 332 HIS A C 1
ATOM 2627 O O . HIS A 1 332 ? -0.472 -10.461 -12.039 1 93.25 332 HIS A O 1
ATOM 2633 N N . LEU A 1 333 ? 0.725 -9.562 -10.43 1 93 333 LEU A N 1
ATOM 2634 C CA . LEU A 1 333 ? -0.132 -10.125 -9.391 1 93 333 LEU A CA 1
ATOM 2635 C C . LEU A 1 333 ? -1.476 -9.406 -9.344 1 93 333 LEU A C 1
ATOM 2637 O O . LEU A 1 333 ? -2.502 -10.016 -9.039 1 93 333 LEU A O 1
ATOM 2641 N N . SER A 1 334 ? -1.422 -8.086 -9.617 1 91.06 334 SER A N 1
ATOM 2642 C CA . SER A 1 334 ? -2.686 -7.355 -9.672 1 91.06 334 SER A CA 1
ATOM 2643 C C . SER A 1 334 ? -3.609 -7.938 -10.742 1 91.06 334 SER A C 1
ATOM 2645 O O . SER A 1 334 ? -4.809 -8.094 -10.508 1 91.06 334 SER A O 1
ATOM 2647 N N . LEU A 1 335 ? -3.088 -8.266 -11.875 1 90.44 335 LEU A N 1
ATOM 2648 C CA . LEU A 1 335 ? -3.889 -8.891 -12.922 1 90.44 335 LEU A CA 1
ATOM 2649 C C . LEU A 1 335 ? -4.406 -10.258 -12.469 1 90.44 335 LEU A C 1
ATOM 2651 O O . LEU A 1 335 ? -5.59 -10.562 -12.633 1 90.44 335 LEU A O 1
ATOM 2655 N N . PHE A 1 336 ? -3.521 -11.055 -11.891 1 89.06 336 PHE A N 1
ATOM 2656 C CA . PHE A 1 336 ? -3.904 -12.391 -11.453 1 89.06 336 PHE A CA 1
ATOM 2657 C C . PHE A 1 336 ? -5.02 -12.32 -10.414 1 89.06 336 PHE A C 1
ATOM 2659 O O . PHE A 1 336 ? -5.957 -13.117 -10.445 1 89.06 336 PHE A O 1
ATOM 2666 N N . LEU A 1 337 ? -4.891 -11.391 -9.516 1 85.88 337 LEU A N 1
ATOM 2667 C CA . LEU A 1 337 ? -5.836 -11.297 -8.406 1 85.88 337 LEU A CA 1
ATOM 2668 C C . LEU A 1 337 ? -7.062 -10.484 -8.812 1 85.88 337 LEU A C 1
ATOM 2670 O O . LEU A 1 337 ? -8.039 -10.398 -8.062 1 85.88 337 LEU A O 1
ATOM 2674 N N . GLY A 1 338 ? -7.012 -9.859 -10.016 1 83.06 338 GLY A N 1
ATOM 2675 C CA . GLY A 1 338 ? -8.109 -9.008 -10.438 1 83.06 338 GLY A CA 1
ATOM 2676 C C . GLY A 1 338 ? -8.188 -7.703 -9.664 1 83.06 338 GLY A C 1
ATOM 2677 O O . GLY A 1 338 ? -9.289 -7.227 -9.359 1 83.06 338 GLY A O 1
ATOM 2678 N N . LEU A 1 339 ? -7.07 -7.184 -9.258 1 85 339 LEU A N 1
ATOM 2679 C CA . LEU A 1 339 ? -6.996 -5.977 -8.445 1 85 339 LEU A CA 1
ATOM 2680 C C . LEU A 1 339 ? -6.312 -4.844 -9.203 1 85 339 LEU A C 1
ATOM 2682 O O . LEU A 1 339 ? -5.566 -5.09 -10.156 1 85 339 LEU A O 1
ATOM 2686 N N . PRO A 1 340 ? -6.566 -3.566 -8.859 1 84.75 340 PRO A N 1
ATOM 2687 C CA . PRO A 1 340 ? -5.848 -2.463 -9.492 1 84.75 340 PRO A CA 1
ATOM 2688 C C . PRO A 1 340 ? -4.359 -2.455 -9.156 1 84.75 340 PRO A C 1
ATOM 2690 O O . PRO A 1 340 ? -3.967 -2.871 -8.062 1 84.75 340 PRO A O 1
ATOM 2693 N N . TYR A 1 341 ? -3.586 -2.018 -10.086 1 90 341 TYR A N 1
ATOM 2694 C CA . TYR A 1 341 ? -2.154 -1.885 -9.844 1 90 341 TYR A CA 1
ATOM 2695 C C . TYR A 1 341 ? -1.843 -0.571 -9.133 1 90 341 TYR A C 1
ATOM 2697 O O . TYR A 1 341 ? -2.672 0.342 -9.117 1 90 341 TYR A O 1
ATOM 2705 N N . ALA A 1 342 ? -0.688 -0.458 -8.57 1 87.88 342 ALA A N 1
ATOM 2706 C CA . ALA A 1 342 ? -0.341 0.67 -7.711 1 87.88 342 ALA A CA 1
ATOM 2707 C C . ALA A 1 342 ? 0.451 1.724 -8.477 1 87.88 342 ALA A C 1
ATOM 2709 O O . ALA A 1 342 ? 0.461 2.898 -8.102 1 87.88 342 ALA A O 1
ATOM 2710 N N . VAL A 1 343 ? 1.143 1.3 -9.547 1 84.5 343 VAL A N 1
ATOM 2711 C CA . VAL A 1 343 ? 2.064 2.209 -10.219 1 84.5 343 VAL A CA 1
ATOM 2712 C C . VAL A 1 343 ? 1.487 2.625 -11.57 1 84.5 343 VAL A C 1
ATOM 2714 O O . VAL A 1 343 ? 1.389 1.809 -12.484 1 84.5 343 VAL A O 1
ATOM 2717 N N . PRO A 1 344 ? 1.156 3.863 -11.648 1 76.56 344 PRO A N 1
ATOM 2718 C CA . PRO A 1 344 ? 0.683 4.336 -12.945 1 76.56 344 PRO A CA 1
ATOM 2719 C C . PRO A 1 344 ? 1.728 4.168 -14.047 1 76.56 344 PRO A C 1
ATOM 2721 O O . PRO A 1 344 ? 2.928 4.281 -13.789 1 76.56 344 PRO A O 1
ATOM 2724 N N . GLU A 1 345 ? 1.247 3.973 -15.242 1 78.38 345 GLU A N 1
ATOM 2725 C CA . GLU A 1 345 ? 2.102 3.625 -16.375 1 78.38 345 GLU A CA 1
ATOM 2726 C C . GLU A 1 345 ? 3.129 4.723 -16.656 1 78.38 345 GLU A C 1
ATOM 2728 O O . GLU A 1 345 ? 4.242 4.438 -17.094 1 78.38 345 GLU A O 1
ATOM 2733 N N . HIS A 1 346 ? 2.803 5.941 -16.391 1 73.06 346 HIS A N 1
ATOM 2734 C CA . HIS A 1 346 ? 3.719 7.035 -16.703 1 73.06 346 HIS A CA 1
ATOM 2735 C C . HIS A 1 346 ? 4.992 6.938 -15.867 1 73.06 346 HIS A C 1
ATOM 2737 O O . HIS A 1 346 ? 6.059 7.367 -16.312 1 73.06 346 HIS A O 1
ATOM 2743 N N . PHE A 1 347 ? 4.93 6.348 -14.703 1 73.81 347 PHE A N 1
ATOM 2744 C CA . PHE A 1 347 ? 6.109 6.195 -13.859 1 73.81 347 PHE A CA 1
ATOM 2745 C C . PHE A 1 347 ? 6.969 5.031 -14.336 1 73.81 347 PHE A C 1
ATOM 2747 O O . PHE A 1 347 ? 8.141 4.926 -13.969 1 73.81 347 PHE A O 1
ATOM 2754 N N . ILE A 1 348 ? 6.391 4.184 -15.07 1 77.19 348 ILE A N 1
ATOM 2755 C CA . ILE A 1 348 ? 7.113 3.062 -15.664 1 77.19 348 ILE A CA 1
ATOM 2756 C C . ILE A 1 348 ? 7.879 3.535 -16.891 1 77.19 348 ILE A C 1
ATOM 2758 O O . ILE A 1 348 ? 9.031 3.154 -17.094 1 77.19 348 ILE A O 1
ATOM 2762 N N . ARG A 1 349 ? 7.238 4.387 -17.656 1 63.5 349 ARG A N 1
ATOM 2763 C CA . ARG A 1 349 ? 7.77 4.824 -18.953 1 63.5 349 ARG A CA 1
ATOM 2764 C C . ARG A 1 349 ? 8.914 5.812 -18.766 1 63.5 349 ARG A C 1
ATOM 2766 O O . ARG A 1 349 ? 9.742 5.992 -19.656 1 63.5 349 ARG A O 1
ATOM 2773 N N . LEU A 1 350 ? 8.844 6.383 -17.625 1 57.38 350 LEU A N 1
ATOM 2774 C CA . LEU A 1 350 ? 9.93 7.309 -17.344 1 57.38 350 LEU A CA 1
ATOM 2775 C C . LEU A 1 350 ? 11.266 6.57 -17.25 1 57.38 350 LEU A C 1
ATOM 2777 O O . LEU A 1 350 ? 12.32 7.156 -17.484 1 57.38 350 LEU A O 1
ATOM 2781 N N . ASP A 1 351 ? 11.117 5.34 -16.969 1 56.88 351 ASP A N 1
ATOM 2782 C CA . ASP A 1 351 ? 12.32 4.516 -16.922 1 56.88 351 ASP A CA 1
ATOM 2783 C C . ASP A 1 351 ? 12.688 4.016 -18.312 1 56.88 351 ASP A C 1
ATOM 2785 O O . ASP A 1 351 ? 11.906 3.314 -18.969 1 56.88 351 ASP A O 1
ATOM 2789 N N . ARG A 1 352 ? 13.5 4.711 -18.984 1 59.25 352 ARG A N 1
ATOM 2790 C CA . ARG A 1 352 ? 13.906 4.367 -20.344 1 59.25 352 ARG A CA 1
ATOM 2791 C C . ARG A 1 352 ? 14.406 2.928 -20.422 1 59.25 352 ARG A C 1
ATOM 2793 O O . ARG A 1 352 ? 15.141 2.473 -19.531 1 59.25 352 ARG A O 1
ATOM 2800 N N . VAL A 1 353 ? 13.664 2.303 -21.281 1 63.5 353 VAL A N 1
ATOM 2801 C CA . VAL A 1 353 ? 14.172 0.965 -21.578 1 63.5 353 VAL A CA 1
ATOM 2802 C C . VAL A 1 353 ? 15.641 1.048 -21.984 1 63.5 353 VAL A C 1
ATOM 2804 O O . VAL A 1 353 ? 16 1.824 -22.875 1 63.5 353 VAL A O 1
ATOM 2807 N N . ASP A 1 354 ? 16.391 0.554 -21.125 1 64.81 354 ASP A N 1
ATOM 2808 C CA . ASP A 1 354 ? 17.781 0.432 -21.516 1 64.81 354 ASP A CA 1
ATOM 2809 C C . ASP A 1 354 ? 17.953 -0.566 -22.656 1 64.81 354 ASP A C 1
ATOM 2811 O O . ASP A 1 354 ? 17.625 -1.745 -22.516 1 64.81 354 ASP A O 1
ATOM 2815 N N . GLU A 1 355 ? 18.266 -0.041 -23.75 1 66.38 355 GLU A N 1
ATOM 2816 C CA . GLU A 1 355 ? 18.469 -0.89 -24.922 1 66.38 355 GLU A CA 1
ATOM 2817 C C . GLU A 1 355 ? 19.438 -2.027 -24.625 1 66.38 355 GLU A C 1
ATOM 2819 O O . GLU A 1 355 ? 19.375 -3.084 -25.25 1 66.38 355 GLU A O 1
ATOM 2824 N N . ASN A 1 356 ? 20.141 -1.812 -23.578 1 69.19 356 ASN A N 1
ATOM 2825 C CA . ASN A 1 356 ? 21.156 -2.809 -23.266 1 69.19 356 ASN A CA 1
ATOM 2826 C C . ASN A 1 356 ? 20.641 -3.846 -22.266 1 69.19 356 ASN A C 1
ATOM 2828 O O . ASN A 1 356 ? 21.375 -4.766 -21.891 1 69.19 356 ASN A O 1
ATOM 2832 N N . ASP A 1 357 ? 19.422 -3.76 -22.031 1 78.69 357 ASP A N 1
ATOM 2833 C CA . ASP A 1 357 ? 18.844 -4.738 -21.125 1 78.69 357 ASP A CA 1
ATOM 2834 C C . ASP A 1 357 ? 18.75 -6.117 -21.766 1 78.69 357 ASP A C 1
ATOM 2836 O O . ASP A 1 357 ? 18.594 -6.219 -22.984 1 78.69 357 ASP A O 1
ATOM 2840 N N . ALA A 1 358 ? 18.922 -7.141 -20.984 1 82.81 358 ALA A N 1
ATOM 2841 C CA . ALA A 1 358 ? 18.703 -8.508 -21.453 1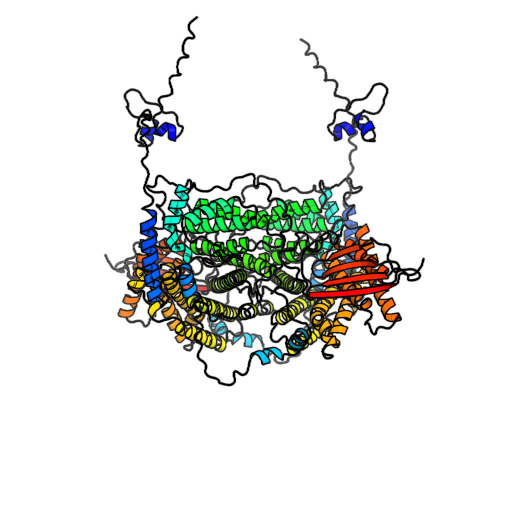 82.81 358 ALA A CA 1
ATOM 2842 C C . ALA A 1 358 ? 17.297 -8.664 -22.031 1 82.81 358 ALA A C 1
ATOM 2844 O O . ALA A 1 358 ? 16.344 -8.016 -21.578 1 82.81 358 ALA A O 1
ATOM 2845 N N . LEU A 1 359 ? 17.234 -9.477 -23.078 1 88.62 359 LEU A N 1
ATOM 2846 C CA . LEU A 1 359 ? 15.961 -9.688 -23.766 1 88.62 359 LEU A CA 1
ATOM 2847 C C . LEU A 1 359 ? 14.898 -10.203 -22.797 1 88.62 359 LEU A C 1
ATOM 2849 O O . LEU A 1 359 ? 13.727 -9.812 -22.891 1 88.62 359 LEU A O 1
ATOM 2853 N N . GLU A 1 360 ? 15.359 -11.117 -21.859 1 89.56 360 GLU A N 1
ATOM 2854 C CA . GLU A 1 360 ? 14.438 -11.648 -20.859 1 89.56 360 GLU A CA 1
ATOM 2855 C C . GLU A 1 360 ? 13.781 -10.516 -20.062 1 89.56 360 GLU A C 1
ATOM 2857 O O . GLU A 1 360 ? 12.57 -10.531 -19.844 1 89.56 360 GLU A O 1
ATOM 2862 N N . ARG A 1 361 ? 14.562 -9.562 -19.703 1 87.62 361 ARG A N 1
ATOM 2863 C CA . ARG A 1 361 ? 14.07 -8.43 -18.922 1 87.62 361 ARG A CA 1
ATOM 2864 C C . ARG A 1 361 ? 13.117 -7.57 -19.75 1 87.62 361 ARG A C 1
ATOM 2866 O O . ARG A 1 361 ? 12.109 -7.086 -19.25 1 87.62 361 ARG A O 1
ATOM 2873 N N . LYS A 1 362 ? 13.477 -7.363 -20.969 1 89.69 362 LYS A N 1
ATOM 2874 C CA . LYS A 1 362 ? 12.633 -6.57 -21.859 1 89.69 362 LYS A CA 1
ATOM 2875 C C . LYS A 1 362 ? 11.266 -7.215 -22.047 1 89.69 362 LYS A C 1
ATOM 2877 O O . LYS A 1 362 ? 10.242 -6.523 -22.047 1 89.69 362 LYS A O 1
ATOM 2882 N N . ILE A 1 363 ? 11.297 -8.484 -22.203 1 93.5 363 ILE A N 1
ATOM 2883 C CA . ILE A 1 363 ? 10.055 -9.219 -22.406 1 93.5 363 ILE A CA 1
ATOM 2884 C C . ILE A 1 363 ? 9.203 -9.164 -21.141 1 93.5 363 ILE A C 1
ATOM 2886 O O . ILE A 1 363 ? 7.996 -8.898 -21.219 1 93.5 363 ILE A O 1
ATOM 2890 N N . LEU A 1 364 ? 9.844 -9.383 -20.016 1 91.19 364 LEU A N 1
ATOM 2891 C CA . LEU A 1 364 ? 9.109 -9.359 -18.75 1 91.19 364 LEU A CA 1
ATOM 2892 C C . LEU A 1 364 ? 8.523 -7.98 -18.484 1 91.19 364 LEU A C 1
ATOM 2894 O O . LEU A 1 364 ? 7.414 -7.867 -17.953 1 91.19 364 LEU A O 1
ATOM 2898 N N . ARG A 1 365 ? 9.25 -6.977 -18.797 1 90.62 365 ARG A N 1
ATOM 2899 C CA . ARG A 1 365 ? 8.742 -5.613 -18.688 1 90.62 365 ARG A CA 1
ATOM 2900 C C . ARG A 1 365 ? 7.504 -5.414 -19.562 1 90.62 365 ARG A C 1
ATOM 2902 O O . ARG A 1 365 ? 6.512 -4.828 -19.125 1 90.62 365 ARG A O 1
ATOM 2909 N N . LYS A 1 366 ? 7.586 -5.895 -20.781 1 93.06 366 LYS A N 1
ATOM 2910 C CA . LYS A 1 366 ? 6.461 -5.762 -21.703 1 93.06 366 LYS A CA 1
ATOM 2911 C C . LYS A 1 366 ? 5.246 -6.531 -21.188 1 93.06 366 LYS A C 1
ATOM 2913 O O . LYS A 1 366 ? 4.113 -6.062 -21.312 1 93.06 366 LYS A O 1
ATOM 2918 N N . VAL A 1 367 ? 5.48 -7.688 -20.656 1 94.38 367 VAL A N 1
ATOM 2919 C CA . VAL A 1 367 ? 4.387 -8.453 -20.062 1 94.38 367 VAL A CA 1
ATOM 2920 C C . VAL A 1 367 ? 3.738 -7.645 -18.938 1 94.38 367 VAL A C 1
ATOM 2922 O O . VAL A 1 367 ? 2.512 -7.633 -18.797 1 94.38 367 VAL A O 1
ATOM 2925 N N . GLY A 1 368 ? 4.59 -7.004 -18.141 1 92.62 368 GLY A N 1
ATOM 2926 C CA . GLY A 1 368 ? 4.074 -6.156 -17.078 1 92.62 368 GLY A CA 1
ATOM 2927 C C . GLY A 1 368 ? 3.207 -5.02 -17.578 1 92.62 368 GLY A C 1
ATOM 2928 O O . GLY A 1 368 ? 2.141 -4.75 -17.031 1 92.62 368 GLY A O 1
ATOM 2929 N N . ILE A 1 369 ? 3.598 -4.418 -18.625 1 92.81 369 ILE A N 1
ATOM 2930 C CA . ILE A 1 369 ? 2.855 -3.311 -19.219 1 92.81 369 ILE A CA 1
ATOM 2931 C C . ILE A 1 369 ? 1.515 -3.812 -19.75 1 92.81 369 ILE A C 1
ATOM 2933 O O . ILE A 1 369 ? 0.47 -3.213 -19.484 1 92.81 369 ILE A O 1
ATOM 2937 N N . ILE A 1 370 ? 1.54 -4.918 -20.453 1 95.56 370 ILE A N 1
ATOM 2938 C CA . ILE A 1 370 ? 0.327 -5.484 -21.031 1 95.56 370 ILE A CA 1
ATOM 2939 C C . ILE A 1 370 ? -0.625 -5.91 -19.906 1 95.56 370 ILE A C 1
ATOM 2941 O O . ILE A 1 370 ? -1.841 -5.734 -20.031 1 95.56 370 ILE A O 1
ATOM 2945 N N . SER A 1 371 ? -0.049 -6.488 -18.844 1 94.31 371 SER A N 1
ATOM 2946 C CA . SER A 1 371 ? -0.87 -6.852 -17.688 1 94.31 371 SER A CA 1
ATOM 2947 C C . SER A 1 371 ? -1.626 -5.645 -17.141 1 94.31 371 SER A C 1
ATOM 2949 O O . SER A 1 371 ? -2.783 -5.766 -16.734 1 94.31 371 SER A O 1
ATOM 2951 N N . GLY A 1 372 ? -0.936 -4.543 -17.141 1 91.25 372 GLY A N 1
ATOM 2952 C CA . GLY A 1 372 ? -1.6 -3.314 -16.734 1 91.25 372 GLY A CA 1
ATOM 2953 C C . GLY A 1 372 ? -2.748 -2.926 -17.641 1 91.25 372 GLY A C 1
ATOM 2954 O O . GLY A 1 372 ? -3.809 -2.508 -17.172 1 91.25 372 GLY A O 1
ATOM 2955 N N . HIS A 1 373 ? -2.58 -3.105 -18.938 1 91.81 373 HIS A N 1
ATOM 2956 C CA . HIS A 1 373 ? -3.617 -2.768 -19.906 1 91.81 373 HIS A CA 1
ATOM 2957 C C . HIS A 1 373 ? -4.832 -3.676 -19.75 1 91.81 373 HIS A C 1
ATOM 2959 O O . HIS A 1 373 ? -5.973 -3.223 -19.891 1 91.81 373 HIS A O 1
ATOM 2965 N N . ILE A 1 374 ? -4.562 -4.93 -19.5 1 91.06 374 ILE A N 1
ATOM 2966 C CA . ILE A 1 374 ? -5.664 -5.863 -19.297 1 91.06 374 ILE A CA 1
ATOM 2967 C C . ILE A 1 374 ? -6.434 -5.48 -18.031 1 91.06 374 ILE A C 1
ATOM 2969 O O . ILE A 1 374 ? -7.668 -5.492 -18.031 1 91.06 374 ILE A O 1
ATOM 2973 N N . THR A 1 375 ? -5.703 -5.152 -16.969 1 86.75 375 THR A N 1
ATOM 2974 C CA . THR A 1 375 ? -6.328 -4.734 -15.727 1 86.75 375 THR A CA 1
ATOM 2975 C C . THR A 1 375 ? -7.199 -3.5 -15.938 1 86.75 375 THR A C 1
ATOM 2977 O O . THR A 1 375 ? -8.312 -3.418 -15.414 1 86.75 375 THR A O 1
ATOM 2980 N N . ASP A 1 376 ? -6.699 -2.539 -16.719 1 83.19 376 ASP A N 1
ATOM 2981 C CA . ASP A 1 376 ? -7.461 -1.334 -17.031 1 83.19 376 ASP A CA 1
ATOM 2982 C C . ASP A 1 376 ? -8.758 -1.675 -17.766 1 83.19 376 ASP A C 1
ATOM 2984 O O . ASP A 1 376 ? -9.812 -1.113 -17.469 1 83.19 376 ASP A O 1
ATOM 2988 N N . ARG A 1 377 ? -8.594 -2.506 -18.719 1 82.62 377 ARG A N 1
ATOM 2989 C CA . ARG A 1 377 ? -9.766 -2.928 -19.469 1 82.62 377 ARG A CA 1
ATOM 2990 C C . ARG A 1 377 ? -10.789 -3.607 -18.578 1 82.62 377 ARG A C 1
ATOM 2992 O O . ARG A 1 377 ? -11.992 -3.344 -18.672 1 82.62 377 ARG A O 1
ATOM 2999 N N . ASN A 1 378 ? -10.305 -4.512 -17.75 1 77.44 378 ASN A N 1
ATOM 3000 C CA . ASN A 1 378 ? -11.188 -5.266 -16.875 1 77.44 378 ASN A CA 1
ATOM 3001 C C . ASN A 1 378 ? -11.906 -4.352 -15.883 1 77.44 378 ASN A C 1
ATOM 3003 O O . ASN A 1 378 ? -13.047 -4.613 -15.508 1 77.44 378 ASN A O 1
ATOM 3007 N N . CYS A 1 379 ? -11.25 -3.375 -15.422 1 66.5 379 CYS A N 1
ATOM 3008 C CA . CYS A 1 379 ? -11.797 -2.49 -14.398 1 66.5 379 CYS A CA 1
ATOM 3009 C C . CYS A 1 379 ? -12.734 -1.459 -15.016 1 66.5 379 CYS A C 1
ATOM 3011 O O . CYS A 1 379 ? -13.594 -0.898 -14.328 1 66.5 379 CYS A O 1
ATOM 3013 N N . HIS A 1 380 ? -12.391 -0.987 -16.328 1 60.31 380 HIS A N 1
ATOM 3014 C CA . HIS A 1 380 ? -13.242 -0.016 -17 1 60.31 380 HIS A CA 1
ATOM 3015 C C . HIS A 1 380 ? -14.547 -0.66 -17.484 1 60.31 380 HIS A C 1
ATOM 3017 O O . HIS A 1 380 ? -15.062 -0.306 -18.547 1 60.31 380 HIS A O 1
ATOM 3023 N N . GLN A 1 381 ? -15.172 -1.443 -16.672 1 53 381 GLN A N 1
ATOM 3024 C CA . GLN A 1 381 ? -16.359 -2.254 -16.922 1 53 381 GLN A CA 1
ATOM 3025 C C . GLN A 1 381 ? -17.203 -1.65 -18.047 1 53 381 GLN A C 1
ATOM 3027 O O . GLN A 1 381 ? -17.781 -2.377 -18.859 1 53 381 GLN A O 1
ATOM 3032 N N . LEU A 1 382 ? -17.516 -0.271 -17.969 1 46.03 382 LEU A N 1
ATOM 3033 C CA . LEU A 1 382 ? -18.641 0.23 -18.75 1 46.03 382 LEU A CA 1
ATOM 3034 C C . LEU A 1 382 ? -18.375 0.033 -20.25 1 46.03 382 LEU A C 1
ATOM 3036 O O . LEU A 1 382 ? -19.297 -0.259 -21.016 1 46.03 382 LEU A O 1
ATOM 3040 N N . GLU A 1 383 ? -17.156 0.423 -20.75 1 46.25 383 GLU A N 1
ATOM 3041 C CA . GLU A 1 383 ? -16.953 0.427 -22.188 1 46.25 383 GLU A CA 1
ATOM 3042 C C . GLU A 1 383 ? -15.867 -0.566 -22.594 1 46.25 383 GLU A C 1
ATOM 3044 O O . GLU A 1 383 ? -14.719 -0.178 -22.828 1 46.25 383 GLU A O 1
ATOM 3049 N N . SER A 1 384 ? -15.836 -1.749 -21.844 1 53.81 384 SER A N 1
ATOM 3050 C CA . SER A 1 384 ? -14.852 -2.695 -22.344 1 53.81 384 SER A CA 1
ATOM 3051 C C . SER A 1 384 ? -14.906 -2.807 -23.875 1 53.81 384 SER A C 1
ATOM 3053 O O . SER A 1 384 ? -15.828 -3.416 -24.422 1 53.81 384 SER A O 1
ATOM 3055 N N . SER A 1 385 ? -14.289 -1.819 -24.5 1 62.25 385 SER A N 1
ATOM 3056 C CA . SER A 1 385 ? -14.406 -1.519 -25.922 1 62.25 385 SER A CA 1
ATOM 3057 C C . SER A 1 385 ? -13.648 -2.535 -26.781 1 62.25 385 SER A C 1
ATOM 3059 O O . SER A 1 385 ? -12.625 -3.066 -26.344 1 62.25 385 SER A O 1
ATOM 3061 N N . TYR A 1 386 ? -14.367 -3.342 -27.484 1 72.44 386 TYR A N 1
ATOM 3062 C CA . TYR A 1 386 ? -13.805 -4.141 -28.562 1 72.44 386 TYR A CA 1
ATOM 3063 C C . TYR A 1 386 ? -12.5 -3.537 -29.062 1 72.44 386 TYR A C 1
ATOM 3065 O O . TYR A 1 386 ? -11.531 -4.262 -29.328 1 72.44 386 TYR A O 1
ATOM 3073 N N . SER A 1 387 ? -12.492 -2.211 -28.922 1 80.56 387 SER A N 1
ATOM 3074 C CA . SER A 1 387 ? -11.305 -1.529 -29.422 1 80.56 387 SER A CA 1
ATOM 3075 C C . SER A 1 387 ? -10.117 -1.716 -28.484 1 80.56 387 SER A C 1
ATOM 3077 O O . SER A 1 387 ? -8.992 -1.934 -28.938 1 80.56 387 SER A O 1
ATOM 3079 N N . SER A 1 388 ? -10.344 -1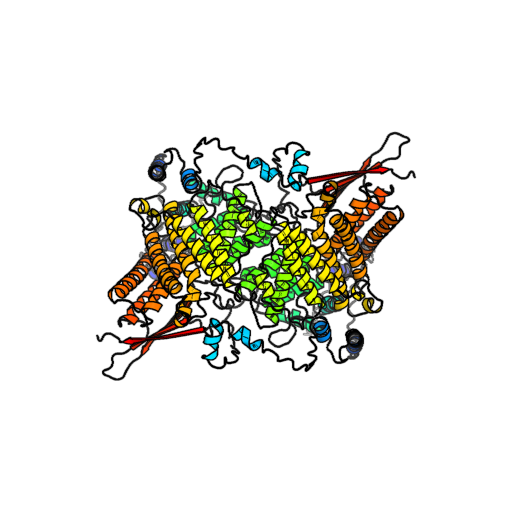.689 -27.172 1 85.19 388 SER A N 1
ATOM 3080 C CA . SER A 1 388 ? -9.266 -1.883 -26.203 1 85.19 388 SER A CA 1
ATOM 3081 C C . SER A 1 388 ? -8.734 -3.312 -26.25 1 85.19 388 SER A C 1
ATOM 3083 O O . SER A 1 388 ? -7.531 -3.535 -26.141 1 85.19 388 SER A O 1
ATOM 3085 N N . THR A 1 389 ? -9.617 -4.27 -26.375 1 87.44 389 THR A N 1
ATOM 3086 C CA . THR A 1 389 ? -9.203 -5.668 -26.453 1 87.44 389 THR A CA 1
ATOM 3087 C C . THR A 1 389 ? -8.375 -5.91 -27.719 1 87.44 389 THR A C 1
ATOM 3089 O O . THR A 1 389 ? -7.363 -6.609 -27.672 1 87.44 389 THR A O 1
ATOM 3092 N N . ALA A 1 390 ? -8.859 -5.27 -28.812 1 88.81 390 ALA A N 1
ATOM 3093 C CA . ALA A 1 390 ? -8.141 -5.414 -30.078 1 88.81 390 ALA A CA 1
ATOM 3094 C C . ALA A 1 390 ? -6.727 -4.852 -29.969 1 88.81 390 ALA A C 1
ATOM 3096 O O . ALA A 1 390 ? -5.773 -5.438 -30.5 1 88.81 390 ALA A O 1
ATOM 3097 N N . ARG A 1 391 ? -6.629 -3.738 -29.312 1 93 391 ARG A N 1
ATOM 3098 C CA . ARG A 1 391 ? -5.316 -3.133 -29.125 1 93 391 ARG A CA 1
ATOM 3099 C C . ARG A 1 391 ? -4.418 -4.035 -28.281 1 93 391 ARG A C 1
ATOM 3101 O O . ARG A 1 391 ? -3.238 -4.207 -28.594 1 93 391 ARG A O 1
ATOM 3108 N N . ILE A 1 392 ? -4.93 -4.629 -27.234 1 95.31 392 ILE A N 1
ATOM 3109 C CA . ILE A 1 392 ? -4.156 -5.496 -26.359 1 95.31 392 ILE A CA 1
ATOM 3110 C C . ILE A 1 392 ? -3.756 -6.766 -27.094 1 95.31 392 ILE A C 1
ATOM 3112 O O . ILE A 1 392 ? -2.66 -7.297 -26.891 1 95.31 392 ILE A O 1
ATOM 3116 N N . ILE A 1 393 ? -4.656 -7.27 -27.969 1 95.31 393 ILE A N 1
ATOM 3117 C CA . ILE A 1 393 ? -4.34 -8.438 -28.781 1 95.31 393 ILE A CA 1
ATOM 3118 C C . ILE A 1 393 ? -3.127 -8.148 -29.656 1 95.31 393 ILE A C 1
ATOM 3120 O O . ILE A 1 393 ? -2.229 -8.984 -29.781 1 95.31 393 ILE A O 1
ATOM 3124 N N . GLU A 1 394 ? -3.164 -6.938 -30.188 1 96.5 394 GLU A N 1
ATOM 3125 C CA . GLU A 1 394 ? -2.023 -6.539 -31.016 1 96.5 394 GLU A CA 1
ATOM 3126 C C . GLU A 1 394 ? -0.743 -6.48 -30.188 1 96.5 394 GLU A C 1
ATOM 3128 O O . GLU A 1 394 ? 0.332 -6.84 -30.672 1 96.5 394 GLU A O 1
ATOM 3133 N N . GLU A 1 395 ? -0.793 -5.988 -29 1 96.88 395 GLU A N 1
ATOM 3134 C CA . GLU A 1 395 ? 0.357 -5.941 -28.109 1 96.88 395 GLU A CA 1
ATOM 3135 C C . GLU A 1 395 ? 0.853 -7.344 -27.766 1 96.88 395 GLU A C 1
ATOM 3137 O O . GLU A 1 395 ? 2.061 -7.578 -27.688 1 96.88 395 GLU A O 1
ATOM 3142 N N . MET A 1 396 ? -0.025 -8.266 -27.562 1 97.31 396 MET A N 1
ATOM 3143 C CA . MET A 1 396 ? 0.332 -9.648 -27.281 1 97.31 396 MET A CA 1
ATOM 3144 C C . MET A 1 396 ? 1.035 -10.297 -28.469 1 97.31 396 MET A C 1
ATOM 3146 O O . MET A 1 396 ? 1.958 -11.094 -28.297 1 97.31 396 MET A O 1
ATOM 3150 N N . ASP A 1 397 ? 0.515 -9.93 -29.641 1 96.69 397 ASP A N 1
ATOM 3151 C CA . ASP A 1 397 ? 1.16 -10.43 -30.844 1 96.69 397 ASP A CA 1
ATOM 3152 C C . ASP A 1 397 ? 2.596 -9.922 -30.969 1 96.69 397 ASP A C 1
ATOM 3154 O O . ASP A 1 397 ? 3.5 -10.672 -31.328 1 96.69 397 ASP A O 1
ATOM 3158 N N . GLN A 1 398 ? 2.754 -8.688 -30.656 1 96.81 398 GLN A N 1
ATOM 3159 C CA . GLN A 1 398 ? 4.098 -8.109 -30.656 1 96.81 398 GLN A CA 1
ATOM 3160 C C . GLN A 1 398 ? 4.988 -8.789 -29.625 1 96.81 398 GLN A C 1
ATOM 3162 O O . GLN A 1 398 ? 6.168 -9.039 -29.875 1 96.81 398 GLN A O 1
ATOM 3167 N N . LEU A 1 399 ? 4.473 -9.047 -28.5 1 97.44 399 LEU A N 1
ATOM 3168 C CA . LEU A 1 399 ? 5.207 -9.742 -27.453 1 97.44 399 LEU A CA 1
ATOM 3169 C C . LEU A 1 399 ? 5.641 -11.133 -27.922 1 97.44 399 LEU A C 1
ATOM 3171 O O . LEU A 1 399 ? 6.781 -11.539 -27.688 1 97.44 399 LEU A O 1
ATOM 3175 N N . LYS A 1 400 ? 4.754 -11.844 -28.531 1 97.12 400 LYS A N 1
ATOM 3176 C CA . LYS A 1 400 ? 5.066 -13.172 -29.062 1 97.12 400 LYS A CA 1
ATOM 3177 C C . LYS A 1 400 ? 6.227 -13.117 -30.047 1 97.12 400 LYS A C 1
ATOM 3179 O O . LYS A 1 400 ? 7.098 -13.992 -30.047 1 97.12 400 LYS A O 1
ATOM 3184 N N . GLU A 1 401 ? 6.207 -12.07 -30.812 1 96.75 401 GLU A N 1
ATOM 3185 C CA . GLU A 1 401 ? 7.25 -11.906 -31.812 1 96.75 401 GLU A CA 1
ATOM 3186 C C . GLU A 1 401 ? 8.602 -11.633 -31.172 1 96.75 401 GLU A C 1
ATOM 3188 O O . GLU A 1 401 ? 9.648 -11.938 -31.75 1 96.75 401 GLU A O 1
ATOM 3193 N N . MET A 1 402 ? 8.617 -11.086 -30 1 95.31 402 MET A N 1
ATOM 3194 C CA . MET A 1 402 ? 9.844 -10.781 -29.266 1 95.31 402 MET A CA 1
ATOM 3195 C C . MET A 1 402 ? 10.477 -12.055 -28.719 1 95.31 402 MET A C 1
ATOM 3197 O O . MET A 1 402 ? 11.688 -12.094 -28.469 1 95.31 402 MET A O 1
ATOM 3201 N N . ILE A 1 403 ? 9.719 -13.125 -28.484 1 96.94 403 ILE A N 1
ATOM 3202 C CA . ILE A 1 403 ? 10.211 -14.352 -27.875 1 96.94 403 ILE A CA 1
ATOM 3203 C C . ILE A 1 403 ? 10.875 -15.227 -28.938 1 96.94 403 ILE A C 1
ATOM 3205 O O . ILE A 1 403 ? 10.219 -15.664 -29.875 1 96.94 403 ILE A O 1
ATOM 3209 N N . PRO A 1 404 ? 12.062 -15.5 -28.781 1 95.44 404 PRO A N 1
ATOM 3210 C CA . PRO A 1 404 ? 12.75 -16.328 -29.781 1 95.44 404 PRO A CA 1
ATOM 3211 C C . PRO A 1 404 ? 12.125 -17.719 -29.906 1 95.44 404 PRO A C 1
ATOM 3213 O O . PRO A 1 404 ? 11.703 -18.312 -28.906 1 95.44 404 PRO A O 1
ATOM 3216 N N . THR A 1 405 ? 12.164 -18.297 -31.078 1 94.12 405 THR A N 1
ATOM 3217 C CA . THR A 1 405 ? 11.547 -19.578 -31.391 1 94.12 405 THR A CA 1
ATOM 3218 C C . THR A 1 405 ? 12.211 -20.703 -30.594 1 94.12 405 THR A C 1
ATOM 3220 O O . THR A 1 405 ? 11.555 -21.672 -30.219 1 94.12 405 THR A O 1
ATOM 3223 N N . GLU A 1 406 ? 13.508 -20.5 -30.297 1 91.88 406 GLU A N 1
ATOM 3224 C CA . GLU A 1 406 ? 14.273 -21.516 -29.594 1 91.88 406 GLU A CA 1
ATOM 3225 C C . GLU A 1 406 ? 13.805 -21.688 -28.156 1 91.88 406 GLU A C 1
ATOM 3227 O O . GLU A 1 406 ? 14.086 -22.703 -27.516 1 91.88 406 GLU A O 1
ATOM 3232 N N . TRP A 1 407 ? 13.094 -20.672 -27.641 1 94.38 407 TRP A N 1
ATOM 3233 C CA . TRP A 1 407 ? 12.711 -20.688 -26.219 1 94.38 407 TRP A CA 1
ATOM 3234 C C . TRP A 1 407 ? 11.5 -21.594 -26 1 94.38 407 TRP A C 1
ATOM 3236 O O . TRP A 1 407 ? 11.234 -22.031 -24.891 1 94.38 407 TRP A O 1
ATOM 3246 N N . TRP A 1 408 ? 10.75 -21.938 -27 1 94.56 408 TRP A N 1
ATOM 3247 C CA . TRP A 1 408 ? 9.43 -22.562 -26.875 1 94.56 408 TRP A CA 1
ATOM 3248 C C . TRP A 1 408 ? 9.555 -24.047 -26.547 1 94.56 408 TRP A C 1
ATOM 3250 O O . TRP A 1 408 ? 8.672 -24.609 -25.891 1 94.56 408 TRP A O 1
ATOM 3260 N N . GLU A 1 409 ? 10.594 -24.672 -26.953 1 92.81 409 GLU A N 1
ATOM 3261 C CA . GLU A 1 409 ? 10.883 -26.062 -26.641 1 92.81 409 GLU A CA 1
ATOM 3262 C C . GLU A 1 409 ? 12.328 -26.25 -26.188 1 92.81 409 GLU A C 1
ATOM 3264 O O . GLU A 1 409 ? 13.258 -25.797 -26.875 1 92.81 409 GLU A O 1
ATOM 3269 N N . PRO A 1 410 ? 12.391 -26.875 -25.078 1 92.31 410 PRO A N 1
ATOM 3270 C CA . PRO A 1 410 ? 13.766 -27.047 -24.594 1 92.31 410 PRO A CA 1
ATOM 3271 C C . PRO A 1 410 ? 14.555 -28.047 -25.438 1 92.31 410 PRO A C 1
ATOM 3273 O O . PRO A 1 410 ? 14.016 -29.062 -25.875 1 92.31 410 PRO A O 1
ATOM 3276 N N . THR A 1 411 ? 15.789 -27.688 -25.672 1 90 411 THR A N 1
ATOM 3277 C CA . THR A 1 411 ? 16.734 -28.578 -26.312 1 90 411 THR A CA 1
ATOM 3278 C C . THR A 1 411 ? 17.531 -29.375 -25.266 1 90 411 THR A C 1
ATOM 3280 O O . THR A 1 411 ? 17.438 -29.094 -24.078 1 90 411 THR A O 1
ATOM 3283 N N . GLU A 1 412 ? 18.297 -30.297 -25.766 1 88.06 412 GLU A N 1
ATOM 3284 C CA . GLU A 1 412 ? 19.156 -31.047 -24.859 1 88.06 412 GLU A CA 1
ATOM 3285 C C . GLU A 1 412 ? 20.172 -30.125 -24.188 1 88.06 412 GLU A C 1
ATOM 3287 O O . GLU A 1 412 ? 20.5 -30.328 -23.016 1 88.06 412 GLU A O 1
ATOM 3292 N N . ALA A 1 413 ? 20.562 -29.172 -24.906 1 82.62 413 ALA A N 1
ATOM 3293 C CA . ALA A 1 413 ? 21.5 -28.203 -24.359 1 82.62 413 ALA A CA 1
ATOM 3294 C C . ALA A 1 413 ? 20.875 -27.375 -23.25 1 82.62 413 ALA A C 1
ATOM 3296 O O . ALA A 1 413 ? 21.531 -27.016 -22.281 1 82.62 413 ALA A O 1
ATOM 3297 N N . ASP A 1 414 ? 19.656 -27.109 -23.375 1 86.25 414 ASP A N 1
ATOM 3298 C CA . ASP A 1 414 ? 18.938 -26.359 -22.359 1 86.25 414 ASP A CA 1
ATOM 3299 C C . ASP A 1 414 ? 18.781 -27.188 -21.078 1 86.25 414 ASP A C 1
ATOM 3301 O O . ASP A 1 414 ? 18.891 -26.656 -19.969 1 86.25 414 ASP A O 1
ATOM 3305 N N . ILE A 1 415 ? 18.516 -28.438 -21.266 1 85.88 415 ILE A N 1
ATOM 3306 C CA . ILE A 1 415 ? 18.219 -29.328 -20.156 1 85.88 415 ILE A CA 1
ATOM 3307 C C . ILE A 1 415 ? 19.453 -29.469 -19.266 1 85.88 415 ILE A C 1
ATOM 3309 O O . ILE A 1 415 ? 19.328 -29.547 -18.031 1 85.88 415 ILE A O 1
ATOM 3313 N N . THR A 1 416 ? 20.656 -29.391 -19.875 1 82.19 416 THR A N 1
ATOM 3314 C CA . THR A 1 416 ? 21.875 -29.594 -19.109 1 82.19 416 THR A CA 1
ATOM 3315 C C . THR A 1 416 ? 22.641 -28.281 -18.953 1 82.19 416 THR A C 1
ATOM 3317 O O . THR A 1 416 ? 23.766 -28.266 -18.453 1 82.19 416 THR A O 1
ATOM 3320 N N . GLY A 1 417 ? 22.031 -27.188 -19.391 1 81.5 417 GLY A N 1
ATOM 3321 C CA . GLY A 1 417 ? 22.703 -25.891 -19.359 1 81.5 417 GLY A CA 1
ATOM 3322 C C . GLY A 1 417 ? 22.547 -25.172 -18.031 1 81.5 417 GLY A C 1
ATOM 3323 O O . GLY A 1 417 ? 22.484 -25.797 -16.984 1 81.5 417 GLY A O 1
ATOM 3324 N N . TYR A 1 418 ? 22.703 -23.797 -18.125 1 81.81 418 TYR A N 1
ATOM 3325 C CA . TYR A 1 418 ? 22.578 -22.984 -16.922 1 81.81 418 TYR A CA 1
ATOM 3326 C C . TYR A 1 418 ? 21.125 -22.875 -16.484 1 81.81 418 TYR A C 1
ATOM 3328 O O . TYR A 1 418 ? 20.328 -22.172 -17.125 1 81.81 418 TYR A O 1
ATOM 3336 N N . TYR A 1 419 ? 20.797 -23.406 -15.453 1 87.69 419 TYR A N 1
ATOM 3337 C CA . TYR A 1 419 ? 19.422 -23.547 -14.961 1 87.69 419 TYR A CA 1
ATOM 3338 C C . TYR A 1 419 ? 18.719 -22.203 -14.914 1 87.69 419 TYR A C 1
ATOM 3340 O O . TYR A 1 419 ? 17.594 -22.062 -15.375 1 87.69 419 TYR A O 1
ATOM 3348 N N . GLY A 1 420 ? 19.438 -21.188 -14.406 1 86.69 420 GLY A N 1
ATOM 3349 C CA . GLY A 1 420 ? 18.828 -19.891 -14.234 1 86.69 420 GLY A CA 1
ATOM 3350 C C . GLY A 1 420 ? 18.328 -19.281 -15.531 1 86.69 420 GLY A C 1
ATOM 3351 O O . GLY A 1 420 ? 17.219 -18.766 -15.594 1 86.69 420 GLY A O 1
ATOM 3352 N N . ILE A 1 421 ? 19.031 -19.406 -16.547 1 86.06 421 ILE A N 1
ATOM 3353 C CA . ILE A 1 421 ? 18.703 -18.828 -17.844 1 86.06 421 ILE A CA 1
ATOM 3354 C C . ILE A 1 421 ? 17.578 -19.625 -18.5 1 86.06 421 ILE A C 1
ATOM 3356 O O . ILE A 1 421 ? 16.578 -19.062 -18.938 1 86.06 421 ILE A O 1
ATOM 3360 N N . ASP A 1 422 ? 17.766 -20.891 -18.547 1 89.69 422 ASP A N 1
ATOM 3361 C CA . ASP A 1 422 ? 16.828 -21.75 -19.266 1 89.69 422 ASP A CA 1
ATOM 3362 C C . ASP A 1 422 ? 15.477 -21.797 -18.562 1 89.69 422 ASP A C 1
ATOM 3364 O O . ASP A 1 422 ? 14.438 -21.844 -19.219 1 89.69 422 ASP A O 1
ATOM 3368 N N . PHE A 1 423 ? 15.578 -21.797 -17.297 1 91.5 423 PHE A N 1
ATOM 3369 C CA . PHE A 1 423 ? 14.336 -21.75 -16.531 1 91.5 423 PHE A CA 1
ATOM 3370 C C . PHE A 1 423 ? 13.594 -20.453 -16.797 1 91.5 423 PHE A C 1
ATOM 3372 O O . PHE A 1 423 ? 12.383 -20.453 -17.016 1 91.5 423 PHE A O 1
ATOM 3379 N N . THR A 1 424 ? 14.273 -19.312 -16.734 1 91.31 424 THR A N 1
ATOM 3380 C CA . THR A 1 424 ? 13.672 -18 -16.938 1 91.31 424 THR A CA 1
ATOM 3381 C C . THR A 1 424 ? 13.016 -17.922 -18.312 1 91.31 424 THR A C 1
ATOM 3383 O O . THR A 1 424 ? 11.914 -17.375 -18.453 1 91.31 424 THR A O 1
ATOM 3386 N N . ARG A 1 425 ? 13.609 -18.484 -19.266 1 92.75 425 ARG A N 1
ATOM 3387 C CA . ARG A 1 425 ? 13.086 -18.453 -20.625 1 92.75 425 ARG A CA 1
ATOM 3388 C C . ARG A 1 425 ? 11.781 -19.25 -20.719 1 92.75 425 ARG A C 1
ATOM 3390 O O . ARG A 1 425 ? 10.828 -18.797 -21.375 1 92.75 425 ARG A O 1
ATOM 3397 N N . ARG A 1 426 ? 11.734 -20.359 -20.062 1 94.5 426 ARG A N 1
ATOM 3398 C CA . ARG A 1 426 ? 10.508 -21.156 -20.094 1 94.5 426 ARG A CA 1
ATOM 3399 C C . ARG A 1 426 ? 9.43 -20.516 -19.219 1 94.5 426 ARG A C 1
ATOM 3401 O O . ARG A 1 426 ? 8.242 -20.609 -19.516 1 94.5 426 ARG A O 1
ATOM 3408 N N . ALA A 1 427 ? 9.914 -19.906 -18.141 1 93.69 427 ALA A N 1
ATOM 3409 C CA . ALA A 1 427 ? 8.961 -19.172 -17.312 1 93.69 427 ALA A CA 1
ATOM 3410 C C . ALA A 1 427 ? 8.305 -18.047 -18.078 1 93.69 427 ALA A C 1
ATOM 3412 O O . ALA A 1 427 ? 7.113 -17.766 -17.906 1 93.69 427 ALA A O 1
ATOM 3413 N N . ILE A 1 428 ? 9.031 -17.375 -18.906 1 95.25 428 ILE A N 1
ATOM 3414 C CA . ILE A 1 428 ? 8.516 -16.297 -19.766 1 95.25 428 ILE A CA 1
ATOM 3415 C C . ILE A 1 428 ? 7.398 -16.844 -20.641 1 95.25 428 ILE A C 1
ATOM 3417 O O . ILE A 1 428 ? 6.367 -16.188 -20.828 1 95.25 428 ILE A O 1
ATOM 3421 N N . ILE A 1 429 ? 7.562 -18.016 -21.188 1 97.19 429 ILE A N 1
ATOM 3422 C CA . ILE A 1 429 ? 6.555 -18.625 -22.047 1 97.19 429 ILE A CA 1
ATOM 3423 C C . ILE A 1 429 ? 5.289 -18.906 -21.25 1 97.19 429 ILE A C 1
ATOM 3425 O O . ILE A 1 429 ? 4.18 -18.656 -21.719 1 97.19 429 ILE A O 1
ATOM 3429 N N . LEU A 1 430 ? 5.484 -19.438 -20.078 1 96.56 430 LEU A N 1
ATOM 3430 C CA . LEU A 1 430 ? 4.336 -19.672 -19.203 1 96.56 430 LEU A CA 1
ATOM 3431 C C . LEU A 1 430 ? 3.596 -18.375 -18.922 1 96.56 430 LEU A C 1
ATOM 3433 O O . LEU A 1 430 ? 2.365 -18.328 -18.969 1 96.56 430 LEU A O 1
ATOM 3437 N N . PHE A 1 431 ? 4.352 -17.344 -18.625 1 95.44 431 PHE A N 1
ATOM 3438 C CA . PHE A 1 431 ? 3.744 -16.047 -18.312 1 95.44 431 PHE A CA 1
ATOM 3439 C C . PHE A 1 431 ? 3.033 -15.484 -19.531 1 95.44 431 PHE A C 1
ATOM 3441 O O . PHE A 1 431 ? 1.983 -14.852 -19.406 1 95.44 431 PHE A O 1
ATOM 3448 N N . TYR A 1 432 ? 3.633 -15.688 -20.656 1 96.94 432 TYR A N 1
ATOM 3449 C CA . TYR A 1 432 ? 2.988 -15.266 -21.891 1 96.94 432 TYR A CA 1
ATOM 3450 C C . TYR A 1 432 ? 1.614 -15.906 -22.047 1 96.94 432 TYR A C 1
ATOM 3452 O O . TYR A 1 432 ? 0.616 -15.203 -22.234 1 96.94 432 TYR A O 1
ATOM 3460 N N . TYR A 1 433 ? 1.527 -17.172 -21.922 1 97.19 433 TYR A N 1
ATOM 3461 C CA . TYR A 1 433 ? 0.269 -17.875 -22.109 1 97.19 433 TYR A CA 1
ATOM 3462 C C . TYR A 1 433 ? -0.728 -17.531 -21.016 1 97.19 433 TYR A C 1
ATOM 3464 O O . TYR A 1 433 ? -1.932 -17.438 -21.266 1 97.19 433 TYR A O 1
ATOM 3472 N N . THR A 1 434 ? -0.203 -17.375 -19.828 1 95.25 434 THR A N 1
ATOM 3473 C CA . THR A 1 434 ? -1.088 -17.016 -18.719 1 95.25 434 THR A CA 1
ATOM 3474 C C . THR A 1 434 ? -1.73 -15.656 -18.969 1 95.25 434 THR A C 1
ATOM 3476 O O . THR A 1 434 ? -2.939 -15.484 -18.797 1 95.25 434 THR A O 1
ATOM 3479 N N . THR A 1 435 ? -0.91 -14.703 -19.359 1 96.25 435 THR A N 1
ATOM 3480 C CA . THR A 1 435 ? -1.412 -13.367 -19.641 1 96.25 435 THR A CA 1
ATOM 3481 C C . THR A 1 435 ? -2.402 -13.398 -20.812 1 96.25 435 THR A C 1
ATOM 3483 O O . THR A 1 435 ? -3.453 -12.75 -20.75 1 96.25 435 THR A O 1
ATOM 3486 N N . ASN A 1 436 ? -2.068 -14.148 -21.766 1 96.12 436 ASN A N 1
ATOM 3487 C CA . ASN A 1 436 ? -2.939 -14.266 -22.938 1 96.12 436 ASN A CA 1
ATOM 3488 C C . ASN A 1 436 ? -4.266 -14.93 -22.578 1 96.12 436 ASN A C 1
ATOM 3490 O O . ASN A 1 436 ? -5.316 -14.547 -23.094 1 96.12 436 ASN A O 1
ATOM 3494 N N . LYS A 1 437 ? -4.234 -15.906 -21.812 1 92.81 437 LYS A N 1
ATOM 3495 C CA . LYS A 1 437 ? -5.461 -16.547 -21.344 1 92.81 437 LYS A CA 1
ATOM 3496 C C . LYS A 1 437 ? -6.352 -15.555 -20.609 1 92.81 437 LYS A C 1
ATOM 3498 O O . LYS A 1 437 ? -7.559 -15.5 -20.844 1 92.81 437 LYS A O 1
ATOM 3503 N N . LEU A 1 438 ? -5.742 -14.773 -19.766 1 89.25 438 LEU A N 1
ATOM 3504 C CA . LEU A 1 438 ? -6.496 -13.82 -18.953 1 89.25 438 LEU A CA 1
ATOM 3505 C C . LEU A 1 438 ? -7.086 -12.719 -19.828 1 89.25 438 LEU A C 1
ATOM 3507 O O . LEU A 1 438 ? -8.148 -12.164 -19.516 1 89.25 438 LEU A O 1
ATOM 3511 N N . LEU A 1 439 ? -6.414 -12.406 -20.906 1 91.88 439 LEU A N 1
ATOM 3512 C CA . LEU A 1 439 ? -6.918 -11.43 -21.859 1 91.88 439 LEU A CA 1
ATOM 3513 C C . LEU A 1 439 ? -8.227 -11.914 -22.484 1 91.88 439 LEU A C 1
ATOM 3515 O O . LEU A 1 439 ? -9.156 -11.125 -22.672 1 91.88 439 LEU A O 1
ATOM 3519 N N . HIS A 1 440 ? -8.391 -13.188 -22.719 1 88.56 440 HIS A N 1
ATOM 3520 C CA . HIS A 1 440 ? -9.469 -13.703 -23.562 1 88.56 440 HIS A CA 1
ATOM 3521 C C . HIS A 1 440 ? -10.539 -14.391 -22.734 1 88.56 440 HIS A C 1
ATOM 3523 O O . HIS A 1 440 ? -11.688 -14.508 -23.156 1 88.56 440 HIS A O 1
ATOM 3529 N N . LEU A 1 441 ? -10.234 -14.789 -21.609 1 81.88 441 LEU A N 1
ATOM 3530 C CA . LEU A 1 441 ? -11.086 -15.633 -20.781 1 81.88 441 LEU A CA 1
ATOM 3531 C C . LEU A 1 441 ? -12.438 -14.969 -20.547 1 81.88 441 LEU A C 1
ATOM 3533 O O . LEU A 1 441 ? -13.477 -15.633 -20.578 1 81.88 441 LEU A O 1
ATOM 3537 N N . PRO A 1 442 ? -12.5 -13.656 -20.328 1 75.19 442 PRO A N 1
ATOM 3538 C CA . PRO A 1 442 ? -13.789 -13.023 -20.031 1 75.19 442 PRO A CA 1
ATOM 3539 C C . PRO A 1 442 ? -14.773 -13.148 -21.188 1 75.19 442 PRO A C 1
ATOM 3541 O O . PRO A 1 442 ? -15.984 -13.031 -20.984 1 75.19 442 PRO A O 1
ATOM 3544 N N . TYR A 1 443 ? -14.273 -13.484 -22.391 1 79 443 TYR A N 1
ATOM 3545 C CA . TYR A 1 443 ? -15.125 -13.469 -23.578 1 79 443 TYR A CA 1
ATOM 3546 C C . TYR A 1 443 ? -15.492 -14.883 -24 1 79 443 TYR A C 1
ATOM 3548 O O . TYR A 1 443 ? -16.266 -15.07 -24.953 1 79 443 TYR A O 1
ATOM 3556 N N . VAL A 1 444 ? -15.023 -15.852 -23.344 1 78.19 444 VAL A N 1
ATOM 3557 C CA . VAL A 1 444 ? -15.219 -17.25 -23.75 1 78.19 444 VAL A CA 1
ATOM 3558 C C . VAL A 1 444 ? -16.703 -17.594 -23.656 1 78.19 444 VAL A C 1
ATOM 3560 O O . VAL A 1 444 ? -17.234 -18.25 -24.562 1 78.19 444 VAL A O 1
ATOM 3563 N N . ARG A 1 445 ? -17.359 -17.109 -22.719 1 70.06 445 ARG A N 1
ATOM 3564 C CA . ARG A 1 445 ? -18.766 -17.453 -22.547 1 70.06 445 ARG A CA 1
ATOM 3565 C C . ARG A 1 445 ? -19.656 -16.609 -23.469 1 70.06 445 ARG A C 1
ATOM 3567 O O . ARG A 1 445 ? -20.781 -16.984 -23.766 1 70.06 445 ARG A O 1
ATOM 3574 N N . MET A 1 446 ? -19.125 -15.523 -23.844 1 73.25 446 MET A N 1
ATOM 3575 C CA . MET A 1 446 ? -19.906 -14.617 -24.688 1 73.25 446 MET A CA 1
ATOM 3576 C C . MET A 1 446 ? -20.031 -15.172 -26.109 1 73.25 446 MET A C 1
ATOM 3578 O O . MET A 1 446 ? -20.875 -14.719 -26.875 1 73.25 446 MET A O 1
ATOM 3582 N N . THR A 1 447 ? -19.297 -16.156 -26.359 1 74.19 447 THR A N 1
ATOM 3583 C CA . THR A 1 447 ? -19.281 -16.75 -27.688 1 74.19 447 THR A CA 1
ATOM 3584 C C . THR A 1 447 ? -20.641 -17.375 -28.016 1 74.19 447 THR A C 1
ATOM 3586 O O . THR A 1 447 ? -21.047 -17.406 -29.172 1 74.19 447 THR A O 1
ATOM 3589 N N . ALA A 1 448 ? -21.281 -17.859 -26.984 1 68.06 448 ALA A N 1
ATOM 3590 C CA . ALA A 1 448 ? -22.594 -18.469 -27.188 1 68.06 448 ALA A CA 1
ATOM 3591 C C . ALA A 1 448 ? -23.594 -17.438 -27.688 1 68.06 448 ALA A C 1
ATOM 3593 O O . ALA A 1 448 ? -24.5 -17.766 -28.453 1 68.06 448 ALA A O 1
ATOM 3594 N N . ARG A 1 449 ? -23.375 -16.219 -27.375 1 69.56 449 ARG A N 1
ATOM 3595 C CA . ARG A 1 449 ? -24.328 -15.164 -27.719 1 69.56 449 ARG A CA 1
ATOM 3596 C C . ARG A 1 449 ? -23.844 -14.367 -28.922 1 69.56 449 ARG A C 1
ATOM 3598 O O . ARG A 1 449 ? -24.656 -13.797 -29.656 1 69.56 449 ARG A O 1
ATOM 3605 N N . ASP A 1 450 ? -22.531 -14.281 -29.078 1 77.5 450 ASP A N 1
ATOM 3606 C CA . ASP A 1 450 ? -21.953 -13.43 -30.109 1 77.5 450 ASP A CA 1
ATOM 3607 C C . ASP A 1 450 ? -20.719 -14.078 -30.734 1 77.5 450 ASP A C 1
ATOM 3609 O O . ASP A 1 450 ? -19.672 -14.203 -30.078 1 77.5 450 ASP A O 1
ATOM 3613 N N . LYS A 1 451 ? -20.766 -14.461 -31.938 1 80 451 LYS A N 1
ATOM 3614 C CA . LYS A 1 451 ? -19.719 -15.188 -32.625 1 80 451 LYS A CA 1
ATOM 3615 C C . LYS A 1 451 ? -18.453 -14.336 -32.781 1 80 451 LYS A C 1
ATOM 3617 O O . LYS A 1 451 ? -17.375 -14.852 -33.062 1 80 451 LYS A O 1
ATOM 3622 N N . ARG A 1 452 ? -18.547 -13.023 -32.594 1 80.06 452 ARG A N 1
ATOM 3623 C CA . ARG A 1 452 ? -17.391 -12.133 -32.656 1 80.06 452 ARG A CA 1
ATOM 3624 C C . ARG A 1 452 ? -16.328 -12.516 -31.641 1 80.06 452 ARG A C 1
ATOM 3626 O O . ARG A 1 452 ? -15.156 -12.195 -31.797 1 80.06 452 ARG A O 1
ATOM 3633 N N . TYR A 1 453 ? -16.812 -13.406 -30.641 1 78.62 453 TYR A N 1
ATOM 3634 C CA . TYR A 1 453 ? -15.906 -13.75 -29.562 1 78.62 453 TYR A CA 1
ATOM 3635 C C . TYR A 1 453 ? -15.336 -15.148 -29.75 1 78.62 453 TYR A C 1
ATOM 3637 O O . TYR A 1 453 ? -14.625 -15.656 -28.875 1 78.62 453 TYR A O 1
ATOM 3645 N N . ASP A 1 454 ? -15.562 -15.719 -30.891 1 85.06 454 ASP A N 1
ATOM 3646 C CA . ASP A 1 454 ? -15.055 -17.062 -31.156 1 85.06 454 ASP A CA 1
ATOM 3647 C C . ASP A 1 454 ? -13.523 -17.094 -31.109 1 85.06 454 ASP A C 1
ATOM 3649 O O . ASP A 1 454 ? -12.93 -18.062 -30.656 1 85.06 454 ASP A O 1
ATOM 3653 N N . TYR A 1 455 ? -12.977 -16.078 -31.641 1 88 455 TYR A N 1
ATOM 3654 C CA . TYR A 1 455 ? -11.523 -15.977 -31.609 1 88 455 TYR A CA 1
ATOM 3655 C C . TYR A 1 455 ? -11 -16 -30.172 1 88 455 TYR A C 1
ATOM 3657 O O . TYR A 1 455 ? -10 -16.672 -29.891 1 88 455 TYR A O 1
ATOM 3665 N N . SER A 1 456 ? -11.648 -15.32 -29.312 1 86.12 456 SER A N 1
ATOM 3666 C CA . SER A 1 456 ? -11.234 -15.273 -27.922 1 86.12 456 SER A CA 1
ATOM 3667 C C . SER A 1 456 ? -11.367 -16.641 -27.25 1 86.12 456 SER A C 1
ATOM 3669 O O . SER A 1 456 ? -10.523 -17.031 -26.438 1 86.12 456 SER A O 1
ATOM 3671 N N . ARG A 1 457 ? -12.414 -17.266 -27.562 1 84.69 457 ARG A N 1
ATOM 3672 C CA . ARG A 1 457 ? -12.602 -18.594 -27.016 1 84.69 457 ARG A CA 1
ATOM 3673 C C . ARG A 1 457 ? -11.477 -19.531 -27.438 1 84.69 457 ARG A C 1
ATOM 3675 O O . ARG A 1 457 ? -10.844 -20.188 -26.609 1 84.69 457 ARG A O 1
ATOM 3682 N N . THR A 1 458 ? -11.219 -19.578 -28.719 1 89.69 458 THR A N 1
ATOM 3683 C CA . THR A 1 458 ? -10.172 -20.438 -29.266 1 89.69 458 THR A CA 1
ATOM 3684 C C . THR A 1 458 ? -8.812 -20.078 -28.688 1 89.69 458 THR A C 1
ATOM 3686 O O . THR A 1 458 ? -8.047 -20.953 -28.297 1 89.69 458 THR A O 1
ATOM 3689 N N . THR A 1 459 ? -8.547 -18.797 -28.609 1 93.31 459 THR A N 1
ATOM 3690 C CA . THR A 1 459 ? -7.258 -18.328 -28.125 1 93.31 459 THR A CA 1
ATOM 3691 C C . THR A 1 459 ? -7.098 -18.625 -26.641 1 93.31 459 THR A C 1
ATOM 3693 O O . THR A 1 459 ? -5.992 -18.938 -26.188 1 93.31 459 THR A O 1
ATOM 3696 N N . ALA A 1 460 ? -8.156 -18.516 -25.906 1 90.94 460 ALA A N 1
ATOM 3697 C CA . ALA A 1 460 ? -8.109 -18.828 -24.484 1 90.94 460 ALA A CA 1
ATOM 3698 C C . ALA A 1 460 ? -7.73 -20.281 -24.25 1 90.94 460 ALA A C 1
ATOM 3700 O O . ALA A 1 460 ? -6.891 -20.594 -23.406 1 90.94 460 ALA A O 1
ATOM 3701 N N . PHE A 1 461 ? -8.281 -21.219 -25.047 1 90.5 461 PHE A N 1
ATOM 3702 C CA . PHE A 1 461 ? -8.008 -22.641 -24.891 1 90.5 461 PHE A CA 1
ATOM 3703 C C . PHE A 1 461 ? -6.617 -22.984 -25.406 1 90.5 461 PHE A C 1
ATOM 3705 O O . PHE A 1 461 ? -5.93 -23.844 -24.828 1 90.5 461 PHE A O 1
ATOM 3712 N N . GLU A 1 462 ? -6.234 -22.312 -26.469 1 95.06 462 GLU A N 1
ATOM 3713 C CA . GLU A 1 462 ? -4.867 -22.5 -26.938 1 95.06 462 GLU A CA 1
ATOM 3714 C C . GLU A 1 462 ? -3.85 -22.031 -25.906 1 95.06 462 GLU A C 1
ATOM 3716 O O . GLU A 1 462 ? -2.805 -22.672 -25.734 1 95.06 462 GLU A O 1
ATOM 3721 N N . SER A 1 463 ? -4.156 -20.953 -25.344 1 96.19 463 SER A N 1
ATOM 3722 C CA . SER A 1 463 ? -3.283 -20.438 -24.281 1 96.19 463 SER A CA 1
ATOM 3723 C C . SER A 1 463 ? -3.252 -21.391 -23.078 1 96.19 463 SER A C 1
ATOM 3725 O O . SER A 1 463 ? -2.199 -21.594 -22.484 1 96.19 463 SER A O 1
ATOM 3727 N N . ALA A 1 464 ? -4.395 -21.922 -22.719 1 94.19 464 ALA A N 1
ATOM 3728 C CA . ALA A 1 464 ? -4.457 -22.891 -21.625 1 94.19 464 ALA A CA 1
ATOM 3729 C C . ALA A 1 464 ? -3.586 -24.109 -21.922 1 94.19 464 ALA A C 1
ATOM 3731 O O . ALA A 1 464 ? -2.848 -24.578 -21.062 1 94.19 464 ALA A O 1
ATOM 3732 N N . GLU A 1 465 ? -3.73 -24.625 -23.109 1 97.62 465 GLU A N 1
ATOM 3733 C CA . GLU A 1 465 ? -2.877 -25.734 -23.547 1 97.62 465 GLU A CA 1
ATOM 3734 C C . GLU A 1 465 ? -1.401 -25.344 -23.484 1 97.62 465 GLU A C 1
ATOM 3736 O O . GLU A 1 465 ? -0.568 -26.141 -23.031 1 97.62 465 GLU A O 1
ATOM 3741 N N . GLY A 1 466 ? -1.112 -24.141 -23.984 1 97.75 466 GLY A N 1
ATOM 3742 C CA . GLY A 1 466 ? 0.248 -23.625 -23.938 1 97.75 466 GLY A CA 1
ATOM 3743 C C . GLY A 1 466 ? 0.809 -23.547 -22.531 1 97.75 466 GLY A C 1
ATOM 3744 O O . GLY A 1 466 ? 1.997 -23.797 -22.312 1 97.75 466 GLY A O 1
ATOM 3745 N N . MET A 1 467 ? 0.009 -23.203 -21.547 1 97.44 467 MET A N 1
ATOM 3746 C CA . MET A 1 467 ? 0.43 -23.125 -20.156 1 97.44 467 MET A CA 1
ATOM 3747 C C . MET A 1 467 ? 0.892 -24.5 -19.656 1 97.44 467 MET A C 1
ATOM 3749 O O . MET A 1 467 ? 1.93 -24.609 -19 1 97.44 467 MET A O 1
ATOM 3753 N N . VAL A 1 468 ? 0.117 -25.5 -19.969 1 98.19 468 VAL A N 1
ATOM 3754 C CA . VAL A 1 468 ? 0.439 -26.859 -19.531 1 98.19 468 VAL A CA 1
ATOM 3755 C C . VAL A 1 468 ? 1.754 -27.312 -20.172 1 98.19 468 VAL A C 1
ATOM 3757 O O . VAL A 1 468 ? 2.639 -27.828 -19.484 1 98.19 468 VAL A O 1
ATOM 3760 N N . ARG A 1 469 ? 1.914 -27.062 -21.422 1 97.88 469 ARG A N 1
ATOM 3761 C CA . ARG A 1 469 ? 3.133 -27.438 -22.125 1 97.88 469 ARG A CA 1
ATOM 3762 C C . ARG A 1 469 ? 4.34 -26.688 -21.578 1 97.88 469 ARG A C 1
ATOM 3764 O O . ARG A 1 469 ? 5.418 -27.266 -21.422 1 97.88 469 ARG A O 1
ATOM 3771 N N . ALA A 1 470 ? 4.156 -25.391 -21.406 1 97.38 470 ALA A N 1
ATOM 3772 C CA . ALA A 1 470 ? 5.242 -24.578 -20.859 1 97.38 470 ALA A CA 1
ATOM 3773 C C . ALA A 1 470 ? 5.699 -25.109 -19.5 1 97.38 470 ALA A C 1
ATOM 3775 O O . ALA A 1 470 ? 6.895 -25.156 -19.219 1 97.38 470 ALA A O 1
ATOM 3776 N N . TYR A 1 471 ? 4.766 -25.484 -18.672 1 97.31 471 TYR A N 1
ATOM 3777 C CA . TYR A 1 471 ? 5.074 -26.047 -17.359 1 97.31 471 TYR A CA 1
ATOM 3778 C C . TYR A 1 471 ? 5.875 -27.328 -17.5 1 97.31 471 TYR A C 1
ATOM 3780 O O . TYR A 1 471 ? 6.887 -27.531 -16.812 1 97.31 471 TYR A O 1
ATOM 3788 N N . LEU A 1 472 ? 5.426 -28.219 -18.328 1 97.19 472 LEU A N 1
ATOM 3789 C CA . LEU A 1 472 ? 6.113 -29.484 -18.531 1 97.19 472 LEU A CA 1
ATOM 3790 C C . LEU A 1 472 ? 7.531 -29.266 -19.047 1 97.19 472 LEU A C 1
ATOM 3792 O O . LEU A 1 472 ? 8.461 -29.969 -18.641 1 97.19 472 LEU A O 1
ATOM 3796 N N . ASN A 1 473 ? 7.684 -28.266 -19.906 1 95.62 473 ASN A N 1
ATOM 3797 C CA . ASN A 1 473 ? 9 -27.922 -20.422 1 95.62 473 ASN A CA 1
ATOM 3798 C C . ASN A 1 473 ? 9.906 -27.359 -19.328 1 95.62 473 ASN A C 1
ATOM 3800 O O . ASN A 1 473 ? 11.125 -27.578 -19.359 1 95.62 473 ASN A O 1
ATOM 3804 N N . MET A 1 474 ? 9.352 -26.656 -18.391 1 94.75 474 MET A N 1
ATOM 3805 C CA . MET A 1 474 ? 10.117 -26.125 -17.266 1 94.75 474 MET A CA 1
ATOM 3806 C C . MET A 1 474 ? 10.602 -27.25 -16.359 1 94.75 474 MET A C 1
ATOM 3808 O O . MET A 1 474 ? 11.711 -27.188 -15.82 1 94.75 474 MET A O 1
ATOM 3812 N N . ARG A 1 475 ? 9.805 -28.281 -16.219 1 94 475 ARG A N 1
ATOM 3813 C CA . ARG A 1 475 ? 10.055 -29.328 -15.234 1 94 475 ARG A CA 1
ATOM 3814 C C . ARG A 1 475 ? 11.109 -30.312 -15.75 1 94 475 ARG A C 1
ATOM 3816 O O . ARG A 1 475 ? 11.664 -31.094 -14.977 1 94 475 ARG A O 1
ATOM 3823 N N . VAL A 1 476 ? 11.445 -30.25 -17 1 93 476 VAL A N 1
ATOM 3824 C CA . VAL A 1 476 ? 12.461 -31.141 -17.531 1 93 476 VAL A CA 1
ATOM 3825 C C . VAL A 1 476 ? 13.852 -30.547 -17.297 1 93 476 VAL A C 1
ATOM 3827 O O . VAL A 1 476 ? 14.859 -31.25 -17.375 1 93 476 VAL A O 1
ATOM 3830 N N . LEU A 1 477 ? 13.867 -29.297 -16.922 1 92.25 477 LEU A N 1
ATOM 3831 C CA . LEU A 1 477 ? 15.141 -28.594 -16.781 1 92.25 477 LEU A CA 1
ATOM 3832 C C . LEU A 1 477 ? 15.82 -28.938 -15.461 1 92.25 477 LEU A C 1
ATOM 3834 O O . LEU A 1 477 ? 15.148 -29.094 -14.438 1 92.25 477 LEU A O 1
ATOM 3838 N N . GLY A 1 478 ? 17.141 -28.984 -15.531 1 86.69 478 GLY A N 1
ATOM 3839 C CA . GLY A 1 478 ? 17.953 -29.094 -14.328 1 86.69 478 GLY A CA 1
ATOM 3840 C C . GLY A 1 478 ? 17.969 -30.5 -13.75 1 86.69 478 GLY A C 1
ATOM 3841 O O . GLY A 1 478 ? 17.438 -31.438 -14.367 1 86.69 478 GLY A O 1
ATOM 3842 N N . THR A 1 479 ? 18.594 -30.578 -12.594 1 85.5 479 THR A N 1
ATOM 3843 C CA . THR A 1 479 ? 18.797 -31.875 -11.977 1 85.5 479 THR A CA 1
ATOM 3844 C C . THR A 1 479 ? 17.812 -32.094 -10.828 1 85.5 479 THR A C 1
ATOM 3846 O O . THR A 1 479 ? 17.625 -33.219 -10.383 1 85.5 479 THR A O 1
ATOM 3849 N N . ALA A 1 480 ? 17.297 -31.062 -10.312 1 88.38 480 ALA A N 1
ATOM 3850 C CA . ALA A 1 480 ? 16.312 -31.141 -9.234 1 88.38 480 ALA A CA 1
ATOM 3851 C C . ALA A 1 480 ? 15.117 -30.234 -9.516 1 88.38 480 ALA A C 1
ATOM 3853 O O . ALA A 1 480 ? 15.266 -29.172 -10.109 1 88.38 480 ALA A O 1
ATOM 3854 N N . PRO A 1 481 ? 13.992 -30.641 -9.078 1 90.38 481 PRO A N 1
ATOM 3855 C CA . PRO A 1 481 ? 12.812 -29.812 -9.312 1 90.38 481 PRO A CA 1
ATOM 3856 C C . PRO A 1 481 ? 12.734 -28.625 -8.367 1 90.38 481 PRO A C 1
ATOM 3858 O O . PRO A 1 481 ? 13.102 -28.734 -7.195 1 90.38 481 PRO A O 1
ATOM 3861 N N . MET A 1 482 ? 12.328 -27.531 -8.883 1 91.75 482 MET A N 1
ATOM 3862 C CA . MET A 1 482 ? 12.117 -26.344 -8.07 1 91.75 482 MET A CA 1
ATOM 3863 C C . MET A 1 482 ? 10.727 -26.344 -7.441 1 91.75 482 MET A C 1
ATOM 3865 O O . MET A 1 482 ? 9.75 -26.719 -8.094 1 91.75 482 MET A O 1
ATOM 3869 N N . SER A 1 483 ? 10.648 -26 -6.238 1 94.31 483 SER A N 1
ATOM 3870 C CA . SER A 1 483 ? 9.367 -25.938 -5.543 1 94.31 483 SER A CA 1
ATOM 3871 C C . SER A 1 483 ? 8.688 -24.594 -5.738 1 94.31 483 SER A C 1
ATOM 3873 O O . SER A 1 483 ? 9.211 -23.562 -5.312 1 94.31 483 SER A O 1
ATOM 3875 N N . CYS A 1 484 ? 7.559 -24.531 -6.367 1 96.06 484 CYS A N 1
ATOM 3876 C CA . CYS A 1 484 ? 6.781 -23.312 -6.566 1 96.06 484 CYS A CA 1
ATOM 3877 C C . CYS A 1 484 ? 5.301 -23.625 -6.723 1 96.06 484 CYS A C 1
ATOM 3879 O O . CYS A 1 484 ? 4.832 -23.906 -7.828 1 96.06 484 CYS A O 1
ATOM 3881 N N . ASP A 1 485 ? 4.539 -23.453 -5.691 1 96.69 485 ASP A N 1
ATOM 3882 C CA . ASP A 1 485 ? 3.115 -23.781 -5.672 1 96.69 485 ASP A CA 1
ATOM 3883 C C . ASP A 1 485 ? 2.332 -22.875 -6.625 1 96.69 485 ASP A C 1
ATOM 3885 O O . ASP A 1 485 ? 1.337 -23.312 -7.211 1 96.69 485 ASP A O 1
ATOM 3889 N N . PHE A 1 486 ? 2.713 -21.688 -6.777 1 95.94 486 PHE A N 1
ATOM 3890 C CA . PHE A 1 486 ? 2.004 -20.766 -7.656 1 95.94 486 PHE A CA 1
ATOM 3891 C C . PHE A 1 486 ? 2.088 -21.234 -9.109 1 95.94 486 PHE A C 1
ATOM 3893 O O . PHE A 1 486 ? 1.087 -21.219 -9.828 1 95.94 486 PHE A O 1
ATOM 3900 N N . VAL A 1 487 ? 3.252 -21.609 -9.555 1 96.19 487 VAL A N 1
ATOM 3901 C CA . VAL A 1 487 ? 3.449 -22.094 -10.914 1 96.19 487 VAL A CA 1
ATOM 3902 C C . VAL A 1 487 ? 2.652 -23.391 -11.125 1 96.19 487 VAL A C 1
ATOM 3904 O O . VAL A 1 487 ? 2.068 -23.594 -12.188 1 96.19 487 VAL A O 1
ATOM 3907 N N . ASP A 1 488 ? 2.67 -24.25 -10.125 1 97.12 488 ASP A N 1
ATOM 3908 C CA . ASP A 1 488 ? 1.842 -25.453 -10.18 1 97.12 488 ASP A CA 1
ATOM 3909 C C . ASP A 1 488 ? 0.373 -25.094 -10.398 1 97.12 488 ASP A C 1
ATOM 3911 O O . ASP A 1 488 ? -0.307 -25.719 -11.219 1 97.12 488 ASP A O 1
ATOM 3915 N N . PHE A 1 489 ? -0.059 -24.141 -9.711 1 95.88 489 PHE A N 1
ATOM 3916 C CA . PHE A 1 489 ? -1.453 -23.719 -9.805 1 95.88 489 PHE A CA 1
ATOM 3917 C C . PHE A 1 489 ? -1.751 -23.156 -11.188 1 95.88 489 PHE A C 1
ATOM 3919 O O . PHE A 1 489 ? -2.832 -23.375 -11.734 1 95.88 489 PHE A O 1
ATOM 3926 N N . MET A 1 490 ? -0.792 -22.391 -11.703 1 94.12 490 MET A N 1
ATOM 3927 C CA . MET A 1 490 ? -0.988 -21.828 -13.031 1 94.12 490 MET A CA 1
ATOM 3928 C C . MET A 1 490 ? -1.171 -22.938 -14.07 1 94.12 490 MET A C 1
ATOM 3930 O O . MET A 1 490 ? -2.086 -22.859 -14.891 1 94.12 490 MET A O 1
ATOM 3934 N N . ALA A 1 491 ? -0.357 -23.875 -14 1 97 491 ALA A N 1
ATOM 3935 C CA . ALA A 1 491 ? -0.473 -25 -14.93 1 97 491 ALA A CA 1
ATOM 3936 C C . ALA A 1 491 ? -1.785 -25.75 -14.727 1 97 491 ALA A C 1
ATOM 3938 O O . ALA A 1 491 ? -2.469 -26.094 -15.695 1 97 491 ALA A O 1
ATOM 3939 N N . PHE A 1 492 ? -2.123 -26 -13.461 1 96.62 492 PHE A N 1
ATOM 3940 C CA . PHE A 1 492 ? -3.377 -26.656 -13.125 1 96.62 492 PHE A CA 1
ATOM 3941 C C . PHE A 1 492 ? -4.566 -25.875 -13.68 1 96.62 492 PHE A C 1
ATOM 3943 O O . PHE A 1 492 ? -5.5 -26.469 -14.227 1 96.62 492 PHE A O 1
ATOM 3950 N N . SER A 1 493 ? -4.504 -24.562 -13.484 1 90.44 493 SER A N 1
ATOM 3951 C CA . SER A 1 493 ? -5.605 -23.719 -13.953 1 90.44 493 SER A CA 1
ATOM 3952 C C . SER A 1 493 ? -5.824 -23.875 -15.453 1 90.44 493 SER A C 1
ATOM 3954 O O . SER A 1 493 ? -6.965 -23.906 -15.922 1 90.44 493 SER A O 1
ATOM 3956 N N . GLY A 1 494 ? -4.754 -23.891 -16.219 1 92.12 494 GLY A N 1
ATOM 3957 C CA . GLY A 1 494 ? -4.883 -24.172 -17.641 1 92.12 494 GLY A CA 1
ATOM 3958 C C . GLY A 1 494 ? -5.5 -25.531 -17.922 1 92.12 494 GLY A C 1
ATOM 3959 O O . GLY A 1 494 ? -6.426 -25.641 -18.734 1 92.12 494 GLY A O 1
ATOM 3960 N N . ALA A 1 495 ? -5.055 -26.547 -17.25 1 96.12 495 ALA A N 1
ATOM 3961 C CA . ALA A 1 495 ? -5.555 -27.906 -17.453 1 96.12 495 ALA A CA 1
ATOM 3962 C C . ALA A 1 495 ? -7.02 -28.016 -17.031 1 96.12 495 ALA A C 1
ATOM 3964 O O . ALA A 1 495 ? -7.797 -28.734 -17.672 1 96.12 495 ALA A O 1
ATOM 3965 N N . ALA A 1 496 ? -7.32 -27.344 -15.953 1 89.12 496 ALA A N 1
ATOM 3966 C CA . ALA A 1 496 ? -8.688 -27.391 -15.445 1 89.12 496 ALA A CA 1
ATOM 3967 C C . ALA A 1 496 ? -9.672 -26.812 -16.469 1 89.12 496 ALA A C 1
ATOM 3969 O O . ALA A 1 496 ? -10.766 -27.344 -16.656 1 89.12 496 ALA A O 1
ATOM 3970 N N . ILE A 1 497 ? -9.289 -25.766 -17.078 1 85 497 ILE A N 1
ATOM 3971 C CA . ILE A 1 497 ? -10.133 -25.141 -18.094 1 85 497 ILE A CA 1
ATOM 3972 C C . ILE A 1 497 ? -10.281 -26.062 -19.297 1 85 497 ILE A C 1
ATOM 3974 O O . ILE A 1 497 ? -11.375 -26.203 -19.844 1 85 497 ILE A O 1
ATOM 3978 N N . LEU A 1 498 ? -9.227 -26.688 -19.688 1 90.19 498 LEU A N 1
ATOM 3979 C CA . LEU A 1 498 ? -9.273 -27.656 -20.781 1 90.19 498 LEU A CA 1
ATOM 3980 C C . LEU A 1 498 ? -10.164 -28.844 -20.438 1 90.19 498 LEU A C 1
ATOM 3982 O O . LEU A 1 498 ? -10.977 -29.266 -21.25 1 90.19 498 LEU A O 1
ATOM 3986 N N . ALA A 1 499 ? -10.008 -29.297 -19.234 1 90.12 499 ALA A N 1
ATOM 3987 C CA . ALA A 1 499 ? -10.805 -30.438 -18.781 1 90.12 499 ALA A CA 1
ATOM 3988 C C . ALA A 1 499 ? -12.289 -30.078 -18.766 1 90.12 499 ALA A C 1
ATOM 3990 O O . ALA A 1 499 ? -13.133 -30.875 -19.172 1 90.12 499 ALA A O 1
ATOM 3991 N N . ALA A 1 500 ? -12.57 -28.891 -18.25 1 82.56 500 ALA A N 1
ATOM 3992 C CA . ALA A 1 500 ? -13.953 -28.438 -18.203 1 82.56 500 ALA A CA 1
ATOM 3993 C C . ALA A 1 500 ? -14.555 -28.359 -19.594 1 82.56 500 ALA A C 1
ATOM 3995 O O . ALA A 1 500 ? -15.711 -28.719 -19.797 1 82.56 500 ALA A O 1
ATOM 3996 N N . ASP A 1 501 ? -13.781 -27.875 -20.484 1 81.88 501 ASP A N 1
ATOM 3997 C CA . ASP A 1 501 ? -14.242 -27.766 -21.859 1 81.88 501 ASP A CA 1
ATOM 3998 C C . ASP A 1 501 ? -14.469 -29.156 -22.469 1 81.88 501 ASP A C 1
ATOM 4000 O O . ASP A 1 501 ? -15.445 -29.375 -23.188 1 81.88 501 ASP A O 1
ATOM 4004 N N . LEU A 1 502 ? -13.609 -30.094 -22.25 1 86.75 502 LEU A N 1
ATOM 4005 C CA . LEU A 1 502 ? -13.688 -31.453 -22.766 1 86.75 502 LEU A CA 1
ATOM 4006 C C . LEU A 1 502 ? -14.891 -32.188 -22.188 1 86.75 502 LEU A C 1
ATOM 4008 O O . LEU A 1 502 ? -15.523 -33 -22.875 1 86.75 502 LEU A O 1
ATOM 4012 N N . ILE A 1 503 ? -15.18 -31.906 -20.969 1 83.75 503 ILE A N 1
ATOM 4013 C CA . ILE A 1 503 ? -16.297 -32.531 -20.281 1 83.75 503 ILE A CA 1
ATOM 4014 C C . ILE A 1 503 ? -17.609 -31.953 -20.781 1 83.75 503 ILE A C 1
ATOM 4016 O O . ILE A 1 503 ? -18.609 -32.656 -20.906 1 83.75 503 ILE A O 1
ATOM 4020 N N . SER A 1 504 ? -17.578 -30.625 -21 1 74.62 504 SER A N 1
ATOM 4021 C CA . SER A 1 504 ? -18.797 -29.953 -21.422 1 74.62 504 SER A CA 1
ATOM 4022 C C . SER A 1 504 ? -19.203 -30.375 -22.828 1 74.62 504 SER A C 1
ATOM 4024 O O . SER A 1 504 ? -18.375 -30.344 -23.75 1 74.62 504 SER A O 1
ATOM 4026 N N . LYS A 1 505 ? -19.5 -31.562 -23.156 1 63.28 505 LYS A N 1
ATOM 4027 C CA . LYS A 1 505 ? -19.953 -32.312 -24.328 1 63.28 505 LYS A CA 1
ATOM 4028 C C . LYS A 1 505 ? -20.031 -31.406 -25.562 1 63.28 505 LYS A C 1
ATOM 4030 O O . LYS A 1 505 ? -20.125 -31.906 -26.688 1 63.28 505 LYS A O 1
ATOM 4035 N N . SER A 1 506 ? -20.078 -30.094 -25.297 1 54.31 506 SER A N 1
ATOM 4036 C CA . SER A 1 506 ? -20.391 -29.297 -26.469 1 54.31 506 SER A CA 1
ATOM 4037 C C . SER A 1 506 ? -19.188 -29.188 -27.391 1 54.31 506 SER A C 1
ATOM 4039 O O . SER A 1 506 ? -19.25 -28.516 -28.438 1 54.31 506 SER A O 1
ATOM 4041 N N . SER A 1 507 ? -18.125 -29.969 -27.078 1 57.69 507 SER A N 1
ATOM 4042 C CA . SER A 1 507 ? -16.984 -29.562 -27.875 1 57.69 507 SER A CA 1
ATOM 4043 C C . SER A 1 507 ? -17.031 -30.188 -29.266 1 57.69 507 SER A C 1
ATOM 4045 O O . SER A 1 507 ? -17.344 -31.375 -29.406 1 57.69 507 SER A O 1
ATOM 4047 N N . SER A 1 508 ? -17.156 -29.406 -30.25 1 66.25 508 SER A N 1
ATOM 4048 C CA . SER A 1 508 ? -17.031 -29.688 -31.672 1 66.25 508 SER A CA 1
ATOM 4049 C C . SER A 1 508 ? -15.68 -30.328 -31.984 1 66.25 508 SER A C 1
ATOM 4051 O O . SER A 1 508 ? -15.344 -30.531 -33.156 1 66.25 508 SER A O 1
ATOM 4053 N N . ARG A 1 509 ? -15.117 -30.953 -30.938 1 78.75 509 ARG A N 1
ATOM 4054 C CA . ARG A 1 509 ? -13.773 -31.469 -31.188 1 78.75 509 ARG A CA 1
ATOM 4055 C C . ARG A 1 509 ? -13.82 -32.906 -31.688 1 78.75 509 ARG A C 1
ATOM 4057 O O . ARG A 1 509 ? -14.734 -33.656 -31.359 1 78.75 509 ARG A O 1
ATOM 4064 N N . SER A 1 510 ? -12.844 -33.219 -32.531 1 86.81 510 SER A N 1
ATOM 4065 C CA . SER A 1 510 ? -12.672 -34.594 -32.969 1 86.81 510 SER A CA 1
ATOM 4066 C C . SER A 1 510 ? -12.227 -35.5 -31.844 1 86.81 510 SER A C 1
ATOM 4068 O O . SER A 1 510 ? -11.641 -35.031 -30.859 1 86.81 510 SER A O 1
ATOM 4070 N N . ALA A 1 511 ? -12.523 -36.75 -31.938 1 86.88 511 ALA A N 1
ATOM 4071 C CA . ALA A 1 511 ? -12.117 -37.719 -30.938 1 86.88 511 ALA A CA 1
ATOM 4072 C C . ALA A 1 511 ? -10.594 -37.75 -30.766 1 86.88 511 ALA A C 1
ATOM 4074 O O . ALA A 1 511 ? -10.094 -37.938 -29.656 1 86.88 511 ALA A O 1
ATOM 4075 N N . GLU A 1 512 ? -9.906 -37.594 -31.891 1 91.75 512 GLU A N 1
ATOM 4076 C CA . GLU A 1 512 ? -8.445 -37.562 -31.844 1 91.75 512 GLU A CA 1
ATOM 4077 C C . GLU A 1 512 ? -7.938 -36.375 -31.031 1 91.75 512 GLU A C 1
ATOM 4079 O O . GLU A 1 512 ? -7 -36.531 -30.234 1 91.75 512 GLU A O 1
ATOM 4084 N N . GLU A 1 513 ? -8.578 -35.312 -31.234 1 91.44 513 GLU A N 1
ATOM 4085 C CA . GLU A 1 513 ? -8.188 -34.094 -30.516 1 91.44 513 GLU A CA 1
ATOM 4086 C C . GLU A 1 513 ? -8.508 -34.219 -29.031 1 91.44 513 GLU A C 1
ATOM 4088 O O . GLU A 1 513 ? -7.738 -33.75 -28.188 1 91.44 513 GLU A O 1
ATOM 4093 N N . GLU A 1 514 ? -9.602 -34.719 -28.703 1 91.25 514 GLU A N 1
ATOM 4094 C CA . GLU A 1 514 ? -9.977 -34.938 -27.312 1 91.25 514 GLU A CA 1
ATOM 4095 C C . GLU A 1 514 ? -8.969 -35.844 -26.609 1 91.25 514 GLU A C 1
ATOM 4097 O O . GLU A 1 514 ? -8.562 -35.594 -25.484 1 91.25 514 GLU A O 1
ATOM 4102 N N . GLU A 1 515 ? -8.625 -36.938 -27.328 1 93.56 515 GLU A N 1
ATOM 4103 C CA . GLU A 1 515 ? -7.66 -37.875 -26.75 1 93.56 515 GLU A CA 1
ATOM 4104 C C . GLU A 1 515 ? -6.309 -37.188 -26.531 1 93.56 515 GLU A C 1
ATOM 4106 O O . GLU A 1 515 ? -5.66 -37.406 -25.5 1 93.56 515 GLU A O 1
ATOM 4111 N N . ARG A 1 516 ? -5.902 -36.438 -27.438 1 95.44 516 ARG A N 1
ATOM 4112 C CA . ARG A 1 516 ? -4.633 -35.719 -27.328 1 95.44 516 ARG A CA 1
ATOM 4113 C C . ARG A 1 516 ? -4.629 -34.781 -26.125 1 95.44 516 ARG A C 1
ATOM 4115 O O . ARG A 1 516 ? -3.648 -34.719 -25.391 1 95.44 516 ARG A O 1
ATOM 4122 N N . LEU A 1 517 ? -5.652 -34.031 -25.969 1 95.88 517 LEU A N 1
ATOM 4123 C CA . LEU A 1 517 ? -5.742 -33.062 -24.891 1 95.88 517 LEU A CA 1
ATOM 4124 C C . LEU A 1 517 ? -5.812 -33.781 -23.531 1 95.88 517 LEU A C 1
ATOM 4126 O O . LEU A 1 517 ? -5.184 -33.344 -22.562 1 95.88 517 LEU A O 1
ATOM 4130 N N . TRP A 1 518 ? -6.566 -34.875 -23.406 1 96 518 TRP A N 1
ATOM 4131 C CA . TRP A 1 518 ? -6.613 -35.625 -22.156 1 96 518 TRP A CA 1
ATOM 4132 C C . TRP A 1 518 ? -5.25 -36.219 -21.828 1 96 518 TRP A C 1
ATOM 4134 O O . TRP A 1 518 ? -4.859 -36.281 -20.672 1 96 518 TRP A O 1
ATOM 4144 N N . LYS A 1 519 ? -4.562 -36.688 -22.891 1 97.75 519 LYS A N 1
ATOM 4145 C CA . LYS A 1 519 ? -3.209 -37.188 -22.672 1 97.75 519 LYS A CA 1
ATOM 4146 C C . LYS A 1 519 ? -2.307 -36.125 -22.094 1 97.75 519 LYS A C 1
ATOM 4148 O O . LYS A 1 519 ? -1.512 -36.375 -21.188 1 97.75 519 LYS A O 1
ATOM 4153 N N . LEU A 1 520 ? -2.377 -34.938 -22.609 1 98.12 520 LEU A N 1
ATOM 4154 C CA . LEU A 1 520 ? -1.599 -33.812 -22.109 1 98.12 520 LEU A CA 1
ATOM 4155 C C . LEU A 1 520 ? -1.943 -33.5 -20.656 1 98.12 520 LEU A C 1
ATOM 4157 O O . LEU A 1 520 ? -1.05 -33.281 -19.844 1 98.12 520 LEU A O 1
ATOM 4161 N N . ILE A 1 521 ? -3.227 -33.469 -20.297 1 98 521 ILE A N 1
ATOM 4162 C CA . ILE A 1 521 ? -3.697 -33.219 -18.938 1 98 521 ILE A CA 1
ATOM 4163 C C . ILE A 1 521 ? -3.15 -34.281 -18 1 98 521 ILE A C 1
ATOM 4165 O O . ILE A 1 521 ? -2.662 -33.969 -16.906 1 98 521 ILE A O 1
ATOM 4169 N N . MET A 1 522 ? -3.189 -35.5 -18.422 1 98.19 522 MET A N 1
ATOM 4170 C CA . MET A 1 522 ? -2.725 -36.594 -17.562 1 98.19 522 MET A CA 1
ATOM 4171 C C . MET A 1 522 ? -1.205 -36.594 -17.453 1 98.19 522 MET A C 1
ATOM 4173 O O . MET A 1 522 ? -0.655 -36.969 -16.422 1 98.19 522 MET A O 1
ATOM 4177 N N . GLU A 1 523 ? -0.513 -36.156 -18.547 1 98.38 523 GLU A N 1
ATOM 4178 C CA . GLU A 1 523 ? 0.93 -35.969 -18.438 1 98.38 523 GLU A CA 1
ATOM 4179 C C . GLU A 1 523 ? 1.271 -34.906 -17.375 1 98.38 523 GLU A C 1
ATOM 4181 O O . GLU A 1 523 ? 2.26 -35.062 -16.656 1 98.38 523 GLU A O 1
ATOM 4186 N N . LEU A 1 524 ? 0.523 -33.875 -17.328 1 98.5 524 LEU A N 1
ATOM 4187 C CA . LEU A 1 524 ? 0.701 -32.875 -16.297 1 98.5 524 LEU A CA 1
ATOM 4188 C C . LEU A 1 524 ? 0.5 -33.5 -14.906 1 98.5 524 LEU A C 1
ATOM 4190 O O . LEU A 1 524 ? 1.314 -33.281 -14.008 1 98.5 524 LEU A O 1
ATOM 4194 N N . ALA A 1 525 ? -0.595 -34.219 -14.727 1 98.38 525 ALA A N 1
ATOM 4195 C CA . ALA A 1 525 ? -0.875 -34.875 -13.445 1 98.38 525 ALA A CA 1
ATOM 4196 C C . ALA A 1 525 ? 0.28 -35.75 -13.023 1 98.38 525 ALA A C 1
ATOM 4198 O O . ALA A 1 525 ? 0.682 -35.75 -11.852 1 98.38 525 ALA A O 1
ATOM 4199 N N . LYS A 1 526 ? 0.782 -36.531 -13.945 1 98.12 526 LYS A N 1
ATOM 4200 C CA . LYS A 1 526 ? 1.908 -37.406 -13.672 1 98.12 526 LYS A CA 1
ATOM 4201 C C . LYS A 1 526 ? 3.143 -36.625 -13.25 1 98.12 526 LYS A C 1
ATOM 4203 O O . LYS A 1 526 ? 3.836 -37 -12.305 1 98.12 526 LYS A O 1
ATOM 4208 N N . SER A 1 527 ? 3.441 -35.562 -14.008 1 97.25 527 SER A N 1
ATOM 4209 C CA . SER A 1 527 ? 4.566 -34.688 -13.664 1 97.25 527 SER A CA 1
ATOM 4210 C C . SER A 1 527 ? 4.43 -34.156 -12.25 1 97.25 527 SER A C 1
ATOM 4212 O O . SER A 1 527 ? 5.41 -34.094 -11.5 1 97.25 527 SER A O 1
ATOM 4214 N N . MET A 1 528 ? 3.246 -33.719 -11.875 1 97.56 528 MET A N 1
ATOM 4215 C CA . MET A 1 528 ? 2.994 -33.188 -10.539 1 97.56 528 MET A CA 1
ATOM 4216 C C . MET A 1 528 ? 3.152 -34.281 -9.477 1 97.56 528 MET A C 1
ATOM 4218 O O . MET A 1 528 ? 3.691 -34.031 -8.398 1 97.56 528 MET A O 1
ATOM 4222 N N . ARG A 1 529 ? 2.732 -35.5 -9.789 1 96.38 529 ARG A N 1
ATOM 4223 C CA . ARG A 1 529 ? 2.943 -36.625 -8.875 1 96.38 529 ARG A CA 1
ATOM 4224 C C . ARG A 1 529 ? 4.43 -36.906 -8.68 1 96.38 529 ARG A C 1
ATOM 4226 O O . ARG A 1 529 ? 4.875 -37.156 -7.562 1 96.38 529 ARG A O 1
ATOM 4233 N N . ASP A 1 530 ? 5.133 -36.844 -9.773 1 94.75 530 ASP A N 1
ATOM 4234 C CA . ASP A 1 530 ? 6.574 -37.062 -9.703 1 94.75 530 ASP A CA 1
ATOM 4235 C C . ASP A 1 530 ? 7.25 -36 -8.836 1 94.75 530 ASP A C 1
ATOM 4237 O O . ASP A 1 530 ? 8.125 -36.344 -8.023 1 94.75 530 ASP A O 1
ATOM 4241 N N . MET A 1 531 ? 6.848 -34.812 -9 1 93.88 531 MET A N 1
ATOM 4242 C CA . MET A 1 531 ? 7.414 -33.719 -8.219 1 93.88 531 MET A CA 1
ATOM 4243 C C . MET A 1 531 ? 7.109 -33.875 -6.738 1 93.88 531 MET A C 1
ATOM 4245 O O . MET A 1 531 ? 7.961 -33.625 -5.887 1 93.88 531 MET A O 1
ATOM 4249 N N . THR A 1 532 ? 5.918 -34.344 -6.43 1 94.25 532 THR A N 1
ATOM 4250 C CA . THR A 1 532 ? 5.488 -34.469 -5.039 1 94.25 532 THR A CA 1
ATOM 4251 C C . THR A 1 532 ? 6.184 -35.625 -4.355 1 94.25 532 THR A C 1
ATOM 4253 O O . THR A 1 532 ? 6.18 -35.719 -3.127 1 94.25 532 THR A O 1
ATOM 4256 N N . SER A 1 533 ? 6.754 -36.469 -5.113 1 92.94 533 SER A N 1
ATOM 4257 C CA . SER A 1 533 ? 7.543 -37.562 -4.539 1 92.94 533 SER A CA 1
ATOM 4258 C C . SER A 1 533 ? 8.844 -37.031 -3.945 1 92.94 533 SER A C 1
ATOM 4260 O O . SER A 1 533 ? 9.414 -37.656 -3.041 1 92.94 533 SER A O 1
ATOM 4262 N N . VAL A 1 534 ? 9.273 -35.875 -4.445 1 92.5 534 VAL A N 1
ATOM 4263 C CA . VAL A 1 534 ? 10.547 -35.312 -4.012 1 92.5 534 VAL A CA 1
ATOM 4264 C C . VAL A 1 534 ? 10.289 -34.094 -3.131 1 92.5 534 VAL A C 1
ATOM 4266 O O . VAL A 1 534 ? 11 -33.875 -2.145 1 92.5 534 VAL A O 1
ATOM 4269 N N . LEU A 1 535 ? 9.297 -33.312 -3.502 1 94 535 LEU A N 1
ATOM 4270 C CA . LEU A 1 535 ? 9.016 -32.062 -2.842 1 94 535 LEU A CA 1
ATOM 4271 C C . LEU A 1 535 ? 7.703 -32.125 -2.066 1 94 535 LEU A C 1
ATOM 4273 O O . LEU A 1 535 ? 6.871 -33 -2.322 1 94 535 LEU A O 1
ATOM 4277 N N . ASP A 1 536 ? 7.586 -31.219 -1.093 1 89.44 536 ASP A N 1
ATOM 4278 C CA . ASP A 1 536 ? 6.332 -31.062 -0.364 1 89.44 536 ASP A CA 1
ATOM 4279 C C . ASP A 1 536 ? 5.488 -29.938 -0.957 1 89.44 536 ASP A C 1
ATOM 4281 O O . ASP A 1 536 ? 5.484 -28.828 -0.436 1 89.44 536 ASP A O 1
ATOM 4285 N N . CYS A 1 537 ? 4.859 -30.188 -2.061 1 93.06 537 CYS A N 1
ATOM 4286 C CA . CYS A 1 537 ? 4.027 -29.203 -2.752 1 93.06 537 CYS A CA 1
ATOM 4287 C C . CYS A 1 537 ? 2.551 -29.547 -2.611 1 93.06 537 CYS A C 1
ATOM 4289 O O . CYS A 1 537 ? 2.057 -30.469 -3.254 1 93.06 537 CYS A O 1
ATOM 4291 N N . ALA A 1 538 ? 1.854 -28.797 -1.883 1 94.06 538 ALA A N 1
ATOM 4292 C CA . ALA A 1 538 ? 0.447 -29.062 -1.593 1 94.06 538 ALA A CA 1
ATOM 4293 C C . ALA A 1 538 ? -0.417 -28.844 -2.832 1 94.06 538 ALA A C 1
ATOM 4295 O O . ALA A 1 538 ? -1.355 -29.609 -3.08 1 94.06 538 ALA A O 1
ATOM 4296 N N . VAL A 1 539 ? -0.16 -27.828 -3.641 1 96.56 539 VAL A N 1
ATOM 4297 C CA . VAL A 1 539 ? -0.962 -27.531 -4.82 1 96.56 539 VAL A CA 1
ATOM 4298 C C . VAL A 1 539 ? -0.816 -28.641 -5.852 1 96.56 539 VAL A C 1
ATOM 4300 O O . VAL A 1 539 ? -1.812 -29.141 -6.379 1 96.56 539 VAL A O 1
ATOM 4303 N N . ALA A 1 540 ? 0.449 -29.062 -6.09 1 97.44 540 ALA A N 1
ATOM 4304 C CA . ALA A 1 540 ? 0.692 -30.109 -7.074 1 97.44 540 ALA A CA 1
ATOM 4305 C C . ALA A 1 540 ? -0.002 -31.406 -6.672 1 97.44 540 ALA A C 1
ATOM 4307 O O . ALA A 1 540 ? -0.571 -32.094 -7.52 1 97.44 540 ALA A O 1
ATOM 4308 N N . THR A 1 541 ? 0.048 -31.734 -5.426 1 97.12 541 THR A N 1
ATOM 4309 C CA . THR A 1 541 ? -0.583 -32.938 -4.926 1 97.12 541 THR A CA 1
ATOM 4310 C C . THR A 1 541 ? -2.09 -32.906 -5.172 1 97.12 541 THR A C 1
ATOM 4312 O O . THR A 1 541 ? -2.656 -33.875 -5.711 1 97.12 541 THR A O 1
ATOM 4315 N N . GLN A 1 542 ? -2.721 -31.844 -4.801 1 96 542 GLN A N 1
ATOM 4316 C CA . GLN A 1 542 ? -4.172 -31.719 -4.906 1 96 542 GLN A CA 1
ATOM 4317 C C . GLN A 1 542 ? -4.605 -31.562 -6.359 1 96 542 GLN A C 1
ATOM 4319 O O . GLN A 1 542 ? -5.641 -32.094 -6.766 1 96 542 GLN A O 1
ATOM 4324 N N . ALA A 1 543 ? -3.797 -30.859 -7.117 1 96.88 543 ALA A N 1
ATOM 4325 C CA . ALA A 1 543 ? -4.082 -30.672 -8.539 1 96.88 543 ALA A CA 1
ATOM 4326 C C . ALA A 1 543 ? -4.066 -32 -9.281 1 96.88 543 ALA A C 1
ATOM 4328 O O . ALA A 1 543 ? -4.961 -32.281 -10.086 1 96.88 543 ALA A O 1
ATOM 4329 N N . ALA A 1 544 ? -3.029 -32.812 -9.008 1 97.69 544 ALA A N 1
ATOM 4330 C CA . ALA A 1 544 ? -2.945 -34.125 -9.641 1 97.69 544 ALA A CA 1
ATOM 4331 C C . ALA A 1 544 ? -4.172 -34.969 -9.32 1 97.69 544 ALA A C 1
ATOM 4333 O O . ALA A 1 544 ? -4.746 -35.594 -10.203 1 97.69 544 ALA A O 1
ATOM 4334 N N . GLU A 1 545 ? -4.582 -34.938 -8.102 1 95.31 545 GLU A N 1
ATOM 4335 C CA . GLU A 1 545 ? -5.742 -35.688 -7.668 1 95.31 545 GLU A CA 1
ATOM 4336 C C . GLU A 1 545 ? -7.004 -35.25 -8.406 1 95.31 545 GLU A C 1
ATOM 4338 O O . GLU A 1 545 ? -7.781 -36.094 -8.867 1 95.31 545 GLU A O 1
ATOM 4343 N N . VAL A 1 546 ? -7.207 -33.969 -8.477 1 94.25 546 VAL A N 1
ATOM 4344 C CA . VAL A 1 546 ? -8.391 -33.406 -9.133 1 94.25 546 VAL A CA 1
ATOM 4345 C C . VAL A 1 546 ? -8.398 -33.812 -10.602 1 94.25 546 VAL A C 1
ATOM 4347 O O . VAL A 1 546 ? -9.414 -34.281 -11.117 1 94.25 546 VAL A O 1
ATOM 4350 N N . LEU A 1 547 ? -7.297 -33.688 -11.312 1 96.31 547 LEU A N 1
ATOM 4351 C CA . LEU A 1 547 ? -7.211 -33.969 -12.734 1 96.31 547 LEU A CA 1
ATOM 4352 C C . LEU A 1 547 ? -7.41 -35.469 -13 1 96.31 547 LEU A C 1
ATOM 4354 O O . LEU A 1 547 ? -8.086 -35.844 -13.953 1 96.31 547 LEU A O 1
ATOM 4358 N N . GLU A 1 548 ? -6.828 -36.312 -12.141 1 95.75 548 GLU A N 1
ATOM 4359 C CA . GLU A 1 548 ? -6.996 -37.75 -12.25 1 95.75 548 GLU A CA 1
ATOM 4360 C C . GLU A 1 548 ? -8.453 -38.156 -12.062 1 95.75 548 GLU A C 1
ATOM 4362 O O . GLU A 1 548 ? -8.969 -39 -12.797 1 95.75 548 GLU A O 1
ATOM 4367 N N . ASN A 1 549 ? -9.086 -37.531 -11.102 1 92.94 549 ASN A N 1
ATOM 4368 C CA . ASN A 1 549 ? -10.484 -37.844 -10.828 1 92.94 549 ASN A CA 1
ATOM 4369 C C . ASN A 1 549 ? -11.391 -37.375 -11.961 1 92.94 549 ASN A C 1
ATOM 4371 O O . ASN A 1 549 ? -12.367 -38.031 -12.305 1 92.94 549 ASN A O 1
ATOM 4375 N N . LEU A 1 550 ? -11.125 -36.219 -12.516 1 91.94 550 LEU A N 1
ATOM 4376 C CA . LEU A 1 550 ? -11.898 -35.719 -13.648 1 91.94 550 LEU A CA 1
ATOM 4377 C C . LEU A 1 550 ? -11.758 -36.656 -14.844 1 91.94 550 LEU A C 1
ATOM 4379 O O . LEU A 1 550 ? -12.75 -36.969 -15.523 1 91.94 550 LEU A O 1
ATOM 4383 N N . HIS A 1 551 ? -10.531 -37.062 -15.094 1 93.62 551 HIS A N 1
ATOM 4384 C CA . HIS A 1 551 ? -10.289 -38 -16.188 1 93.62 551 HIS A CA 1
ATOM 4385 C C . HIS A 1 551 ? -11.039 -39.312 -15.977 1 93.62 551 HIS A C 1
ATOM 4387 O O . HIS A 1 551 ? -11.672 -39.844 -16.906 1 93.62 551 HIS A O 1
ATOM 4393 N N . ALA A 1 552 ? -10.961 -39.844 -14.766 1 92.25 552 ALA A N 1
ATOM 4394 C CA . ALA A 1 552 ? -11.625 -41.094 -14.438 1 92.25 552 ALA A CA 1
ATOM 4395 C C . ALA A 1 552 ? -13.141 -40.969 -14.57 1 92.25 552 ALA A C 1
ATOM 4397 O O . ALA A 1 552 ? -13.805 -41.875 -15.078 1 92.25 552 ALA A O 1
ATOM 4398 N N . ALA A 1 553 ? -13.672 -39.844 -14.086 1 89.5 553 ALA A N 1
ATOM 4399 C CA . ALA A 1 553 ? -15.117 -39.625 -14.156 1 89.5 553 ALA A CA 1
ATOM 4400 C C . ALA A 1 553 ? -15.586 -39.531 -15.609 1 89.5 553 ALA A C 1
ATOM 4402 O O . ALA A 1 553 ? -16.625 -40.094 -15.961 1 89.5 553 ALA A O 1
ATOM 4403 N N . ARG A 1 554 ? -14.875 -38.844 -16.422 1 88.12 554 ARG A N 1
ATOM 4404 C CA . ARG A 1 554 ? -15.227 -38.688 -17.828 1 88.12 554 ARG A CA 1
ATOM 4405 C C . ARG A 1 554 ? -15.188 -40 -18.578 1 88.12 554 ARG A C 1
ATOM 4407 O O . ARG A 1 554 ? -15.977 -40.219 -19.5 1 88.12 554 ARG A O 1
ATOM 4414 N N . HIS A 1 555 ? -14.266 -40.906 -18.156 1 88.56 555 HIS A N 1
ATOM 4415 C CA . HIS A 1 555 ? -14.062 -42.156 -18.906 1 88.56 555 HIS A CA 1
ATOM 4416 C C . HIS A 1 555 ? -14.734 -43.312 -18.203 1 88.56 555 HIS A C 1
ATOM 4418 O O . HIS A 1 555 ? -14.531 -44.469 -18.594 1 88.56 555 HIS A O 1
ATOM 4424 N N . GLY A 1 556 ? -15.438 -42.969 -17.109 1 86.12 556 GLY A N 1
ATOM 4425 C CA . GLY A 1 556 ? -16.266 -43.969 -16.453 1 86.12 556 GLY A CA 1
ATOM 4426 C C . GLY A 1 556 ? -15.469 -44.875 -15.539 1 86.12 556 GLY A C 1
ATOM 4427 O O . GLY A 1 556 ? -15.93 -45.969 -15.195 1 86.12 556 GLY A O 1
ATOM 4428 N N . THR A 1 557 ? -14.273 -44.531 -15.18 1 85.94 557 THR A N 1
ATOM 4429 C CA . THR A 1 557 ? -13.422 -45.375 -14.344 1 85.94 557 THR A CA 1
ATOM 4430 C C . THR A 1 557 ? -13.25 -44.75 -12.961 1 85.94 557 THR A C 1
ATOM 4432 O O . THR A 1 557 ? -12.281 -45.062 -12.258 1 85.94 557 THR A O 1
ATOM 4435 N N . PHE A 1 558 ? -14.133 -43.875 -12.688 1 87.56 558 PHE A N 1
ATOM 4436 C CA . PHE A 1 558 ? -14.031 -43.188 -11.406 1 87.56 558 PHE A CA 1
ATOM 4437 C C . PHE A 1 558 ? -14.391 -44.094 -10.258 1 87.56 558 PHE A C 1
ATOM 4439 O O . PHE A 1 558 ? -15.492 -44.656 -10.211 1 87.56 558 PHE A O 1
ATOM 4446 N N . PHE A 1 559 ? -13.422 -44.375 -9.359 1 77.81 559 PHE A N 1
ATOM 4447 C CA . PHE A 1 559 ? -13.648 -45.219 -8.188 1 77.81 559 PHE A CA 1
ATOM 4448 C C . PHE A 1 559 ? -13.375 -44.438 -6.906 1 77.81 559 PHE A C 1
ATOM 4450 O O . PHE A 1 559 ? -13.117 -45.031 -5.855 1 77.81 559 PHE A O 1
ATOM 4457 N N . GLY A 1 560 ? -13.32 -43.219 -7.043 1 72.62 560 GLY A N 1
ATOM 4458 C CA . GLY A 1 560 ? -13.07 -42.375 -5.871 1 72.62 560 GLY A CA 1
ATOM 4459 C C . GLY A 1 560 ? -14.227 -42.375 -4.891 1 72.62 560 GLY A C 1
ATOM 4460 O O . GLY A 1 560 ? -15.078 -43.25 -4.914 1 72.62 560 GLY A O 1
ATOM 4461 N N . PRO A 1 561 ? -14.102 -41.5 -3.848 1 77.56 561 PRO A N 1
ATOM 4462 C CA . PRO A 1 561 ? -15.188 -41.375 -2.865 1 77.56 561 PRO A CA 1
ATOM 4463 C C . PRO A 1 561 ? -16.547 -41.094 -3.51 1 77.56 561 PRO A C 1
ATOM 4465 O O . PRO A 1 561 ? -16.609 -40.562 -4.621 1 77.56 561 PRO A O 1
ATOM 4468 N N . GLU A 1 562 ? -17.594 -41.594 -2.887 1 75.5 562 GLU A N 1
ATOM 4469 C CA . GLU A 1 562 ? -18.953 -41.406 -3.396 1 75.5 562 GLU A CA 1
ATOM 4470 C C . GLU A 1 562 ? -19.234 -39.969 -3.727 1 75.5 562 GLU A C 1
ATOM 4472 O O . GLU A 1 562 ? -19.906 -39.656 -4.723 1 75.5 562 GLU A O 1
ATOM 4477 N N . ASN A 1 563 ? -18.703 -39.125 -2.855 1 80.38 563 ASN A N 1
ATOM 4478 C CA . ASN A 1 563 ? -18.859 -37.688 -3.09 1 80.38 563 ASN A CA 1
ATOM 4479 C C . ASN A 1 563 ? -17.516 -36.969 -2.986 1 80.38 563 ASN A C 1
ATOM 4481 O O . ASN A 1 563 ? -17.078 -36.625 -1.889 1 80.38 563 ASN A O 1
ATOM 4485 N N . PHE A 1 564 ? -16.906 -36.906 -4.168 1 88.75 564 PHE A N 1
ATOM 4486 C CA . PHE A 1 564 ? -15.688 -36.125 -4.23 1 88.75 564 PHE A CA 1
ATOM 4487 C C . PHE A 1 564 ? -16.016 -34.656 -4.41 1 88.75 564 PHE A C 1
ATOM 4489 O O . PHE A 1 564 ? -16.641 -34.25 -5.402 1 88.75 564 PHE A O 1
ATOM 4496 N N . GLU A 1 565 ? -15.719 -33.812 -3.393 1 88 565 GLU A N 1
ATOM 4497 C CA . GLU A 1 565 ? -15.984 -32.406 -3.434 1 88 565 GLU A CA 1
ATOM 4498 C C . GLU A 1 565 ? -14.742 -31.578 -3.066 1 88 565 GLU A C 1
ATOM 4500 O O . GLU A 1 565 ? -14.109 -31.844 -2.043 1 88 565 GLU A O 1
ATOM 4505 N N . VAL A 1 566 ? -14.391 -30.719 -3.971 1 88.62 566 VAL A N 1
ATOM 4506 C CA . VAL A 1 566 ? -13.242 -29.859 -3.703 1 88.62 566 VAL A CA 1
ATOM 4507 C C . VAL A 1 566 ? -13.617 -28.406 -3.971 1 88.62 566 VAL A C 1
ATOM 4509 O O . VAL A 1 566 ? -14.422 -28.125 -4.859 1 88.62 566 VAL A O 1
ATOM 4512 N N . THR A 1 567 ? -13.133 -27.5 -3.105 1 84.12 567 THR A N 1
ATOM 4513 C CA . THR A 1 567 ? -13.188 -26.062 -3.318 1 84.12 567 THR A CA 1
ATOM 4514 C C . THR A 1 567 ? -11.805 -25.5 -3.646 1 84.12 567 THR A C 1
ATOM 4516 O O . THR A 1 567 ? -10.93 -25.453 -2.779 1 84.12 567 THR A O 1
ATOM 4519 N N . ILE A 1 568 ? -11.602 -25.188 -4.836 1 84.06 568 ILE A N 1
ATOM 4520 C CA . ILE A 1 568 ? -10.305 -24.734 -5.332 1 84.06 568 ILE A CA 1
ATOM 4521 C C . ILE A 1 568 ? -10.242 -23.203 -5.297 1 84.06 568 ILE A C 1
ATOM 4523 O O . ILE A 1 568 ? -11.078 -22.531 -5.902 1 84.06 568 ILE A O 1
ATOM 4527 N N . PRO A 1 569 ? -9.219 -22.688 -4.582 1 79.44 569 PRO A N 1
ATOM 4528 C CA . PRO A 1 569 ? -9.07 -21.234 -4.535 1 79.44 569 PRO A CA 1
ATOM 4529 C C . PRO A 1 569 ? -9.016 -20.609 -5.926 1 79.44 569 PRO A C 1
ATOM 4531 O O . PRO A 1 569 ? -8.383 -21.141 -6.828 1 79.44 569 PRO A O 1
ATOM 4534 N N . TYR A 1 570 ? -9.648 -19.5 -6.133 1 73.62 570 TYR A N 1
ATOM 4535 C CA . TYR A 1 570 ? -9.672 -18.688 -7.34 1 73.62 570 TYR A CA 1
ATOM 4536 C C . TYR A 1 570 ? -10.305 -19.453 -8.5 1 73.62 570 TYR A C 1
ATOM 4538 O O . TYR A 1 570 ? -10.125 -19.062 -9.664 1 73.62 570 TYR A O 1
ATOM 4546 N N . PHE A 1 571 ? -10.945 -20.609 -8.273 1 75.31 571 PHE A N 1
ATOM 4547 C CA . PHE A 1 571 ? -11.641 -21.375 -9.297 1 75.31 571 PHE A CA 1
ATOM 4548 C C . PHE A 1 571 ? -13.086 -21.625 -8.898 1 75.31 571 PHE A C 1
ATOM 4550 O O . PHE A 1 571 ? -14.008 -21.125 -9.547 1 75.31 571 PHE A O 1
ATOM 4557 N N . GLY A 1 572 ? -13.25 -22.281 -7.863 1 79.25 572 GLY A N 1
ATOM 4558 C CA . GLY A 1 572 ? -14.594 -22.609 -7.414 1 79.25 572 GLY A CA 1
ATOM 4559 C C . GLY A 1 572 ? -14.711 -24.016 -6.871 1 79.25 572 GLY A C 1
ATOM 4560 O O . GLY A 1 572 ? -13.742 -24.562 -6.328 1 79.25 572 GLY A O 1
ATOM 4561 N N . ARG A 1 573 ? -15.938 -24.438 -6.965 1 82.19 573 ARG A N 1
ATOM 4562 C CA . ARG A 1 573 ? -16.234 -25.75 -6.398 1 82.19 573 ARG A CA 1
ATOM 4563 C C . ARG A 1 573 ? -16.438 -26.781 -7.5 1 82.19 573 ARG A C 1
ATOM 4565 O O . ARG A 1 573 ? -17.031 -26.5 -8.531 1 82.19 573 ARG A O 1
ATOM 4572 N N . MET A 1 574 ? -15.883 -27.906 -7.289 1 84.88 574 MET A N 1
ATOM 4573 C CA . MET A 1 574 ? -16.047 -29.047 -8.18 1 84.88 574 MET A CA 1
ATOM 4574 C C . MET A 1 574 ? -16.516 -30.281 -7.406 1 84.88 574 MET A C 1
ATOM 4576 O O . MET A 1 574 ? -16.016 -30.562 -6.316 1 84.88 574 MET A O 1
ATOM 4580 N N . ARG A 1 575 ? -17.516 -30.906 -7.922 1 86.88 575 ARG A N 1
ATOM 4581 C CA . ARG A 1 575 ? -18.062 -32.094 -7.285 1 86.88 575 ARG A CA 1
ATOM 4582 C C . ARG A 1 575 ? -18.219 -33.25 -8.297 1 86.88 575 ARG A C 1
ATOM 4584 O O . ARG A 1 575 ? -18.609 -33 -9.438 1 86.88 575 ARG A O 1
ATOM 4591 N N . ILE A 1 576 ? -17.828 -34.406 -7.914 1 88.75 576 ILE A N 1
ATOM 4592 C CA . ILE A 1 576 ? -18.062 -35.625 -8.672 1 88.75 576 ILE A CA 1
ATOM 4593 C C . ILE A 1 576 ? -18.875 -36.625 -7.828 1 88.75 576 ILE A C 1
ATOM 4595 O O . ILE A 1 576 ? -18.484 -36.906 -6.695 1 88.75 576 ILE A O 1
ATOM 4599 N N . SER A 1 577 ? -19.953 -36.938 -8.266 1 87.5 577 SER A N 1
ATOM 4600 C CA . SER A 1 577 ? -20.781 -37.906 -7.555 1 87.5 577 SER A CA 1
ATOM 4601 C C . SER A 1 577 ? -21.156 -39.062 -8.453 1 87.5 577 SER A C 1
ATOM 4603 O O . SER A 1 577 ? -21.203 -38.938 -9.68 1 87.5 577 SER A O 1
ATOM 4605 N N . ARG A 1 578 ? -21.359 -40.219 -7.797 1 84.5 578 ARG A N 1
ATOM 4606 C CA . ARG A 1 578 ? -21.859 -41.406 -8.484 1 84.5 578 ARG A CA 1
ATOM 4607 C C . ARG A 1 578 ? -23.328 -41.625 -8.195 1 84.5 578 ARG A C 1
ATOM 4609 O O . ARG A 1 578 ? -23.734 -41.688 -7.031 1 84.5 578 ARG A O 1
ATOM 4616 N N . VAL A 1 579 ? -24.031 -41.562 -9.219 1 81.69 579 VAL A N 1
ATOM 4617 C CA . VAL A 1 579 ? -25.469 -41.781 -9.086 1 81.69 579 VAL A CA 1
ATOM 4618 C C . VAL A 1 579 ? -25.828 -43.156 -9.594 1 81.69 579 VAL A C 1
ATOM 4620 O O . VAL A 1 579 ? -25.547 -43.5 -10.75 1 81.69 579 VAL A O 1
ATOM 4623 N N . GLU A 1 580 ? -26.469 -43.938 -8.68 1 80.12 580 GLU A N 1
ATOM 4624 C CA . GLU A 1 580 ? -26.906 -45.281 -9.062 1 80.12 580 GLU A CA 1
ATOM 4625 C C . GLU A 1 580 ? -28.219 -45.219 -9.844 1 80.12 580 GLU A C 1
ATOM 4627 O O . GLU A 1 580 ? -29.094 -44.406 -9.531 1 80.12 580 GLU A O 1
ATOM 4632 N N . LYS A 1 581 ? -28.266 -45.844 -10.969 1 77.5 581 LYS A N 1
ATOM 4633 C CA . LYS A 1 581 ? -29.484 -46 -11.75 1 77.5 581 LYS A CA 1
ATOM 4634 C C . LYS A 1 581 ? -30.016 -47.438 -11.688 1 77.5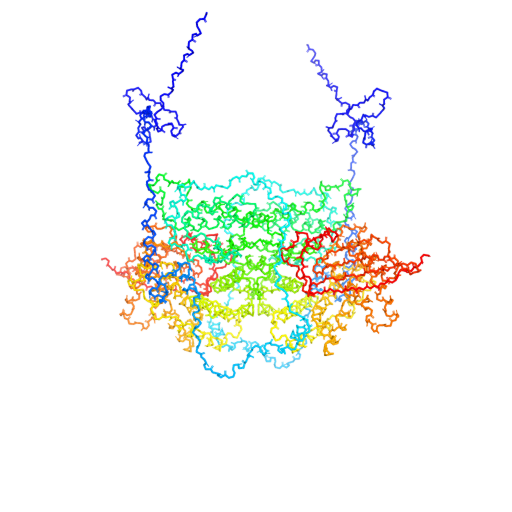 581 LYS A C 1
ATOM 4636 O O . LYS A 1 581 ? -29.25 -48.375 -11.492 1 77.5 581 LYS A O 1
ATOM 4641 N N . PRO A 1 582 ? -31.5 -47.594 -11.68 1 77.19 582 PRO A N 1
ATOM 4642 C CA . PRO A 1 582 ? -32.062 -48.938 -11.664 1 77.19 582 PRO A CA 1
ATOM 4643 C C . PRO A 1 582 ? -31.5 -49.844 -12.781 1 77.19 582 PRO A C 1
ATOM 4645 O O . PRO A 1 582 ? -31.25 -49.344 -13.891 1 77.19 582 PRO A O 1
ATOM 4648 N N . ALA A 1 583 ? -31.219 -51.188 -12.5 1 71.88 583 ALA A N 1
ATOM 4649 C CA . ALA A 1 583 ? -30.766 -52.125 -13.516 1 71.88 583 ALA A CA 1
ATOM 4650 C C . ALA A 1 583 ? -31.703 -52.156 -14.711 1 71.88 583 ALA A C 1
ATOM 4652 O O . ALA A 1 583 ? -32.906 -51.969 -14.555 1 71.88 583 ALA A O 1
ATOM 4653 N N . PRO A 1 584 ? -31.016 -52.125 -15.797 1 78.25 584 PRO A N 1
ATOM 4654 C CA . PRO A 1 584 ? -29.656 -52.531 -16.188 1 78.25 584 PRO A CA 1
ATOM 4655 C C . PRO A 1 584 ? -28.75 -51.312 -16.438 1 78.25 584 PRO A C 1
ATOM 4657 O O . PRO A 1 584 ? -27.672 -51.469 -17.016 1 78.25 584 PRO A O 1
ATOM 4660 N N . ALA A 1 585 ? -29.266 -50.219 -16.125 1 70.75 585 ALA A N 1
ATOM 4661 C CA . ALA A 1 585 ? -28.469 -49.031 -16.422 1 70.75 585 ALA A CA 1
ATOM 4662 C C . ALA A 1 585 ? -27.234 -48.938 -15.531 1 70.75 585 ALA A C 1
ATOM 4664 O O . ALA A 1 585 ? -27.266 -49.375 -14.375 1 70.75 585 ALA A O 1
ATOM 4665 N N . LEU A 1 586 ? -26.078 -48.688 -16.125 1 74.75 586 LEU A N 1
ATOM 4666 C CA . LEU A 1 586 ? -24.844 -48.5 -15.375 1 74.75 586 LEU A CA 1
ATOM 4667 C C . LEU A 1 586 ? -24.891 -47.219 -14.547 1 74.75 586 LEU A C 1
ATOM 4669 O O . LEU A 1 586 ? -25.562 -46.25 -14.922 1 74.75 586 LEU A O 1
ATOM 4673 N N . PRO A 1 587 ? -24.297 -47.25 -13.445 1 77.94 587 PRO A N 1
ATOM 4674 C CA . PRO A 1 587 ? -24.188 -46.031 -12.648 1 77.94 587 PRO A CA 1
ATOM 4675 C C . PRO A 1 587 ? -23.594 -44.875 -13.438 1 77.94 587 PRO A C 1
ATOM 4677 O O . PRO A 1 587 ? -22.906 -45.094 -14.43 1 77.94 587 PRO A O 1
ATOM 4680 N N . GLN A 1 588 ? -24 -43.688 -13.07 1 80.56 588 GLN A N 1
ATOM 4681 C CA . GLN A 1 588 ? -23.531 -42.469 -13.766 1 80.56 588 GLN A CA 1
ATOM 4682 C C . GLN A 1 588 ? -22.656 -41.625 -12.859 1 80.56 588 GLN A C 1
ATOM 4684 O O . GLN A 1 588 ? -22.922 -41.5 -11.664 1 80.56 588 GLN A O 1
ATOM 4689 N N . ASN A 1 589 ? -21.547 -41.156 -13.453 1 78.5 589 ASN A N 1
ATOM 4690 C CA . ASN A 1 589 ? -20.734 -40.156 -12.805 1 78.5 589 ASN A CA 1
ATOM 4691 C C . ASN A 1 589 ? -21.219 -38.75 -13.133 1 78.5 589 ASN A C 1
ATOM 4693 O O . ASN A 1 589 ? -21.375 -38.375 -14.297 1 78.5 589 ASN A O 1
ATOM 4697 N N . VAL A 1 590 ? -21.484 -37.969 -12.117 1 79.31 590 VAL A N 1
ATOM 4698 C CA . VAL A 1 590 ? -21.969 -36.594 -12.281 1 79.31 590 VAL A CA 1
ATOM 4699 C C . VAL A 1 590 ? -20.875 -35.625 -11.867 1 79.31 590 VAL A C 1
ATOM 4701 O O . VAL A 1 590 ? -20.359 -35.688 -10.75 1 79.31 590 VAL A O 1
ATOM 4704 N N . ILE A 1 591 ? -20.469 -34.781 -12.773 1 79.62 591 ILE A N 1
ATOM 4705 C CA . ILE A 1 591 ? -19.5 -33.75 -12.5 1 79.62 591 ILE A CA 1
ATOM 4706 C C . ILE A 1 591 ? -20.203 -32.375 -12.422 1 79.62 591 ILE A C 1
ATOM 4708 O O . ILE A 1 591 ? -20.906 -32 -13.359 1 79.62 591 ILE A O 1
ATOM 4712 N N . GLU A 1 592 ? -20.062 -31.672 -11.32 1 77.94 592 GLU A N 1
ATOM 4713 C CA . GLU A 1 592 ? -20.625 -30.344 -11.117 1 77.94 592 GLU A CA 1
ATOM 4714 C C . GLU A 1 592 ? -19.531 -29.297 -10.93 1 77.94 592 GLU A C 1
ATOM 4716 O O . GLU A 1 592 ? -18.594 -29.484 -10.148 1 77.94 592 GLU A O 1
ATOM 4721 N N . PHE A 1 593 ? -19.609 -28.281 -11.727 1 75.81 593 PHE A N 1
ATOM 4722 C CA . PHE A 1 593 ? -18.719 -27.141 -11.586 1 75.81 593 PHE A CA 1
ATOM 4723 C C . PHE A 1 593 ? -19.5 -25.906 -11.117 1 75.81 593 PHE A C 1
ATOM 4725 O O . PHE A 1 593 ? -20.594 -25.641 -11.602 1 75.81 593 PHE A O 1
ATOM 4732 N N . GLU A 1 594 ? -19.031 -25.25 -10.07 1 74.19 594 GLU A N 1
ATOM 4733 C CA . GLU A 1 594 ? -19.547 -23.953 -9.641 1 74.19 594 GLU A CA 1
ATOM 4734 C C . GLU A 1 594 ? -18.438 -22.922 -9.523 1 74.19 594 GLU A C 1
ATOM 4736 O O . GLU A 1 594 ? -17.422 -23.156 -8.867 1 74.19 594 GLU A O 1
ATOM 4741 N N . THR A 1 595 ? -18.531 -21.891 -10.25 1 69.19 595 THR A N 1
ATOM 4742 C CA . THR A 1 595 ? -17.484 -20.875 -10.211 1 69.19 595 THR A CA 1
ATOM 4743 C C . THR A 1 595 ? -18.062 -19.469 -10.359 1 69.19 595 THR A C 1
ATOM 4745 O O . THR A 1 595 ? -19.188 -19.312 -10.867 1 69.19 595 THR A O 1
ATOM 4748 N N . ASN A 1 596 ? -17.594 -18.625 -9.5 1 57 596 ASN A N 1
ATOM 4749 C CA . ASN A 1 596 ? -17.938 -17.234 -9.773 1 57 596 ASN A CA 1
ATOM 4750 C C . ASN A 1 596 ? -17.219 -16.719 -11.016 1 57 596 ASN A C 1
ATOM 4752 O O . ASN A 1 596 ? -16.219 -17.297 -11.445 1 57 596 ASN A O 1
ATOM 4756 N N . VAL A 1 597 ? -17.875 -15.703 -11.656 1 49.62 597 VAL A N 1
ATOM 4757 C CA . VAL A 1 597 ? -17.312 -15.211 -12.906 1 49.62 597 VAL A CA 1
ATOM 4758 C C . VAL A 1 597 ? -15.789 -15.297 -12.859 1 49.62 597 VAL A C 1
ATOM 4760 O O . VAL A 1 597 ? -15.172 -14.992 -11.836 1 49.62 597 VAL A O 1
ATOM 4763 N N . PHE A 1 598 ? -15.359 -16.328 -13.641 1 42.62 598 PHE A N 1
ATOM 4764 C CA . PHE A 1 598 ? -13.93 -16.547 -13.812 1 42.62 598 PHE A CA 1
ATOM 4765 C C . PHE A 1 598 ? -13.125 -15.445 -13.148 1 42.62 598 PHE A C 1
ATOM 4767 O O . PHE A 1 598 ? -12.008 -15.148 -13.578 1 42.62 598 PHE A O 1
ATOM 4774 N N . ASN A 1 599 ? -13.883 -14.609 -12.445 1 44.91 599 ASN A N 1
ATOM 4775 C CA . ASN A 1 599 ? -13.062 -13.703 -11.656 1 44.91 599 ASN A CA 1
ATOM 4776 C C . ASN A 1 599 ? -12.516 -14.391 -10.406 1 44.91 599 ASN A C 1
ATOM 4778 O O . ASN A 1 599 ? -13.281 -14.945 -9.617 1 44.91 599 ASN A O 1
ATOM 4782 N N . MET A 1 600 ? -11.406 -14.844 -10.617 1 45.06 600 MET A N 1
ATOM 4783 C CA . MET A 1 600 ? -10.594 -15.586 -9.664 1 45.06 600 MET A CA 1
ATOM 4784 C C . MET A 1 600 ? -10.758 -15.023 -8.25 1 45.06 600 MET A C 1
ATOM 4786 O O . MET A 1 600 ? -9.961 -15.32 -7.363 1 45.06 600 MET A O 1
ATOM 4790 N N . HIS A 1 601 ? -11.68 -14.078 -8.031 1 48.28 601 HIS A N 1
ATOM 4791 C CA . HIS A 1 601 ? -11.562 -13.469 -6.711 1 48.28 601 HIS A CA 1
ATOM 4792 C C . HIS A 1 601 ? -12.469 -14.164 -5.699 1 48.28 601 HIS A C 1
ATOM 4794 O O . HIS A 1 601 ? -13.664 -14.328 -5.938 1 48.28 601 HIS A O 1
ATOM 4800 N N . LEU A 1 602 ? -12.055 -15.195 -5.012 1 49.78 602 LEU A N 1
ATOM 4801 C CA . LEU A 1 602 ? -12.812 -15.594 -3.828 1 49.78 602 LEU A CA 1
ATOM 4802 C C . LEU A 1 602 ? -13.219 -14.375 -3.01 1 49.78 602 LEU A C 1
ATOM 4804 O O . LEU A 1 602 ? -12.516 -13.359 -3.008 1 49.78 602 LEU A O 1
ATOM 4808 N N . PRO A 1 603 ? -14.484 -14.477 -2.6 1 50.62 603 PRO A N 1
ATOM 4809 C CA . PRO A 1 603 ? -14.797 -13.406 -1.651 1 50.62 603 PRO A CA 1
ATOM 4810 C C . PRO A 1 603 ? -13.711 -13.219 -0.596 1 50.62 603 PRO A C 1
ATOM 4812 O O . PRO A 1 603 ? -13.234 -14.195 -0.012 1 50.62 603 PRO A O 1
ATOM 4815 N N . THR A 1 604 ? -13.016 -12.18 -0.735 1 50.12 604 THR A N 1
ATOM 4816 C CA . THR A 1 604 ? -11.812 -11.75 -0.02 1 50.12 604 THR A CA 1
ATOM 4817 C C . THR A 1 604 ? -11.938 -12.062 1.47 1 50.12 604 THR A C 1
ATOM 4819 O O . THR A 1 604 ? -10.945 -12.375 2.127 1 50.12 604 THR A O 1
ATOM 4822 N N . ASP A 1 605 ? -13.211 -12.047 1.905 1 52.28 605 ASP A N 1
ATOM 4823 C CA . ASP A 1 605 ? -13.398 -12.242 3.34 1 52.28 605 ASP A CA 1
ATOM 4824 C C . ASP A 1 605 ? -13.203 -13.703 3.729 1 52.28 605 ASP A C 1
ATOM 4826 O O . ASP A 1 605 ? -13.156 -14.039 4.914 1 52.28 605 ASP A O 1
ATOM 4830 N N . LEU A 1 606 ? -12.945 -14.469 2.623 1 57.66 606 LEU A N 1
ATOM 4831 C CA . LEU A 1 606 ? -12.859 -15.898 2.916 1 57.66 606 LEU A CA 1
ATOM 4832 C C . LEU A 1 606 ? -11.484 -16.453 2.549 1 57.66 606 LEU A C 1
ATOM 4834 O O . LEU A 1 606 ? -11.312 -17.672 2.445 1 57.66 606 LEU A O 1
ATOM 4838 N N . GLN A 1 607 ? -10.695 -15.516 2.443 1 62.69 607 GLN A N 1
ATOM 4839 C CA . GLN A 1 607 ? -9.406 -16.047 2.012 1 62.69 607 GLN A CA 1
ATOM 4840 C C . GLN A 1 607 ? -8.656 -16.688 3.178 1 62.69 607 GLN A C 1
ATOM 4842 O O . GLN A 1 607 ? -8.383 -16.016 4.18 1 62.69 607 GLN A O 1
ATOM 4847 N N . PRO A 1 608 ? -8.414 -17.953 3.014 1 65.19 608 PRO A N 1
ATOM 4848 C CA . PRO A 1 608 ? -7.641 -18.625 4.062 1 65.19 608 PRO A CA 1
ATOM 4849 C C . PRO A 1 608 ? -6.195 -18.141 4.125 1 65.19 608 PRO A C 1
ATOM 4851 O O . PRO A 1 608 ? -5.691 -17.547 3.16 1 65.19 608 PRO A O 1
ATOM 4854 N N . SER A 1 609 ? -5.562 -18.328 5.215 1 73.88 609 SER A N 1
ATOM 4855 C CA . SER A 1 609 ? -4.199 -17.875 5.441 1 73.88 609 SER A CA 1
ATOM 4856 C C . SER A 1 609 ? -3.211 -18.578 4.523 1 73.88 609 SER A C 1
ATOM 4858 O O . SER A 1 609 ? -2.199 -18 4.121 1 73.88 609 SER A O 1
ATOM 4860 N N . CYS A 1 610 ? -3.609 -19.844 4.082 1 83.62 610 CYS A N 1
ATOM 4861 C CA . CYS A 1 610 ? -2.68 -20.609 3.25 1 83.62 610 CYS A CA 1
ATOM 4862 C C . CYS A 1 610 ? -2.955 -20.375 1.771 1 83.62 610 CYS A C 1
ATOM 4864 O O . CYS A 1 610 ? -2.184 -20.812 0.914 1 83.62 610 CYS A O 1
ATOM 4866 N N . GLU A 1 611 ? -4.023 -19.672 1.453 1 89.56 611 GLU A N 1
ATOM 4867 C CA . GLU A 1 611 ? -4.387 -19.266 0.096 1 89.56 611 GLU A CA 1
ATOM 4868 C C . GLU A 1 611 ? -4.402 -20.469 -0.846 1 89.56 611 GLU A C 1
ATOM 4870 O O . GLU A 1 611 ? -5.156 -21.422 -0.632 1 89.56 611 GLU A O 1
ATOM 4875 N N . LEU A 1 612 ? -3.514 -20.719 -1.796 1 90.88 612 LEU A N 1
ATOM 4876 C CA . LEU A 1 612 ? -3.596 -21.781 -2.791 1 90.88 612 LEU A CA 1
ATOM 4877 C C . LEU A 1 612 ? -3.318 -23.141 -2.158 1 90.88 612 LEU A C 1
ATOM 4879 O O . LEU A 1 612 ? -3.723 -24.172 -2.695 1 90.88 612 LEU A O 1
ATOM 4883 N N . THR A 1 613 ? -2.6 -23.172 -1.051 1 92.31 613 THR A N 1
ATOM 4884 C CA . THR A 1 613 ? -2.162 -24.422 -0.463 1 92.31 613 THR A CA 1
ATOM 4885 C C . THR A 1 613 ? -3.162 -24.906 0.584 1 92.31 613 THR A C 1
ATOM 4887 O O . THR A 1 613 ? -2.92 -25.906 1.268 1 92.31 613 THR A O 1
ATOM 4890 N N . GLU A 1 614 ? -4.215 -24.25 0.648 1 88 614 GLU A N 1
ATOM 4891 C CA . GLU A 1 614 ? -5.273 -24.734 1.53 1 88 614 GLU A CA 1
ATOM 4892 C C . GLU A 1 614 ? -5.734 -26.125 1.128 1 88 614 GLU A C 1
ATOM 4894 O O . GLU A 1 614 ? -5.57 -26.531 -0.024 1 88 614 GLU A O 1
ATOM 4899 N N . ASN A 1 615 ? -6.219 -26.844 2.143 1 89.5 615 ASN A N 1
ATOM 4900 C CA . ASN A 1 615 ? -6.816 -28.141 1.828 1 89.5 615 ASN A CA 1
ATOM 4901 C C . ASN A 1 615 ? -8.102 -27.984 1.02 1 89.5 615 ASN A C 1
ATOM 4903 O O . ASN A 1 615 ? -9.117 -27.531 1.547 1 89.5 615 ASN A O 1
ATOM 4907 N N . TRP A 1 616 ? -8.047 -28.359 -0.254 1 89.81 616 TRP A N 1
ATOM 4908 C CA . TRP A 1 616 ? -9.164 -28.125 -1.17 1 89.81 616 TRP A CA 1
ATOM 4909 C C . TRP A 1 616 ? -10.359 -29 -0.804 1 89.81 616 TRP A C 1
ATOM 4911 O O . TRP A 1 616 ? -11.484 -28.734 -1.212 1 89.81 616 TRP A O 1
ATOM 4921 N N . SER A 1 617 ? -10.164 -30.062 -0.038 1 87.38 617 SER A N 1
ATOM 4922 C CA . SER A 1 617 ? -11.219 -31.031 0.283 1 87.38 617 SER A CA 1
ATOM 4923 C C . SER A 1 617 ? -11.828 -30.734 1.648 1 87.38 617 SER A C 1
ATOM 4925 O O . SER A 1 617 ? -12.625 -31.531 2.156 1 87.38 617 SER A O 1
ATOM 4927 N N . SER A 1 618 ? -11.359 -29.734 2.299 1 77.19 618 SER A N 1
ATOM 4928 C CA . SER A 1 618 ? -11.789 -29.469 3.67 1 77.19 618 SER A CA 1
ATOM 4929 C C . SER A 1 618 ? -13.25 -29.031 3.721 1 77.19 618 SER A C 1
ATOM 4931 O O . SER A 1 618 ? -13.859 -29 4.793 1 77.19 618 SER A O 1
ATOM 4933 N N . GLY A 1 619 ? -14 -29.062 2.672 1 64.62 619 GLY A N 1
ATOM 4934 C CA . GLY A 1 619 ? -15.406 -28.719 2.654 1 64.62 619 GLY A CA 1
ATOM 4935 C C . GLY A 1 619 ? -15.68 -27.297 3.113 1 64.62 619 GLY A C 1
ATOM 4936 O O . GLY A 1 619 ? -16.531 -27.078 3.982 1 64.62 619 GLY A O 1
ATOM 4937 N N . TRP A 1 620 ? -14.945 -26.406 2.641 1 58.97 620 TRP A N 1
ATOM 4938 C CA . TRP A 1 620 ? -15.203 -25.031 3.033 1 58.97 620 TRP A CA 1
ATOM 4939 C C . TRP A 1 620 ? -16.656 -24.641 2.77 1 58.97 620 TRP A C 1
ATOM 4941 O O . TRP A 1 620 ? -17.172 -24.875 1.674 1 58.97 620 TRP A O 1
ATOM 4951 N N . ASP A 1 621 ? -17.5 -24.875 3.771 1 52.69 621 ASP A N 1
ATOM 4952 C CA . ASP A 1 621 ? -18.922 -24.562 3.65 1 52.69 621 ASP A CA 1
ATOM 4953 C C . ASP A 1 621 ? -19.141 -23.062 3.488 1 52.69 621 ASP A C 1
ATOM 4955 O O . ASP A 1 621 ? -19.375 -22.359 4.469 1 52.69 621 ASP A O 1
ATOM 4959 N N . PHE A 1 622 ? -18.469 -22.594 2.471 1 55.19 622 PHE A N 1
ATOM 4960 C CA . PHE A 1 622 ? -18.828 -21.188 2.311 1 55.19 622 PHE A CA 1
ATOM 4961 C C . PHE A 1 622 ? -20.156 -21.047 1.568 1 55.19 622 PHE A C 1
ATOM 4963 O O . PHE A 1 622 ? -20.391 -21.734 0.57 1 55.19 622 PHE A O 1
ATOM 4970 N N . ASP A 1 623 ? -21.172 -20.844 2.311 1 53.09 623 ASP A N 1
ATOM 4971 C CA . ASP A 1 623 ? -22.422 -20.531 1.636 1 53.09 623 ASP A CA 1
ATOM 4972 C C . ASP A 1 623 ? -22.234 -19.422 0.604 1 53.09 623 ASP A C 1
ATOM 4974 O O . ASP A 1 623 ? -22.5 -18.25 0.893 1 53.09 623 ASP A O 1
ATOM 4978 N N . TYR A 1 624 ? -21.406 -19.797 -0.419 1 61.09 624 TYR A N 1
ATOM 4979 C CA . TYR A 1 624 ? -21.172 -18.828 -1.482 1 61.09 624 TYR A CA 1
ATOM 4980 C C . TYR A 1 624 ? -21.984 -19.172 -2.723 1 61.09 624 TYR A C 1
ATOM 4982 O O . TYR A 1 624 ? -22.109 -20.344 -3.09 1 61.09 624 TYR A O 1
ATOM 4990 N N . THR A 1 625 ? -22.734 -18.188 -3.088 1 61.16 625 THR A N 1
ATOM 4991 C CA . THR A 1 625 ? -23.453 -18.359 -4.34 1 61.16 625 THR A CA 1
ATOM 4992 C C . THR A 1 625 ? -22.531 -18.125 -5.535 1 61.16 625 THR A C 1
ATOM 4994 O O . THR A 1 625 ? -21.969 -17.031 -5.676 1 61.16 625 THR A O 1
ATOM 4997 N N . TYR A 1 626 ? -22.375 -19.234 -6.258 1 67.44 626 TYR A N 1
ATOM 4998 C CA . TYR A 1 626 ? -21.547 -19.156 -7.457 1 67.44 626 TYR A CA 1
ATOM 4999 C C . TYR A 1 626 ? -22.359 -18.672 -8.648 1 67.44 626 TYR A C 1
ATOM 5001 O O . TYR A 1 626 ? -23.531 -19.047 -8.797 1 67.44 626 TYR A O 1
ATOM 5009 N N . GLU A 1 627 ? -21.797 -17.906 -9.453 1 63.09 627 GLU A N 1
ATOM 5010 C CA . GLU A 1 627 ? -22.469 -17.328 -10.602 1 63.09 627 GLU A CA 1
ATOM 5011 C C . GLU A 1 627 ? -22.656 -18.359 -11.711 1 63.09 627 GLU A C 1
ATOM 5013 O O . GLU A 1 627 ? -23.609 -18.266 -12.5 1 63.09 627 GLU A O 1
ATOM 5018 N N . TRP A 1 628 ? -21.781 -19.328 -11.812 1 66.31 628 TRP A N 1
ATOM 5019 C CA . TRP A 1 628 ? -21.859 -20.359 -12.844 1 66.31 628 TRP A CA 1
ATOM 5020 C C . TRP A 1 628 ? -21.875 -21.75 -12.219 1 66.31 628 TRP A C 1
ATOM 5022 O O . TRP A 1 628 ? -21.125 -22.031 -11.281 1 66.31 628 TRP A O 1
ATOM 5032 N N . GLN A 1 629 ? -22.922 -22.344 -12.602 1 70.25 629 GLN A N 1
ATOM 5033 C CA . GLN A 1 629 ? -23.031 -23.75 -12.203 1 70.25 629 GLN A CA 1
ATOM 5034 C C . GLN A 1 629 ? -23.406 -24.625 -13.391 1 70.25 629 GLN A C 1
ATOM 5036 O O . GLN A 1 629 ? -24.25 -24.25 -14.219 1 70.25 629 GLN A O 1
ATOM 5041 N N . ASP A 1 630 ? -22.625 -25.672 -13.641 1 70.69 630 ASP A N 1
ATOM 5042 C CA . ASP A 1 630 ? -22.953 -26.625 -14.695 1 70.69 630 ASP A CA 1
ATOM 5043 C C . ASP A 1 630 ? -22.766 -28.062 -14.219 1 70.69 630 ASP A C 1
ATOM 5045 O O . ASP A 1 630 ? -21.969 -28.312 -13.305 1 70.69 630 ASP A O 1
ATOM 5049 N N . VAL A 1 631 ? -23.625 -28.875 -14.688 1 74.12 631 VAL A N 1
ATOM 5050 C CA . VAL A 1 631 ? -23.625 -30.281 -14.289 1 74.12 631 VAL A CA 1
ATOM 5051 C C . VAL A 1 631 ? -23.484 -31.172 -15.523 1 74.12 631 VAL A C 1
ATOM 5053 O O . VAL A 1 631 ? -24.141 -30.938 -16.547 1 74.12 631 VAL A O 1
ATOM 5056 N N . PHE A 1 632 ? -22.625 -32.156 -15.43 1 73.75 632 PHE A N 1
ATOM 5057 C CA . PHE A 1 632 ? -22.375 -33.062 -16.547 1 73.75 632 PHE A CA 1
ATOM 5058 C C . PHE A 1 632 ? -22.484 -34.5 -16.078 1 73.75 632 PHE A C 1
ATOM 5060 O O . PHE A 1 632 ? -21.984 -34.875 -15.008 1 73.75 632 PHE A O 1
ATOM 5067 N N . ASN A 1 633 ? -23.078 -35.375 -16.922 1 71.06 633 ASN A N 1
ATOM 5068 C CA . ASN A 1 633 ? -23.297 -36.75 -16.578 1 71.06 633 ASN A CA 1
ATOM 5069 C C . ASN A 1 633 ? -22.531 -37.688 -17.516 1 71.06 633 ASN A C 1
ATOM 5071 O O . ASN A 1 633 ? -22.469 -37.469 -18.719 1 71.06 633 ASN A O 1
ATOM 5075 N N . PHE A 1 634 ? -21.891 -38.688 -16.953 1 75.44 634 PHE A N 1
ATOM 5076 C CA . PHE A 1 634 ? -21.156 -39.688 -17.734 1 75.44 634 PHE A CA 1
ATOM 5077 C C . PHE A 1 634 ? -21.438 -41.094 -17.219 1 75.44 634 PHE A C 1
ATOM 5079 O O . PHE A 1 634 ? -21.578 -41.312 -16.016 1 75.44 634 PHE A O 1
ATOM 5086 N N . GLU A 1 635 ? -21.531 -42.062 -18.188 1 70.06 635 GLU A N 1
ATOM 5087 C CA . GLU A 1 635 ? -21.828 -43.438 -17.828 1 70.06 635 GLU A CA 1
ATOM 5088 C C . GLU A 1 635 ? -20.578 -44.188 -17.359 1 70.06 635 GLU A C 1
ATOM 5090 O O . GLU A 1 635 ? -19.484 -43.969 -17.906 1 70.06 635 GLU A O 1
ATOM 5095 N N . GLN A 1 636 ? -20.812 -45 -16.328 1 73.12 636 GLN A N 1
ATOM 5096 C CA . GLN A 1 636 ? -19.719 -45.844 -15.859 1 73.12 636 GLN A CA 1
ATOM 5097 C C . GLN A 1 636 ? -19.453 -47 -16.828 1 73.12 636 GLN A C 1
ATOM 5099 O O . GLN A 1 636 ? -20.391 -47.5 -17.469 1 73.12 636 GLN A O 1
ATOM 5104 N N . VAL A 1 637 ? -18.203 -47.344 -17.109 1 68.19 637 VAL A N 1
ATOM 5105 C CA . VAL A 1 637 ? -17.891 -48.5 -17.938 1 68.19 637 VAL A CA 1
ATOM 5106 C C . VAL A 1 637 ? -18 -49.781 -17.109 1 68.19 637 VAL A C 1
ATOM 5108 O O . VAL A 1 637 ? -17.578 -49.812 -15.961 1 68.19 637 VAL A O 1
ATOM 5111 N N . GLY A 1 638 ? -19.109 -50.688 -17.281 1 50.41 638 GLY A N 1
ATOM 5112 C CA . GLY A 1 638 ? -19.344 -51.969 -16.641 1 50.41 638 GLY A CA 1
ATOM 5113 C C . GLY A 1 638 ? -18.078 -52.75 -16.391 1 50.41 638 GLY A C 1
ATOM 5114 O O . GLY A 1 638 ? -17.125 -52.656 -17.172 1 50.41 638 GLY A O 1
ATOM 5115 N N . SER A 1 639 ? -17.812 -52.906 -15.094 1 41.81 639 SER A N 1
ATOM 5116 C CA . SER A 1 639 ? -16.844 -54 -14.859 1 41.81 639 SER A CA 1
ATOM 5117 C C . SER A 1 639 ? -17.281 -55.281 -15.562 1 41.81 639 SER A C 1
ATOM 5119 O O . SER A 1 639 ? -18.469 -55.562 -15.688 1 41.81 639 SER A O 1
ATOM 5121 N N . MET B 1 1 ? -10.023 -20.078 81.75 1 24.86 1 MET B N 1
ATOM 5122 C CA . MET B 1 1 ? -8.773 -19.453 81.312 1 24.86 1 MET B CA 1
ATOM 5123 C C . MET B 1 1 ? -9.016 -18.484 80.188 1 24.86 1 MET B C 1
ATOM 5125 O O . MET B 1 1 ? -9.516 -18.859 79.125 1 24.86 1 MET B O 1
ATOM 5129 N N . GLN B 1 2 ? -9.125 -17.172 80.5 1 23.61 2 GLN B N 1
ATOM 5130 C CA . GLN B 1 2 ? -9.703 -16 79.812 1 23.61 2 GLN B CA 1
ATOM 5131 C C . GLN B 1 2 ? -8.867 -15.562 78.625 1 23.61 2 GLN B C 1
ATOM 5133 O O . GLN B 1 2 ? -7.645 -15.453 78.75 1 23.61 2 GLN B O 1
ATOM 5138 N N . SER B 1 3 ? -9.359 -15.867 77.438 1 28.89 3 SER B N 1
ATOM 5139 C CA . SER B 1 3 ? -8.688 -15.875 76.125 1 28.89 3 SER B CA 1
ATOM 5140 C C . SER B 1 3 ? -8.164 -14.484 75.75 1 28.89 3 SER B C 1
ATOM 5142 O O . SER B 1 3 ? -8.945 -13.531 75.688 1 28.89 3 SER B O 1
ATOM 5144 N N . GLN B 1 4 ? -7.035 -14.125 76.375 1 29.31 4 GLN B N 1
ATOM 5145 C CA . GLN B 1 4 ? -6.418 -12.805 76.438 1 29.31 4 GLN B CA 1
ATOM 5146 C C . GLN B 1 4 ? -6.277 -12.188 75.062 1 29.31 4 GLN B C 1
ATOM 5148 O O . GLN B 1 4 ? -5.801 -12.852 74.125 1 29.31 4 GLN B O 1
ATOM 5153 N N . PRO B 1 5 ? -7.059 -11.086 74.75 1 30.7 5 PRO B N 1
ATOM 5154 C CA . PRO B 1 5 ? -7.258 -10.453 73.438 1 30.7 5 PRO B CA 1
ATOM 5155 C C . PRO B 1 5 ? -5.953 -9.969 72.812 1 30.7 5 PRO B C 1
ATOM 5157 O O . PRO B 1 5 ? -5.07 -9.469 73.562 1 30.7 5 PRO B O 1
ATOM 5160 N N . LYS B 1 6 ? -5.508 -10.648 71.812 1 33.97 6 LYS B N 1
ATOM 5161 C CA . LYS B 1 6 ? -4.223 -10.508 71.125 1 33.97 6 LYS B CA 1
ATOM 5162 C C . LYS B 1 6 ? -3.938 -9.047 70.812 1 33.97 6 LYS B C 1
ATOM 5164 O O . LYS B 1 6 ? -4.828 -8.312 70.375 1 33.97 6 LYS B O 1
ATOM 5169 N N . ARG B 1 7 ? -2.949 -8.398 71.375 1 30.53 7 ARG B N 1
ATOM 5170 C CA . ARG B 1 7 ? -2.33 -7.082 71.375 1 30.53 7 ARG B CA 1
ATOM 5171 C C . ARG B 1 7 ? -2.135 -6.586 69.938 1 30.53 7 ARG B C 1
ATOM 5173 O O . ARG B 1 7 ? -1.537 -7.277 69.062 1 30.53 7 ARG B O 1
ATOM 5180 N N . MET B 1 8 ? -3.043 -5.719 69.5 1 28.44 8 MET B N 1
ATOM 5181 C CA . MET B 1 8 ? -3.08 -5.098 68.188 1 28.44 8 MET B CA 1
ATOM 5182 C C . MET B 1 8 ? -1.754 -4.418 67.875 1 28.44 8 MET B C 1
ATOM 5184 O O . MET B 1 8 ? -1.213 -3.682 68.688 1 28.44 8 MET B O 1
ATOM 5188 N N . ARG B 1 9 ? -0.95 -4.961 67.062 1 30.12 9 ARG B N 1
ATOM 5189 C CA . ARG B 1 9 ? 0.402 -4.539 66.688 1 30.12 9 ARG B CA 1
ATOM 5190 C C . ARG B 1 9 ? 0.44 -3.057 66.375 1 30.12 9 ARG B C 1
ATOM 5192 O O . ARG B 1 9 ? -0.524 -2.518 65.812 1 30.12 9 ARG B O 1
ATOM 5199 N N . LEU B 1 10 ? 1.08 -2.242 67.125 1 32.19 10 LEU B N 1
ATOM 5200 C CA . LEU B 1 10 ? 1.419 -0.826 67 1 32.19 10 LEU B CA 1
ATOM 5201 C C . LEU B 1 10 ? 1.717 -0.414 65.562 1 32.19 10 LEU B C 1
ATOM 5203 O O . LEU B 1 10 ? 2.662 -0.917 65 1 32.19 10 LEU B O 1
ATOM 5207 N N . GLY B 1 11 ? 0.766 -0.193 64.75 1 35.16 11 GLY B N 1
ATOM 5208 C CA . GLY B 1 11 ? 0.755 0.209 63.344 1 35.16 11 GLY B CA 1
ATOM 5209 C C . GLY B 1 11 ? 1.669 1.385 63.062 1 35.16 11 GLY B C 1
ATOM 5210 O O . GLY B 1 11 ? 1.914 2.217 63.938 1 35.16 11 GLY B O 1
ATOM 5211 N N . THR B 1 12 ? 2.699 1.245 62.344 1 44.09 12 THR B N 1
ATOM 5212 C CA . THR B 1 12 ? 3.797 2.117 61.938 1 44.09 12 THR B CA 1
ATOM 5213 C C . THR B 1 12 ? 3.273 3.486 61.531 1 44.09 12 THR B C 1
ATOM 5215 O O . THR B 1 12 ? 2.27 3.578 60.812 1 44.09 12 THR B O 1
ATOM 5218 N N . LYS B 1 13 ? 3.311 4.535 62.25 1 53.38 13 LYS B N 1
ATOM 5219 C CA . LYS B 1 13 ? 2.986 5.953 62.156 1 53.38 13 LYS B CA 1
ATOM 5220 C C . LYS B 1 13 ? 3.592 6.559 60.875 1 53.38 13 LYS B C 1
ATOM 5222 O O . LYS B 1 13 ? 4.723 7.043 60.906 1 53.38 13 LYS B O 1
ATOM 5227 N N . SER B 1 14 ? 3.457 6.129 59.75 1 61.06 14 SER B N 1
ATOM 5228 C CA . SER B 1 14 ? 3.975 6.75 58.531 1 61.06 14 SER B CA 1
ATOM 5229 C C . SER B 1 14 ? 3.123 7.945 58.125 1 61.06 14 SER B C 1
ATOM 5231 O O . SER B 1 14 ? 1.908 7.953 58.344 1 61.06 14 SER B O 1
ATOM 5233 N N . CYS B 1 15 ? 3.641 9.133 57.938 1 67 15 CYS B N 1
ATOM 5234 C CA . CYS B 1 15 ? 2.85 10.266 57.469 1 67 15 CYS B CA 1
ATOM 5235 C C . CYS B 1 15 ? 2.189 9.969 56.156 1 67 15 CYS B C 1
ATOM 5237 O O . CYS B 1 15 ? 2.584 9.031 55.438 1 67 15 CYS B O 1
ATOM 5239 N N . THR B 1 16 ? 1.14 10.586 55.625 1 69.69 16 THR B N 1
ATOM 5240 C CA . THR B 1 16 ? 0.338 10.352 54.438 1 69.69 16 THR B CA 1
ATOM 5241 C C . THR B 1 16 ? 1.205 10.414 53.188 1 69.69 16 THR B C 1
ATOM 5243 O O . THR B 1 16 ? 1.027 9.617 52.25 1 69.69 16 THR B O 1
ATOM 5246 N N . GLU B 1 17 ? 2.182 11.258 53.125 1 73.06 17 GLU B N 1
ATOM 5247 C CA . GLU B 1 17 ? 3.02 11.461 51.969 1 73.06 17 GLU B CA 1
ATOM 5248 C C . GLU B 1 17 ? 4.102 10.391 51.844 1 73.06 17 GLU B C 1
ATOM 5250 O O . GLU B 1 17 ? 4.391 9.891 50.781 1 73.06 17 GLU B O 1
ATOM 5255 N N . CYS B 1 18 ? 4.699 10.086 52.812 1 71.94 18 CYS B N 1
ATOM 5256 C CA . CYS B 1 18 ? 5.703 9.023 52.812 1 71.94 18 CYS B CA 1
ATOM 5257 C C . CYS B 1 18 ? 5.062 7.668 52.562 1 71.94 18 CYS B C 1
ATOM 5259 O O . CYS B 1 18 ? 5.645 6.824 51.875 1 71.94 18 CYS B O 1
ATOM 5261 N N . ARG B 1 19 ? 3.846 7.43 53.031 1 71.38 19 ARG B N 1
ATOM 5262 C CA . ARG B 1 19 ? 3.088 6.219 52.719 1 71.38 19 ARG B CA 1
ATOM 5263 C C . ARG B 1 19 ? 2.758 6.133 51.25 1 71.38 19 ARG B C 1
ATOM 5265 O O . ARG B 1 19 ? 2.885 5.066 50.625 1 71.38 19 ARG B O 1
ATOM 5272 N N . ARG B 1 20 ? 2.379 7.238 50.625 1 69 20 ARG B N 1
ATOM 5273 C CA . ARG B 1 20 ? 2.064 7.332 49.219 1 69 20 ARG B CA 1
ATOM 5274 C C . ARG B 1 20 ? 3.301 7.062 48.375 1 69 20 ARG B C 1
ATOM 5276 O O . ARG B 1 20 ? 3.219 6.379 47.344 1 69 20 ARG B O 1
ATOM 5283 N N . ARG B 1 21 ? 4.383 7.449 48.844 1 70.25 21 ARG B N 1
ATOM 5284 C CA . ARG B 1 21 ? 5.637 7.293 48.094 1 70.25 21 ARG B CA 1
ATOM 5285 C C . ARG B 1 21 ? 6.379 6.039 48.562 1 70.25 21 ARG B C 1
ATOM 5287 O O . ARG B 1 21 ? 7.477 5.754 48.062 1 70.25 21 ARG B O 1
ATOM 5294 N N . LYS B 1 22 ? 5.73 5.227 49.406 1 68.94 22 LYS B N 1
ATOM 5295 C CA . LYS B 1 22 ? 6.25 3.99 49.969 1 68.94 22 LYS B CA 1
ATOM 5296 C C . LYS B 1 22 ? 7.688 4.172 50.469 1 68.94 22 LYS B C 1
ATOM 5298 O O . LYS B 1 22 ? 8.531 3.299 50.25 1 68.94 22 LYS B O 1
ATOM 5303 N N . VAL B 1 23 ? 7.922 5.285 50.938 1 75.06 23 VAL B N 1
ATOM 5304 C CA . VAL B 1 23 ? 9.234 5.5 51.531 1 75.06 23 VAL B CA 1
ATOM 5305 C C . VAL B 1 23 ? 9.109 5.539 53.062 1 75.06 23 VAL B C 1
ATOM 5307 O O . VAL B 1 23 ? 8.023 5.801 53.594 1 75.06 23 VAL B O 1
ATOM 5310 N N . ARG B 1 24 ? 10.188 5.273 53.688 1 73.12 24 ARG B N 1
ATOM 5311 C CA . ARG B 1 24 ? 10.211 5.215 55.125 1 73.12 24 ARG B CA 1
ATOM 5312 C C . ARG B 1 24 ? 10.094 6.609 55.75 1 73.12 24 ARG B C 1
ATOM 5314 O O . ARG B 1 24 ? 10.875 7.504 55.406 1 73.12 24 ARG B O 1
ATOM 5321 N N . CYS B 1 25 ? 9.008 6.852 56.5 1 69.81 25 CYS B N 1
ATOM 5322 C CA . CYS B 1 25 ? 8.742 8.125 57.156 1 69.81 25 CYS B CA 1
ATOM 5323 C C . CYS B 1 25 ? 9.57 8.258 58.438 1 69.81 25 CYS B C 1
ATOM 5325 O O . CYS B 1 25 ? 9.367 7.516 59.406 1 69.81 25 CYS B O 1
ATOM 5327 N N . ILE B 1 26 ? 10.758 8.977 58.406 1 77.31 26 ILE B N 1
ATOM 5328 C CA . ILE B 1 26 ? 11.656 9.172 59.531 1 77.31 26 ILE B CA 1
ATOM 5329 C C . ILE B 1 26 ? 11.484 10.578 60.094 1 77.31 26 ILE B C 1
ATOM 5331 O O . ILE B 1 26 ? 11.703 11.562 59.375 1 77.31 26 ILE B O 1
ATOM 5335 N N . PHE B 1 27 ? 10.977 10.734 61.25 1 71.81 27 PHE B N 1
ATOM 5336 C CA . PHE B 1 27 ? 10.852 12.023 61.906 1 71.81 27 PHE B CA 1
ATOM 5337 C C . PHE B 1 27 ? 12.094 12.336 62.75 1 71.81 27 PHE B C 1
ATOM 5339 O O . PHE B 1 27 ? 12.422 11.602 63.688 1 71.81 27 PHE B O 1
ATOM 5346 N N . PRO B 1 28 ? 12.922 13.297 62.281 1 72.75 28 PRO B N 1
ATOM 5347 C CA . PRO B 1 28 ? 14.031 13.688 63.156 1 72.75 28 PRO B CA 1
ATOM 5348 C C . PRO B 1 28 ? 13.555 14.195 64.5 1 72.75 28 PRO B C 1
ATOM 5350 O O . PRO B 1 28 ? 12.43 14.688 64.625 1 72.75 28 PRO B O 1
ATOM 5353 N N . GLU B 1 29 ? 14.266 14.156 65.5 1 72.19 29 GLU B N 1
ATOM 5354 C CA . GLU B 1 29 ? 13.969 14.602 66.875 1 72.19 29 GLU B CA 1
ATOM 5355 C C . GLU B 1 29 ? 13.68 16.094 66.875 1 72.19 29 GLU B C 1
ATOM 5357 O O . GLU B 1 29 ? 14.453 16.906 66.375 1 72.19 29 GLU B O 1
ATOM 5362 N N . GLY B 1 30 ? 12.438 16.531 67.375 1 72.12 30 GLY B N 1
ATOM 5363 C CA . GLY B 1 30 ? 12.031 17.922 67.562 1 72.12 30 GLY B CA 1
ATOM 5364 C C . GLY B 1 30 ? 11.336 18.531 66.375 1 72.12 30 GLY B C 1
ATOM 5365 O O . GLY B 1 30 ? 11.008 19.719 66.375 1 72.12 30 GLY B O 1
ATOM 5366 N N . SER B 1 31 ? 11.312 17.75 65.125 1 67.75 31 SER B N 1
ATOM 5367 C CA . SER B 1 31 ? 10.633 18.297 63.969 1 67.75 31 SER B CA 1
ATOM 5368 C C . SER B 1 31 ? 9.266 17.672 63.781 1 67.75 31 SER B C 1
ATOM 5370 O O . SER B 1 31 ? 9.086 16.469 64 1 67.75 31 SER B O 1
ATOM 5372 N N . ASP B 1 32 ? 8.172 18.391 63.531 1 70.12 32 ASP B N 1
ATOM 5373 C CA . ASP B 1 32 ? 6.805 17.953 63.25 1 70.12 32 ASP B CA 1
ATOM 5374 C C . ASP B 1 32 ? 6.656 17.469 61.812 1 70.12 32 ASP B C 1
ATOM 5376 O O . ASP B 1 32 ? 5.562 17.109 61.406 1 70.12 32 ASP B O 1
ATOM 5380 N N . ARG B 1 33 ? 7.684 17.531 61.062 1 73.38 33 ARG B N 1
ATOM 5381 C CA . ARG B 1 33 ? 7.719 17.125 59.656 1 73.38 33 ARG B CA 1
ATOM 5382 C C . ARG B 1 33 ? 8.758 16.031 59.438 1 73.38 33 ARG B C 1
ATOM 5384 O O . ARG B 1 33 ? 9.859 16.078 59.969 1 73.38 33 ARG B O 1
ATOM 5391 N N . CYS B 1 34 ? 8.344 14.93 58.75 1 74.31 34 CYS B N 1
ATOM 5392 C CA . CYS B 1 34 ? 9.281 13.836 58.531 1 74.31 34 CYS B CA 1
ATOM 5393 C C . CYS B 1 34 ? 10.406 14.258 57.594 1 74.31 34 CYS B C 1
ATOM 5395 O O . CYS B 1 34 ? 10.258 15.227 56.844 1 74.31 34 CYS B O 1
ATOM 5397 N N . ARG B 1 35 ? 11.586 13.703 57.688 1 74.5 35 ARG B N 1
ATOM 5398 C CA . ARG B 1 35 ? 12.789 14 56.906 1 74.5 35 ARG B CA 1
ATOM 5399 C C . ARG B 1 35 ? 12.492 14.016 55.406 1 74.5 35 ARG B C 1
ATOM 5401 O O . ARG B 1 35 ? 13.016 14.852 54.688 1 74.5 35 ARG B O 1
ATOM 5408 N N . GLN B 1 36 ? 11.656 13.086 55.031 1 72.69 36 GLN B N 1
ATOM 5409 C CA . GLN B 1 36 ? 11.383 12.969 53.594 1 72.69 36 GLN B CA 1
ATOM 5410 C C . GLN B 1 36 ? 10.469 14.094 53.125 1 72.69 36 GLN B C 1
ATOM 5412 O O . GLN B 1 36 ? 10.688 14.656 52.031 1 72.69 36 GLN B O 1
ATOM 5417 N N . CYS B 1 37 ? 9.477 14.383 53.75 1 73.12 37 CYS B N 1
ATOM 5418 C CA . CYS B 1 37 ? 8.602 15.5 53.438 1 73.12 37 CYS B CA 1
ATOM 5419 C C . CYS B 1 37 ? 9.359 16.812 53.5 1 73.12 37 CYS B C 1
ATOM 5421 O O . CYS B 1 37 ? 9.133 17.703 52.656 1 73.12 37 CYS B O 1
ATOM 5423 N N . LYS B 1 38 ? 10.242 17.031 54.344 1 74.62 38 LYS B N 1
ATOM 5424 C CA . LYS B 1 38 ? 11.086 18.219 54.406 1 74.62 38 LYS B CA 1
ATOM 5425 C C . LYS B 1 38 ? 11.969 18.328 53.156 1 74.62 38 LYS B C 1
ATOM 5427 O O . LYS B 1 38 ? 12.125 19.422 52.594 1 74.62 38 LYS B O 1
ATOM 5432 N N . ALA B 1 39 ? 12.555 17.234 52.781 1 72.56 39 ALA B N 1
ATOM 5433 C CA . ALA B 1 39 ? 13.477 17.234 51.625 1 72.56 39 ALA B CA 1
ATOM 5434 C C . ALA B 1 39 ? 12.75 17.547 50.344 1 72.56 39 ALA B C 1
ATOM 5436 O O . ALA B 1 39 ? 13.32 18.156 49.438 1 72.56 39 ALA B O 1
ATOM 5437 N N . HIS B 1 40 ? 11.461 17.219 50.219 1 69.5 40 HIS B N 1
ATOM 5438 C CA . HIS B 1 40 ? 10.711 17.375 49 1 69.5 40 HIS B CA 1
ATOM 5439 C C . HIS B 1 40 ? 9.664 18.484 49.125 1 69.5 40 HIS B C 1
ATOM 5441 O O . HIS B 1 40 ? 8.758 18.594 48.281 1 69.5 40 HIS B O 1
ATOM 5447 N N . LYS B 1 41 ? 9.641 19.312 50.031 1 69.56 41 LYS B N 1
ATOM 5448 C CA . LYS B 1 41 ? 8.789 20.453 50.375 1 69.56 41 LYS B CA 1
ATOM 5449 C C . LYS B 1 41 ? 7.312 20.047 50.375 1 69.56 41 LYS B C 1
ATOM 5451 O O . LYS B 1 41 ? 6.461 20.828 49.938 1 69.56 41 LYS B O 1
ATOM 5456 N N . ALA B 1 42 ? 7.113 18.812 50.688 1 66.62 42 ALA B N 1
ATOM 5457 C CA . ALA B 1 42 ? 5.742 18.328 50.75 1 66.62 42 ALA B CA 1
ATOM 5458 C C . ALA B 1 42 ? 5.156 18.484 52.125 1 66.62 42 ALA B C 1
ATOM 5460 O O . ALA B 1 42 ? 5.895 18.484 53.125 1 66.62 42 ALA B O 1
ATOM 5461 N N . PRO B 1 43 ? 3.875 18.781 52.219 1 71.75 43 PRO B N 1
ATOM 5462 C CA . PRO B 1 43 ? 3.281 18.891 53.562 1 71.75 43 PRO B CA 1
ATOM 5463 C C . PRO B 1 43 ? 3.254 17.562 54.312 1 71.75 43 PRO B C 1
ATOM 5465 O O . PRO B 1 43 ? 2.793 16.547 53.75 1 71.75 43 PRO B O 1
ATOM 5468 N N . CYS B 1 44 ? 3.924 17.438 55.438 1 68.88 44 CYS B N 1
ATOM 5469 C CA . CYS B 1 44 ? 4.012 16.234 56.281 1 68.88 44 CYS B CA 1
ATOM 5470 C C . CYS B 1 44 ? 2.791 16.109 57.156 1 68.88 44 CYS B C 1
ATOM 5472 O O . CYS B 1 44 ? 2.701 16.766 58.219 1 68.88 44 CYS B O 1
ATOM 5474 N N . ARG B 1 45 ? 1.638 15.656 56.688 1 68.12 45 ARG B N 1
ATOM 5475 C CA . ARG B 1 45 ? 0.391 15.523 57.438 1 68.12 45 ARG B CA 1
ATOM 5476 C C . ARG B 1 45 ? 0.289 14.156 58.094 1 68.12 45 ARG B C 1
ATOM 5478 O O . ARG B 1 45 ? 0.623 13.141 57.469 1 68.12 45 ARG B O 1
ATOM 5485 N N . PRO B 1 46 ? 0.089 14.047 59.312 1 58.84 46 PRO B N 1
ATOM 5486 C CA . PRO B 1 46 ? -0.065 12.758 60 1 58.84 46 PRO B CA 1
ATOM 5487 C C . PRO B 1 46 ? -1.21 11.922 59.438 1 58.84 46 PRO B C 1
ATOM 5489 O O . PRO B 1 46 ? -2.141 12.469 58.844 1 58.84 46 PRO B O 1
ATOM 5492 N N . GLN B 1 47 ? -1.086 10.594 59.344 1 48.41 47 GLN B N 1
ATOM 5493 C CA . GLN B 1 47 ? -2.154 9.688 58.938 1 48.41 47 GLN B CA 1
ATOM 5494 C C . GLN B 1 47 ? -3.396 9.867 59.781 1 48.41 47 GLN B C 1
ATOM 5496 O O . GLN B 1 47 ? -3.4 9.492 60.969 1 48.41 47 GLN B O 1
ATOM 5501 N N . GLN B 1 48 ? -4.027 11 59.656 1 40.12 48 GLN B N 1
ATOM 5502 C CA . GLN B 1 48 ? -5.246 11 60.438 1 40.12 48 GLN B CA 1
ATOM 5503 C C . GLN B 1 48 ? -6.078 9.75 60.188 1 40.12 48 GLN B C 1
ATOM 5505 O O . GLN B 1 48 ? -6.109 9.234 59.062 1 40.12 48 GLN B O 1
ATOM 5510 N N . ALA B 1 49 ? -6.391 9.031 61.156 1 34.53 49 ALA B N 1
ATOM 5511 C CA . ALA B 1 49 ? -7.34 7.918 61.188 1 34.53 49 ALA B CA 1
ATOM 5512 C C . ALA B 1 49 ? -8.594 8.242 60.375 1 34.53 49 ALA B C 1
ATOM 5514 O O . ALA B 1 49 ? -9.211 9.297 60.562 1 34.53 49 ALA B O 1
ATOM 5515 N N . PRO B 1 50 ? -8.695 7.598 59.188 1 30.72 50 PRO B N 1
ATOM 5516 C CA . PRO B 1 50 ? -9.945 7.922 58.469 1 30.72 50 PRO B CA 1
ATOM 5517 C C . PRO B 1 50 ? -11.172 7.789 59.375 1 30.72 50 PRO B C 1
ATOM 5519 O O . PRO B 1 50 ? -11.352 6.762 60.031 1 30.72 50 PRO B O 1
ATOM 5522 N N . SER B 1 51 ? -11.445 8.797 60.125 1 27.56 51 SER B N 1
ATOM 5523 C CA . SER B 1 51 ? -12.734 8.664 60.812 1 27.56 51 SER B CA 1
ATOM 5524 C C . SER B 1 51 ? -13.805 8.125 59.875 1 27.56 51 SER B C 1
ATOM 5526 O O . SER B 1 51 ? -13.867 8.508 58.688 1 27.56 51 SER B O 1
ATOM 5528 N N . SER B 1 52 ? -14.375 6.977 60.188 1 26.28 52 SER B N 1
ATOM 5529 C CA . SER B 1 52 ? -15.398 6.102 59.625 1 26.28 52 SER B CA 1
ATOM 5530 C C . SER B 1 52 ? -16.656 6.883 59.281 1 26.28 52 SER B C 1
ATOM 5532 O O . SER B 1 52 ? -17.703 6.293 58.969 1 26.28 52 SER B O 1
ATOM 5534 N N . THR B 1 53 ? -16.781 8.141 59.656 1 24.64 53 THR B N 1
ATOM 5535 C CA . THR B 1 53 ? -18.203 8.484 59.625 1 24.64 53 THR B CA 1
ATOM 5536 C C . THR B 1 53 ? -18.75 8.359 58.188 1 24.64 53 THR B C 1
ATOM 5538 O O . THR B 1 53 ? -18.219 8.992 57.25 1 24.64 53 THR B O 1
ATOM 5541 N N . SER B 1 54 ? -19.453 7.246 57.906 1 25.98 54 SER B N 1
ATOM 5542 C CA . SER B 1 54 ? -20.109 6.723 56.719 1 25.98 54 SER B CA 1
ATOM 5543 C C . SER B 1 54 ? -21.078 7.746 56.156 1 25.98 54 SER B C 1
ATOM 5545 O O . SER B 1 54 ? -22.297 7.68 56.375 1 25.98 54 SER B O 1
ATOM 5547 N N . PRO B 1 55 ? -20.672 8.984 55.906 1 26.86 55 PRO B N 1
ATOM 5548 C CA . PRO B 1 55 ? -21.859 9.805 55.656 1 26.86 55 PRO B CA 1
ATOM 5549 C C . PRO B 1 55 ? -22.75 9.211 54.562 1 26.86 55 PRO B C 1
ATOM 5551 O O . PRO B 1 55 ? -22.266 8.492 53.688 1 26.86 55 PRO B O 1
ATOM 5554 N N . SER B 1 56 ? -24.047 8.953 54.844 1 25.2 56 SER B N 1
ATOM 5555 C CA . SER B 1 56 ? -25.188 8.438 54.094 1 25.2 56 SER B CA 1
ATOM 5556 C C . SER B 1 56 ? -25.359 9.172 52.781 1 25.2 56 SER B C 1
ATOM 5558 O O . SER B 1 56 ? -25.609 10.375 52.75 1 25.2 56 SER B O 1
ATOM 5560 N N . THR B 1 57 ? -24.531 8.93 51.812 1 26.19 57 THR B N 1
ATOM 5561 C CA . THR B 1 57 ? -24.422 9.547 50.5 1 26.19 57 THR B CA 1
ATOM 5562 C C . THR B 1 57 ? -25.781 9.641 49.812 1 26.19 57 THR B C 1
ATOM 5564 O O . THR B 1 57 ? -26.375 8.617 49.469 1 26.19 57 THR B O 1
ATOM 5567 N N . SER B 1 58 ? -26.641 10.586 50.125 1 24.5 58 SER B N 1
ATOM 5568 C CA . SER B 1 58 ? -27.938 10.992 49.594 1 24.5 58 SER B CA 1
ATOM 5569 C C . SER B 1 58 ? -27.922 10.969 48.062 1 24.5 58 SER B C 1
ATOM 5571 O O . SER B 1 58 ? -26.859 11.102 47.438 1 24.5 58 SER B O 1
ATOM 5573 N N . SER B 1 59 ? -29.125 10.648 47.344 1 26.05 59 SER B N 1
ATOM 5574 C CA . SER B 1 59 ? -29.625 10.266 46.031 1 26.05 59 SER B CA 1
ATOM 5575 C C . SER B 1 59 ? -29.312 11.352 45 1 26.05 59 SER B C 1
ATOM 5577 O O . SER B 1 59 ? -29.812 12.477 45.094 1 26.05 59 SER B O 1
ATOM 5579 N N . LEU B 1 60 ? -28.219 11.57 44.531 1 26.86 60 LEU B N 1
ATOM 5580 C CA . LEU B 1 60 ? -27.859 12.523 43.469 1 26.86 60 LEU B CA 1
ATOM 5581 C C . LEU B 1 60 ? -28.844 12.453 42.312 1 26.86 60 LEU B C 1
ATOM 5583 O O . LEU B 1 60 ? -29.047 11.391 41.719 1 26.86 60 LEU B O 1
ATOM 5587 N N . SER B 1 61 ? -29.891 13.219 42.281 1 26.02 61 SER B N 1
ATOM 5588 C CA . SER B 1 61 ? -31.047 13.352 41.406 1 26.02 61 SER B CA 1
ATOM 5589 C C . SER B 1 61 ? -30.625 13.422 39.938 1 26.02 61 SER B C 1
ATOM 5591 O O . SER B 1 61 ? -29.547 13.953 39.625 1 26.02 61 SER B O 1
ATOM 5593 N N . PRO B 1 62 ? -31.281 12.664 38.938 1 30.56 62 PRO B N 1
ATOM 5594 C CA . PRO B 1 62 ? -31.172 12.445 37.5 1 30.56 62 PRO B CA 1
ATOM 5595 C C . PRO B 1 62 ? -31.109 13.742 36.688 1 30.56 62 PRO B C 1
ATOM 5597 O O . PRO B 1 62 ? -31.109 13.719 35.469 1 30.56 62 PRO B O 1
ATOM 5600 N N . ASP B 1 63 ? -31.25 14.891 37.375 1 30.02 63 ASP B N 1
ATOM 5601 C CA . ASP B 1 63 ? -31.547 16.125 36.656 1 30.02 63 ASP B CA 1
ATOM 5602 C C . ASP B 1 63 ? -30.328 16.609 35.875 1 30.02 63 ASP B C 1
ATOM 5604 O O . ASP B 1 63 ? -30.391 17.625 35.188 1 30.02 63 ASP B O 1
ATOM 5608 N N . TYR B 1 64 ? -29.219 16.203 36.281 1 28.52 64 TYR B N 1
ATOM 5609 C CA . TYR B 1 64 ? -28.109 16.875 35.625 1 28.52 64 TYR B CA 1
ATOM 5610 C C . TYR B 1 64 ? -28 16.469 34.188 1 28.52 64 TYR B C 1
ATOM 5612 O O . TYR B 1 64 ? -27.344 17.141 33.375 1 28.52 64 TYR B O 1
ATOM 5620 N N . VAL B 1 65 ? -28.359 15.242 33.844 1 33.44 65 VAL B N 1
ATOM 5621 C CA . VAL B 1 65 ? -28.234 14.781 32.469 1 33.44 65 VAL B CA 1
ATOM 5622 C C . VAL B 1 65 ? -29.234 15.523 31.594 1 33.44 65 VAL B C 1
ATOM 5624 O O . VAL B 1 65 ? -29.125 15.5 30.359 1 33.44 65 VAL B O 1
ATOM 5627 N N . GLN B 1 66 ? -30.297 16.141 32.156 1 33.25 66 GLN B N 1
ATOM 5628 C CA . GLN B 1 66 ? -31.375 16.734 31.375 1 33.25 66 GLN B CA 1
ATOM 5629 C C . GLN B 1 66 ? -30.953 18.062 30.766 1 33.25 66 GLN B C 1
ATOM 5631 O O . GLN B 1 66 ? -31.438 18.453 29.703 1 33.25 66 GLN B O 1
ATOM 5636 N N . SER B 1 67 ? -30.031 18.75 31.391 1 39.19 67 SER B N 1
ATOM 5637 C CA . SER B 1 67 ? -29.766 20.109 30.906 1 39.19 67 SER B CA 1
ATOM 5638 C C . SER B 1 67 ? -28.938 20.094 29.625 1 39.19 67 SER B C 1
ATOM 5640 O O . SER B 1 67 ? -29.109 20.953 28.766 1 39.19 67 SER B O 1
ATOM 5642 N N . ASN B 1 68 ? -28.047 19.188 29.5 1 40.72 68 ASN B N 1
ATOM 5643 C CA . ASN B 1 68 ? -27.203 19.188 28.312 1 40.72 68 ASN B CA 1
ATOM 5644 C C . ASN B 1 68 ? -27.953 18.688 27.078 1 40.72 68 ASN B C 1
ATOM 5646 O O . ASN B 1 68 ? -27.656 19.094 25.953 1 40.72 68 ASN B O 1
ATOM 5650 N N . GLU B 1 69 ? -28.969 17.875 27.297 1 44.84 69 GLU B N 1
ATOM 5651 C CA . GLU B 1 69 ? -29.812 17.469 26.172 1 44.84 69 GLU B CA 1
ATOM 5652 C C . GLU B 1 69 ? -30.578 18.656 25.594 1 44.84 69 GLU B C 1
ATOM 5654 O O . GLU B 1 69 ? -30.781 18.734 24.375 1 44.84 69 GLU B O 1
ATOM 5659 N N . GLY B 1 70 ? -30.75 19.641 26.438 1 49.41 70 GLY B N 1
ATOM 5660 C CA . GLY B 1 70 ? -31.438 20.844 26 1 49.41 70 GLY B CA 1
ATOM 5661 C C . GLY B 1 70 ? -30.594 21.703 25.078 1 49.41 70 GLY B C 1
ATOM 5662 O O . GLY B 1 70 ? -31.094 22.234 24.078 1 49.41 70 GLY B O 1
ATOM 5663 N N . ALA B 1 71 ? -29.359 21.812 25.484 1 51.31 71 ALA B N 1
ATOM 5664 C CA . ALA B 1 71 ? -28.469 22.656 24.672 1 51.31 71 ALA B CA 1
ATOM 5665 C C . ALA B 1 71 ? -28.188 22.016 23.312 1 51.31 71 ALA B C 1
ATOM 5667 O O . ALA B 1 71 ? -28.203 22.688 22.281 1 51.31 71 ALA B O 1
ATOM 5668 N N . VAL B 1 72 ? -27.969 20.781 23.297 1 56.22 72 VAL B N 1
ATOM 5669 C CA . VAL B 1 72 ? -27.75 20.047 22.062 1 56.22 72 VAL B CA 1
ATOM 5670 C C . VAL B 1 72 ? -29 20.094 21.203 1 56.22 72 VAL B C 1
ATOM 5672 O O . VAL B 1 72 ? -28.938 20.266 19.984 1 56.22 72 VAL B O 1
ATOM 5675 N N . GLU B 1 73 ? -30.203 20.094 21.906 1 58.75 73 GLU B N 1
ATOM 5676 C CA . GLU B 1 73 ? -31.469 20.172 21.188 1 58.75 73 GLU B CA 1
ATOM 5677 C C . GLU B 1 73 ? -31.688 21.547 20.594 1 58.75 73 GLU B C 1
ATOM 5679 O O . GLU B 1 73 ? -32.156 21.688 19.469 1 58.75 73 GLU B O 1
ATOM 5684 N N . ILE B 1 74 ? -31.25 22.547 21.312 1 59.19 74 ILE B N 1
ATOM 5685 C CA . ILE B 1 74 ? -31.359 23.906 20.828 1 59.19 74 ILE B CA 1
ATOM 5686 C C . ILE B 1 74 ? -30.422 24.109 19.641 1 59.19 74 ILE B C 1
ATOM 5688 O O . ILE B 1 74 ? -30.812 24.688 18.625 1 59.19 74 ILE B O 1
ATOM 5692 N N . LEU B 1 75 ? -29.234 23.609 19.781 1 61.22 75 LEU B N 1
ATOM 5693 C CA . LEU B 1 75 ? -28.281 23.688 18.688 1 61.22 75 LEU B CA 1
ATOM 5694 C C . LEU B 1 75 ? -28.75 22.891 17.484 1 61.22 75 LEU B C 1
ATOM 5696 O O . LEU B 1 75 ? -28.641 23.344 16.344 1 61.22 75 LEU B O 1
ATOM 5700 N N . ARG B 1 76 ? -29.312 21.781 17.766 1 61.91 76 ARG B N 1
ATOM 5701 C CA . ARG B 1 76 ? -29.906 20.969 16.719 1 61.91 76 ARG B CA 1
ATOM 5702 C C . ARG B 1 76 ? -31.016 21.734 16 1 61.91 76 ARG B C 1
ATOM 5704 O O . ARG B 1 76 ? -31.016 21.812 14.766 1 61.91 76 ARG B O 1
ATOM 5711 N N . LEU B 1 77 ? -31.891 22.359 16.75 1 64.38 77 LEU B N 1
ATOM 5712 C CA . LEU B 1 77 ? -33.031 23.109 16.203 1 64.38 77 LEU B CA 1
ATOM 5713 C C . LEU B 1 77 ? -32.531 24.312 15.406 1 64.38 77 LEU B C 1
ATOM 5715 O O . LEU B 1 77 ? -33.062 24.609 14.328 1 64.38 77 LEU B O 1
ATOM 5719 N N . ARG B 1 78 ? -31.516 24.859 15.938 1 62.44 78 ARG B N 1
ATOM 5720 C CA . ARG B 1 78 ? -30.938 26 15.25 1 62.44 78 ARG B CA 1
ATOM 5721 C C . ARG B 1 78 ? -30.297 25.578 13.922 1 62.44 78 ARG B C 1
ATOM 5723 O O . ARG B 1 78 ? -30.469 26.266 12.906 1 62.44 78 ARG B O 1
ATOM 5730 N N . GLU B 1 79 ? -29.656 24.5 14.023 1 63.75 79 GLU B N 1
ATOM 5731 C CA . GLU B 1 79 ? -29.016 24 12.812 1 63.75 79 GLU B CA 1
ATOM 5732 C C . GLU B 1 79 ? -30.031 23.5 11.797 1 63.75 79 GLU B C 1
ATOM 5734 O O . GLU B 1 79 ? -29.875 23.719 10.594 1 63.75 79 GLU B O 1
ATOM 5739 N N . CYS B 1 80 ? -31.078 22.906 12.32 1 62.81 80 CYS B N 1
ATOM 5740 C CA . CYS B 1 80 ? -32.188 22.531 11.445 1 62.81 80 CYS B CA 1
ATOM 5741 C C . CYS B 1 80 ? -32.75 23.75 10.742 1 62.81 80 CYS B C 1
ATOM 5743 O O . CYS B 1 80 ? -33 23.719 9.531 1 62.81 80 CYS B O 1
ATOM 5745 N N . GLN B 1 81 ? -32.844 24.781 11.516 1 63.38 81 GLN B N 1
ATOM 5746 C CA . GLN B 1 81 ? -33.375 26.016 10.969 1 63.38 81 GLN B CA 1
ATOM 5747 C C . GLN B 1 81 ? -32.438 26.609 9.938 1 63.38 81 GLN B C 1
ATOM 5749 O O . GLN B 1 81 ? -32.844 27.047 8.859 1 63.38 81 GLN B O 1
ATOM 5754 N N . ARG B 1 82 ? -31.234 26.438 10.359 1 63.38 82 ARG B N 1
ATOM 5755 C CA . ARG B 1 82 ? -30.203 27.016 9.5 1 63.38 82 ARG B CA 1
ATOM 5756 C C . ARG B 1 82 ? -30.078 26.234 8.195 1 63.38 82 ARG B C 1
ATOM 5758 O O . ARG B 1 82 ? -29.859 26.828 7.133 1 63.38 82 ARG B O 1
ATOM 5765 N N . LEU B 1 83 ? -30.359 24.953 8.352 1 61.72 83 LEU B N 1
ATOM 5766 C CA . LEU B 1 83 ? -30.203 24.062 7.207 1 61.72 83 LEU B CA 1
ATOM 5767 C C . LEU B 1 83 ? -31.531 23.797 6.531 1 61.72 83 LEU B C 1
ATOM 5769 O O . LEU B 1 83 ? -31.609 23.047 5.555 1 61.72 83 LEU B O 1
ATOM 5773 N N . GLY B 1 84 ? -32.625 24.422 7.078 1 58.84 84 GLY B N 1
ATOM 5774 C CA . GLY B 1 84 ? -33.969 24.234 6.547 1 58.84 84 GLY B CA 1
ATOM 5775 C C . GLY B 1 84 ? -34.5 22.828 6.766 1 58.84 84 GLY B C 1
ATOM 5776 O O . GLY B 1 84 ? -35.219 22.297 5.93 1 58.84 84 GLY B O 1
ATOM 5777 N N . LEU B 1 85 ? -34.062 22.172 7.812 1 64.19 85 LEU B N 1
ATOM 5778 C CA . LEU B 1 85 ? -34.5 20.797 8.109 1 64.19 85 LEU B CA 1
ATOM 5779 C C . LEU B 1 85 ? -35.625 20.797 9.141 1 64.19 85 LEU B C 1
ATOM 5781 O O . LEU B 1 85 ? -35.781 21.75 9.906 1 64.19 85 LEU B O 1
ATOM 5785 N N . PRO B 1 86 ? -36.562 19.75 9.078 1 67.31 86 PRO B N 1
ATOM 5786 C CA . PRO B 1 86 ? -37.594 19.641 10.102 1 67.31 86 PRO B CA 1
ATOM 5787 C C . PRO B 1 86 ? -37.031 19.578 11.523 1 67.31 86 PRO B C 1
ATOM 5789 O O . PRO B 1 86 ? -35.938 19.047 11.727 1 67.31 86 PRO B O 1
ATOM 5792 N N . PRO B 1 87 ? -37.625 20.172 12.406 1 65.94 87 PRO B N 1
ATOM 5793 C CA . PRO B 1 87 ? -37.125 20.266 13.789 1 65.94 87 PRO B CA 1
ATOM 5794 C C . PRO B 1 87 ? -36.875 18.891 14.414 1 65.94 87 PRO B C 1
ATOM 5796 O O . PRO B 1 87 ? -36.125 18.781 15.391 1 65.94 87 PRO B O 1
ATOM 5799 N N . ASP B 1 88 ? -37.438 17.828 13.906 1 63.84 88 ASP B N 1
ATOM 5800 C CA . ASP B 1 88 ? -37.281 16.484 14.469 1 63.84 88 ASP B CA 1
ATOM 5801 C C . ASP B 1 88 ? -36.094 15.766 13.844 1 63.84 88 ASP B C 1
ATOM 5803 O O . ASP B 1 88 ? -35.906 14.562 14.055 1 63.84 88 ASP B O 1
ATOM 5807 N N . THR B 1 89 ? -35.312 16.5 13.148 1 62.19 89 THR B N 1
ATOM 5808 C CA . THR B 1 89 ? -34.156 15.906 12.484 1 62.19 89 THR B CA 1
ATOM 5809 C C . THR B 1 89 ? -33.062 15.602 13.492 1 62.19 89 THR B C 1
ATOM 5811 O O . THR B 1 89 ? -32.688 16.469 14.297 1 62.19 89 THR B O 1
ATOM 5814 N N . SER B 1 90 ? -32.719 14.367 13.672 1 60.97 90 SER B N 1
ATOM 5815 C CA . SER B 1 90 ? -31.672 13.977 14.594 1 60.97 90 SER B CA 1
ATOM 5816 C C . SER B 1 90 ? -30.328 14.602 14.203 1 60.97 90 SER B C 1
ATOM 5818 O O . SER B 1 90 ? -30.141 14.977 13.047 1 60.97 90 SER B O 1
ATOM 5820 N N . LEU B 1 91 ? -29.531 14.836 15.148 1 56.22 91 LEU B N 1
ATOM 5821 C CA . LEU B 1 91 ? -28.203 15.406 14.922 1 56.22 91 LEU B CA 1
ATOM 5822 C C . LEU B 1 91 ? -27.453 14.609 13.867 1 56.22 91 LEU B C 1
ATOM 5824 O O . LEU B 1 91 ? -26.766 15.188 13.016 1 56.22 91 LEU B O 1
ATOM 5828 N N . GLY B 1 92 ? -27.516 13.359 14.031 1 53.66 92 GLY B N 1
ATOM 5829 C CA . GLY B 1 92 ? -26.938 12.516 13.008 1 53.66 92 GLY B CA 1
ATOM 5830 C C . GLY B 1 92 ? -27.469 12.789 11.625 1 53.66 92 GLY B C 1
ATOM 5831 O O . GLY B 1 92 ? -26.719 12.852 10.656 1 53.66 92 GLY B O 1
ATOM 5832 N N . ALA B 1 93 ? -28.766 13.078 11.633 1 55.5 93 ALA B N 1
ATOM 5833 C CA . ALA B 1 93 ? -29.422 13.391 10.375 1 55.5 93 ALA B CA 1
ATOM 5834 C C . ALA B 1 93 ? -28.984 14.75 9.836 1 55.5 93 ALA B C 1
ATOM 5836 O O . ALA B 1 93 ? -28.812 14.93 8.633 1 55.5 93 ALA B O 1
ATOM 5837 N N . ILE B 1 94 ? -28.844 15.656 10.734 1 52.06 94 ILE B N 1
ATOM 5838 C CA . ILE B 1 94 ? -28.344 16.984 10.367 1 52.06 94 ILE B CA 1
ATOM 5839 C C . ILE B 1 94 ? -26.969 16.844 9.734 1 52.06 94 ILE B C 1
ATOM 5841 O O . ILE B 1 94 ? -26.703 17.422 8.68 1 52.06 94 ILE B O 1
ATOM 5845 N N . PHE B 1 95 ? -26.219 16.141 10.516 1 50.25 95 PHE B N 1
ATOM 5846 C CA . PHE B 1 95 ? -24.875 15.938 9.992 1 50.25 95 PHE B CA 1
ATOM 5847 C C . PHE B 1 95 ? -24.906 15.148 8.695 1 50.25 95 PHE B C 1
ATOM 5849 O O . PHE B 1 95 ? -24.172 15.461 7.75 1 50.25 95 PHE B O 1
ATOM 5856 N N . THR B 1 96 ? -25.859 14.109 8.828 1 49.38 96 THR B N 1
ATOM 5857 C CA . THR B 1 96 ? -26.047 13.359 7.594 1 49.38 96 THR B CA 1
ATOM 5858 C C . THR B 1 96 ? -26.609 14.25 6.492 1 49.38 96 THR B C 1
ATOM 5860 O O . THR B 1 96 ? -26.219 14.133 5.328 1 49.38 96 THR B O 1
ATOM 5863 N N . HIS B 1 97 ? -27.625 15.047 6.957 1 46.47 97 HIS B N 1
ATOM 5864 C CA . HIS B 1 97 ? -28.219 16.016 6.035 1 46.47 97 HIS B CA 1
ATOM 5865 C C . HIS B 1 97 ? -27.172 16.984 5.5 1 46.47 97 HIS B C 1
ATOM 5867 O O . HIS B 1 97 ? -27.203 17.359 4.328 1 46.47 97 HIS B O 1
ATOM 5873 N N . VAL B 1 98 ? -26.578 17.531 6.422 1 42.06 98 VAL B N 1
ATOM 5874 C CA . VAL B 1 98 ? -25.469 18.391 6.008 1 42.06 98 VAL B CA 1
ATOM 5875 C C . VAL B 1 98 ? -24.516 17.578 5.133 1 42.06 98 VAL B C 1
ATOM 5877 O O . VAL B 1 98 ? -23.938 18.125 4.184 1 42.06 98 VAL B O 1
ATOM 5880 N N . VAL B 1 99 ? -24.516 16.359 5.516 1 36.28 99 VAL B N 1
ATOM 5881 C CA . VAL B 1 99 ? -23.75 15.5 4.625 1 36.28 99 VAL B CA 1
ATOM 5882 C C . VAL B 1 99 ? -24.656 14.953 3.527 1 36.28 99 VAL B C 1
ATOM 5884 O O . VAL B 1 99 ? -24.219 14.773 2.389 1 36.28 99 VAL B O 1
ATOM 5887 N N . GLY B 1 100 ? -26.047 14.453 3.883 1 33.44 100 GLY B N 1
ATOM 5888 C CA . GLY B 1 100 ? -26.812 13.531 3.053 1 33.44 100 GLY B CA 1
ATOM 5889 C C . GLY B 1 100 ? -28.078 14.133 2.496 1 33.44 100 GLY B C 1
ATOM 5890 O O . GLY B 1 100 ? -28.891 13.43 1.887 1 33.44 100 GLY B O 1
ATOM 5891 N N . GLU B 1 101 ? -28.719 15.227 2.908 1 31.11 101 GLU B N 1
ATOM 5892 C CA . GLU B 1 101 ? -30.156 15.227 2.643 1 31.11 101 GLU B CA 1
ATOM 5893 C C . GLU B 1 101 ? -30.438 15.336 1.148 1 31.11 101 GLU B C 1
ATOM 5895 O O . GLU B 1 101 ? -30.188 16.375 0.539 1 31.11 101 GLU B O 1
ATOM 5900 N N . SER B 1 102 ? -30.469 14.375 0.361 1 26.59 102 SER B N 1
ATOM 5901 C CA . SER B 1 102 ? -31.078 14.43 -0.967 1 26.59 102 SER B CA 1
ATOM 5902 C C . SER B 1 102 ? -32.594 14.57 -0.88 1 26.59 102 SER B C 1
ATOM 5904 O O . SER B 1 102 ? -33.281 13.695 -0.346 1 26.59 102 SER B O 1
ATOM 5906 N N . VAL B 1 103 ? -33.219 15.766 -0.555 1 21.48 103 VAL B N 1
ATOM 5907 C CA . VAL B 1 103 ? -34.656 15.891 -0.739 1 21.48 103 VAL B CA 1
ATOM 5908 C C . VAL B 1 103 ? -35 15.602 -2.193 1 21.48 103 VAL B C 1
ATOM 5910 O O . VAL B 1 103 ? -34.406 16.141 -3.113 1 21.48 103 VAL B O 1
ATOM 5913 N N . SER B 1 104 ? -35.938 14.633 -2.516 1 23.86 104 SER B N 1
ATOM 5914 C CA . SER B 1 104 ? -36.562 14.195 -3.75 1 23.86 104 SER B CA 1
ATOM 5915 C C . SER B 1 104 ? -37.594 15.227 -4.242 1 23.86 104 SER B C 1
ATOM 5917 O O . SER B 1 104 ? -38.656 15.367 -3.654 1 23.86 104 SER B O 1
ATOM 5919 N N . SER B 1 105 ? -37.469 16.5 -4.449 1 21 105 SER B N 1
ATOM 5920 C CA . SER B 1 105 ? -38.562 17.203 -5.102 1 21 105 SER B CA 1
ATOM 5921 C C . SER B 1 105 ? -38.875 16.594 -6.461 1 21 105 SER B C 1
ATOM 5923 O O . SER B 1 105 ? -37.969 16.281 -7.238 1 21 105 SER B O 1
ATOM 5925 N N . ARG B 1 106 ? -40.312 16.203 -6.676 1 21.42 106 ARG B N 1
ATOM 5926 C CA . ARG B 1 106 ? -41.094 15.531 -7.723 1 21.42 106 ARG B CA 1
ATOM 5927 C C . ARG B 1 106 ? -41.312 16.453 -8.922 1 21.42 106 ARG B C 1
ATOM 5929 O O . ARG B 1 106 ? -42.406 16.984 -9.109 1 21.42 106 ARG B O 1
ATOM 5936 N N . SER B 1 107 ? -40.719 17.453 -9.375 1 21.23 107 SER B N 1
ATOM 5937 C CA . SER B 1 107 ? -41.219 18.141 -10.555 1 21.23 107 SER B CA 1
ATOM 5938 C C . SER B 1 107 ? -41.5 17.172 -11.703 1 21.23 107 SER B C 1
ATOM 5940 O O . SER B 1 107 ? -40.688 16.281 -11.961 1 21.23 107 SER B O 1
ATOM 5942 N N . THR B 1 108 ? -42.906 17.109 -12.211 1 21.73 108 THR B N 1
ATOM 5943 C CA . THR B 1 108 ? -43.719 16.328 -13.141 1 21.73 108 THR B CA 1
ATOM 5944 C C . THR B 1 108 ? -43.25 16.531 -14.578 1 21.73 108 THR B C 1
ATOM 5946 O O . THR B 1 108 ? -43.875 16.062 -15.523 1 21.73 108 THR B O 1
ATOM 5949 N N . SER B 1 109 ? -42.625 17.609 -14.914 1 22.12 109 SER B N 1
ATOM 5950 C CA . SER B 1 109 ? -42.688 17.812 -16.359 1 22.12 109 SER B CA 1
ATOM 5951 C C . SER B 1 109 ? -42.438 16.5 -17.109 1 22.12 109 SER B C 1
ATOM 5953 O O . SER B 1 109 ? -41.656 15.664 -16.672 1 22.12 109 SER B O 1
ATOM 5955 N N . SER B 1 110 ? -43.562 16.125 -18.016 1 22.03 110 SER B N 1
ATOM 5956 C CA . SER B 1 110 ? -43.875 14.969 -18.844 1 22.03 110 SER B CA 1
ATOM 5957 C C . SER B 1 110 ? -42.688 14.602 -19.75 1 22.03 110 SER B C 1
ATOM 5959 O O . SER B 1 110 ? -42.812 13.719 -20.609 1 22.03 110 SER B O 1
ATOM 5961 N N . ASP B 1 111 ? -41.969 15.68 -20.016 1 22.25 111 ASP B N 1
ATOM 5962 C CA . ASP B 1 111 ? -41.281 15.312 -21.25 1 22.25 111 ASP B CA 1
ATOM 5963 C C . ASP B 1 111 ? -40.812 13.859 -21.203 1 22.25 111 ASP B C 1
ATOM 5965 O O . ASP B 1 111 ? -40.531 13.328 -20.125 1 22.25 111 ASP B O 1
ATOM 5969 N N . GLN B 1 112 ? -41.219 13.188 -22.438 1 21.81 112 GLN B N 1
ATOM 5970 C CA . GLN B 1 112 ? -41 11.773 -22.734 1 21.81 112 GLN B CA 1
ATOM 5971 C C . GLN B 1 112 ? -39.688 11.281 -22.172 1 21.81 112 GLN B C 1
ATOM 5973 O O . GLN B 1 112 ? -38.625 11.828 -22.5 1 21.81 112 GLN B O 1
ATOM 5978 N N . ASP B 1 113 ? -39.781 11.117 -21.062 1 21.73 113 ASP B N 1
ATOM 5979 C CA . ASP B 1 113 ? -38.875 10.547 -20.094 1 21.73 113 ASP B CA 1
ATOM 5980 C C . ASP B 1 113 ? -38.062 9.398 -20.703 1 21.73 113 ASP B C 1
ATOM 5982 O O . ASP B 1 113 ? -38.562 8.273 -20.812 1 21.73 113 ASP B O 1
ATOM 5986 N N . LEU B 1 114 ? -37.562 9.906 -22.016 1 20.88 114 LEU B N 1
ATOM 5987 C CA . LEU B 1 114 ? -36.844 8.812 -22.656 1 20.88 114 LEU B CA 1
ATOM 5988 C C . LEU B 1 114 ? -36.094 7.977 -21.641 1 20.88 114 LEU B C 1
ATOM 5990 O O . LEU B 1 114 ? -35.344 8.516 -20.812 1 20.88 114 LEU B O 1
ATOM 5994 N N . ASP B 1 115 ? -36.812 7.098 -21.203 1 21.86 115 ASP B N 1
ATOM 5995 C CA . ASP B 1 115 ? -36.531 5.996 -20.281 1 21.86 115 ASP B CA 1
ATOM 5996 C C . ASP B 1 115 ? -35.094 5.535 -20.391 1 21.86 115 ASP B C 1
ATOM 5998 O O . ASP B 1 115 ? -34.719 4.906 -21.391 1 21.86 115 ASP B O 1
ATOM 6002 N N . ALA B 1 116 ? -34.375 6.469 -20.219 1 21.31 116 ALA B N 1
ATOM 6003 C CA . ALA B 1 116 ? -32.938 6.172 -20.203 1 21.31 116 ALA B CA 1
ATOM 6004 C C . ALA B 1 116 ? -32.688 4.84 -19.516 1 21.31 116 ALA B C 1
ATOM 6006 O O . ALA B 1 116 ? -31.516 4.5 -19.25 1 21.31 116 ALA B O 1
ATOM 6007 N N . SER B 1 117 ? -33.75 4.316 -18.797 1 25.02 117 SER B N 1
ATOM 6008 C CA . SER B 1 117 ? -33.719 2.91 -18.406 1 25.02 117 SER B CA 1
ATOM 6009 C C . SER B 1 117 ? -33.281 2.016 -19.547 1 25.02 117 SER B C 1
ATOM 6011 O O . SER B 1 117 ? -32.969 0.837 -19.344 1 25.02 117 SER B O 1
ATOM 6013 N N . VAL B 1 118 ? -33.656 2.381 -20.734 1 23.17 118 VAL B N 1
ATOM 6014 C CA . VAL B 1 118 ? -33.5 1.635 -21.984 1 23.17 118 VAL B CA 1
ATOM 6015 C C . VAL B 1 118 ? -32.031 1.516 -22.344 1 23.17 118 VAL B C 1
ATOM 6017 O O . VAL B 1 118 ? -31.609 0.504 -22.906 1 23.17 118 VAL B O 1
ATOM 6020 N N . VAL B 1 119 ? -31.531 2.652 -22.375 1 21.06 119 VAL B N 1
ATOM 6021 C CA . VAL B 1 119 ? -30.281 2.578 -23.125 1 21.06 119 VAL B CA 1
ATOM 6022 C C . VAL B 1 119 ? -29.266 1.734 -22.344 1 21.06 119 VAL B C 1
ATOM 6024 O O . VAL B 1 119 ? -28.281 1.256 -22.906 1 21.06 119 VAL B O 1
ATOM 6027 N N . LEU B 1 120 ? -29.344 1.989 -21.156 1 22.25 120 LEU B N 1
ATOM 6028 C CA . LEU B 1 120 ? -28.359 1.187 -20.453 1 22.25 120 LEU B CA 1
ATOM 6029 C C . LEU B 1 120 ? -28.656 -0.302 -20.609 1 22.25 120 LEU B C 1
ATOM 6031 O O . LEU B 1 120 ? -27.969 -1.139 -20 1 22.25 120 LEU B O 1
ATOM 6035 N N . GLU B 1 121 ? -29.812 -0.648 -20.969 1 25.12 121 GLU B N 1
ATOM 6036 C CA . GLU B 1 121 ? -30.391 -1.914 -21.406 1 25.12 121 GLU B CA 1
ATOM 6037 C C . GLU B 1 121 ? -29.594 -2.545 -22.531 1 25.12 121 GLU B C 1
ATOM 6039 O O . GLU B 1 121 ? -29.516 -3.77 -22.641 1 25.12 121 GLU B O 1
ATOM 6044 N N . ASN B 1 122 ? -29.469 -1.713 -23.625 1 21.8 122 ASN B N 1
ATOM 6045 C CA . ASN B 1 122 ? -29.016 -2.182 -24.938 1 21.8 122 ASN B CA 1
ATOM 6046 C C . ASN B 1 122 ? -27.531 -2.498 -24.938 1 21.8 122 ASN B C 1
ATOM 6048 O O . ASN B 1 122 ? -26.906 -2.58 -26 1 21.8 122 ASN B O 1
ATOM 6052 N N . ALA B 1 123 ? -26.922 -2.02 -24.125 1 22.94 123 ALA B N 1
ATOM 6053 C CA . ALA B 1 123 ? -25.672 -2.643 -24.578 1 22.94 123 ALA B CA 1
ATOM 6054 C C . ALA B 1 123 ? -25.781 -4.164 -24.547 1 22.94 123 ALA B C 1
ATOM 6056 O O . ALA B 1 123 ? -26.141 -4.75 -23.516 1 22.94 123 ALA B O 1
ATOM 6057 N N . PRO B 1 124 ? -26.156 -4.859 -25.641 1 24.75 124 PRO B N 1
ATOM 6058 C CA . PRO B 1 124 ? -26.703 -6.215 -25.734 1 24.75 124 PRO B CA 1
ATOM 6059 C C . PRO B 1 124 ? -26.109 -7.16 -24.688 1 24.75 124 PRO B C 1
ATOM 6061 O O . PRO B 1 124 ? -26.828 -8.016 -24.141 1 24.75 124 PRO B O 1
ATOM 6064 N N . LEU B 1 125 ? -24.859 -7.109 -24.609 1 24.25 125 LEU B N 1
ATOM 6065 C CA . LEU B 1 125 ? -24.438 -8.383 -24.031 1 24.25 125 LEU B CA 1
ATOM 6066 C C . LEU B 1 125 ? -24.859 -8.484 -22.562 1 24.25 125 LEU B C 1
ATOM 6068 O O . LEU B 1 125 ? -25.297 -9.539 -22.109 1 24.25 125 LEU B O 1
ATOM 6072 N N . MET B 1 126 ? -24.766 -7.465 -21.812 1 25.88 126 MET B N 1
ATOM 6073 C CA . MET B 1 126 ? -25.266 -7.727 -20.469 1 25.88 126 MET B CA 1
ATOM 6074 C C . MET B 1 126 ? -26.781 -7.734 -20.422 1 25.88 126 MET B C 1
ATOM 6076 O O . MET B 1 126 ? -27.391 -8.344 -19.531 1 25.88 126 MET B O 1
ATOM 6080 N N . LYS B 1 127 ? -27.469 -6.988 -21.125 1 28.84 127 LYS B N 1
ATOM 6081 C CA . LYS B 1 127 ? -28.938 -7.012 -21.094 1 28.84 127 LYS B CA 1
ATOM 6082 C C . LYS B 1 127 ? -29.469 -8.375 -21.516 1 28.84 127 LYS B C 1
ATOM 6084 O O . LYS B 1 127 ? -30.422 -8.891 -20.922 1 28.84 127 LYS B O 1
ATOM 6089 N N . ASN B 1 128 ? -29.125 -8.938 -22.688 1 27.88 128 ASN B N 1
ATOM 6090 C CA . ASN B 1 128 ? -29.703 -10.211 -23.094 1 27.88 128 ASN B CA 1
ATOM 6091 C C . ASN B 1 128 ? -29.422 -11.312 -22.078 1 27.88 128 ASN B C 1
ATOM 6093 O O . ASN B 1 128 ? -30.219 -12.242 -21.922 1 27.88 128 ASN B O 1
ATOM 6097 N N . LEU B 1 129 ? -28.375 -11.32 -21.406 1 26.83 129 LEU B N 1
ATOM 6098 C CA . LEU B 1 129 ? -28.312 -12.414 -20.453 1 26.83 129 LEU B CA 1
ATOM 6099 C C . LEU B 1 129 ? -29.203 -12.133 -19.25 1 26.83 129 LEU B C 1
ATOM 6101 O O . LEU B 1 129 ? -29.781 -13.047 -18.656 1 26.83 129 LEU B O 1
ATOM 6105 N N . ARG B 1 130 ? -29.406 -10.961 -18.781 1 29.81 130 ARG B N 1
ATOM 6106 C CA . ARG B 1 130 ? -30.406 -10.742 -17.734 1 29.81 130 ARG B CA 1
ATOM 6107 C C . ARG B 1 130 ? -31.812 -11 -18.25 1 29.81 130 ARG B C 1
ATOM 6109 O O . ARG B 1 130 ? -32.688 -11.43 -17.5 1 29.81 130 ARG B O 1
ATOM 6116 N N . GLU B 1 131 ? -32.312 -10.484 -19.281 1 30.7 131 GLU B N 1
ATOM 6117 C CA . GLU B 1 131 ? -33.719 -10.656 -19.594 1 30.7 131 GLU B CA 1
ATOM 6118 C C . GLU B 1 131 ? -34.094 -12.133 -19.656 1 30.7 131 GLU B C 1
ATOM 6120 O O . GLU B 1 131 ? -35.25 -12.492 -19.594 1 30.7 131 GLU B O 1
ATOM 6125 N N . THR B 1 132 ? -33.406 -12.992 -20.234 1 27.92 132 THR B N 1
ATOM 6126 C CA . THR B 1 132 ? -33.938 -14.336 -20.109 1 27.92 132 THR B CA 1
ATOM 6127 C C . THR B 1 132 ? -33.75 -14.883 -18.703 1 27.92 132 THR B C 1
ATOM 6129 O O . THR B 1 132 ? -34.188 -15.984 -18.375 1 27.92 132 THR B O 1
ATOM 6132 N N . LEU B 1 133 ? -32.688 -14.445 -17.953 1 26.2 133 LEU B N 1
ATOM 6133 C CA . LEU B 1 133 ? -32.719 -15.086 -16.641 1 26.2 133 LEU B CA 1
ATOM 6134 C C . LEU B 1 133 ? -33.688 -14.352 -15.719 1 26.2 133 LEU B C 1
ATOM 6136 O O . LEU B 1 133 ? -33.781 -13.125 -15.75 1 26.2 133 LEU B O 1
ATOM 6140 N N . PRO B 1 134 ? -34.656 -14.969 -15.188 1 26.39 134 PRO B N 1
ATOM 6141 C CA . PRO B 1 134 ? -35.688 -14.414 -14.305 1 26.39 134 PRO B CA 1
ATOM 6142 C C . PRO B 1 134 ? -35.125 -13.5 -13.227 1 26.39 134 PRO B C 1
ATOM 6144 O O . PRO B 1 134 ? -33.906 -13.5 -13 1 26.39 134 PRO B O 1
ATOM 6147 N N . THR B 1 135 ? -35.938 -12.977 -12.336 1 27 135 THR B N 1
ATOM 6148 C CA . THR B 1 135 ? -36 -12.031 -11.219 1 27 135 THR B CA 1
ATOM 6149 C C . THR B 1 135 ? -34.906 -12.32 -10.211 1 27 135 THR B C 1
ATOM 6151 O O . THR B 1 135 ? -34.75 -13.453 -9.75 1 27 135 THR B O 1
ATOM 6154 N N . GLN B 1 136 ? -33.969 -11.68 -10.086 1 28.64 136 GLN B N 1
ATOM 6155 C CA . GLN B 1 136 ? -32.781 -11.836 -9.242 1 28.64 136 GLN B CA 1
ATOM 6156 C C . GLN B 1 136 ? -33.156 -11.766 -7.762 1 28.64 136 GLN B C 1
ATOM 6158 O O . GLN B 1 136 ? -33.688 -10.758 -7.297 1 28.64 136 GLN B O 1
ATOM 6163 N N . PRO B 1 137 ? -33.406 -12.914 -7.027 1 27.33 137 PRO B N 1
ATOM 6164 C CA . PRO B 1 137 ? -33.812 -12.844 -5.621 1 27.33 137 PRO B CA 1
ATOM 6165 C C . PRO B 1 137 ? -32.812 -12.094 -4.754 1 27.33 137 PRO B C 1
ATOM 6167 O O . PRO B 1 137 ? -31.625 -12.008 -5.109 1 27.33 137 PRO B O 1
ATOM 6170 N N . SER B 1 138 ? -33.25 -11.32 -3.818 1 28.72 138 SER B N 1
ATOM 6171 C CA . SER B 1 138 ? -32.656 -10.547 -2.73 1 28.72 138 SER B CA 1
ATOM 6172 C C . SER B 1 138 ? -31.672 -11.391 -1.916 1 28.72 138 SER B C 1
ATOM 6174 O O . SER B 1 138 ? -32.062 -12.367 -1.281 1 28.72 138 SER B O 1
ATOM 6176 N N . PHE B 1 139 ? -30.562 -11.688 -2.334 1 27.14 139 PHE B N 1
ATOM 6177 C CA . PHE B 1 139 ? -29.578 -12.594 -1.742 1 27.14 139 PHE B CA 1
ATOM 6178 C C . PHE B 1 139 ? -29.094 -12.062 -0.397 1 27.14 139 PHE B C 1
ATOM 6180 O O . PHE B 1 139 ? -28.328 -11.094 -0.343 1 27.14 139 PHE B O 1
ATOM 6187 N N . GLU B 1 140 ? -29.891 -12.055 0.7 1 29.61 140 GLU B N 1
ATOM 6188 C CA . GLU B 1 140 ? -29.469 -11.922 2.09 1 29.61 140 GLU B CA 1
ATOM 6189 C C . GLU B 1 140 ? -28.547 -13.062 2.502 1 29.61 140 GLU B C 1
ATOM 6191 O O . GLU B 1 140 ? -29.016 -14.148 2.857 1 29.61 140 GLU B O 1
ATOM 6196 N N . ALA B 1 141 ? -27.469 -13.297 1.883 1 32.41 141 ALA B N 1
ATOM 6197 C CA . ALA B 1 141 ? -26.625 -14.391 2.359 1 32.41 141 ALA B CA 1
ATOM 6198 C C . ALA B 1 141 ? -26.25 -14.188 3.822 1 32.41 141 ALA B C 1
ATOM 6200 O O . ALA B 1 141 ? -25.781 -13.109 4.207 1 32.41 141 ALA B O 1
ATOM 6201 N N . GLU B 1 142 ? -26.875 -14.898 4.691 1 30.16 142 GLU B N 1
ATOM 6202 C CA . GLU B 1 142 ? -26.469 -15.07 6.078 1 30.16 142 GLU B CA 1
ATOM 6203 C C . GLU B 1 142 ? -25.062 -15.648 6.168 1 30.16 142 GLU B C 1
ATOM 6205 O O . GLU B 1 142 ? -24.844 -16.828 5.867 1 30.16 142 GLU B O 1
ATOM 6210 N N . LEU B 1 143 ? -24.047 -15.023 5.879 1 33.75 143 LEU B N 1
ATOM 6211 C CA . LEU B 1 143 ? -22.641 -15.383 5.996 1 33.75 143 LEU B CA 1
ATOM 6212 C C . LEU B 1 143 ? -22.328 -15.922 7.387 1 33.75 143 LEU B C 1
ATOM 6214 O O . LEU B 1 143 ? -22.5 -15.219 8.383 1 33.75 143 LEU B O 1
ATOM 6218 N N . ARG B 1 144 ? -22.422 -17.203 7.566 1 31.42 144 ARG B N 1
ATOM 6219 C CA . ARG B 1 144 ? -21.984 -17.703 8.867 1 31.42 144 ARG B CA 1
ATOM 6220 C C . ARG B 1 144 ? -20.484 -17.531 9.047 1 31.42 144 ARG B C 1
ATOM 6222 O O . ARG B 1 144 ? -19.703 -17.891 8.172 1 31.42 144 ARG B O 1
ATOM 6229 N N . PRO B 1 145 ? -19.938 -16.859 10.086 1 35.66 145 PRO B N 1
ATOM 6230 C CA . PRO B 1 145 ? -18.531 -16.562 10.367 1 35.66 145 PRO B CA 1
ATOM 6231 C C . PRO B 1 145 ? -17.703 -17.828 10.586 1 35.66 145 PRO B C 1
ATOM 6233 O O . PRO B 1 145 ? -18.172 -18.797 11.18 1 35.66 145 PRO B O 1
ATOM 6236 N N . ARG B 1 146 ? -16.812 -18.312 9.82 1 37.12 146 ARG B N 1
ATOM 6237 C CA . ARG B 1 146 ? -15.883 -19.391 10.109 1 37.12 146 ARG B CA 1
ATOM 6238 C C . ARG B 1 146 ? -15.422 -19.344 11.562 1 37.12 146 ARG B C 1
ATOM 6240 O O . ARG B 1 146 ? -15.305 -18.25 12.148 1 37.12 146 ARG B O 1
ATOM 6247 N N . PRO B 1 147 ? -15.289 -20.578 12.133 1 35.41 147 PRO B N 1
ATOM 6248 C CA . PRO B 1 147 ? -14.695 -20.562 13.477 1 35.41 147 PRO B CA 1
ATOM 6249 C C . PRO B 1 147 ? -13.297 -19.953 13.492 1 35.41 147 PRO B C 1
ATOM 6251 O O . PRO B 1 147 ? -12.43 -20.375 12.727 1 35.41 147 PRO B O 1
ATOM 6254 N N . ARG B 1 148 ? -13.086 -18.75 13.523 1 40.03 148 ARG B N 1
ATOM 6255 C CA . ARG B 1 148 ? -11.844 -18.016 13.758 1 40.03 148 ARG B CA 1
ATOM 6256 C C . ARG B 1 148 ? -10.977 -18.719 14.797 1 40.03 148 ARG B C 1
ATOM 6258 O O . ARG B 1 148 ? -11.484 -19.234 15.797 1 40.03 148 ARG B O 1
ATOM 6265 N N . ASP B 1 149 ? -9.82 -19.328 14.477 1 41.28 149 ASP B N 1
ATOM 6266 C CA . ASP B 1 149 ? -8.938 -19.734 15.562 1 41.28 149 ASP B CA 1
ATOM 6267 C C . ASP B 1 149 ? -9.039 -18.781 16.75 1 41.28 149 ASP B C 1
ATOM 6269 O O . ASP B 1 149 ? -9.18 -17.578 16.562 1 41.28 149 ASP B O 1
ATOM 6273 N N . PRO B 1 150 ? -9.328 -19.391 17.875 1 40.41 150 PRO B N 1
ATOM 6274 C CA . PRO B 1 150 ? -9.508 -18.5 19.031 1 40.41 150 PRO B CA 1
ATOM 6275 C C . PRO B 1 150 ? -8.398 -17.453 19.141 1 40.41 150 PRO B C 1
ATOM 6277 O O . PRO B 1 150 ? -7.234 -17.75 18.844 1 40.41 150 PRO B O 1
ATOM 6280 N N . PHE B 1 151 ? -8.688 -16.219 18.938 1 47.84 151 PHE B N 1
ATOM 6281 C CA . PHE B 1 151 ? -7.844 -15.125 19.422 1 47.84 151 PHE B CA 1
ATOM 6282 C C . PHE B 1 151 ? -7.07 -15.547 20.672 1 47.84 151 PHE B C 1
ATOM 6284 O O . PHE B 1 151 ? -7.668 -15.891 21.688 1 47.84 151 PHE B O 1
ATOM 6291 N N . PRO B 1 152 ? -5.961 -16.203 20.531 1 43 152 PRO B N 1
ATOM 6292 C CA . PRO B 1 152 ? -5.379 -16.516 21.844 1 43 152 PRO B CA 1
ATOM 6293 C C . PRO B 1 152 ? -5.695 -15.461 22.906 1 43 152 PRO B C 1
ATOM 6295 O O . PRO B 1 152 ? -5.906 -14.289 22.562 1 43 152 PRO B O 1
ATOM 6298 N N . ASN B 1 153 ? -6.297 -15.898 23.953 1 41.41 153 ASN B N 1
ATOM 6299 C CA . ASN B 1 153 ? -6.453 -15.094 25.156 1 41.41 153 ASN B CA 1
ATOM 6300 C C . ASN B 1 153 ? -5.277 -14.141 25.359 1 41.41 153 ASN B C 1
ATOM 6302 O O . ASN B 1 153 ? -4.145 -14.586 25.562 1 41.41 153 ASN B O 1
ATOM 6306 N N . ARG B 1 154 ? -5.117 -13.18 24.641 1 48.03 154 ARG B N 1
ATOM 6307 C CA . ARG B 1 154 ? -4.125 -12.148 24.938 1 48.03 154 ARG B CA 1
ATOM 6308 C C . ARG B 1 154 ? -3.781 -12.141 26.422 1 48.03 154 ARG B C 1
ATOM 6310 O O . ARG B 1 154 ? -4.668 -11.984 27.266 1 48.03 154 ARG B O 1
ATOM 6317 N N . SER B 1 155 ? -2.939 -12.859 26.859 1 44.81 155 SER B N 1
ATOM 6318 C CA . SER B 1 155 ? -2.502 -12.891 28.25 1 44.81 155 SER B CA 1
ATOM 6319 C C . SER B 1 155 ? -2.484 -11.492 28.859 1 44.81 155 SER B C 1
ATOM 6321 O O . SER B 1 155 ? -2.664 -11.328 30.062 1 44.81 155 SER B O 1
ATOM 6323 N N . SER B 1 156 ? -1.941 -10.398 28.125 1 54.91 156 SER B N 1
ATOM 6324 C CA . SER B 1 156 ? -1.632 -9.148 28.797 1 54.91 156 SER B CA 1
ATOM 6325 C C . SER B 1 156 ? -2.719 -8.109 28.562 1 54.91 156 SER B C 1
ATOM 6327 O O . SER B 1 156 ? -3.105 -7.852 27.422 1 54.91 156 SER B O 1
ATOM 6329 N N . MET B 1 157 ? -3.457 -7.758 29.516 1 67.19 157 MET B N 1
ATOM 6330 C CA . MET B 1 157 ? -4.531 -6.773 29.578 1 67.19 157 MET B CA 1
ATOM 6331 C C . MET B 1 157 ? -4.066 -5.418 29.062 1 67.19 157 MET B C 1
ATOM 6333 O O . MET B 1 157 ? -3.004 -4.93 29.438 1 67.19 157 MET B O 1
ATOM 6337 N N . ILE B 1 158 ? -4.641 -4.938 27.922 1 80.56 158 ILE B N 1
ATOM 6338 C CA . ILE B 1 158 ? -4.398 -3.596 27.391 1 80.56 158 ILE B CA 1
ATOM 6339 C C . ILE B 1 158 ? -4.77 -2.559 28.453 1 80.56 158 ILE B C 1
ATOM 6341 O O . ILE B 1 158 ? -5.832 -2.648 29.078 1 80.56 158 ILE B O 1
ATOM 6345 N N . TYR B 1 159 ? -3.912 -1.723 28.734 1 85.56 159 TYR B N 1
ATOM 6346 C CA . TYR B 1 159 ? -4.191 -0.641 29.688 1 85.56 159 TYR B CA 1
ATOM 6347 C C . TYR B 1 159 ? -5.312 0.251 29.172 1 85.56 159 TYR B C 1
ATOM 6349 O O . TYR B 1 159 ? -5.301 0.672 28.016 1 85.56 159 TYR B O 1
ATOM 6357 N N . LEU B 1 160 ? -6.309 0.408 30.047 1 91.06 160 LEU B N 1
ATOM 6358 C CA . LEU B 1 160 ? -7.363 1.383 29.797 1 91.06 160 LEU B CA 1
ATOM 6359 C C . LEU B 1 160 ? -7.559 2.297 31 1 91.06 160 LEU B C 1
ATOM 6361 O O . LEU B 1 160 ? -7.508 1.842 32.125 1 91.06 160 LEU B O 1
ATOM 6365 N N . PRO B 1 161 ? -7.723 3.574 30.703 1 89.19 161 PRO B N 1
ATOM 6366 C CA . PRO B 1 161 ? -8.109 4.426 31.844 1 89.19 161 PRO B CA 1
ATOM 6367 C C . PRO B 1 161 ? -9.383 3.947 32.531 1 89.19 161 PRO B C 1
ATOM 6369 O O . PRO B 1 161 ? -10.203 3.262 31.922 1 89.19 161 PRO B O 1
ATOM 6372 N N . CYS B 1 162 ? -9.516 4.262 33.812 1 86.19 162 CYS B N 1
ATOM 6373 C CA . CYS B 1 162 ? -10.719 3.881 34.562 1 86.19 162 CYS B CA 1
ATOM 6374 C C . CYS B 1 162 ? -11.938 4.637 34.031 1 86.19 162 CYS B C 1
ATOM 6376 O O . CYS B 1 162 ? -11.797 5.637 33.344 1 86.19 162 CYS B O 1
ATOM 6378 N N . ALA B 1 163 ? -13.148 4.277 34.406 1 88.06 163 ALA B N 1
ATOM 6379 C CA . ALA B 1 163 ? -14.398 4.77 33.844 1 88.06 163 ALA B CA 1
ATOM 6380 C C . ALA B 1 163 ? -14.57 6.262 34.094 1 88.06 163 ALA B C 1
ATOM 6382 O O . ALA B 1 163 ? -14.914 7.02 33.188 1 88.06 163 ALA B O 1
ATOM 6383 N N . PRO B 1 164 ? -14.305 6.785 35.281 1 85.88 164 PRO B N 1
ATOM 6384 C CA . PRO B 1 164 ? -14.461 8.227 35.5 1 85.88 164 PRO B CA 1
ATOM 6385 C C . PRO B 1 164 ? -13.508 9.055 34.656 1 85.88 164 PRO B C 1
ATOM 6387 O O . PRO B 1 164 ? -13.883 10.141 34.188 1 85.88 164 PRO B O 1
ATOM 6390 N N . VAL B 1 165 ? -12.32 8.539 34.5 1 90.19 165 VAL B N 1
ATOM 6391 C CA . VAL B 1 165 ? -11.344 9.242 33.656 1 90.19 165 VAL B CA 1
ATOM 6392 C C . VAL B 1 165 ? -11.805 9.234 32.219 1 90.19 165 VAL B C 1
ATOM 6394 O O . VAL B 1 165 ? -11.695 10.25 31.5 1 90.19 165 VAL B O 1
ATOM 6397 N N . LEU B 1 166 ? -12.367 8.117 31.75 1 93.94 166 LEU B N 1
ATOM 6398 C CA . LEU B 1 166 ? -12.898 8.031 30.391 1 93.94 166 LEU B CA 1
ATOM 6399 C C . LEU B 1 166 ? -14.023 9.039 30.188 1 93.94 166 LEU B C 1
ATOM 6401 O O . LEU B 1 166 ? -14.078 9.719 29.156 1 93.94 166 LEU B O 1
ATOM 6405 N N . VAL B 1 167 ? -14.875 9.125 31.156 1 92.94 167 VAL B N 1
ATOM 6406 C CA . VAL B 1 167 ? -15.984 10.07 31.078 1 92.94 167 VAL B CA 1
ATOM 6407 C C . VAL B 1 167 ? -15.445 11.492 30.922 1 92.94 167 VAL B C 1
ATOM 6409 O O . VAL B 1 167 ? -15.93 12.258 30.094 1 92.94 167 VAL B O 1
ATOM 6412 N N . SER B 1 168 ? -14.445 11.852 31.734 1 91.12 168 SER B N 1
ATOM 6413 C CA . SER B 1 168 ? -13.859 13.18 31.656 1 91.12 168 SER B CA 1
ATOM 6414 C C . SER B 1 168 ? -13.242 13.445 30.297 1 91.12 168 SER B C 1
ATOM 6416 O O . SER B 1 168 ? -13.391 14.531 29.734 1 91.12 168 SER B O 1
ATOM 6418 N N . ILE B 1 169 ? -12.516 12.477 29.75 1 94.56 169 ILE B N 1
ATOM 6419 C CA . ILE B 1 169 ? -11.891 12.578 28.438 1 94.56 169 ILE B CA 1
ATOM 6420 C C . ILE B 1 169 ? -12.961 12.797 27.359 1 94.56 169 ILE B C 1
ATOM 6422 O O . ILE B 1 169 ? -12.844 13.688 26.531 1 94.56 169 ILE B O 1
ATOM 6426 N N . PHE B 1 170 ? -14.055 12.047 27.469 1 96.19 170 PHE B N 1
ATOM 6427 C CA . PHE B 1 170 ? -15.086 12.062 26.438 1 96.19 170 PHE B CA 1
ATOM 6428 C C . PHE B 1 170 ? -15.93 13.336 26.547 1 96.19 170 PHE B C 1
ATOM 6430 O O . PHE B 1 170 ? -16.359 13.875 25.531 1 96.19 170 PHE B O 1
ATOM 6437 N N . GLU B 1 171 ? -16.141 13.812 27.719 1 92 171 GLU B N 1
ATOM 6438 C CA . GLU B 1 171 ? -16.875 15.07 27.875 1 92 171 GLU B CA 1
ATOM 6439 C C . GLU B 1 171 ? -16.109 16.234 27.234 1 92 171 GLU B C 1
ATOM 6441 O O . GLU B 1 171 ? -16.719 17.094 26.594 1 92 171 GLU B O 1
ATOM 6446 N N . TYR B 1 172 ? -14.852 16.172 27.422 1 91.25 172 TYR B N 1
ATOM 6447 C CA . TYR B 1 172 ? -14.047 17.25 26.859 1 91.25 172 TYR B CA 1
ATOM 6448 C C . TYR B 1 172 ? -14 17.156 25.328 1 91.25 172 TYR B C 1
ATOM 6450 O O . TYR B 1 172 ? -14.078 18.172 24.641 1 91.25 172 TYR B O 1
ATOM 6458 N N . THR B 1 173 ? -13.875 15.961 24.75 1 95.06 173 THR B N 1
ATOM 6459 C CA . THR B 1 173 ? -13.531 15.805 23.344 1 95.06 173 THR B CA 1
ATOM 6460 C C . THR B 1 173 ? -14.781 15.586 22.5 1 95.06 173 THR B C 1
ATOM 6462 O O . THR B 1 173 ? -14.719 15.57 21.266 1 95.06 173 THR B O 1
ATOM 6465 N N . GLN B 1 174 ? -15.945 15.383 23.062 1 93.94 174 GLN B N 1
ATOM 6466 C CA . GLN B 1 174 ? -17.188 15.109 22.344 1 93.94 174 GLN B CA 1
ATOM 6467 C C . GLN B 1 174 ? -17.406 16.109 21.219 1 93.94 174 GLN B C 1
ATOM 6469 O O . GLN B 1 174 ? -17.906 15.75 20.156 1 93.94 174 GLN B O 1
ATOM 6474 N N . GLN B 1 175 ? -17.047 17.328 21.391 1 91.06 175 GLN B N 1
ATOM 6475 C CA . GLN B 1 175 ? -17.266 18.391 20.422 1 91.06 175 GLN B CA 1
ATOM 6476 C C . GLN B 1 175 ? -16.516 18.109 19.109 1 91.06 175 GLN B C 1
ATOM 6478 O O . GLN B 1 175 ? -16.906 18.609 18.047 1 91.06 175 GLN B O 1
ATOM 6483 N N . PHE B 1 176 ? -15.461 17.266 19.203 1 94.25 176 PHE B N 1
ATOM 6484 C CA . PHE B 1 176 ? -14.609 17.047 18.031 1 94.25 176 PHE B CA 1
ATOM 6485 C C . PHE B 1 176 ? -15.016 15.789 17.281 1 94.25 176 PHE B C 1
ATOM 6487 O O . PHE B 1 176 ? -14.594 15.578 16.156 1 94.25 176 PHE B O 1
ATOM 6494 N N . TRP B 1 177 ? -15.836 14.898 17.812 1 94.75 177 TRP B N 1
ATOM 6495 C CA . TRP B 1 177 ? -16.078 13.555 17.312 1 94.75 177 TRP B CA 1
ATOM 6496 C C . TRP B 1 177 ? -16.656 13.594 15.906 1 94.75 177 TRP B C 1
ATOM 6498 O O . TRP B 1 177 ? -16.312 12.773 15.055 1 94.75 177 TRP B O 1
ATOM 6508 N N . ALA B 1 178 ? -17.406 14.562 15.625 1 89.75 178 ALA B N 1
ATOM 6509 C CA . ALA B 1 178 ? -18.156 14.648 14.375 1 89.75 178 ALA B CA 1
ATOM 6510 C C . ALA B 1 178 ? -17.25 14.961 13.195 1 89.75 178 ALA B C 1
ATOM 6512 O O . ALA B 1 178 ? -17.625 14.758 12.039 1 89.75 178 ALA B O 1
ATOM 6513 N N . ILE B 1 179 ? -16.062 15.43 13.445 1 91.56 179 ILE B N 1
ATOM 6514 C CA . ILE B 1 179 ? -15.18 15.828 12.352 1 91.56 179 ILE B CA 1
ATOM 6515 C C . ILE B 1 179 ? -14.305 14.648 11.945 1 91.56 179 ILE B C 1
ATOM 6517 O O . ILE B 1 179 ? -13.617 14.703 10.922 1 91.56 179 ILE B O 1
ATOM 6521 N N . TRP B 1 180 ? -14.32 13.609 12.727 1 94.44 180 TRP B N 1
ATOM 6522 C CA . TRP B 1 180 ? -13.43 12.477 12.461 1 94.44 180 TRP B CA 1
ATOM 6523 C C . TRP B 1 180 ? -13.969 11.617 11.32 1 94.44 180 TRP B C 1
ATOM 6525 O O . TRP B 1 180 ? -15.172 11.594 11.07 1 94.44 180 TRP B O 1
ATOM 6535 N N . PRO B 1 181 ? -13.016 10.969 10.594 1 93.62 181 PRO B N 1
ATOM 6536 C CA . PRO B 1 181 ? -13.477 10.141 9.484 1 93.62 181 PRO B CA 1
ATOM 6537 C C . PRO B 1 181 ? -14.477 9.07 9.922 1 93.62 181 PRO B C 1
ATOM 6539 O O . PRO B 1 181 ? -14.328 8.484 10.992 1 93.62 181 PRO B O 1
ATOM 6542 N N . LEU B 1 182 ? -15.508 8.852 9.117 1 92.94 182 LEU B N 1
ATOM 6543 C CA . LEU B 1 182 ? -16.469 7.758 9.258 1 92.94 182 LEU B CA 1
ATOM 6544 C C . LEU B 1 182 ? -17.359 7.977 10.477 1 92.94 182 LEU B C 1
ATOM 6546 O O . LEU B 1 182 ? -18.047 7.051 10.922 1 92.94 182 LEU B O 1
ATOM 6550 N N . ALA B 1 183 ? -17.391 9.148 11.055 1 90.75 183 ALA B N 1
ATOM 6551 C CA . ALA B 1 183 ? -18.125 9.438 12.289 1 90.75 183 ALA B CA 1
ATOM 6552 C C . ALA B 1 183 ? -19.609 9.102 12.133 1 90.75 183 ALA B C 1
ATOM 6554 O O . ALA B 1 183 ? -20.266 8.719 13.094 1 90.75 183 ALA B O 1
ATOM 6555 N N . PHE B 1 184 ? -20.078 9.117 10.906 1 84.5 184 PHE B N 1
ATOM 6556 C CA . PHE B 1 184 ? -21.516 8.977 10.719 1 84.5 184 PHE B CA 1
ATOM 6557 C C . PHE B 1 184 ? -21.828 7.727 9.906 1 84.5 184 PHE B C 1
ATOM 6559 O O . PHE B 1 184 ? -22.953 7.559 9.43 1 84.5 184 PHE B O 1
ATOM 6566 N N . THR B 1 185 ? -20.844 6.906 9.711 1 85.31 185 THR B N 1
ATOM 6567 C CA . THR B 1 185 ? -21.031 5.695 8.922 1 85.31 185 THR B CA 1
ATOM 6568 C C . THR B 1 185 ? -21.938 4.703 9.656 1 85.31 185 THR B C 1
ATOM 6570 O O . THR B 1 185 ? -21.719 4.41 10.828 1 85.31 185 THR B O 1
ATOM 6573 N N . PRO B 1 186 ? -22.922 4.219 8.984 1 82.38 186 PRO B N 1
ATOM 6574 C CA . PRO B 1 186 ? -23.797 3.236 9.617 1 82.38 186 PRO B CA 1
ATOM 6575 C C . PRO B 1 186 ? -23.25 1.815 9.547 1 82.38 186 PRO B C 1
ATOM 6577 O O . PRO B 1 186 ? -22.469 1.493 8.633 1 82.38 186 PRO B O 1
ATOM 6580 N N . THR B 1 187 ? -23.562 1.029 10.57 1 81.31 187 THR B N 1
ATOM 6581 C CA . THR B 1 187 ? -23.312 -0.407 10.492 1 81.31 187 THR B CA 1
ATOM 6582 C C . THR B 1 187 ? -24.344 -1.082 9.594 1 81.31 187 THR B C 1
ATOM 6584 O O . THR B 1 187 ? -25.219 -0.416 9.031 1 81.31 187 THR B O 1
ATOM 6587 N N . ASP B 1 188 ? -24.141 -2.355 9.461 1 74.88 188 ASP B N 1
ATOM 6588 C CA . ASP B 1 188 ? -25.078 -3.127 8.648 1 74.88 188 ASP B CA 1
ATOM 6589 C C . ASP B 1 188 ? -26.469 -3.137 9.281 1 74.88 188 ASP B C 1
ATOM 6591 O O . ASP B 1 188 ? -27.469 -3.289 8.586 1 74.88 188 ASP B O 1
ATOM 6595 N N . THR B 1 189 ? -26.5 -2.879 10.625 1 75.25 189 THR B N 1
ATOM 6596 C CA . THR B 1 189 ? -27.781 -2.889 11.336 1 75.25 189 THR B CA 1
ATOM 6597 C C . THR B 1 189 ? -28.344 -1.478 11.453 1 75.25 189 THR B C 1
ATOM 6599 O O . THR B 1 189 ? -29.391 -1.271 12.078 1 75.25 189 THR B O 1
ATOM 6602 N N . GLY B 1 190 ? -27.641 -0.493 10.883 1 75.75 190 GLY B N 1
ATOM 6603 C CA . GLY B 1 190 ? -28.172 0.859 10.828 1 75.75 190 GLY B CA 1
ATOM 6604 C C . GLY B 1 190 ? -27.609 1.768 11.906 1 75.75 190 GLY B C 1
ATOM 6605 O O . GLY B 1 190 ? -27.719 2.992 11.805 1 75.75 190 GLY B O 1
ATOM 6606 N N . GLU B 1 191 ? -27.062 1.135 12.906 1 80.81 191 GLU B N 1
ATOM 6607 C CA . GLU B 1 191 ? -26.453 1.96 13.953 1 80.81 191 GLU B CA 1
ATOM 6608 C C . GLU B 1 191 ? -25.141 2.566 13.484 1 80.81 191 GLU B C 1
ATOM 6610 O O . GLU B 1 191 ? -24.578 2.135 12.477 1 80.81 191 GLU B O 1
ATOM 6615 N N . ARG B 1 192 ? -24.719 3.58 14.211 1 84.88 192 ARG B N 1
ATOM 6616 C CA . ARG B 1 192 ? -23.453 4.195 13.844 1 84.88 192 ARG B CA 1
ATOM 6617 C C . ARG B 1 192 ? -22.281 3.326 14.289 1 84.88 192 ARG B C 1
ATOM 6619 O O . ARG B 1 192 ? -22.312 2.719 15.359 1 84.88 192 ARG B O 1
ATOM 6626 N N . CYS B 1 193 ? -21.297 3.355 13.5 1 86.19 193 CYS B N 1
ATOM 6627 C CA . CYS B 1 193 ? -20.109 2.578 13.781 1 86.19 193 CYS B CA 1
ATOM 6628 C C . CYS B 1 193 ? -19.359 3.143 14.992 1 86.19 193 CYS B C 1
ATOM 6630 O O . CYS B 1 193 ? -18.656 2.414 15.68 1 86.19 193 CYS B O 1
ATOM 6632 N N . PHE B 1 194 ? -19.547 4.492 15.281 1 93.19 194 PHE B N 1
ATOM 6633 C CA . PHE B 1 194 ? -18.828 5.168 16.359 1 93.19 194 PHE B CA 1
ATOM 6634 C C . PHE B 1 194 ? -19.812 5.879 17.281 1 93.19 194 PHE B C 1
ATOM 6636 O O . PHE B 1 194 ? -20.922 6.215 16.875 1 93.19 194 PHE B O 1
ATOM 6643 N N . PRO B 1 195 ? -19.438 6.082 18.531 1 93 195 PRO B N 1
ATOM 6644 C CA . PRO B 1 195 ? -20.359 6.664 19.516 1 93 195 PRO B CA 1
ATOM 6645 C C . PRO B 1 195 ? -20.672 8.133 19.234 1 93 195 PRO B C 1
ATOM 6647 O O . PRO B 1 195 ? -19.828 8.852 18.688 1 93 195 PRO B O 1
ATOM 6650 N N . ASP B 1 196 ? -21.859 8.5 19.672 1 88.56 196 ASP B N 1
ATOM 6651 C CA . ASP B 1 196 ? -22.266 9.891 19.516 1 88.56 196 ASP B CA 1
ATOM 6652 C C . ASP B 1 196 ? -22.594 10.539 20.859 1 88.56 196 ASP B C 1
ATOM 6654 O O . ASP B 1 196 ? -23.016 11.688 20.906 1 88.56 196 ASP B O 1
ATOM 6658 N N . SER B 1 197 ? -22.469 9.727 21.906 1 92.38 197 SER B N 1
ATOM 6659 C CA . SER B 1 197 ? -22.672 10.242 23.25 1 92.38 197 SER B CA 1
ATOM 6660 C C . SER B 1 197 ? -21.641 9.68 24.219 1 92.38 197 SER B C 1
ATOM 6662 O O . SER B 1 197 ? -21.016 8.656 23.938 1 92.38 197 SER B O 1
ATOM 6664 N N . VAL B 1 198 ? -21.484 10.344 25.359 1 94.81 198 VAL B N 1
ATOM 6665 C CA . VAL B 1 198 ? -20.453 9.984 26.312 1 94.81 198 VAL B CA 1
ATOM 6666 C C . VAL B 1 198 ? -20.734 8.609 26.906 1 94.81 198 VAL B C 1
ATOM 6668 O O . VAL B 1 198 ? -19.859 7.746 26.953 1 94.81 198 VAL B O 1
ATOM 6671 N N . PRO B 1 199 ? -22.016 8.297 27.312 1 93.75 199 PRO B N 1
ATOM 6672 C CA . PRO B 1 199 ? -22.281 6.949 27.844 1 93.75 199 PRO B CA 1
ATOM 6673 C C . PRO B 1 199 ? -22.047 5.859 26.797 1 93.75 199 PRO B C 1
ATOM 6675 O O . PRO B 1 199 ? -21.531 4.789 27.109 1 93.75 199 PRO B O 1
ATOM 6678 N N . MET B 1 200 ? -22.391 6.176 25.594 1 93.56 200 MET B N 1
ATOM 6679 C CA . MET B 1 200 ? -22.188 5.215 24.516 1 93.56 200 MET B CA 1
ATOM 6680 C C . MET B 1 200 ? -20.688 5.016 24.266 1 93.56 200 MET B C 1
ATOM 6682 O O . MET B 1 200 ? -20.266 3.91 23.922 1 93.56 200 MET B O 1
ATOM 6686 N N . ALA B 1 201 ? -19.953 6.09 24.406 1 96.88 201 ALA B N 1
ATOM 6687 C CA . ALA B 1 201 ? -18.5 6.016 24.203 1 96.88 201 ALA B CA 1
ATOM 6688 C C . ALA B 1 201 ? -17.844 5.129 25.25 1 96.88 201 ALA B C 1
ATOM 6690 O O . ALA B 1 201 ? -16.953 4.336 24.922 1 96.88 201 ALA B O 1
ATOM 6691 N N . VAL B 1 202 ? -18.266 5.27 26.484 1 94.94 202 VAL B N 1
ATOM 6692 C CA . VAL B 1 202 ? -17.719 4.449 27.562 1 94.94 202 VAL B CA 1
ATOM 6693 C C . VAL B 1 202 ? -18.016 2.977 27.297 1 94.94 202 VAL B C 1
ATOM 6695 O O . VAL B 1 202 ? -17.125 2.127 27.391 1 94.94 202 VAL B O 1
ATOM 6698 N N . ARG B 1 203 ? -19.234 2.697 26.875 1 92.38 203 ARG B N 1
ATOM 6699 C CA . ARG B 1 203 ? -19.625 1.329 26.547 1 92.38 203 ARG B CA 1
ATOM 6700 C C . ARG B 1 203 ? -18.859 0.807 25.344 1 92.38 203 ARG B C 1
ATOM 6702 O O . ARG B 1 203 ? -18.453 -0.356 25.312 1 92.38 203 ARG B O 1
ATOM 6709 N N . PHE B 1 204 ? -18.703 1.646 24.438 1 95.06 204 PHE B N 1
ATOM 6710 C CA . PHE B 1 204 ? -17.984 1.308 23.219 1 95.06 204 PHE B CA 1
ATOM 6711 C C . PHE B 1 204 ? -16.578 0.835 23.516 1 95.06 204 PHE B C 1
ATOM 6713 O O . PHE B 1 204 ? -16.156 -0.217 23.031 1 95.06 204 PHE B O 1
ATOM 6720 N N . ILE B 1 205 ? -15.828 1.563 24.328 1 95.44 205 ILE B N 1
ATOM 6721 C CA . ILE B 1 205 ? -14.453 1.229 24.656 1 95.44 205 ILE B CA 1
ATOM 6722 C C . ILE B 1 205 ? -14.414 -0.045 25.5 1 95.44 205 ILE B C 1
ATOM 6724 O O . ILE B 1 205 ? -13.664 -0.975 25.203 1 95.44 205 ILE B O 1
ATOM 6728 N N . GLN B 1 206 ? -15.273 -0.146 26.453 1 89.62 206 GLN B N 1
ATOM 6729 C CA . GLN B 1 206 ? -15.266 -1.264 27.391 1 89.62 206 GLN B CA 1
ATOM 6730 C C . GLN B 1 206 ? -15.633 -2.57 26.703 1 89.62 206 GLN B C 1
ATOM 6732 O O . GLN B 1 206 ? -15.047 -3.617 26.969 1 89.62 206 GLN B O 1
ATOM 6737 N N . GLN B 1 207 ? -16.531 -2.506 25.797 1 90.38 207 GLN B N 1
ATOM 6738 C CA . GLN B 1 207 ? -16.969 -3.705 25.094 1 90.38 207 GLN B CA 1
ATOM 6739 C C . GLN B 1 207 ? -15.984 -4.09 24 1 90.38 207 GLN B C 1
ATOM 6741 O O . GLN B 1 207 ? -15.742 -5.277 23.766 1 90.38 207 GLN B O 1
ATOM 6746 N N . SER B 1 208 ? -15.453 -3.105 23.312 1 93.25 208 SER B N 1
ATOM 6747 C CA . SER B 1 208 ? -14.602 -3.367 22.156 1 93.25 208 SER B CA 1
ATOM 6748 C C . SER B 1 208 ? -13.266 -3.98 22.594 1 93.25 208 SER B C 1
ATOM 6750 O O . SER B 1 208 ? -12.727 -4.848 21.891 1 93.25 208 SER B O 1
ATOM 6752 N N . VAL B 1 209 ? -12.711 -3.59 23.703 1 90.38 209 VAL B N 1
ATOM 6753 C CA . VAL B 1 209 ? -11.359 -3.986 24.094 1 90.38 209 VAL B CA 1
ATOM 6754 C C . VAL B 1 209 ? -11.344 -5.461 24.484 1 90.38 209 VAL B C 1
ATOM 6756 O O . VAL B 1 209 ? -10.305 -6.117 24.422 1 90.38 209 VAL B O 1
ATOM 6759 N N . ILE B 1 210 ? -12.516 -6.023 24.844 1 86.25 210 ILE B N 1
ATOM 6760 C CA . ILE B 1 210 ? -12.562 -7.43 25.234 1 86.25 210 ILE B CA 1
ATOM 6761 C C . ILE B 1 210 ? -13.055 -8.273 24.062 1 86.25 210 ILE B C 1
ATOM 6763 O O . ILE B 1 210 ? -13.281 -9.477 24.203 1 86.25 210 ILE B O 1
ATOM 6767 N N . SER B 1 211 ? -13.25 -7.613 22.953 1 88.69 211 SER B N 1
ATOM 6768 C CA . SER B 1 211 ? -13.734 -8.328 21.781 1 88.69 211 SER B CA 1
ATOM 6769 C C . SER B 1 211 ? -12.703 -9.336 21.281 1 88.69 211 SER B C 1
ATOM 6771 O O . SER B 1 211 ? -11.5 -9.102 21.391 1 88.69 211 SER B O 1
ATOM 6773 N N . SER B 1 212 ? -13.172 -10.398 20.719 1 84.94 212 SER B N 1
ATOM 6774 C CA . SER B 1 212 ? -12.312 -11.398 20.109 1 84.94 212 SER B CA 1
ATOM 6775 C C . SER B 1 212 ? -11.891 -10.977 18.703 1 84.94 212 SER B C 1
ATOM 6777 O O . SER B 1 212 ? -10.984 -11.57 18.109 1 84.94 212 SER B O 1
ATOM 6779 N N . ASN B 1 213 ? -12.484 -9.992 18.156 1 87.81 213 ASN B N 1
ATOM 6780 C CA . ASN B 1 213 ? -12.133 -9.445 16.844 1 87.81 213 ASN B CA 1
ATOM 6781 C C . ASN B 1 213 ? -11.07 -8.359 16.953 1 87.81 213 ASN B C 1
ATOM 6783 O O . ASN B 1 213 ? -11.344 -7.266 17.453 1 87.81 213 ASN B O 1
ATOM 6787 N N . PRO B 1 214 ? -9.867 -8.641 16.438 1 90.19 214 PRO B N 1
ATOM 6788 C CA . PRO B 1 214 ? -8.781 -7.668 16.562 1 90.19 214 PRO B CA 1
ATOM 6789 C C . PRO B 1 214 ? -9.117 -6.328 15.914 1 90.19 214 PRO B C 1
ATOM 6791 O O . PRO B 1 214 ? -8.648 -5.281 16.375 1 90.19 214 PRO B O 1
ATOM 6794 N N . GLY B 1 215 ? -9.891 -6.383 14.844 1 93.25 215 GLY B N 1
ATOM 6795 C CA . GLY B 1 215 ? -10.289 -5.141 14.203 1 93.25 215 GLY B CA 1
ATOM 6796 C C . GLY B 1 215 ? -11.141 -4.254 15.102 1 93.25 215 GLY B C 1
ATOM 6797 O O . GLY B 1 215 ? -11 -3.029 15.086 1 93.25 215 GLY B O 1
ATOM 6798 N N . VAL B 1 216 ? -12.055 -4.855 15.859 1 93.44 216 VAL B N 1
ATOM 6799 C CA . VAL B 1 216 ? -12.906 -4.133 16.797 1 93.44 216 VAL B CA 1
ATOM 6800 C C . VAL B 1 216 ? -12.055 -3.506 17.891 1 93.44 216 VAL B C 1
ATOM 6802 O O . VAL B 1 216 ? -12.266 -2.352 18.266 1 93.44 216 VAL B O 1
ATOM 6805 N N . VAL B 1 217 ? -11.109 -4.227 18.359 1 93.88 217 VAL B N 1
ATOM 6806 C CA . VAL B 1 217 ? -10.211 -3.74 19.391 1 93.88 217 VAL B CA 1
ATOM 6807 C C . VAL B 1 217 ? -9.383 -2.572 18.859 1 93.88 217 VAL B C 1
ATOM 6809 O O . VAL B 1 217 ? -9.305 -1.518 19.5 1 93.88 217 VAL B O 1
ATOM 6812 N N . ALA B 1 218 ? -8.734 -2.766 17.672 1 96.56 218 ALA B N 1
ATOM 6813 C CA . ALA B 1 218 ? -7.895 -1.738 17.062 1 96.56 218 ALA B CA 1
ATOM 6814 C C . ALA B 1 218 ? -8.68 -0.451 16.828 1 96.56 218 ALA B C 1
ATOM 6816 O O . ALA B 1 218 ? -8.188 0.644 17.125 1 96.56 218 ALA B O 1
ATOM 6817 N N . ARG B 1 219 ? -9.867 -0.574 16.312 1 96.62 219 ARG B N 1
ATOM 6818 C CA . ARG B 1 219 ? -10.734 0.568 16.031 1 96.62 219 ARG B CA 1
ATOM 6819 C C . ARG B 1 219 ? -11 1.377 17.297 1 96.62 219 ARG B C 1
ATOM 6821 O O . ARG B 1 219 ? -10.922 2.607 17.281 1 96.62 219 ARG B O 1
ATOM 6828 N N . ALA B 1 220 ? -11.297 0.684 18.359 1 97 220 ALA B N 1
ATOM 6829 C CA . ALA B 1 220 ? -11.562 1.348 19.641 1 97 220 ALA B CA 1
ATOM 6830 C C . ALA B 1 220 ? -10.312 2.045 20.156 1 97 220 ALA B C 1
ATOM 6832 O O . ALA B 1 220 ? -10.391 3.166 20.672 1 97 220 ALA B O 1
ATOM 6833 N N . LEU B 1 221 ? -9.18 1.418 20.078 1 97.38 221 LEU B N 1
ATOM 6834 C CA . LEU B 1 221 ? -7.93 1.984 20.578 1 97.38 221 LEU B CA 1
ATOM 6835 C C . LEU B 1 221 ? -7.551 3.238 19.797 1 97.38 221 LEU B C 1
ATOM 6837 O O . LEU B 1 221 ? -7.102 4.227 20.375 1 97.38 221 LEU B O 1
ATOM 6841 N N . VAL B 1 222 ? -7.684 3.189 18.484 1 98.31 222 VAL B N 1
ATOM 6842 C CA . VAL B 1 222 ? -7.336 4.352 17.672 1 98.31 222 VAL B CA 1
ATOM 6843 C C . VAL B 1 222 ? -8.312 5.492 17.953 1 98.31 222 VAL B C 1
ATOM 6845 O O . VAL B 1 222 ? -7.906 6.652 18.047 1 98.31 222 VAL B O 1
ATOM 6848 N N . TRP B 1 223 ? -9.594 5.152 18.062 1 98.25 223 TRP B N 1
ATOM 6849 C CA . TRP B 1 223 ? -10.594 6.164 18.391 1 98.25 223 TRP B CA 1
ATOM 6850 C C . TRP B 1 223 ? -10.297 6.82 19.734 1 98.25 223 TRP B C 1
ATOM 6852 O O . TRP B 1 223 ? -10.383 8.047 19.859 1 98.25 223 TRP B O 1
ATOM 6862 N N . LEU B 1 224 ? -9.953 6.016 20.688 1 97.94 224 LEU B N 1
ATOM 6863 C CA . LEU B 1 224 ? -9.57 6.551 22 1 97.94 224 LEU B CA 1
ATOM 6864 C C . LEU B 1 224 ? -8.312 7.402 21.875 1 97.94 224 LEU B C 1
ATOM 6866 O O . LEU B 1 224 ? -8.18 8.422 22.562 1 97.94 224 LEU B O 1
ATOM 6870 N N . SER B 1 225 ? -7.375 7 21.062 1 98.25 225 SER B N 1
ATOM 6871 C CA . SER B 1 225 ? -6.156 7.773 20.828 1 98.25 225 SER B CA 1
ATOM 6872 C C . SER B 1 225 ? -6.477 9.148 20.25 1 98.25 225 SER B C 1
ATOM 6874 O O . SER B 1 225 ? -5.793 10.125 20.562 1 98.25 225 SER B O 1
ATOM 6876 N N . LEU B 1 226 ? -7.461 9.211 19.375 1 98.25 226 LEU B N 1
ATOM 6877 C CA . LEU B 1 226 ? -7.898 10.508 18.859 1 98.25 226 LEU B CA 1
ATOM 6878 C C . LEU B 1 226 ? -8.375 11.414 19.984 1 98.25 226 LEU B C 1
ATOM 6880 O O . LEU B 1 226 ? -8.055 12.602 20.016 1 98.25 226 LEU B O 1
ATOM 6884 N N . CYS B 1 227 ? -9.141 10.836 20.875 1 97.5 227 CYS B N 1
ATOM 6885 C CA . CYS B 1 227 ? -9.594 11.602 22.031 1 97.5 227 CYS B CA 1
ATOM 6886 C C . CYS B 1 227 ? -8.414 12.094 22.859 1 97.5 227 CYS B C 1
ATOM 6888 O O . CYS B 1 227 ? -8.367 13.266 23.25 1 97.5 227 CYS B O 1
ATOM 6890 N N . LEU B 1 228 ? -7.5 11.234 23.125 1 96.44 228 LEU B N 1
ATOM 6891 C CA . LEU B 1 228 ? -6.336 11.578 23.938 1 96.44 228 LEU B CA 1
ATOM 6892 C C . LEU B 1 228 ? -5.523 12.688 23.266 1 96.44 228 LEU B C 1
ATOM 6894 O O . LEU B 1 228 ? -5.012 13.578 23.953 1 96.44 228 LEU B O 1
ATOM 6898 N N . GLN B 1 229 ? -5.414 12.625 21.969 1 96.44 229 GLN B N 1
ATOM 6899 C CA . GLN B 1 229 ? -4.633 13.594 21.203 1 96.44 229 GLN B CA 1
ATOM 6900 C C . GLN B 1 229 ? -5.227 14.992 21.328 1 96.44 229 GLN B C 1
ATOM 6902 O O . GLN B 1 229 ? -4.5 15.992 21.25 1 96.44 229 GLN B O 1
ATOM 6907 N N . GLU B 1 230 ? -6.523 15.102 21.578 1 95.25 230 GLU B N 1
ATOM 6908 C CA . GLU B 1 230 ? -7.219 16.391 21.578 1 95.25 230 GLU B CA 1
ATOM 6909 C C . GLU B 1 230 ? -7.27 16.984 22.984 1 95.25 230 GLU B C 1
ATOM 6911 O O . GLU B 1 230 ? -7.766 18.094 23.172 1 95.25 230 GLU B O 1
ATOM 6916 N N . LEU B 1 231 ? -6.711 16.312 23.953 1 93.81 231 LEU B N 1
ATOM 6917 C CA . LEU B 1 231 ? -6.758 16.812 25.328 1 93.81 231 LEU B CA 1
ATOM 6918 C C . LEU B 1 231 ? -5.816 18 25.5 1 93.81 231 LEU B C 1
ATOM 6920 O O . LEU B 1 231 ? -4.758 18.047 24.875 1 93.81 231 LEU B O 1
ATOM 6924 N N . PRO B 1 232 ? -6.211 18.922 26.344 1 92.19 232 PRO B N 1
ATOM 6925 C CA . PRO B 1 232 ? -5.301 20.031 26.672 1 92.19 232 PRO B CA 1
ATOM 6926 C C . PRO B 1 232 ? -4.078 19.578 27.453 1 92.19 232 PRO B C 1
ATOM 6928 O O . PRO B 1 232 ? -4.105 18.5 28.078 1 92.19 232 PRO B O 1
ATOM 6931 N N . LYS B 1 233 ? -3.086 20.312 27.422 1 88.44 233 LYS B N 1
ATOM 6932 C CA . LYS B 1 233 ? -1.826 19.938 28.047 1 88.44 233 LYS B CA 1
ATOM 6933 C C . LYS B 1 233 ? -1.986 19.828 29.562 1 88.44 233 LYS B C 1
ATOM 6935 O O . LYS B 1 233 ? -1.282 19.047 30.219 1 88.44 233 LYS B O 1
ATOM 6940 N N . ASP B 1 234 ? -2.928 20.547 30.156 1 86.19 234 ASP B N 1
ATOM 6941 C CA . ASP B 1 234 ? -3.105 20.547 31.609 1 86.19 234 ASP B CA 1
ATOM 6942 C C . ASP B 1 234 ? -4.246 19.625 32.031 1 86.19 234 ASP B C 1
ATOM 6944 O O . ASP B 1 234 ? -4.797 19.766 33.125 1 86.19 234 ASP B O 1
ATOM 6948 N N . PHE B 1 235 ? -4.711 18.766 31.156 1 86.56 235 PHE B N 1
ATOM 6949 C CA . PHE B 1 235 ? -5.82 17.875 31.469 1 86.56 235 PHE B CA 1
ATOM 6950 C C . PHE B 1 235 ? -5.598 17.172 32.781 1 86.56 235 PHE B C 1
ATOM 6952 O O . PHE B 1 235 ? -6.531 17.016 33.594 1 86.56 235 PHE B O 1
ATOM 6959 N N . ASN B 1 236 ? -4.395 16.781 33.062 1 75.88 236 ASN B N 1
ATOM 6960 C CA . ASN B 1 236 ? -4.086 16.047 34.281 1 75.88 236 ASN B CA 1
ATOM 6961 C C . ASN B 1 236 ? -3.996 16.984 35.5 1 75.88 236 ASN B C 1
ATOM 6963 O O . ASN B 1 236 ? -3.992 16.531 36.625 1 75.88 236 ASN B O 1
ATOM 6967 N N . LYS B 1 237 ? -4.016 18.25 35 1 69.81 237 LYS B N 1
ATOM 6968 C CA . LYS B 1 237 ? -3.814 19.219 36.062 1 69.81 237 LYS B CA 1
ATOM 6969 C C . LYS B 1 237 ? -5.117 19.484 36.812 1 69.81 237 LYS B C 1
ATOM 6971 O O . LYS B 1 237 ? -6.164 19.672 36.188 1 69.81 237 LYS B O 1
ATOM 6976 N N . ASP B 1 238 ? -5.254 19.234 38.031 1 58.91 238 ASP B N 1
ATOM 6977 C CA . ASP B 1 238 ? -6.258 19.656 39 1 58.91 238 ASP B CA 1
ATOM 6978 C C . ASP B 1 238 ? -7.43 18.688 39.031 1 58.91 238 ASP B C 1
ATOM 6980 O O . ASP B 1 238 ? -8.547 19.062 39.406 1 58.91 238 ASP B O 1
ATOM 6984 N N . THR B 1 239 ? -7.316 17.656 38.188 1 60.72 239 THR B N 1
ATOM 6985 C CA . THR B 1 239 ? -8.422 16.719 38.344 1 60.72 239 THR B CA 1
ATOM 6986 C C . THR B 1 239 ? -7.969 15.461 39.062 1 60.72 239 THR B C 1
ATOM 6988 O O . THR B 1 239 ? -6.832 15.016 38.906 1 60.72 239 THR B O 1
ATOM 6991 N N . PRO B 1 240 ? -8.695 15.133 40.156 1 60.84 240 PRO B N 1
ATOM 6992 C CA . PRO B 1 240 ? -8.391 13.859 40.812 1 60.84 240 PRO B CA 1
ATOM 6993 C C . PRO B 1 240 ? -8.312 12.688 39.844 1 60.84 240 PRO B C 1
ATOM 6995 O O . PRO B 1 240 ? -7.723 11.656 40.156 1 60.84 240 PRO B O 1
ATOM 6998 N N . LEU B 1 241 ? -8.812 12.891 38.688 1 67 241 LEU B N 1
ATOM 6999 C CA . LEU B 1 241 ? -8.781 11.859 37.656 1 67 241 LEU B CA 1
ATOM 7000 C C . LEU B 1 241 ? -7.625 12.086 36.688 1 67 241 LEU B C 1
ATOM 7002 O O . LEU B 1 241 ? -7.586 13.094 36 1 67 241 LEU B O 1
ATOM 7006 N N . SER B 1 242 ? -6.5 11.352 37.031 1 74.56 242 SER B N 1
ATOM 7007 C CA . SER B 1 242 ? -5.316 11.594 36.219 1 74.56 242 SER B CA 1
ATOM 7008 C C . SER B 1 242 ? -4.91 10.352 35.438 1 74.56 242 SER B C 1
ATOM 7010 O O . SER B 1 242 ? -5.203 9.227 35.844 1 74.56 242 SER B O 1
ATOM 7012 N N . LEU B 1 243 ? -4.508 10.609 34.25 1 84.56 243 LEU B N 1
ATOM 7013 C CA . LEU B 1 243 ? -3.869 9.555 33.469 1 84.56 243 LEU B CA 1
ATOM 7014 C C . LEU B 1 243 ? -2.506 9.195 34.062 1 84.56 243 LEU B C 1
ATOM 7016 O O . LEU B 1 243 ? -1.785 10.07 34.531 1 84.56 243 LEU B O 1
ATOM 7020 N N . PRO B 1 244 ? -2.264 7.93 34.125 1 78.88 244 PRO B N 1
ATOM 7021 C CA . PRO B 1 244 ? -0.978 7.508 34.688 1 78.88 244 PRO B CA 1
ATOM 7022 C C . PRO B 1 244 ? 0.215 8.031 33.906 1 78.88 244 PRO B C 1
ATOM 7024 O O . PRO B 1 244 ? 1.311 8.18 34.438 1 78.88 244 PRO B O 1
ATOM 7027 N N . TRP B 1 245 ? 0.078 8.227 32.594 1 84.56 245 TRP B N 1
ATOM 7028 C CA . TRP B 1 245 ? 1.091 8.781 31.703 1 84.56 245 TRP B CA 1
ATOM 7029 C C . TRP B 1 245 ? 0.528 9.945 30.891 1 84.56 245 TRP B C 1
ATOM 7031 O O . TRP B 1 245 ? -0.69 10.109 30.797 1 84.56 245 TRP B O 1
ATOM 7041 N N . LYS B 1 246 ? 1.526 10.695 30.406 1 86.06 246 LYS B N 1
ATOM 7042 C CA . LYS B 1 246 ? 1.083 11.734 29.469 1 86.06 246 LYS B CA 1
ATOM 7043 C C . LYS B 1 246 ? 0.373 11.133 28.266 1 86.06 246 LYS B C 1
ATOM 7045 O O . LYS B 1 246 ? 0.672 10 27.859 1 86.06 246 LYS B O 1
ATOM 7050 N N . ALA B 1 247 ? -0.529 11.844 27.766 1 90.88 247 ALA B N 1
ATOM 7051 C CA . ALA B 1 247 ? -1.392 11.375 26.672 1 90.88 247 ALA B CA 1
ATOM 7052 C C . ALA B 1 247 ? -0.567 10.844 25.516 1 90.88 247 ALA B C 1
ATOM 7054 O O . ALA B 1 247 ? -0.849 9.766 24.984 1 90.88 247 ALA B O 1
ATOM 7055 N N . PRO B 1 248 ? 0.541 11.469 25.078 1 89.62 248 PRO B N 1
ATOM 7056 C CA . PRO B 1 248 ? 1.312 10.969 23.938 1 89.62 248 PRO B CA 1
ATOM 7057 C C . PRO B 1 248 ? 1.913 9.594 24.203 1 89.62 248 PRO B C 1
ATOM 7059 O O . PRO B 1 248 ? 1.988 8.766 23.281 1 89.62 248 PRO B O 1
ATOM 7062 N N . LYS B 1 249 ? 2.346 9.383 25.375 1 88.81 249 LYS B N 1
ATOM 7063 C CA . LYS B 1 249 ? 2.914 8.078 25.719 1 88.81 249 LYS B CA 1
ATOM 7064 C C . LYS B 1 249 ? 1.853 6.984 25.656 1 88.81 249 LYS B C 1
ATOM 7066 O O . LYS B 1 249 ? 2.141 5.855 25.25 1 88.81 249 LYS B O 1
ATOM 7071 N N . ILE B 1 250 ? 0.679 7.27 26.156 1 93.06 250 ILE B N 1
ATOM 7072 C CA . ILE B 1 250 ? -0.425 6.32 26.094 1 93.06 250 ILE B CA 1
ATOM 7073 C C . ILE B 1 250 ? -0.783 6.035 24.641 1 93.06 250 ILE B C 1
ATOM 7075 O O . ILE B 1 250 ? -1.037 4.887 24.266 1 93.06 250 ILE B O 1
ATOM 7079 N N . ILE B 1 251 ? -0.801 7.09 23.844 1 95.75 251 ILE B N 1
ATOM 7080 C CA . ILE B 1 251 ? -1.098 6.938 22.422 1 95.75 251 ILE B CA 1
ATOM 7081 C C . ILE B 1 251 ? -0.06 6.023 21.781 1 95.75 251 ILE B C 1
ATOM 7083 O O . ILE B 1 251 ? -0.411 5.117 21.016 1 95.75 251 ILE B O 1
ATOM 7087 N N . ASP B 1 252 ? 1.217 6.23 22.078 1 88.94 252 ASP B N 1
ATOM 7088 C CA . ASP B 1 252 ? 2.279 5.387 21.547 1 88.94 252 ASP B CA 1
ATOM 7089 C C . ASP B 1 252 ? 2.07 3.926 21.922 1 88.94 252 ASP B C 1
ATOM 7091 O O . ASP B 1 252 ? 2.309 3.025 21.125 1 88.94 252 ASP B O 1
ATOM 7095 N N . TYR B 1 253 ? 1.71 3.777 23.156 1 90.69 253 TYR B N 1
ATOM 7096 C CA . TYR B 1 253 ? 1.417 2.43 23.625 1 90.69 253 TYR B CA 1
ATOM 7097 C C . TYR B 1 253 ? 0.292 1.797 22.812 1 90.69 253 TYR B C 1
ATOM 7099 O O . TYR B 1 253 ? 0.405 0.651 22.375 1 90.69 253 TYR B O 1
ATOM 7107 N N . TYR B 1 254 ? -0.834 2.52 22.641 1 94.88 254 TYR B N 1
ATOM 7108 C CA . TYR B 1 254 ? -1.972 2.002 21.891 1 94.88 254 TYR B CA 1
ATOM 7109 C C . TYR B 1 254 ? -1.589 1.73 20.438 1 94.88 254 TYR B C 1
ATOM 7111 O O . TYR B 1 254 ? -2.037 0.747 19.844 1 94.88 254 TYR B O 1
ATOM 7119 N N . LEU B 1 255 ? -0.827 2.602 19.828 1 92.88 255 LEU B N 1
ATOM 7120 C CA . LEU B 1 255 ? -0.415 2.428 18.438 1 92.88 255 LEU B CA 1
ATOM 7121 C C . LEU B 1 255 ? 0.427 1.167 18.281 1 92.88 255 LEU B C 1
ATOM 7123 O O . LEU B 1 255 ? 0.313 0.466 17.266 1 92.88 255 LEU B O 1
ATOM 7127 N N . LYS B 1 256 ? 1.288 0.907 19.234 1 87 256 LYS B N 1
ATOM 7128 C CA . LYS B 1 256 ? 2.064 -0.329 19.219 1 87 256 LYS B CA 1
ATOM 7129 C C . LYS B 1 256 ? 1.154 -1.552 19.281 1 87 256 LYS B C 1
ATOM 7131 O O . LYS B 1 256 ? 1.388 -2.545 18.594 1 87 256 LYS B O 1
ATOM 7136 N N . GLU B 1 257 ? 0.137 -1.489 20.156 1 90 257 GLU B N 1
ATOM 7137 C CA . GLU B 1 257 ? -0.833 -2.576 20.25 1 90 257 GLU B CA 1
ATOM 7138 C C . GLU B 1 257 ? -1.568 -2.787 18.938 1 90 257 GLU B C 1
ATOM 7140 O O . GLU B 1 257 ? -1.782 -3.926 18.516 1 90 257 GLU B O 1
ATOM 7145 N N . VAL B 1 258 ? -1.995 -1.71 18.328 1 93.81 258 VAL B N 1
ATOM 7146 C CA . VAL B 1 258 ? -2.713 -1.775 17.062 1 93.81 258 VAL B CA 1
ATOM 7147 C C . VAL B 1 258 ? -1.825 -2.418 16 1 93.81 258 VAL B C 1
ATOM 7149 O O . VAL B 1 258 ? -2.287 -3.254 15.219 1 93.81 258 VAL B O 1
ATOM 7152 N N . GLU B 1 259 ? -0.608 -2.041 15.938 1 88.5 259 GLU B N 1
ATOM 7153 C CA . GLU B 1 259 ? 0.334 -2.605 14.977 1 88.5 259 GLU B CA 1
ATOM 7154 C C . GLU B 1 259 ? 0.518 -4.102 15.195 1 88.5 259 GLU B C 1
ATOM 7156 O O . GLU B 1 259 ? 0.618 -4.871 14.234 1 88.5 259 GLU B O 1
ATOM 7161 N N . GLU B 1 260 ? 0.638 -4.465 16.359 1 84 260 GLU B N 1
ATOM 7162 C CA . GLU B 1 260 ? 0.761 -5.883 16.688 1 84 260 GLU B CA 1
ATOM 7163 C C . GLU B 1 260 ? -0.469 -6.66 16.234 1 84 260 GLU B C 1
ATOM 7165 O O . GLU B 1 260 ? -0.347 -7.77 15.703 1 84 260 GLU B O 1
ATOM 7170 N N . LEU B 1 261 ? -1.584 -6.125 16.5 1 88.44 261 LEU B N 1
ATOM 7171 C CA . LEU B 1 261 ? -2.826 -6.758 16.062 1 88.44 261 LEU B CA 1
ATOM 7172 C C . LEU B 1 261 ? -2.867 -6.898 14.547 1 88.44 261 LEU B C 1
ATOM 7174 O O . LEU B 1 261 ? -3.348 -7.906 14.031 1 88.44 261 LEU B O 1
ATOM 7178 N N . LEU B 1 262 ? -2.422 -5.926 13.844 1 88.25 262 LEU B N 1
ATOM 7179 C CA . LEU B 1 262 ? -2.4 -5.961 12.383 1 88.25 262 LEU B CA 1
ATOM 7180 C C . LEU B 1 262 ? -1.502 -7.086 11.883 1 88.25 262 LEU B C 1
ATOM 7182 O O . LEU B 1 262 ? -1.861 -7.801 10.945 1 88.25 262 LEU B O 1
ATOM 7186 N N . GLN B 1 263 ? -0.447 -7.223 12.461 1 79.44 263 GLN B N 1
ATOM 7187 C CA . GLN B 1 263 ? 0.54 -8.219 12.055 1 79.44 263 GLN B CA 1
ATOM 7188 C C . GLN B 1 263 ? 0.011 -9.633 12.25 1 79.44 263 GLN B C 1
ATOM 7190 O O . GLN B 1 263 ? 0.243 -10.508 11.422 1 79.44 263 GLN B O 1
ATOM 7195 N N . THR B 1 264 ? -0.617 -9.812 13.242 1 73.94 264 THR B N 1
ATOM 7196 C CA . THR B 1 264 ? -1.012 -11.164 13.633 1 73.94 264 THR B CA 1
ATOM 7197 C C . THR B 1 264 ? -2.309 -11.57 12.938 1 73.94 264 THR B C 1
ATOM 7199 O O . THR B 1 264 ? -2.584 -12.758 12.766 1 73.94 264 THR B O 1
ATOM 7202 N N . HIS B 1 265 ? -3.039 -10.586 12.461 1 67.44 265 HIS B N 1
ATOM 7203 C CA . HIS B 1 265 ? -4.375 -10.969 12.016 1 67.44 265 HIS B CA 1
ATOM 7204 C C . HIS B 1 265 ? -4.699 -10.359 10.656 1 67.44 265 HIS B C 1
ATOM 7206 O O . HIS B 1 265 ? -5.871 -10.211 10.305 1 67.44 265 HIS B O 1
ATOM 7212 N N . SER B 1 266 ? -3.699 -10.062 10.023 1 67.69 266 SER B N 1
ATOM 7213 C CA . SER B 1 266 ? -3.979 -9.398 8.758 1 67.69 266 SER B CA 1
ATOM 7214 C C . SER B 1 266 ? -3.814 -10.352 7.582 1 67.69 266 SER B C 1
ATOM 7216 O O . SER B 1 266 ? -4.082 -9.984 6.434 1 67.69 266 SER B O 1
ATOM 7218 N N . SER B 1 267 ? -3.398 -11.547 7.805 1 72.38 267 SER B N 1
ATOM 7219 C CA . SER B 1 267 ? -3.145 -12.422 6.672 1 72.38 267 SER B CA 1
ATOM 7220 C C . SER B 1 267 ? -4.355 -13.305 6.371 1 72.38 267 SER B C 1
ATOM 7222 O O . SER B 1 267 ? -4.945 -13.883 7.281 1 72.38 267 SER B O 1
ATOM 7224 N N . PRO B 1 268 ? -4.816 -13.352 5.199 1 78.19 268 PRO B N 1
ATOM 7225 C CA . PRO B 1 268 ? -4.23 -12.547 4.125 1 78.19 268 PRO B CA 1
ATOM 7226 C C . PRO B 1 268 ? -4.824 -11.141 4.047 1 78.19 268 PRO B C 1
ATOM 7228 O O . PRO B 1 268 ? -4.258 -10.258 3.395 1 78.19 268 PRO B O 1
ATOM 7231 N N . VAL B 1 269 ? -5.984 -10.945 4.664 1 82.19 269 VAL B N 1
ATOM 7232 C CA . VAL B 1 269 ? -6.668 -9.656 4.645 1 82.19 269 VAL B CA 1
ATOM 7233 C C . VAL B 1 269 ? -7.242 -9.359 6.031 1 82.19 269 VAL B C 1
ATOM 7235 O O . VAL B 1 269 ? -7.68 -10.266 6.738 1 82.19 269 VAL B O 1
ATOM 7238 N N . CYS B 1 270 ? -7.215 -8.133 6.367 1 86.38 270 CYS B N 1
ATOM 7239 C CA . CYS B 1 270 ? -7.766 -7.777 7.668 1 86.38 270 CYS B CA 1
ATOM 7240 C C . CYS B 1 270 ? -9.266 -7.508 7.574 1 86.38 270 CYS B C 1
ATOM 7242 O O . CYS B 1 270 ? -9.82 -7.453 6.477 1 86.38 270 CYS B O 1
ATOM 7244 N N . SER B 1 271 ? -9.977 -7.41 8.727 1 88.06 271 SER B N 1
ATOM 7245 C CA . SER B 1 271 ? -11.422 -7.207 8.805 1 88.06 271 SER B CA 1
ATOM 7246 C C . SER B 1 271 ? -11.797 -5.777 8.422 1 88.06 271 SER B C 1
ATOM 7248 O O . SER B 1 271 ? -10.938 -4.895 8.383 1 88.06 271 SER B O 1
ATOM 7250 N N . LEU B 1 272 ? -13.07 -5.57 8.156 1 89.88 272 LEU B N 1
ATOM 7251 C CA . LEU B 1 272 ? -13.578 -4.238 7.844 1 89.88 272 LEU B CA 1
ATOM 7252 C C . LEU B 1 272 ? -13.336 -3.279 9.008 1 89.88 272 LEU B C 1
ATOM 7254 O O . LEU B 1 272 ? -13.023 -2.105 8.789 1 89.88 272 LEU B O 1
ATOM 7258 N N . GLU B 1 273 ? -13.531 -3.801 10.234 1 93.19 273 GLU B N 1
ATOM 7259 C CA . GLU B 1 273 ? -13.305 -2.988 11.43 1 93.19 273 GLU B CA 1
ATOM 7260 C C . GLU B 1 273 ? -11.859 -2.514 11.508 1 93.19 273 GLU B C 1
ATOM 7262 O O . GLU B 1 273 ? -11.594 -1.397 11.961 1 93.19 273 GLU B O 1
ATOM 7267 N N . PHE B 1 274 ? -10.984 -3.359 11.062 1 95.06 274 PHE B N 1
ATOM 7268 C CA . PHE B 1 274 ? -9.586 -2.959 11.086 1 95.06 274 PHE B CA 1
ATOM 7269 C C . PHE B 1 274 ? -9.312 -1.884 10.039 1 95.06 274 PHE B C 1
ATOM 7271 O O . PHE B 1 274 ? -8.492 -0.991 10.258 1 95.06 274 PHE B O 1
ATOM 7278 N N . ILE B 1 275 ? -9.906 -2.012 8.898 1 95.38 275 ILE B N 1
ATOM 7279 C CA . ILE B 1 275 ? -9.773 -0.979 7.875 1 95.38 275 ILE B CA 1
ATOM 7280 C C . ILE B 1 275 ? -10.281 0.354 8.414 1 95.38 275 ILE B C 1
ATOM 7282 O O . ILE B 1 275 ? -9.688 1.403 8.172 1 95.38 275 ILE B O 1
ATOM 7286 N N . GLU B 1 276 ? -11.391 0.34 9.141 1 96.56 276 GLU B N 1
ATOM 7287 C CA . GLU B 1 276 ? -11.891 1.542 9.805 1 96.56 276 GLU B CA 1
ATOM 7288 C C . GLU B 1 276 ? -10.859 2.1 10.781 1 96.56 276 GLU B C 1
ATOM 7290 O O . GLU B 1 276 ? -10.68 3.316 10.875 1 96.56 276 GLU B O 1
ATOM 7295 N N . ALA B 1 277 ? -10.258 1.196 11.539 1 97.44 277 ALA B N 1
ATOM 7296 C CA . ALA B 1 277 ? -9.219 1.616 12.477 1 97.44 277 ALA B CA 1
ATOM 7297 C C . ALA B 1 277 ? -8.086 2.336 11.75 1 97.44 277 ALA B C 1
ATOM 7299 O O . ALA B 1 277 ? -7.605 3.375 12.211 1 97.44 277 ALA B O 1
ATOM 7300 N N . LEU B 1 278 ? -7.645 1.779 10.625 1 97.62 278 LEU B N 1
ATOM 7301 C CA . LEU B 1 278 ? -6.57 2.379 9.844 1 97.62 278 LEU B CA 1
ATOM 7302 C C . LEU B 1 278 ? -7.004 3.721 9.258 1 97.62 278 LEU B C 1
ATOM 7304 O O . LEU B 1 278 ? -6.188 4.637 9.133 1 97.62 278 LEU B O 1
ATOM 7308 N N . THR B 1 279 ? -8.234 3.855 8.891 1 97.81 279 THR B N 1
ATOM 7309 C CA . THR B 1 279 ? -8.781 5.109 8.391 1 97.81 279 THR B CA 1
ATOM 7310 C C . THR B 1 279 ? -8.734 6.188 9.469 1 97.81 279 THR B C 1
ATOM 7312 O O . THR B 1 279 ? -8.398 7.344 9.188 1 97.81 279 THR B O 1
ATOM 7315 N N . LEU B 1 280 ? -9.094 5.777 10.688 1 98.06 280 LEU B N 1
ATOM 7316 C CA . LEU B 1 280 ? -9 6.691 11.828 1 98.06 280 LEU B CA 1
ATOM 7317 C C . LEU B 1 280 ? -7.547 7.016 12.141 1 98.06 280 LEU B C 1
ATOM 7319 O O . LEU B 1 280 ? -7.23 8.141 12.539 1 98.06 280 LEU B O 1
ATOM 7323 N N . GLN B 1 281 ? -6.727 5.996 12.023 1 98 281 GLN B N 1
ATOM 7324 C CA . GLN B 1 281 ? -5.305 6.176 12.305 1 98 281 GLN B CA 1
ATOM 7325 C C . GLN B 1 281 ? -4.695 7.254 11.414 1 98 281 GLN B C 1
ATOM 7327 O O . GLN B 1 281 ? -3.807 7.992 11.844 1 98 281 GLN B O 1
ATOM 7332 N N . TYR B 1 282 ? -5.133 7.336 10.219 1 97.12 282 TYR B N 1
ATOM 7333 C CA . TYR B 1 282 ? -4.77 8.438 9.336 1 97.12 282 TYR B CA 1
ATOM 7334 C C . TYR B 1 282 ? -4.992 9.781 10.023 1 97.12 282 TYR B C 1
ATOM 7336 O O . TYR B 1 282 ? -4.102 10.633 10.023 1 97.12 282 TYR B O 1
ATOM 7344 N N . GLU B 1 283 ? -6.188 9.93 10.539 1 97.44 283 GLU B N 1
ATOM 7345 C CA . GLU B 1 283 ? -6.547 11.188 11.188 1 97.44 283 GLU B CA 1
ATOM 7346 C C . GLU B 1 283 ? -5.66 11.453 12.398 1 97.44 283 GLU B C 1
ATOM 7348 O O . GLU B 1 283 ? -5.23 12.586 12.617 1 97.44 283 GLU B O 1
ATOM 7353 N N . LEU B 1 284 ? -5.445 10.453 13.156 1 97.75 284 LEU B N 1
ATOM 7354 C CA . LEU B 1 284 ? -4.57 10.57 14.32 1 97.75 284 LEU B CA 1
ATOM 7355 C C . LEU B 1 284 ? -3.188 11.07 13.906 1 97.75 284 LEU B C 1
ATOM 7357 O O . LEU B 1 284 ? -2.646 11.992 14.523 1 97.75 284 LEU B O 1
ATOM 7361 N N . PHE B 1 285 ? -2.621 10.508 12.883 1 96.44 285 PHE B N 1
ATOM 7362 C CA . PHE B 1 285 ? -1.299 10.898 12.406 1 96.44 285 PHE B CA 1
ATOM 7363 C C . PHE B 1 285 ? -1.319 12.32 11.859 1 96.44 285 PHE B C 1
ATOM 7365 O O . PHE B 1 285 ? -0.348 13.062 12.008 1 96.44 285 PHE B O 1
ATOM 7372 N N . ILE B 1 286 ? -2.385 12.68 11.227 1 96.31 286 ILE B N 1
ATOM 7373 C CA . ILE B 1 286 ? -2.543 14.047 10.742 1 96.31 286 ILE B CA 1
ATOM 7374 C C . ILE B 1 286 ? -2.521 15.016 11.922 1 96.31 286 ILE B C 1
ATOM 7376 O O . ILE B 1 286 ? -1.848 16.047 11.875 1 96.31 286 ILE B O 1
ATOM 7380 N N . PHE B 1 287 ? -3.27 14.641 12.961 1 96.75 287 PHE B N 1
ATOM 7381 C CA . PHE B 1 287 ? -3.279 15.469 14.156 1 96.75 287 PHE B CA 1
ATOM 7382 C C . PHE B 1 287 ? -1.88 15.578 14.758 1 96.75 287 PHE B C 1
ATOM 7384 O O . PHE B 1 287 ? -1.488 16.641 15.25 1 96.75 287 PHE B O 1
ATOM 7391 N N . MET B 1 288 ? -1.121 14.539 14.641 1 95.31 288 MET B N 1
ATOM 7392 C CA . MET B 1 288 ? 0.206 14.469 15.242 1 95.31 288 MET B CA 1
ATOM 7393 C C . MET B 1 288 ? 1.261 15.055 14.312 1 95.31 288 MET B C 1
ATOM 7395 O O . MET B 1 288 ? 2.447 15.078 14.648 1 95.31 288 MET B O 1
ATOM 7399 N N . GLY B 1 289 ? 0.879 15.492 13.141 1 94.69 289 GLY B N 1
ATOM 7400 C CA . GLY B 1 289 ? 1.817 16.062 12.188 1 94.69 289 GLY B CA 1
ATOM 7401 C C . GLY B 1 289 ? 2.723 15.031 11.547 1 94.69 289 GLY B C 1
ATOM 7402 O O . GLY B 1 289 ? 3.914 15.273 11.352 1 94.69 289 GLY B O 1
ATOM 7403 N N . ARG B 1 290 ? 2.18 13.883 11.258 1 92.94 290 ARG B N 1
ATOM 7404 C CA . ARG B 1 290 ? 2.922 12.797 10.625 1 92.94 290 ARG B CA 1
ATOM 7405 C C . ARG B 1 290 ? 2.279 12.383 9.305 1 92.94 290 ARG B C 1
ATOM 7407 O O . ARG B 1 290 ? 1.749 11.281 9.188 1 92.94 290 ARG B O 1
ATOM 7414 N N . PRO B 1 291 ? 2.422 13.203 8.297 1 92.44 291 PRO B N 1
ATOM 7415 C CA . PRO B 1 291 ? 1.729 12.953 7.035 1 92.44 291 PRO B CA 1
ATOM 7416 C C . PRO B 1 291 ? 2.209 11.68 6.34 1 92.44 291 PRO B C 1
ATOM 7418 O O . PRO B 1 291 ? 1.419 10.992 5.688 1 92.44 291 PRO B O 1
ATOM 7421 N N . CYS B 1 292 ? 3.492 11.344 6.391 1 91.06 292 CYS B N 1
ATOM 7422 C CA . CYS B 1 292 ? 3.982 10.117 5.766 1 91.06 292 CYS B CA 1
ATOM 7423 C C . CYS B 1 292 ? 3.367 8.891 6.426 1 91.06 292 CYS B C 1
ATOM 7425 O O . CYS B 1 292 ? 2.949 7.953 5.738 1 91.06 292 CYS B O 1
ATOM 7427 N N . SER B 1 293 ? 3.389 8.883 7.734 1 92.19 293 SER B N 1
ATOM 7428 C CA . SER B 1 293 ? 2.764 7.785 8.469 1 92.19 293 SER B CA 1
ATOM 7429 C C . SER B 1 293 ? 1.28 7.672 8.133 1 92.19 293 SER B C 1
ATOM 7431 O O . SER B 1 293 ? 0.749 6.566 8.016 1 92.19 293 SER B O 1
ATOM 7433 N N . ALA B 1 294 ? 0.64 8.852 8.062 1 95.62 294 ALA B N 1
ATOM 7434 C CA . ALA B 1 294 ? -0.771 8.867 7.688 1 95.62 294 ALA B CA 1
ATOM 7435 C C . ALA B 1 294 ? -0.979 8.258 6.305 1 95.62 294 ALA B C 1
ATOM 7437 O O . ALA B 1 294 ? -1.911 7.477 6.098 1 95.62 294 ALA B O 1
ATOM 7438 N N . TRP B 1 295 ? -0.121 8.656 5.367 1 94.75 295 TRP B N 1
ATOM 7439 C CA . TRP B 1 295 ? -0.173 8.156 3.998 1 94.75 295 TRP B CA 1
ATOM 7440 C C . TRP B 1 295 ? -0.01 6.637 3.971 1 94.75 295 TRP B C 1
ATOM 7442 O O . TRP B 1 295 ? -0.78 5.938 3.311 1 94.75 295 TRP B O 1
ATOM 7452 N N . LYS B 1 296 ? 0.928 6.113 4.715 1 93.12 296 LYS B N 1
ATOM 7453 C CA . LYS B 1 296 ? 1.178 4.676 4.773 1 93.12 296 LYS B CA 1
ATOM 7454 C C . LYS B 1 296 ? -0.01 3.936 5.383 1 93.12 296 LYS B C 1
ATOM 7456 O O . LYS B 1 296 ? -0.357 2.838 4.938 1 93.12 296 LYS B O 1
ATOM 7461 N N . SER B 1 297 ? -0.573 4.512 6.461 1 95.12 297 SER B N 1
ATOM 7462 C CA . SER B 1 297 ? -1.765 3.916 7.059 1 95.12 297 SER B CA 1
ATOM 7463 C C . SER B 1 297 ? -2.893 3.797 6.043 1 95.12 297 SER B C 1
ATOM 7465 O O . SER B 1 297 ? -3.559 2.762 5.965 1 95.12 297 SER B O 1
ATOM 7467 N N . THR B 1 298 ? -3.076 4.852 5.305 1 97.19 298 THR B N 1
ATOM 7468 C CA . THR B 1 298 ? -4.109 4.863 4.277 1 97.19 298 THR B CA 1
ATOM 7469 C C . THR B 1 298 ? -3.816 3.812 3.207 1 97.19 298 THR B C 1
ATOM 7471 O O . THR B 1 298 ? -4.727 3.119 2.748 1 97.19 298 THR B O 1
ATOM 7474 N N . ARG B 1 299 ? -2.557 3.697 2.809 1 95.69 299 ARG B N 1
ATOM 7475 C CA . ARG B 1 299 ? -2.166 2.727 1.791 1 95.69 299 ARG B CA 1
ATOM 7476 C C . ARG B 1 299 ? -2.426 1.302 2.266 1 95.69 299 ARG B C 1
ATOM 7478 O O . ARG B 1 299 ? -2.893 0.461 1.495 1 95.69 299 ARG B O 1
ATOM 7485 N N . THR B 1 300 ? -2.057 1.038 3.484 1 94.25 300 THR B N 1
ATOM 7486 C CA . THR B 1 300 ? -2.34 -0.272 4.059 1 94.25 300 THR B CA 1
ATOM 7487 C C . THR B 1 300 ? -3.84 -0.55 4.059 1 94.25 300 THR B C 1
ATOM 7489 O O . THR B 1 300 ? -4.273 -1.648 3.705 1 94.25 300 THR B O 1
ATOM 7492 N N . ALA B 1 301 ? -4.645 0.433 4.469 1 96.25 301 ALA B N 1
ATOM 7493 C CA . ALA B 1 301 ? -6.098 0.291 4.477 1 96.25 301 ALA B CA 1
ATOM 7494 C C . ALA B 1 301 ? -6.629 0.036 3.068 1 96.25 301 ALA B C 1
ATOM 7496 O O . ALA B 1 301 ? -7.48 -0.833 2.869 1 96.25 301 ALA B O 1
ATOM 7497 N N . LEU B 1 302 ? -6.117 0.784 2.133 1 94.75 302 LEU B N 1
ATOM 7498 C CA . LEU B 1 302 ? -6.555 0.67 0.745 1 94.75 302 LEU B CA 1
ATOM 7499 C C . LEU B 1 302 ? -6.262 -0.722 0.196 1 94.75 302 LEU B C 1
ATOM 7501 O O . LEU B 1 302 ? -7.102 -1.315 -0.484 1 94.75 302 LEU B O 1
ATOM 7505 N N . ASN B 1 303 ? -5.047 -1.186 0.407 1 92.12 303 ASN B N 1
ATOM 7506 C CA . ASN B 1 303 ? -4.68 -2.516 -0.071 1 92.12 303 ASN B CA 1
ATOM 7507 C C . ASN B 1 303 ? -5.621 -3.586 0.474 1 92.12 303 ASN B C 1
ATOM 7509 O O . ASN B 1 303 ? -6.074 -4.457 -0.27 1 92.12 303 ASN B O 1
ATOM 7513 N N . ASN B 1 304 ? -5.895 -3.561 1.721 1 91.44 304 ASN B N 1
ATOM 7514 C CA . ASN B 1 304 ? -6.816 -4.52 2.312 1 91.44 304 ASN B CA 1
ATOM 7515 C C . ASN B 1 304 ? -8.234 -4.328 1.787 1 91.44 304 ASN B C 1
ATOM 7517 O O . ASN B 1 304 ? -8.953 -5.305 1.551 1 91.44 304 ASN B O 1
ATOM 7521 N N . ALA B 1 305 ? -8.672 -3.049 1.646 1 91.56 305 ALA B N 1
ATOM 7522 C CA . ALA B 1 305 ? -10 -2.758 1.108 1 91.56 305 ALA B CA 1
ATOM 7523 C C . ALA B 1 305 ? -10.156 -3.336 -0.295 1 91.56 305 ALA B C 1
ATOM 7525 O O . ALA B 1 305 ? -11.219 -3.861 -0.638 1 91.56 305 ALA B O 1
ATOM 7526 N N . MET B 1 306 ? -9.156 -3.26 -1.082 1 88.62 306 MET B N 1
ATOM 7527 C CA . MET B 1 306 ? -9.203 -3.779 -2.445 1 88.62 306 MET B CA 1
ATOM 7528 C C . MET B 1 306 ? -9.32 -5.301 -2.445 1 88.62 306 MET B C 1
ATOM 7530 O O . MET B 1 306 ? -10.07 -5.871 -3.238 1 88.62 306 MET B O 1
ATOM 7534 N N . ILE B 1 307 ? -8.5 -5.934 -1.572 1 85 307 ILE B N 1
ATOM 7535 C CA . ILE B 1 307 ? -8.594 -7.387 -1.472 1 85 307 ILE B CA 1
ATOM 7536 C C . ILE B 1 307 ? -10 -7.789 -1.052 1 85 307 ILE B C 1
ATOM 7538 O O . ILE B 1 307 ? -10.531 -8.805 -1.518 1 85 307 ILE B O 1
ATOM 7542 N N . LEU B 1 308 ? -10.664 -6.926 -0.183 1 83.62 308 LEU B N 1
ATOM 7543 C CA . LEU B 1 308 ? -12.023 -7.203 0.271 1 83.62 308 LEU B CA 1
ATOM 7544 C C . LEU B 1 308 ? -13.039 -6.824 -0.798 1 83.62 308 LEU B C 1
ATOM 7546 O O . LEU B 1 308 ? -14.242 -7.035 -0.619 1 83.62 308 LEU B O 1
ATOM 7550 N N . GLY B 1 309 ? -12.625 -6.168 -1.905 1 80.38 309 GLY B N 1
ATOM 7551 C CA . GLY B 1 309 ? -13.492 -5.855 -3.033 1 80.38 309 GLY B CA 1
ATOM 7552 C C . GLY B 1 309 ? -14.258 -4.559 -2.857 1 80.38 309 GLY B C 1
ATOM 7553 O O . GLY B 1 309 ? -15.352 -4.398 -3.402 1 80.38 309 GLY B O 1
ATOM 7554 N N . LEU B 1 310 ? -13.695 -3.564 -2.119 1 84.94 310 LEU B N 1
ATOM 7555 C CA . LEU B 1 310 ? -14.414 -2.322 -1.859 1 84.94 310 LEU B CA 1
ATOM 7556 C C . LEU B 1 310 ? -14.305 -1.37 -3.045 1 84.94 310 LEU B C 1
ATOM 7558 O O . LEU B 1 310 ? -15.047 -0.388 -3.133 1 84.94 310 LEU B O 1
ATOM 7562 N N . HIS B 1 311 ? -13.297 -1.383 -4.016 1 78.19 311 HIS B N 1
ATOM 7563 C CA . HIS B 1 311 ? -12.992 -0.451 -5.094 1 78.19 311 HIS B CA 1
ATOM 7564 C C . HIS B 1 311 ? -14.047 -0.53 -6.199 1 78.19 311 HIS B C 1
ATOM 7566 O O . HIS B 1 311 ? -14.078 0.324 -7.09 1 78.19 311 HIS B O 1
ATOM 7572 N N . GLY B 1 312 ? -15.07 -1.164 -6.094 1 67.5 312 GLY B N 1
ATOM 7573 C CA . GLY B 1 312 ? -16.094 -1.269 -7.117 1 67.5 312 GLY B CA 1
ATOM 7574 C C . GLY B 1 312 ? -17.484 -0.873 -6.625 1 67.5 312 GLY B C 1
ATOM 7575 O O . GLY B 1 312 ? -17.609 -0.153 -5.633 1 67.5 312 GLY B O 1
ATOM 7576 N N . PHE B 1 313 ? -18.359 -1.052 -7.457 1 61.88 313 PHE B N 1
ATOM 7577 C CA . PHE B 1 313 ? -19.734 -0.763 -7.082 1 61.88 313 PHE B CA 1
ATOM 7578 C C . PHE B 1 313 ? -20.188 -1.65 -5.922 1 61.88 313 PHE B C 1
ATOM 7580 O O . PHE B 1 313 ? -20.266 -2.871 -6.066 1 61.88 313 PHE B O 1
ATOM 7587 N N . VAL B 1 314 ? -20.172 -1.007 -4.809 1 64.44 314 VAL B N 1
ATOM 7588 C CA . VAL B 1 314 ? -20.625 -1.745 -3.631 1 64.44 314 VAL B CA 1
ATOM 7589 C C . VAL B 1 314 ? -21.922 -1.146 -3.109 1 64.44 314 VAL B C 1
ATOM 7591 O O . VAL B 1 314 ? -21.969 0.036 -2.764 1 64.44 314 VAL B O 1
ATOM 7594 N N . PRO B 1 315 ? -22.844 -1.841 -3.176 1 67.31 315 PRO B N 1
ATOM 7595 C CA . PRO B 1 315 ? -24.141 -1.327 -2.711 1 67.31 315 PRO B CA 1
ATOM 7596 C C . PRO B 1 315 ? -24.156 -1.066 -1.206 1 67.31 315 PRO B C 1
ATOM 7598 O O . PRO B 1 315 ? -24.984 -0.281 -0.726 1 67.31 315 PRO B O 1
ATOM 7601 N N . ASN B 1 316 ? -23.312 -1.642 -0.501 1 76.75 316 ASN B N 1
ATOM 7602 C CA . ASN B 1 316 ? -23.297 -1.489 0.95 1 76.75 316 ASN B CA 1
ATOM 7603 C C . ASN B 1 316 ? -22.812 -0.104 1.36 1 76.75 316 ASN B C 1
ATOM 7605 O O . ASN B 1 316 ? -21.688 0.283 1.036 1 76.75 316 ASN B O 1
ATOM 7609 N N . GLY B 1 317 ? -23.656 0.594 2.076 1 80.12 317 GLY B N 1
ATOM 7610 C CA . GLY B 1 317 ? -23.375 1.965 2.467 1 80.12 317 GLY B CA 1
ATOM 7611 C C . GLY B 1 317 ? -22.109 2.094 3.293 1 80.12 317 GLY B C 1
ATOM 7612 O O . GLY B 1 317 ? -21.328 3.033 3.105 1 80.12 317 GLY B O 1
ATOM 7613 N N . ARG B 1 318 ? -21.891 1.165 4.176 1 87.75 318 ARG B N 1
ATOM 7614 C CA . ARG B 1 318 ? -20.703 1.185 5.035 1 87.75 318 ARG B CA 1
ATOM 7615 C C . ARG B 1 318 ? -19.422 1.022 4.211 1 87.75 318 ARG B C 1
ATOM 7617 O O . ARG B 1 318 ? -18.484 1.803 4.359 1 87.75 318 ARG B O 1
ATOM 7624 N N . LYS B 1 319 ? -19.391 0.023 3.359 1 87.62 319 LYS B N 1
ATOM 7625 C CA . LYS B 1 319 ? -18.25 -0.244 2.504 1 87.62 319 LYS B CA 1
ATOM 7626 C C . LYS B 1 319 ? -17.984 0.925 1.562 1 87.62 319 LYS B C 1
ATOM 7628 O O . LYS B 1 319 ? -16.828 1.289 1.328 1 87.62 319 LYS B O 1
ATOM 7633 N N . LYS B 1 320 ? -19.016 1.503 1.106 1 86.06 320 LYS B N 1
ATOM 7634 C CA . LYS B 1 320 ? -18.906 2.66 0.223 1 86.06 320 LYS B CA 1
ATOM 7635 C C . LYS B 1 320 ? -18.266 3.842 0.946 1 86.06 320 LYS B C 1
ATOM 7637 O O . LYS B 1 320 ? -17.391 4.52 0.392 1 86.06 320 LYS B O 1
ATOM 7642 N N . GLU B 1 321 ? -18.719 4.094 2.137 1 88.19 321 GLU B N 1
ATOM 7643 C CA . GLU B 1 321 ? -18.188 5.207 2.924 1 88.19 321 GLU B CA 1
ATOM 7644 C C . GLU B 1 321 ? -16.703 5.012 3.223 1 88.19 321 GLU B C 1
ATOM 7646 O O . GLU B 1 321 ? -15.922 5.965 3.172 1 88.19 321 GLU B O 1
ATOM 7651 N N . ILE B 1 322 ? -16.375 3.812 3.533 1 92.25 322 ILE B N 1
ATOM 7652 C CA . ILE B 1 322 ? -14.984 3.498 3.826 1 92.25 322 ILE B CA 1
ATOM 7653 C C . ILE B 1 322 ? -14.125 3.736 2.584 1 92.25 322 ILE B C 1
ATOM 7655 O O . ILE B 1 322 ? -13.094 4.402 2.654 1 92.25 322 ILE B O 1
ATOM 7659 N N . TRP B 1 323 ? -14.57 3.203 1.459 1 91.69 323 TRP B N 1
ATOM 7660 C CA . TRP B 1 323 ? -13.82 3.338 0.212 1 91.69 323 TRP B CA 1
ATOM 7661 C C . TRP B 1 323 ? -13.648 4.805 -0.16 1 91.69 323 TRP B C 1
ATOM 7663 O O . TRP B 1 323 ? -12.547 5.234 -0.512 1 91.69 323 TRP B O 1
ATOM 7673 N N . ASN B 1 324 ? -14.688 5.59 -0.014 1 89.69 324 ASN B N 1
ATOM 7674 C CA . ASN B 1 324 ? -14.641 7.012 -0.339 1 89.69 324 ASN B CA 1
ATOM 7675 C C . ASN B 1 324 ? -13.672 7.766 0.563 1 89.69 324 ASN B C 1
ATOM 7677 O O . ASN B 1 324 ? -12.922 8.625 0.096 1 89.69 324 ASN B O 1
ATOM 7681 N N . ALA B 1 325 ? -13.75 7.43 1.778 1 93.19 325 ALA B N 1
ATOM 7682 C CA . ALA B 1 325 ? -12.836 8.078 2.715 1 93.19 325 ALA B CA 1
ATOM 7683 C C . ALA B 1 325 ? -11.383 7.781 2.363 1 93.19 325 ALA B C 1
ATOM 7685 O O . ALA B 1 325 ? -10.531 8.672 2.393 1 93.19 325 ALA B O 1
ATOM 7686 N N . LEU B 1 326 ? -11.117 6.547 1.962 1 95.31 326 LEU B N 1
ATOM 7687 C CA . LEU B 1 326 ? -9.75 6.082 1.757 1 95.31 326 LEU B CA 1
ATOM 7688 C C . LEU B 1 326 ? -9.141 6.723 0.517 1 95.31 326 LEU B C 1
ATOM 7690 O O . LEU B 1 326 ? -8.008 7.211 0.56 1 95.31 326 LEU B O 1
ATOM 7694 N N . TRP B 1 327 ? -9.828 6.684 -0.607 1 93.31 327 TRP B N 1
ATOM 7695 C CA . TRP B 1 327 ? -9.188 7.203 -1.809 1 93.31 327 TRP B CA 1
ATOM 7696 C C . TRP B 1 327 ? -9.023 8.719 -1.73 1 93.31 327 TRP B C 1
ATOM 7698 O O . TRP B 1 327 ? -8.062 9.273 -2.27 1 93.31 327 TRP B O 1
ATOM 7708 N N . VAL B 1 328 ? -9.914 9.461 -1.033 1 93.88 328 VAL B N 1
ATOM 7709 C CA . VAL B 1 328 ? -9.766 10.906 -0.85 1 93.88 328 VAL B CA 1
ATOM 7710 C C . VAL B 1 328 ? -8.531 11.195 -0.002 1 93.88 328 VAL B C 1
ATOM 7712 O O . VAL B 1 328 ? -7.734 12.078 -0.339 1 93.88 328 VAL B O 1
ATOM 7715 N N . GLN B 1 329 ? -8.398 10.414 1.131 1 95.94 329 GLN B N 1
ATOM 7716 C CA . GLN B 1 329 ? -7.223 10.555 1.98 1 95.94 329 GLN B CA 1
ATOM 7717 C C . GLN B 1 329 ? -5.941 10.312 1.188 1 95.94 329 GLN B C 1
ATOM 7719 O O . GLN B 1 329 ? -4.969 11.055 1.331 1 95.94 329 GLN B O 1
ATOM 7724 N N . ASP B 1 330 ? -5.941 9.352 0.402 1 95.44 330 ASP B N 1
ATOM 7725 C CA . ASP B 1 330 ? -4.777 8.977 -0.398 1 95.44 330 ASP B CA 1
ATOM 7726 C C . ASP B 1 330 ? -4.395 10.102 -1.361 1 95.44 330 ASP B C 1
ATOM 7728 O O . ASP B 1 330 ? -3.223 10.477 -1.451 1 95.44 330 ASP B O 1
ATOM 7732 N N . ARG B 1 331 ? -5.324 10.617 -2.102 1 94.12 331 ARG B N 1
ATOM 7733 C CA . ARG B 1 331 ? -5.047 11.617 -3.129 1 94.12 331 ARG B CA 1
ATOM 7734 C C . ARG B 1 331 ? -4.578 12.93 -2.508 1 94.12 331 ARG B C 1
ATOM 7736 O O . ARG B 1 331 ? -3.662 13.57 -3.021 1 94.12 331 ARG B O 1
ATOM 7743 N N . HIS B 1 332 ? -5.215 13.266 -1.459 1 93.06 332 HIS B N 1
ATOM 7744 C CA . HIS B 1 332 ? -4.82 14.492 -0.777 1 93.06 332 HIS B CA 1
ATOM 7745 C C . HIS B 1 332 ? -3.381 14.406 -0.277 1 93.06 332 HIS B C 1
ATOM 7747 O O . HIS B 1 332 ? -2.576 15.305 -0.526 1 93.06 332 HIS B O 1
ATOM 7753 N N . LEU B 1 333 ? -3.045 13.359 0.365 1 92.88 333 LEU B N 1
ATOM 7754 C CA . LEU B 1 333 ? -1.716 13.234 0.952 1 92.88 333 LEU B CA 1
ATOM 7755 C C . LEU B 1 333 ? -0.67 12.953 -0.123 1 92.88 333 LEU B C 1
ATOM 7757 O O . LEU B 1 333 ? 0.478 13.391 -0.006 1 92.88 333 LEU B O 1
ATOM 7761 N N . SER B 1 334 ? -1.102 12.172 -1.139 1 90.94 334 SER B N 1
ATOM 7762 C CA . SER B 1 334 ? -0.178 11.938 -2.244 1 90.94 334 SER B CA 1
ATOM 7763 C C . SER B 1 334 ? 0.242 13.25 -2.9 1 90.94 334 SER B C 1
ATOM 7765 O O . SER B 1 334 ? 1.419 13.445 -3.211 1 90.94 334 SER B O 1
ATOM 7767 N N . LEU B 1 335 ? -0.675 14.148 -3.094 1 90.44 335 LEU B N 1
ATOM 7768 C CA . LEU B 1 335 ? -0.347 15.453 -3.65 1 90.44 335 LEU B CA 1
ATOM 7769 C C . LEU B 1 335 ? 0.576 16.234 -2.717 1 90.44 335 LEU B C 1
ATOM 7771 O O . LEU B 1 335 ? 1.582 16.797 -3.156 1 90.44 335 LEU B O 1
ATOM 7775 N N . PHE B 1 336 ? 0.234 16.234 -1.447 1 89 336 PHE B N 1
ATOM 7776 C CA . PHE B 1 336 ? 1.028 16.984 -0.471 1 89 336 PHE B CA 1
ATOM 7777 C C . PHE B 1 336 ? 2.459 16.453 -0.43 1 89 336 PHE B C 1
ATOM 7779 O O . PHE B 1 336 ? 3.41 17.234 -0.348 1 89 336 PHE B O 1
ATOM 7786 N N . LEU B 1 337 ? 2.576 15.156 -0.473 1 85.88 337 LEU B N 1
ATOM 7787 C CA . LEU B 1 337 ? 3.885 14.531 -0.334 1 85.88 337 LEU B CA 1
ATOM 7788 C C . LEU B 1 337 ? 4.598 14.453 -1.681 1 85.88 337 LEU B C 1
ATOM 7790 O O . LEU B 1 337 ? 5.77 14.078 -1.748 1 85.88 337 LEU B O 1
ATOM 7794 N N . GLY B 1 338 ? 3.881 14.797 -2.766 1 83.12 338 GLY B N 1
ATOM 7795 C CA . GLY B 1 338 ? 4.465 14.688 -4.094 1 83.12 338 GLY B CA 1
ATOM 7796 C C . GLY B 1 338 ? 4.645 13.25 -4.547 1 83.12 338 GLY B C 1
ATOM 7797 O O . GLY B 1 338 ? 5.637 12.914 -5.195 1 83.12 338 GLY B O 1
ATOM 7798 N N . LEU B 1 339 ? 3.766 12.391 -4.148 1 84.94 339 LEU B N 1
ATOM 7799 C CA . LEU B 1 339 ? 3.842 10.961 -4.441 1 84.94 339 LEU B CA 1
ATOM 7800 C C . LEU B 1 339 ? 2.68 10.531 -5.328 1 84.94 339 LEU B C 1
ATOM 7802 O O . LEU B 1 339 ? 1.644 11.195 -5.371 1 84.94 339 LEU B O 1
ATOM 7806 N N . PRO B 1 340 ? 2.822 9.422 -6.09 1 84.75 340 PRO B N 1
ATOM 7807 C CA . PRO B 1 340 ? 1.689 8.914 -6.863 1 84.75 340 PRO B CA 1
ATOM 7808 C C . PRO B 1 340 ? 0.555 8.398 -5.984 1 84.75 340 PRO B C 1
ATOM 7810 O O . PRO B 1 340 ? 0.803 7.898 -4.883 1 84.75 340 PRO B O 1
ATOM 7813 N N . TYR B 1 341 ? -0.63 8.555 -6.465 1 89.81 341 TYR B N 1
ATOM 7814 C CA . TYR B 1 341 ? -1.779 8.016 -5.75 1 89.81 341 TYR B CA 1
ATOM 7815 C C . TYR B 1 341 ? -1.977 6.539 -6.07 1 89.81 341 TYR B C 1
ATOM 7817 O O . TYR B 1 341 ? -1.425 6.031 -7.051 1 89.81 341 TYR B O 1
ATOM 7825 N N . ALA B 1 342 ? -2.742 5.855 -5.285 1 87.69 342 ALA B N 1
ATOM 7826 C CA . ALA B 1 342 ? -2.861 4.402 -5.379 1 87.69 342 ALA B CA 1
ATOM 7827 C C . ALA B 1 342 ? -4.102 4.004 -6.176 1 87.69 342 ALA B C 1
ATOM 7829 O O . ALA B 1 342 ? -4.156 2.908 -6.738 1 87.69 342 ALA B O 1
ATOM 7830 N N . VAL B 1 343 ? -5.109 4.875 -6.203 1 84.12 343 VAL B N 1
ATOM 7831 C CA . VAL B 1 343 ? -6.391 4.488 -6.785 1 84.12 343 VAL B CA 1
ATOM 7832 C C . VAL B 1 343 ? -6.586 5.203 -8.117 1 84.12 343 VAL B C 1
ATOM 7834 O O . VAL B 1 343 ? -6.754 6.426 -8.156 1 84.12 343 VAL B O 1
ATOM 7837 N N . PRO B 1 344 ? -6.582 4.43 -9.141 1 76.5 344 PRO B N 1
ATOM 7838 C CA . PRO B 1 344 ? -6.867 5.059 -10.43 1 76.5 344 PRO B CA 1
ATOM 7839 C C . PRO B 1 344 ? -8.242 5.715 -10.477 1 76.5 344 PRO B C 1
ATOM 7841 O O . PRO B 1 344 ? -9.188 5.23 -9.852 1 76.5 344 PRO B O 1
ATOM 7844 N N . GLU B 1 345 ? -8.328 6.762 -11.258 1 78.38 345 GLU B N 1
ATOM 7845 C CA . GLU B 1 345 ? -9.523 7.609 -11.281 1 78.38 345 GLU B CA 1
ATOM 7846 C C . GLU B 1 345 ? -10.758 6.812 -11.703 1 78.38 345 GLU B C 1
ATOM 7848 O O . GLU B 1 345 ? -11.867 7.105 -11.25 1 78.38 345 GLU B O 1
ATOM 7853 N N . HIS B 1 346 ? -10.609 5.828 -12.523 1 73.19 346 HIS B N 1
ATOM 7854 C CA . HIS B 1 346 ? -11.766 5.078 -13.008 1 73.19 346 HIS B CA 1
ATOM 7855 C C . HIS B 1 346 ? -12.461 4.348 -11.867 1 73.19 346 HIS B C 1
ATOM 7857 O O . HIS B 1 346 ? -13.672 4.129 -11.914 1 73.19 346 HIS B O 1
ATOM 7863 N N . PHE B 1 347 ? -11.758 4.012 -10.82 1 73.75 347 PHE B N 1
ATOM 7864 C CA . PHE B 1 347 ? -12.359 3.328 -9.68 1 73.75 347 PHE B CA 1
ATOM 7865 C C . PHE B 1 347 ? -13.078 4.316 -8.773 1 73.75 347 PHE B C 1
ATOM 7867 O O . PHE B 1 347 ? -13.883 3.92 -7.93 1 73.75 347 PHE B O 1
ATOM 7874 N N . ILE B 1 348 ? -12.766 5.523 -8.922 1 77.19 348 ILE B N 1
ATOM 7875 C CA . ILE B 1 348 ? -13.43 6.59 -8.18 1 77.19 348 ILE B CA 1
ATOM 7876 C C . ILE B 1 348 ? -14.758 6.938 -8.852 1 77.19 348 ILE B C 1
ATOM 7878 O O . ILE B 1 348 ? -15.773 7.133 -8.18 1 77.19 348 ILE B O 1
ATOM 7882 N N . ARG B 1 349 ? -14.719 6.957 -10.156 1 63.31 349 ARG B N 1
ATOM 7883 C CA . ARG B 1 349 ? -15.859 7.402 -10.953 1 63.31 349 ARG B CA 1
ATOM 7884 C C . ARG B 1 349 ? -16.969 6.359 -10.953 1 63.31 349 ARG B C 1
ATOM 7886 O O . ARG B 1 349 ? -18.141 6.688 -11.188 1 63.31 349 ARG B O 1
ATOM 7893 N N . LEU B 1 350 ? -16.516 5.207 -10.727 1 57.22 350 LEU B N 1
ATOM 7894 C CA . LEU B 1 350 ? -17.516 4.145 -10.648 1 57.22 350 LEU B CA 1
ATOM 7895 C C . LEU B 1 350 ? -18.453 4.359 -9.469 1 57.22 350 LEU B C 1
ATOM 7897 O O . LEU B 1 350 ? -19.609 3.928 -9.492 1 57.22 350 LEU B O 1
ATOM 7901 N N . ASP B 1 351 ? -17.922 5.043 -8.555 1 56.97 351 ASP B N 1
ATOM 7902 C CA . ASP B 1 351 ? -18.75 5.387 -7.398 1 56.97 351 ASP B CA 1
ATOM 7903 C C . ASP B 1 351 ? -19.609 6.617 -7.688 1 56.97 351 ASP B C 1
ATOM 7905 O O . ASP B 1 351 ? -19.094 7.711 -7.895 1 56.97 351 ASP B O 1
ATOM 7909 N N . ARG B 1 352 ? -20.766 6.43 -8.227 1 58.91 352 ARG B N 1
ATOM 7910 C CA . ARG B 1 352 ? -21.656 7.508 -8.617 1 58.91 352 ARG B CA 1
ATOM 7911 C C . ARG B 1 352 ? -21.891 8.477 -7.465 1 58.91 352 ARG B C 1
ATOM 7913 O O . ARG B 1 352 ? -22.031 8.055 -6.316 1 58.91 352 ARG B O 1
ATOM 7920 N N . VAL B 1 353 ? -21.531 9.625 -7.883 1 63.28 353 VAL B N 1
ATOM 7921 C CA . VAL B 1 353 ? -21.875 10.68 -6.93 1 63.28 353 VAL B CA 1
ATOM 7922 C C . VAL B 1 353 ? -23.359 10.586 -6.566 1 63.28 353 VAL B C 1
ATOM 7924 O O . VAL B 1 353 ? -24.219 10.531 -7.445 1 63.28 353 VAL B O 1
ATOM 7927 N N . ASP B 1 354 ? -23.516 10.188 -5.406 1 64.31 354 ASP B N 1
ATOM 7928 C CA . ASP B 1 354 ? -24.891 10.258 -4.918 1 64.31 354 ASP B CA 1
ATOM 7929 C C . ASP B 1 354 ? -25.375 11.703 -4.836 1 64.31 354 ASP B C 1
ATOM 7931 O O . ASP B 1 354 ? -24.797 12.516 -4.102 1 64.31 354 ASP B O 1
ATOM 7935 N N . GLU B 1 355 ? -26.234 12 -5.688 1 65.69 355 GLU B N 1
ATOM 7936 C CA . GLU B 1 355 ? -26.781 13.344 -5.711 1 65.69 355 GLU B CA 1
ATOM 7937 C C . GLU B 1 355 ? -27.266 13.766 -4.324 1 65.69 355 GLU B C 1
ATOM 7939 O O . GLU B 1 355 ? -27.312 14.961 -4.012 1 65.69 355 GLU B O 1
ATOM 7944 N N . ASN B 1 356 ? -27.438 12.773 -3.543 1 69 356 ASN B N 1
ATOM 7945 C CA . ASN B 1 356 ? -27.984 13.078 -2.225 1 69 356 ASN B CA 1
ATOM 7946 C C . ASN B 1 356 ? -26.875 13.258 -1.187 1 69 356 ASN B C 1
ATOM 7948 O O . ASN B 1 356 ? -27.156 13.516 -0.014 1 69 356 ASN B O 1
ATOM 7952 N N . ASP B 1 357 ? -25.734 13.273 -1.655 1 78.56 357 ASP B N 1
ATOM 7953 C CA . ASP B 1 357 ? -24.641 13.469 -0.724 1 78.56 357 ASP B CA 1
ATOM 7954 C C . ASP B 1 357 ? -24.594 14.914 -0.228 1 78.56 357 ASP B C 1
ATOM 7956 O O . ASP B 1 357 ? -24.984 15.836 -0.945 1 78.56 357 ASP B O 1
ATOM 7960 N N . ALA B 1 358 ? -24.156 15.102 1.001 1 82.5 358 ALA B N 1
ATOM 7961 C CA . ALA B 1 358 ? -23.922 16.438 1.533 1 82.5 358 ALA B CA 1
ATOM 7962 C C . ALA B 1 358 ? -22.953 17.219 0.655 1 82.5 358 ALA B C 1
ATOM 7964 O O . ALA B 1 358 ? -22.047 16.625 0.048 1 82.5 358 ALA B O 1
ATOM 7965 N N . LEU B 1 359 ? -23.219 18.5 0.558 1 88.62 359 LEU B N 1
ATOM 7966 C CA . LEU B 1 359 ? -22.406 19.375 -0.281 1 88.62 359 LEU B CA 1
ATOM 7967 C C . LEU B 1 359 ? -20.938 19.297 0.135 1 88.62 359 LEU B C 1
ATOM 7969 O O . LEU B 1 359 ? -20.047 19.312 -0.716 1 88.62 359 LEU B O 1
ATOM 7973 N N . GLU B 1 360 ? -20.719 19.25 1.515 1 89.5 360 GLU B N 1
ATOM 7974 C CA . GLU B 1 360 ? -19.359 19.141 2.023 1 89.5 360 GLU B CA 1
ATOM 7975 C C . GLU B 1 360 ? -18.641 17.922 1.43 1 89.5 360 GLU B C 1
ATOM 7977 O O . GLU B 1 360 ? -17.484 18.016 1.017 1 89.5 360 GLU B O 1
ATOM 7982 N N . ARG B 1 361 ? -19.328 16.844 1.354 1 87.56 361 ARG B N 1
ATOM 7983 C CA . ARG B 1 361 ? -18.766 15.609 0.825 1 87.56 361 ARG B CA 1
ATOM 7984 C C . ARG B 1 361 ? -18.484 15.727 -0.67 1 87.56 361 ARG B C 1
ATOM 7986 O O . ARG B 1 361 ? -17.469 15.234 -1.16 1 87.56 361 ARG B O 1
ATOM 7993 N N . LYS B 1 362 ? -19.391 16.328 -1.358 1 89.56 362 LYS B N 1
ATOM 7994 C CA . LYS B 1 362 ? -19.234 16.531 -2.797 1 89.56 362 LYS B CA 1
ATOM 7995 C C . LYS B 1 362 ? -18.016 17.375 -3.104 1 89.56 362 LYS B C 1
ATOM 7997 O O . LYS B 1 362 ? -17.266 17.078 -4.035 1 89.56 362 LYS B O 1
ATOM 8002 N N . ILE B 1 363 ? -17.859 18.391 -2.32 1 93.44 363 ILE B N 1
ATOM 8003 C CA . ILE B 1 363 ? -16.75 19.297 -2.523 1 93.44 363 ILE B CA 1
ATOM 8004 C C . ILE B 1 363 ? -15.438 18.578 -2.219 1 93.44 363 ILE B C 1
ATOM 8006 O O . ILE B 1 363 ? -14.477 18.688 -2.986 1 93.44 363 ILE B O 1
ATOM 8010 N N . LEU B 1 364 ? -15.422 17.859 -1.111 1 91.12 364 LEU B N 1
ATOM 8011 C CA . LEU B 1 364 ? -14.211 17.141 -0.729 1 91.12 364 LEU B CA 1
ATOM 8012 C C . LEU B 1 364 ? -13.844 16.094 -1.771 1 91.12 364 LEU B C 1
ATOM 8014 O O . LEU B 1 364 ? -12.664 15.875 -2.047 1 91.12 364 LEU B O 1
ATOM 8018 N N . ARG B 1 365 ? -14.797 15.438 -2.301 1 90.69 365 ARG B N 1
ATOM 8019 C CA . ARG B 1 365 ? -14.57 14.492 -3.383 1 90.69 365 ARG B CA 1
ATOM 8020 C C . ARG B 1 365 ? -13.938 15.172 -4.59 1 90.69 365 ARG B C 1
ATOM 8022 O O . ARG B 1 365 ? -12.992 14.656 -5.184 1 90.69 365 ARG B O 1
ATOM 8029 N N . LYS B 1 366 ? -14.492 16.312 -4.945 1 92.94 366 LYS B N 1
ATOM 8030 C CA . LYS B 1 366 ? -13.961 17.062 -6.086 1 92.94 366 LYS B CA 1
ATOM 8031 C C . LYS B 1 366 ? -12.531 17.516 -5.832 1 92.94 366 LYS B C 1
ATOM 8033 O O . LYS B 1 366 ? -11.688 17.469 -6.734 1 92.94 366 LYS B O 1
ATOM 8038 N N . VAL B 1 367 ? -12.266 17.938 -4.633 1 94.12 367 VAL B N 1
ATOM 8039 C CA . VAL B 1 367 ? -10.898 18.297 -4.273 1 94.12 367 VAL B CA 1
ATOM 8040 C C . VAL B 1 367 ? -9.977 17.094 -4.461 1 94.12 367 VAL B C 1
ATOM 8042 O O . VAL B 1 367 ? -8.859 17.234 -4.957 1 94.12 367 VAL B O 1
ATOM 8045 N N . GLY B 1 368 ? -10.461 15.922 -4.039 1 92.56 368 GLY B N 1
ATOM 8046 C CA . GLY B 1 368 ? -9.695 14.703 -4.227 1 92.56 368 GLY B CA 1
ATOM 8047 C C . GLY B 1 368 ? -9.398 14.406 -5.684 1 92.56 368 GLY B C 1
ATOM 8048 O O . GLY B 1 368 ? -8.266 14.047 -6.027 1 92.56 368 GLY B O 1
ATOM 8049 N N . ILE B 1 369 ? -10.328 14.602 -6.512 1 92.81 369 ILE B N 1
ATOM 8050 C CA . ILE B 1 369 ? -10.172 14.352 -7.941 1 92.81 369 ILE B CA 1
ATOM 8051 C C . ILE B 1 369 ? -9.164 15.328 -8.531 1 92.81 369 ILE B C 1
ATOM 8053 O O . ILE B 1 369 ? -8.25 14.93 -9.258 1 92.81 369 ILE B O 1
ATOM 8057 N N . ILE B 1 370 ? -9.297 16.578 -8.195 1 95.5 370 ILE B N 1
ATOM 8058 C CA . ILE B 1 370 ? -8.406 17.609 -8.703 1 95.5 370 ILE B CA 1
ATOM 8059 C C . ILE B 1 370 ? -6.984 17.359 -8.211 1 95.5 370 ILE B C 1
AT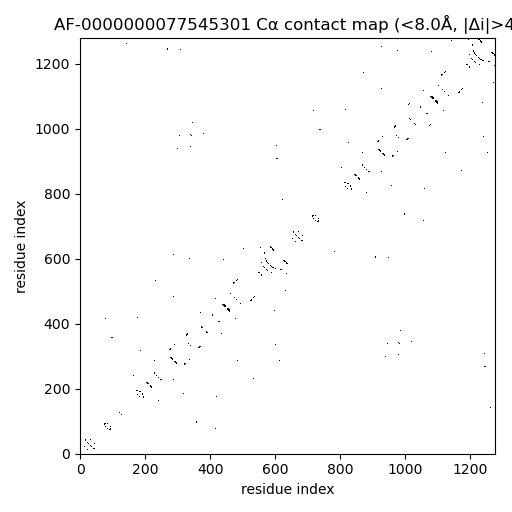OM 8061 O O . ILE B 1 370 ? -6.016 17.547 -8.953 1 95.5 370 ILE B O 1
ATOM 8065 N N . SER B 1 371 ? -6.875 16.938 -6.934 1 94.19 371 SER B N 1
ATOM 8066 C CA . SER B 1 371 ? -5.562 16.594 -6.398 1 94.19 371 SER B CA 1
ATOM 8067 C C . SER B 1 371 ? -4.891 15.516 -7.238 1 94.19 371 SER B C 1
ATOM 8069 O O . SER B 1 371 ? -3.678 15.555 -7.457 1 94.19 371 SER B O 1
ATOM 8071 N N . GLY B 1 372 ? -5.688 14.578 -7.652 1 91.12 372 GLY B N 1
ATOM 8072 C CA . GLY B 1 372 ? -5.16 13.555 -8.547 1 91.12 372 GLY B CA 1
ATOM 8073 C C . GLY B 1 372 ? -4.668 14.117 -9.867 1 91.12 37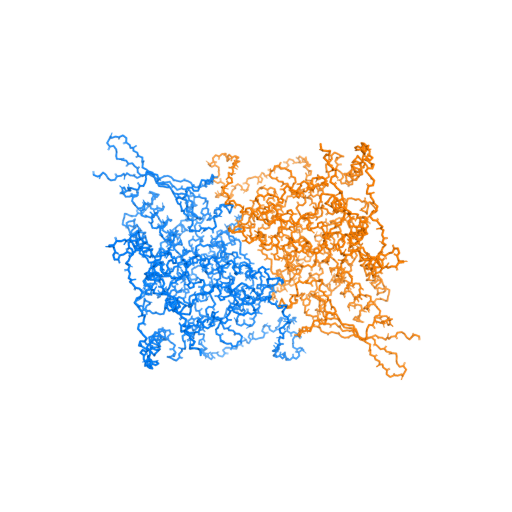2 GLY B C 1
ATOM 8074 O O . GLY B 1 372 ? -3.615 13.711 -10.367 1 91.12 372 GLY B O 1
ATOM 8075 N N . HIS B 1 373 ? -5.383 15.086 -10.422 1 91.75 373 HIS B N 1
ATOM 8076 C CA . HIS B 1 373 ? -5.004 15.695 -11.688 1 91.75 373 HIS B CA 1
ATOM 8077 C C . HIS B 1 373 ? -3.705 16.484 -11.555 1 91.75 373 HIS B C 1
ATOM 8079 O O . HIS B 1 373 ? -2.871 16.469 -12.461 1 91.75 373 HIS B O 1
ATOM 8085 N N . ILE B 1 374 ? -3.576 17.156 -10.453 1 91 374 ILE B N 1
ATOM 8086 C CA . ILE B 1 374 ? -2.348 17.906 -10.211 1 91 374 ILE B CA 1
ATOM 8087 C C . ILE B 1 374 ? -1.17 16.938 -10.102 1 91 374 ILE B C 1
ATOM 8089 O O . ILE B 1 374 ? -0.098 17.188 -10.656 1 91 374 ILE B O 1
ATOM 8093 N N . THR B 1 375 ? -1.382 15.852 -9.375 1 86.69 375 THR B N 1
ATOM 8094 C CA . THR B 1 375 ? -0.344 14.836 -9.211 1 86.69 375 THR B CA 1
ATOM 8095 C C . THR B 1 375 ? 0.07 14.266 -10.562 1 86.69 375 THR B C 1
ATOM 8097 O O . THR B 1 375 ? 1.26 14.07 -10.82 1 86.69 375 THR B O 1
ATOM 8100 N N . ASP B 1 376 ? -0.916 14.016 -11.43 1 83 376 ASP B N 1
ATOM 8101 C CA . ASP B 1 376 ? -0.63 13.508 -12.766 1 83 376 ASP B CA 1
ATOM 8102 C C . ASP B 1 376 ? 0.217 14.492 -13.562 1 83 376 ASP B C 1
ATOM 8104 O O . ASP B 1 376 ? 1.158 14.102 -14.25 1 83 376 ASP B O 1
ATOM 8108 N N . ARG B 1 377 ? -0.198 15.695 -13.484 1 82.62 377 ARG B N 1
ATOM 8109 C CA . ARG B 1 377 ? 0.544 16.734 -14.18 1 82.62 377 ARG B CA 1
ATOM 8110 C C . ARG B 1 377 ? 1.98 16.812 -13.68 1 82.62 377 ARG B C 1
ATOM 8112 O O . ARG B 1 377 ? 2.918 16.938 -14.469 1 82.62 377 ARG B O 1
ATOM 8119 N N . ASN B 1 378 ? 2.111 16.828 -12.375 1 77.06 378 ASN B N 1
ATOM 8120 C CA . ASN B 1 378 ? 3.434 16.953 -11.766 1 77.06 378 ASN B CA 1
ATOM 8121 C C . ASN B 1 378 ? 4.332 15.773 -12.133 1 77.06 378 ASN B C 1
ATOM 8123 O O . ASN B 1 378 ? 5.547 15.93 -12.266 1 77.06 378 ASN B O 1
ATOM 8127 N N . CYS B 1 379 ? 3.795 14.625 -12.234 1 66.44 379 CYS B N 1
ATOM 8128 C CA . CYS B 1 379 ? 4.57 13.414 -12.492 1 66.44 379 CYS B CA 1
ATOM 8129 C C . CYS B 1 379 ? 4.887 13.273 -13.969 1 66.44 379 CYS B C 1
ATOM 8131 O O . CYS B 1 379 ? 5.836 12.578 -14.344 1 66.44 379 CYS B O 1
ATOM 8133 N N . HIS B 1 380 ? 3.893 13.734 -14.898 1 60.34 380 HIS B N 1
ATOM 8134 C CA . HIS B 1 380 ? 4.121 13.648 -16.344 1 60.34 380 HIS B CA 1
ATOM 8135 C C . HIS B 1 380 ? 5.129 14.695 -16.797 1 60.34 380 HIS B C 1
ATOM 8137 O O . HIS B 1 380 ? 4.75 15.734 -17.344 1 60.34 380 HIS B O 1
ATOM 8143 N N . GLN B 1 381 ? 6.227 14.812 -16.125 1 52.78 381 GLN B N 1
ATOM 8144 C CA . GLN B 1 381 ? 7.277 15.812 -16.312 1 52.78 381 GLN B CA 1
ATOM 8145 C C . GLN B 1 381 ? 7.367 16.266 -17.766 1 52.78 381 GLN B C 1
ATOM 8147 O O . GLN B 1 381 ? 7.648 17.422 -18.047 1 52.78 381 GLN B O 1
ATOM 8152 N N . LEU B 1 382 ? 7.367 15.258 -18.734 1 45.97 382 LEU B N 1
ATOM 8153 C CA . LEU B 1 382 ? 7.836 15.648 -20.062 1 45.97 382 LEU B CA 1
ATOM 8154 C C . LEU B 1 382 ? 6.973 16.766 -20.641 1 45.97 382 LEU B C 1
ATOM 8156 O O . LEU B 1 382 ? 7.484 17.688 -21.281 1 45.97 382 LEU B O 1
ATOM 8160 N N . GLU B 1 383 ? 5.609 16.594 -20.688 1 46.34 383 GLU B N 1
ATOM 8161 C CA . GLU B 1 383 ? 4.762 17.547 -21.406 1 46.34 383 GLU B CA 1
ATOM 8162 C C . GLU B 1 383 ? 3.865 18.328 -20.453 1 46.34 383 GLU B C 1
ATOM 8164 O O . GLU B 1 383 ? 2.695 17.984 -20.266 1 46.34 383 GLU B O 1
ATOM 8169 N N . SER B 1 384 ? 4.438 18.656 -19.219 1 53.72 384 SER B N 1
ATOM 8170 C CA . SER B 1 384 ? 3.576 19.5 -18.406 1 53.72 384 SER B CA 1
ATOM 8171 C C . SER B 1 384 ? 2.912 20.594 -19.25 1 53.72 384 SER B C 1
ATOM 8173 O O . SER B 1 384 ? 3.545 21.594 -19.578 1 53.72 384 SER B O 1
ATOM 8175 N N . SER B 1 385 ? 1.9 20.156 -19.984 1 62 385 SER B N 1
ATOM 8176 C CA . SER B 1 385 ? 1.265 20.906 -21.062 1 62 385 SER B CA 1
ATOM 8177 C C . SER B 1 385 ? 0.42 22.047 -20.516 1 62 385 SER B C 1
ATOM 8179 O O . SER B 1 385 ? -0.164 21.938 -19.438 1 62 385 SER B O 1
ATOM 8181 N N . TYR B 1 386 ? 0.872 23.25 -20.734 1 72.44 386 TYR B N 1
ATOM 8182 C CA . TYR B 1 386 ? 0.038 24.438 -20.578 1 72.44 386 TYR B CA 1
ATOM 8183 C C . TYR B 1 386 ? -1.441 24.078 -20.656 1 72.44 386 TYR B C 1
ATOM 8185 O O . TYR B 1 386 ? -2.25 24.594 -19.875 1 72.44 386 TYR B O 1
ATOM 8193 N N . SER B 1 387 ? -1.625 23.031 -21.453 1 80.31 387 SER B N 1
ATOM 8194 C CA . SER B 1 387 ? -3.018 22.641 -21.641 1 80.31 387 SER B CA 1
ATOM 8195 C C . SER B 1 387 ? -3.566 21.906 -20.422 1 80.31 387 SER B C 1
ATOM 8197 O O . SER B 1 387 ? -4.707 22.141 -20 1 80.31 387 SER B O 1
ATOM 8199 N N . SER B 1 388 ? -2.766 21.062 -19.766 1 85 388 SER B N 1
ATOM 8200 C CA . SER B 1 388 ? -3.207 20.344 -18.578 1 85 388 SER B CA 1
ATOM 8201 C C . SER B 1 388 ? -3.402 21.297 -17.406 1 85 388 SER B C 1
ATOM 8203 O O . SER B 1 388 ? -4.355 21.156 -16.625 1 85 388 SER B O 1
ATOM 8205 N N . THR B 1 389 ? -2.514 22.234 -17.25 1 87.5 389 THR B N 1
ATOM 8206 C CA . THR B 1 389 ? -2.633 23.219 -16.188 1 87.5 389 THR B CA 1
ATOM 8207 C C . THR B 1 389 ? -3.887 24.078 -16.375 1 87.5 389 THR B C 1
ATOM 8209 O O . THR B 1 389 ? -4.605 24.344 -15.414 1 87.5 389 THR B O 1
ATOM 8212 N N . ALA B 1 390 ? -4.098 24.438 -17.656 1 88.75 390 ALA B N 1
ATOM 8213 C CA . ALA B 1 390 ? -5.281 25.25 -17.953 1 88.75 390 ALA B CA 1
ATOM 8214 C C . ALA B 1 390 ? -6.559 24.484 -17.609 1 88.75 390 ALA B C 1
ATOM 8216 O O . ALA B 1 390 ? -7.512 25.078 -17.094 1 88.75 390 ALA B O 1
ATOM 8217 N N . ARG B 1 391 ? -6.562 23.234 -17.922 1 92.88 391 ARG B N 1
ATOM 8218 C CA . ARG B 1 391 ? -7.719 22.406 -17.594 1 92.88 391 ARG B CA 1
ATOM 8219 C C . ARG B 1 391 ? -7.93 22.328 -16.094 1 92.88 391 ARG B C 1
ATOM 8221 O O . ARG B 1 391 ? -9.062 22.422 -15.609 1 92.88 391 ARG B O 1
ATOM 8228 N N . ILE B 1 392 ? -6.895 22.156 -15.328 1 95.31 392 ILE B N 1
ATOM 8229 C CA . ILE B 1 392 ? -6.984 22.047 -13.875 1 95.31 392 ILE B CA 1
ATOM 8230 C C . ILE B 1 392 ? -7.434 23.375 -13.281 1 95.31 392 ILE B C 1
ATOM 8232 O O . ILE B 1 392 ? -8.188 23.406 -12.305 1 95.31 392 ILE B O 1
ATOM 8236 N N . ILE B 1 393 ? -6.949 24.5 -13.859 1 95.38 393 ILE B N 1
ATOM 8237 C CA . ILE B 1 393 ? -7.371 25.812 -13.406 1 95.38 393 ILE B CA 1
ATOM 8238 C C . ILE B 1 393 ? -8.883 25.953 -13.555 1 95.38 393 ILE B C 1
ATOM 8240 O O . ILE B 1 393 ? -9.562 26.469 -12.664 1 95.38 393 ILE B O 1
ATOM 8244 N N . GLU B 1 394 ? -9.344 25.438 -14.688 1 96.44 394 GLU B N 1
ATOM 8245 C CA . GLU B 1 394 ? -10.789 25.484 -14.906 1 96.44 394 GLU B CA 1
ATOM 8246 C C . GLU B 1 394 ? -11.523 24.641 -13.875 1 96.44 394 GLU B C 1
ATOM 8248 O O . GLU B 1 394 ? -12.609 25.016 -13.414 1 96.44 394 GLU B O 1
ATOM 8253 N N . GLU B 1 395 ? -11.023 23.516 -13.539 1 96.81 395 GLU B N 1
ATOM 8254 C CA . GLU B 1 395 ? -11.617 22.656 -12.523 1 96.81 395 GLU B CA 1
ATOM 8255 C C . GLU B 1 395 ? -11.617 23.328 -11.156 1 96.81 395 GLU B C 1
ATOM 8257 O O . GLU B 1 395 ? -12.578 23.219 -10.398 1 96.81 395 GLU B O 1
ATOM 8262 N N . MET B 1 396 ? -10.586 24.031 -10.836 1 97.25 396 MET B N 1
ATOM 8263 C CA . MET B 1 396 ? -10.492 24.766 -9.57 1 97.25 396 MET B CA 1
ATOM 8264 C C . MET B 1 396 ? -11.523 25.875 -9.516 1 97.25 396 MET B C 1
ATOM 8266 O O . MET B 1 396 ? -12.094 26.156 -8.453 1 97.25 396 MET B O 1
ATOM 8270 N N . ASP B 1 397 ? -11.695 26.5 -10.672 1 96.69 397 ASP B N 1
ATOM 8271 C CA . ASP B 1 397 ? -12.711 27.547 -10.742 1 96.69 397 ASP B CA 1
ATOM 8272 C C . ASP B 1 397 ? -14.102 26.969 -10.492 1 96.69 397 ASP B C 1
ATOM 8274 O O . ASP B 1 397 ? -14.914 27.578 -9.789 1 96.69 397 ASP B O 1
ATOM 8278 N N . GLN B 1 398 ? -14.344 25.844 -11.062 1 96.69 398 GLN B N 1
ATOM 8279 C CA . GLN B 1 398 ? -15.617 25.172 -10.836 1 96.69 398 GLN B CA 1
ATOM 8280 C C . GLN B 1 398 ? -15.781 24.781 -9.367 1 96.69 398 GLN B C 1
ATOM 8282 O O . GLN B 1 398 ? -16.875 24.891 -8.805 1 96.69 398 GLN B O 1
ATOM 8287 N N . LEU B 1 399 ? -14.773 24.328 -8.773 1 97.31 399 LEU B N 1
ATOM 8288 C CA . LEU B 1 399 ? -14.789 23.984 -7.359 1 97.31 399 LEU B CA 1
ATOM 8289 C C . LEU B 1 399 ? -15.117 25.203 -6.508 1 97.31 399 LEU B C 1
ATOM 8291 O O . LEU B 1 399 ? -15.914 25.125 -5.57 1 97.31 399 LEU B O 1
ATOM 8295 N N . LYS B 1 400 ? -14.492 26.312 -6.793 1 97.12 400 LYS B N 1
ATOM 8296 C CA . LYS B 1 400 ? -14.75 27.562 -6.062 1 97.12 400 LYS B CA 1
ATOM 8297 C C . LYS B 1 400 ? -16.219 27.953 -6.152 1 97.12 400 LYS B C 1
ATOM 8299 O O . LYS B 1 400 ? -16.797 28.406 -5.164 1 97.12 400 LYS B O 1
ATOM 8304 N N . GLU B 1 401 ? -16.75 27.703 -7.301 1 96.69 401 GLU B N 1
ATOM 8305 C CA . GLU B 1 401 ? -18.156 28.062 -7.527 1 96.69 401 GLU B CA 1
ATOM 8306 C C . GLU B 1 401 ? -19.078 27.156 -6.711 1 96.69 401 GLU B C 1
ATOM 8308 O O . GLU B 1 401 ? -20.188 27.562 -6.359 1 96.69 401 GLU B O 1
ATOM 8313 N N . MET B 1 402 ? -18.641 25.984 -6.367 1 95.19 402 MET B N 1
ATOM 8314 C CA . MET B 1 402 ? -19.438 25.047 -5.578 1 95.19 402 MET B CA 1
ATOM 8315 C C . MET B 1 402 ? -19.484 25.469 -4.113 1 95.19 402 MET B C 1
ATOM 8317 O O . MET B 1 402 ? -20.406 25.094 -3.389 1 95.19 402 MET B O 1
ATOM 8321 N N . ILE B 1 403 ? -18.516 26.219 -3.615 1 96.81 403 ILE B N 1
ATOM 8322 C CA . ILE B 1 403 ? -18.422 26.594 -2.207 1 96.81 403 ILE B CA 1
ATOM 8323 C C . ILE B 1 403 ? -19.312 27.797 -1.938 1 96.81 403 ILE B C 1
ATOM 8325 O O . ILE B 1 403 ? -19.109 28.875 -2.504 1 96.81 403 ILE B O 1
ATOM 8329 N N . PRO B 1 404 ? -20.219 27.672 -1.118 1 95.38 404 PRO B N 1
ATOM 8330 C CA . PRO B 1 404 ? -21.109 28.797 -0.816 1 95.38 404 PRO B CA 1
ATOM 8331 C C . PRO B 1 404 ? -20.375 30 -0.248 1 95.38 404 PRO B C 1
ATOM 8333 O O . PRO B 1 404 ? -19.422 29.828 0.534 1 95.38 404 PRO B O 1
ATOM 8336 N N . THR B 1 405 ? -20.812 31.188 -0.518 1 94.06 405 THR B N 1
ATOM 8337 C CA . THR B 1 405 ? -20.188 32.438 -0.123 1 94.06 405 THR B CA 1
ATOM 8338 C C . THR B 1 405 ? -20.172 32.594 1.396 1 94.06 405 THR B C 1
ATOM 8340 O O . THR B 1 405 ? -19.234 33.156 1.965 1 94.06 405 THR B O 1
ATOM 8343 N N . GLU B 1 406 ? -21.172 31.969 2.025 1 91.75 406 GLU B N 1
ATOM 8344 C CA . GLU B 1 406 ? -21.328 32.062 3.475 1 91.75 406 GLU B CA 1
ATOM 8345 C C . GLU B 1 406 ? -20.219 31.312 4.203 1 91.75 406 GLU B C 1
ATOM 8347 O O . GLU B 1 406 ? -19.969 31.562 5.383 1 91.75 406 GLU B O 1
ATOM 8352 N N . TRP B 1 407 ? -19.562 30.391 3.5 1 94.25 407 TRP B N 1
ATOM 8353 C CA . TRP B 1 407 ? -18.562 29.547 4.148 1 94.25 407 TRP B CA 1
ATOM 8354 C C . TRP B 1 407 ? -17.234 30.281 4.309 1 94.25 407 TRP B C 1
ATOM 8356 O O . TRP B 1 407 ? -16.406 29.891 5.125 1 94.25 407 TRP B O 1
ATOM 8366 N N . TRP B 1 408 ? -16.984 31.328 3.623 1 94.5 408 TRP B N 1
ATOM 8367 C CA . TRP B 1 408 ? -15.664 31.953 3.504 1 94.5 408 TRP B CA 1
ATOM 8368 C C . TRP B 1 408 ? -15.336 32.781 4.75 1 94.5 408 TRP B C 1
ATOM 8370 O O . TRP B 1 408 ? -14.164 32.938 5.102 1 94.5 408 TRP B O 1
ATOM 8380 N N . GLU B 1 409 ? -16.312 33.281 5.402 1 92.81 409 GLU B N 1
ATOM 8381 C CA . GLU B 1 409 ? -16.156 34.031 6.648 1 92.81 409 GLU B CA 1
ATOM 8382 C C . GLU B 1 409 ? -17.172 33.562 7.695 1 92.81 409 GLU B C 1
ATOM 8384 O O . GLU B 1 409 ? -18.375 33.531 7.43 1 92.81 409 GLU B O 1
ATOM 8389 N N . PRO B 1 410 ? -16.594 33.25 8.797 1 92.12 410 PRO B N 1
ATOM 8390 C CA . PRO B 1 410 ? -17.531 32.781 9.828 1 92.12 410 PRO B CA 1
ATOM 8391 C C . PRO B 1 410 ? -18.422 33.906 10.367 1 92.12 410 PRO B C 1
ATOM 8393 O O . PRO B 1 410 ? -17.938 35.031 10.555 1 92.12 410 PRO B O 1
ATOM 8396 N N . THR B 1 411 ? -19.656 33.562 10.578 1 89.94 411 THR B N 1
ATOM 8397 C CA . THR B 1 411 ? -20.594 34.469 11.25 1 89.94 411 THR B CA 1
ATOM 8398 C C . THR B 1 411 ? -20.656 34.156 12.742 1 89.94 411 THR B C 1
ATOM 8400 O O . THR B 1 411 ? -20.094 33.188 13.211 1 89.94 411 THR B O 1
ATOM 8403 N N . GLU B 1 412 ? -21.359 35 13.414 1 88.31 412 GLU B N 1
ATOM 8404 C CA . GLU B 1 412 ? -21.547 34.781 14.844 1 88.31 412 GLU B CA 1
ATOM 8405 C C . GLU B 1 412 ? -22.281 33.469 15.094 1 88.31 412 GLU B C 1
ATOM 8407 O O . GLU B 1 412 ? -22.016 32.75 16.062 1 88.31 412 GLU B O 1
ATOM 8412 N N . ALA B 1 413 ? -23.141 33.188 14.219 1 83.56 413 ALA B N 1
ATOM 8413 C CA . ALA B 1 413 ? -23.906 31.938 14.32 1 83.56 413 ALA B CA 1
ATOM 8414 C C . ALA B 1 413 ? -23 30.734 14.125 1 83.56 413 ALA B C 1
ATOM 8416 O O . ALA B 1 413 ? -23.203 29.688 14.75 1 83.56 413 ALA B O 1
ATOM 8417 N N . ASP B 1 414 ? -22.062 30.859 13.289 1 86.62 414 ASP B N 1
ATOM 8418 C CA . ASP B 1 414 ? -21.109 29.781 13.047 1 86.62 414 ASP B CA 1
ATOM 8419 C C . ASP B 1 414 ? -20.219 29.547 14.266 1 86.62 414 ASP B C 1
ATOM 8421 O O . ASP B 1 414 ? -19.906 28.406 14.609 1 86.62 414 ASP B O 1
ATOM 8425 N N . ILE B 1 415 ? -19.828 30.625 14.875 1 86.12 415 ILE B N 1
ATOM 8426 C CA . ILE B 1 415 ? -18.891 30.578 15.984 1 86.12 415 ILE B CA 1
ATOM 8427 C C . ILE B 1 415 ? -19.5 29.828 17.172 1 86.12 415 ILE B C 1
ATOM 8429 O O . ILE B 1 415 ? -18.812 29.094 17.875 1 86.12 415 ILE B O 1
ATOM 8433 N N . THR B 1 416 ? -20.844 29.953 17.312 1 82.31 416 THR B N 1
ATOM 8434 C CA . THR B 1 416 ? -21.516 29.344 18.453 1 82.31 416 THR B CA 1
ATOM 8435 C C . THR B 1 416 ? -22.359 28.156 18.031 1 82.31 416 THR B C 1
ATOM 8437 O O . THR B 1 416 ? -23.109 27.594 18.828 1 82.31 416 THR B O 1
ATOM 8440 N N . GLY B 1 417 ? -22.219 27.766 16.766 1 81.5 417 GLY B N 1
ATOM 8441 C CA . GLY B 1 417 ? -23.047 26.703 16.219 1 81.5 417 GLY B CA 1
ATOM 8442 C C . GLY B 1 417 ? -22.438 25.312 16.438 1 81.5 417 GLY B C 1
ATOM 8443 O O . GLY B 1 417 ? -21.766 25.078 17.438 1 81.5 417 GLY B O 1
ATOM 8444 N N . TYR B 1 418 ? -22.875 24.375 15.547 1 82 418 TYR B N 1
ATOM 8445 C CA . TYR B 1 418 ? -22.375 23 15.633 1 82 418 TYR B CA 1
ATOM 8446 C C . TYR B 1 418 ? -20.922 22.922 15.148 1 82 418 TYR B C 1
ATOM 8448 O O . TYR B 1 418 ? -20.672 23 13.945 1 82 418 TYR B O 1
ATOM 8456 N N . TYR B 1 419 ? -20.062 22.688 15.977 1 87.81 419 TYR B N 1
ATOM 8457 C CA . TYR B 1 419 ? -18.625 22.719 15.719 1 87.81 419 TYR B CA 1
ATOM 8458 C C . TYR B 1 419 ? -18.266 21.859 14.523 1 87.81 419 TYR B C 1
ATOM 8460 O O . TYR B 1 419 ? -17.5 22.281 13.648 1 87.81 419 TYR B O 1
ATOM 8468 N N . GLY B 1 420 ? -18.844 20.656 14.484 1 86.75 420 GLY B N 1
ATOM 8469 C CA . GLY B 1 420 ? -18.5 19.719 13.43 1 86.75 420 GLY B CA 1
ATOM 8470 C C . GLY B 1 420 ? -18.781 20.25 12.039 1 86.75 420 GLY B C 1
ATOM 8471 O O . GLY B 1 420 ? -17.953 20.125 11.141 1 86.75 420 GLY B O 1
ATOM 8472 N N . ILE B 1 421 ? -19.812 20.891 11.859 1 86.19 421 ILE B N 1
ATOM 8473 C CA . ILE B 1 421 ? -20.25 21.406 10.562 1 86.19 421 ILE B CA 1
ATOM 8474 C C . ILE B 1 421 ? -19.422 22.641 10.195 1 86.19 421 ILE B C 1
ATOM 8476 O O . ILE B 1 421 ? -18.859 22.734 9.102 1 86.19 421 ILE B O 1
ATOM 8480 N N . ASP B 1 422 ? -19.375 23.531 11.102 1 89.81 422 ASP B N 1
ATOM 8481 C CA . ASP B 1 422 ? -18.734 24.828 10.836 1 89.81 422 ASP B CA 1
ATOM 8482 C C . ASP B 1 422 ? -17.219 24.656 10.641 1 89.81 422 ASP B C 1
ATOM 8484 O O . ASP B 1 422 ? -16.625 25.328 9.812 1 89.81 422 ASP B O 1
ATOM 8488 N N . PHE B 1 423 ? -16.734 23.781 11.43 1 91.44 423 PHE B N 1
ATOM 8489 C CA . PHE B 1 423 ? -15.305 23.484 11.266 1 91.44 423 PHE B CA 1
ATOM 8490 C C . PHE B 1 423 ? -15.039 22.859 9.898 1 91.44 423 PHE B C 1
ATOM 8492 O O . PHE B 1 423 ? -14.086 23.25 9.211 1 91.44 423 PHE B O 1
ATOM 8499 N N . THR B 1 424 ? -15.82 21.891 9.484 1 91.38 424 THR B N 1
ATOM 8500 C CA . THR B 1 424 ? -15.648 21.203 8.211 1 91.38 424 THR B CA 1
ATOM 8501 C C . THR B 1 424 ? -15.734 22.188 7.051 1 91.38 424 THR B C 1
ATOM 8503 O O . THR B 1 424 ? -14.945 22.109 6.105 1 91.38 424 THR B O 1
ATOM 8506 N N . ARG B 1 425 ? -16.578 23.109 7.164 1 92.62 425 ARG B N 1
ATOM 8507 C CA . ARG B 1 425 ? -16.75 24.109 6.105 1 92.62 425 ARG B CA 1
ATOM 8508 C C . ARG B 1 425 ? -15.523 25 5.977 1 92.62 425 ARG B C 1
ATOM 8510 O O . ARG B 1 425 ? -15.086 25.297 4.863 1 92.62 425 ARG B O 1
ATOM 8517 N N . ARG B 1 426 ? -14.961 25.359 7.09 1 94.44 426 ARG B N 1
ATOM 8518 C CA . ARG B 1 426 ? -13.758 26.188 7.039 1 94.44 426 ARG B CA 1
ATOM 8519 C C . ARG B 1 426 ? -12.547 25.359 6.621 1 94.44 426 ARG B C 1
ATOM 8521 O O . ARG B 1 426 ? -11.633 25.875 5.969 1 94.44 426 ARG B O 1
ATOM 8528 N N . ALA B 1 427 ? -12.586 24.125 7.051 1 93.56 427 ALA B N 1
ATOM 8529 C CA . ALA B 1 427 ? -11.516 23.219 6.617 1 93.56 427 ALA B CA 1
ATOM 8530 C C . ALA B 1 427 ? -11.516 23.062 5.102 1 93.56 427 ALA B C 1
ATOM 8532 O O . ALA B 1 427 ? -10.461 22.984 4.473 1 93.56 427 ALA B O 1
ATOM 8533 N N . ILE B 1 428 ? -12.656 22.984 4.5 1 95.31 428 ILE B N 1
ATOM 8534 C CA . ILE B 1 428 ? -12.805 22.891 3.051 1 95.31 428 ILE B CA 1
ATOM 8535 C C . ILE B 1 428 ? -12.141 24.094 2.381 1 95.31 428 ILE B C 1
ATOM 8537 O O . ILE B 1 428 ? -11.453 23.953 1.367 1 95.31 428 ILE B O 1
ATOM 8541 N N . ILE B 1 429 ? -12.32 25.266 2.93 1 97.12 429 ILE B N 1
ATOM 8542 C CA . ILE B 1 429 ? -11.727 26.484 2.373 1 97.12 429 ILE B CA 1
ATOM 8543 C C . ILE B 1 429 ? -10.203 26.406 2.449 1 97.12 429 ILE B C 1
ATOM 8545 O O . ILE B 1 429 ? -9.508 26.75 1.495 1 97.12 429 ILE B O 1
ATOM 8549 N N . LEU B 1 430 ? -9.727 25.953 3.564 1 96.5 430 LEU B N 1
ATOM 8550 C CA . LEU B 1 430 ? -8.281 25.766 3.699 1 96.5 430 LEU B CA 1
ATOM 8551 C C . LEU B 1 430 ? -7.762 24.781 2.656 1 96.5 430 LEU B C 1
ATOM 8553 O O . LEU B 1 430 ? -6.727 25.031 2.031 1 96.5 430 LEU B O 1
ATOM 8557 N N . PHE B 1 431 ? -8.477 23.688 2.486 1 95.25 431 PHE B N 1
ATOM 8558 C CA . PHE B 1 431 ? -8.055 22.672 1.52 1 95.25 431 PHE B CA 1
ATOM 8559 C C . PHE B 1 431 ? -8.117 23.219 0.1 1 95.25 431 PHE B C 1
ATOM 8561 O O . PHE B 1 431 ? -7.273 22.891 -0.734 1 95.25 431 PHE B O 1
ATOM 8568 N N . TYR B 1 432 ? -9.109 24.031 -0.176 1 96.75 432 TYR B N 1
ATOM 8569 C CA . TYR B 1 432 ? -9.211 24.688 -1.475 1 96.75 432 TYR B CA 1
ATOM 8570 C C . TYR B 1 432 ? -7.961 25.516 -1.762 1 96.75 432 TYR B C 1
ATOM 8572 O O . TYR B 1 432 ? -7.324 25.359 -2.805 1 96.75 432 TYR B O 1
ATOM 8580 N N . TYR B 1 433 ? -7.59 26.328 -0.862 1 97.19 433 TYR B N 1
ATOM 8581 C CA . TYR B 1 433 ? -6.453 27.219 -1.077 1 97.19 433 TYR B CA 1
ATOM 8582 C C . TYR B 1 433 ? -5.148 26.438 -1.124 1 97.19 433 TYR B C 1
ATOM 8584 O O . TYR B 1 433 ? -4.234 26.781 -1.883 1 97.19 433 TYR B O 1
ATOM 8592 N N . THR B 1 434 ? -5.09 25.438 -0.298 1 95.06 434 THR B N 1
ATOM 8593 C CA . THR B 1 434 ? -3.885 24.609 -0.307 1 95.06 434 THR B CA 1
ATOM 8594 C C . THR B 1 434 ? -3.705 23.922 -1.661 1 95.06 434 THR B C 1
ATOM 8596 O O . THR B 1 434 ? -2.605 23.938 -2.221 1 95.06 434 THR B O 1
ATOM 8599 N N . THR B 1 435 ? -4.77 23.344 -2.146 1 96.19 435 THR B N 1
ATOM 8600 C CA . THR B 1 435 ? -4.73 22.672 -3.443 1 96.19 435 THR B CA 1
ATOM 8601 C C . THR B 1 435 ? -4.406 23.672 -4.555 1 96.19 435 THR B C 1
ATOM 8603 O O . THR B 1 435 ? -3.6 23.375 -5.441 1 96.19 435 THR B O 1
ATOM 8606 N N . ASN B 1 436 ? -4.996 24.797 -4.449 1 96.12 436 ASN B N 1
ATOM 8607 C CA . ASN B 1 436 ? -4.762 25.828 -5.449 1 96.12 436 ASN B CA 1
ATOM 8608 C C . ASN B 1 436 ? -3.32 26.328 -5.414 1 96.12 436 ASN B C 1
ATOM 8610 O O . ASN B 1 436 ? -2.73 26.609 -6.457 1 96.12 436 ASN B O 1
ATOM 8614 N N . LYS B 1 437 ? -2.812 26.516 -4.312 1 92.69 437 LYS B N 1
ATOM 8615 C CA . LYS B 1 437 ? -1.411 26.906 -4.184 1 92.69 437 LYS B CA 1
ATOM 8616 C C . LYS B 1 437 ? -0.49 25.875 -4.824 1 92.69 437 LYS B C 1
ATOM 8618 O O . LYS B 1 437 ? 0.438 26.219 -5.555 1 92.69 437 LYS B O 1
ATOM 8623 N N . LEU B 1 438 ? -0.777 24.625 -4.566 1 89.06 438 LEU B N 1
ATOM 8624 C CA . LEU B 1 438 ? 0.064 23.547 -5.082 1 89.06 438 LEU B CA 1
ATOM 8625 C C . LEU B 1 438 ? -0.043 23.453 -6.602 1 89.06 438 LEU B C 1
ATOM 8627 O O . LEU B 1 438 ? 0.913 23.062 -7.273 1 89.06 438 LEU B O 1
ATOM 8631 N N . LEU B 1 439 ? -1.177 23.828 -7.125 1 91.94 439 LEU B N 1
ATOM 8632 C CA . LEU B 1 439 ? -1.376 23.875 -8.57 1 91.94 439 LEU B CA 1
ATOM 8633 C C . LEU B 1 439 ? -0.446 24.891 -9.219 1 91.94 439 LEU B C 1
ATOM 8635 O O . LEU B 1 439 ? 0.133 24.625 -10.273 1 91.94 439 LEU B O 1
ATOM 8639 N N . HIS B 1 440 ? -0.177 26 -8.586 1 88.44 440 HIS B N 1
ATOM 8640 C CA . HIS B 1 440 ? 0.464 27.141 -9.227 1 88.44 440 HIS B CA 1
ATOM 8641 C C . HIS B 1 440 ? 1.912 27.281 -8.773 1 88.44 440 HIS B C 1
ATOM 8643 O O . HIS B 1 440 ? 2.732 27.875 -9.484 1 88.44 440 HIS B O 1
ATOM 8649 N N . LEU B 1 441 ? 2.242 26.766 -7.727 1 81.62 441 LEU B N 1
ATOM 8650 C CA . LEU B 1 441 ? 3.525 26.984 -7.066 1 81.62 441 LEU B CA 1
ATOM 8651 C C . LEU B 1 441 ? 4.684 26.609 -7.988 1 81.62 441 LEU B C 1
ATOM 8653 O O . LEU B 1 441 ? 5.691 27.328 -8.047 1 81.62 441 LEU B O 1
ATOM 8657 N N . PRO B 1 442 ? 4.574 25.531 -8.758 1 74.94 442 PRO B N 1
ATOM 8658 C CA . PRO B 1 442 ? 5.699 25.141 -9.609 1 74.94 442 PRO B CA 1
ATOM 8659 C C . PRO B 1 442 ? 6.047 26.203 -10.648 1 74.94 442 PRO B C 1
ATOM 8661 O O . PRO B 1 442 ? 7.168 26.219 -11.164 1 74.94 442 PRO B O 1
ATOM 8664 N N . TYR B 1 443 ? 5.133 27.156 -10.883 1 78.75 443 TYR B N 1
ATOM 8665 C CA . TYR B 1 443 ? 5.316 28.094 -11.977 1 78.75 443 TYR B CA 1
ATOM 8666 C C . TYR B 1 443 ? 5.707 29.469 -11.445 1 78.75 443 TYR B C 1
ATOM 8668 O O . TYR B 1 443 ? 5.98 30.391 -12.227 1 78.75 443 TYR B O 1
ATOM 8676 N N . VAL B 1 444 ? 5.781 29.641 -10.211 1 77.88 444 VAL B N 1
ATOM 8677 C CA . VAL B 1 444 ? 6.039 30.938 -9.602 1 77.88 444 VAL B CA 1
ATOM 8678 C C . VAL B 1 444 ? 7.43 31.422 -9.992 1 77.88 444 VAL B C 1
ATOM 8680 O O . VAL B 1 444 ? 7.613 32.594 -10.328 1 77.88 444 VAL B O 1
ATOM 8683 N N . ARG B 1 445 ? 8.344 30.594 -10.062 1 69.88 445 ARG B N 1
ATOM 8684 C CA . ARG B 1 445 ? 9.711 30.984 -10.383 1 69.88 445 ARG B CA 1
ATOM 8685 C C . ARG B 1 445 ? 9.891 31.172 -11.883 1 69.88 445 ARG B C 1
ATOM 8687 O O . ARG B 1 445 ? 10.812 31.859 -12.32 1 69.88 445 ARG B O 1
ATOM 8694 N N . MET B 1 446 ? 9.047 30.562 -12.586 1 73.19 446 MET B N 1
ATOM 8695 C CA . MET B 1 446 ? 9.164 30.625 -14.039 1 73.19 446 MET B CA 1
ATOM 8696 C C . MET B 1 446 ? 8.727 32 -14.555 1 73.19 446 MET B C 1
ATOM 8698 O O . MET B 1 446 ? 9.023 32.375 -15.695 1 73.19 446 MET B O 1
ATOM 8702 N N . THR B 1 447 ? 8.164 32.719 -13.719 1 74.38 447 THR B N 1
ATOM 8703 C CA . THR B 1 447 ? 7.66 34.031 -14.094 1 74.38 447 THR B CA 1
ATOM 8704 C C . THR B 1 447 ? 8.805 34.969 -14.484 1 74.38 447 THR B C 1
ATOM 8706 O O . THR B 1 447 ? 8.641 35.844 -15.336 1 74.38 447 THR B O 1
ATOM 8709 N N . ALA B 1 448 ? 9.922 34.75 -13.844 1 67.94 448 ALA B N 1
ATOM 8710 C CA . ALA B 1 448 ? 11.078 35.594 -14.164 1 67.94 448 ALA B CA 1
ATOM 8711 C C . ALA B 1 448 ? 11.523 35.375 -15.609 1 67.94 448 ALA B C 1
ATOM 8713 O O . ALA B 1 448 ? 12.023 36.312 -16.25 1 67.94 448 ALA B O 1
ATOM 8714 N N . ARG B 1 449 ? 11.25 34.281 -16.125 1 68.94 449 ARG B N 1
ATOM 8715 C CA . ARG B 1 449 ? 11.703 33.938 -17.469 1 68.94 449 ARG B CA 1
ATOM 8716 C C . ARG B 1 449 ? 10.578 34.062 -18.484 1 68.94 449 ARG B C 1
ATOM 8718 O O . ARG B 1 449 ? 10.836 34.312 -19.672 1 68.94 449 ARG B O 1
ATOM 8725 N N . ASP B 1 450 ? 9.352 33.844 -18.016 1 77.38 450 ASP B N 1
ATOM 8726 C CA . ASP B 1 450 ? 8.211 33.812 -18.922 1 77.38 450 ASP B CA 1
ATOM 8727 C C . ASP B 1 450 ? 6.98 34.469 -18.281 1 77.38 450 ASP B C 1
ATOM 8729 O O . ASP B 1 450 ? 6.406 33.906 -17.344 1 77.38 450 ASP B O 1
ATOM 8733 N N . LYS B 1 451 ? 6.551 35.531 -18.766 1 80.19 451 LYS B N 1
ATOM 8734 C CA . LYS B 1 451 ? 5.453 36.312 -18.188 1 80.19 451 LYS B CA 1
ATOM 8735 C C . LYS B 1 451 ? 4.133 35.562 -18.281 1 80.19 451 LYS B C 1
ATOM 8737 O O . LYS B 1 451 ? 3.168 35.906 -17.594 1 80.19 451 LYS B O 1
ATOM 8742 N N . ARG B 1 452 ? 4.039 34.531 -19.078 1 80.25 452 ARG B N 1
ATOM 8743 C CA . ARG B 1 452 ? 2.836 33.688 -19.188 1 80.25 452 ARG B CA 1
ATOM 8744 C C . ARG B 1 452 ? 2.469 33.062 -17.844 1 80.25 452 ARG B C 1
ATOM 8746 O O . ARG B 1 452 ? 1.313 32.719 -17.625 1 80.25 452 ARG B O 1
ATOM 8753 N N . TYR B 1 453 ? 3.518 33.156 -16.922 1 78.56 453 TYR B N 1
ATOM 8754 C CA . TYR B 1 453 ? 3.297 32.469 -15.641 1 78.56 453 TYR B CA 1
ATOM 8755 C C . TYR B 1 453 ? 2.979 33.5 -14.547 1 78.56 453 TYR B C 1
ATOM 8757 O O . TYR B 1 453 ? 2.855 33.156 -13.375 1 78.56 453 TYR B O 1
ATOM 8765 N N . ASP B 1 454 ? 2.762 34.719 -14.922 1 85.19 454 ASP B N 1
ATOM 8766 C CA . ASP B 1 454 ? 2.447 35.75 -13.945 1 85.19 454 ASP B CA 1
ATOM 8767 C C . ASP B 1 454 ? 1.153 35.438 -13.203 1 85.19 454 ASP B C 1
ATOM 8769 O O . ASP B 1 454 ? 1.032 35.719 -12.008 1 85.19 454 ASP B O 1
ATOM 8773 N N . TYR B 1 455 ? 0.245 34.938 -13.938 1 88 455 TYR B N 1
ATOM 8774 C CA . TYR B 1 455 ? -1.021 34.562 -13.32 1 88 455 TYR B CA 1
ATOM 8775 C C . TYR B 1 455 ? -0.808 33.531 -12.234 1 88 455 TYR B C 1
ATOM 8777 O O . TYR B 1 455 ? -1.412 33.594 -11.156 1 88 455 TYR B O 1
ATOM 8785 N N . SER B 1 456 ? 0.016 32.594 -12.492 1 86.12 456 SER B N 1
ATOM 8786 C CA . SER B 1 456 ? 0.297 31.531 -11.523 1 86.12 456 SER B CA 1
ATOM 8787 C C . SER B 1 456 ? 0.98 32.094 -10.281 1 86.12 456 SER B C 1
ATOM 8789 O O . SER B 1 456 ? 0.699 31.656 -9.156 1 86.12 456 SER B O 1
ATOM 8791 N N . ARG B 1 457 ? 1.859 32.969 -10.516 1 84.69 457 ARG B N 1
ATOM 8792 C CA . ARG B 1 457 ? 2.535 33.594 -9.383 1 84.69 457 ARG B CA 1
ATOM 8793 C C . ARG B 1 457 ? 1.542 34.312 -8.492 1 84.69 457 ARG B C 1
ATOM 8795 O O . ARG B 1 457 ? 1.513 34.094 -7.277 1 84.69 457 ARG B O 1
ATOM 8802 N N . THR B 1 458 ? 0.742 35.156 -9.086 1 89.5 458 THR B N 1
ATOM 8803 C CA . THR B 1 458 ? -0.243 35.938 -8.344 1 89.5 458 THR B CA 1
ATOM 8804 C C . THR B 1 458 ? -1.223 35 -7.617 1 89.5 458 THR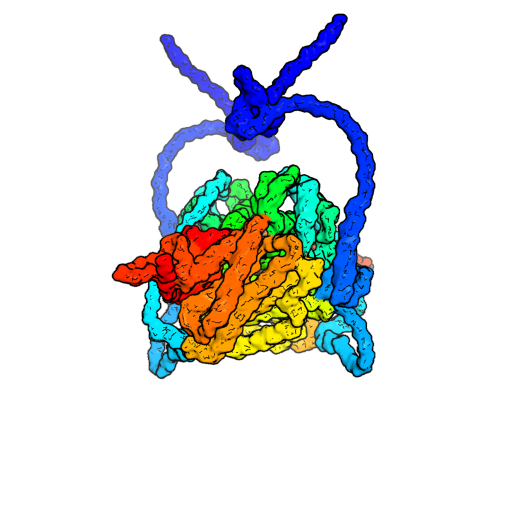 B C 1
ATOM 8806 O O . THR B 1 458 ? -1.533 35.219 -6.445 1 89.5 458 THR B O 1
ATOM 8809 N N . THR B 1 459 ? -1.662 34 -8.305 1 93.31 459 THR B N 1
ATOM 8810 C CA . THR B 1 459 ? -2.645 33.062 -7.746 1 93.31 459 THR B CA 1
ATOM 8811 C C . THR B 1 459 ? -2.037 32.25 -6.602 1 93.31 459 THR B C 1
ATOM 8813 O O . THR B 1 459 ? -2.719 31.938 -5.625 1 93.31 459 THR B O 1
ATOM 8816 N N . ALA B 1 460 ? -0.805 31.891 -6.746 1 90.69 460 ALA B N 1
ATOM 8817 C CA . ALA B 1 460 ? -0.121 31.156 -5.684 1 90.69 460 ALA B CA 1
ATOM 8818 C C . ALA B 1 460 ? -0.061 31.984 -4.398 1 90.69 460 ALA B C 1
ATOM 8820 O O . ALA B 1 460 ? -0.326 31.469 -3.312 1 90.69 460 ALA B O 1
ATOM 8821 N N . PHE B 1 461 ? 0.224 33.281 -4.484 1 90.5 461 PHE B N 1
ATOM 8822 C CA . PHE B 1 461 ? 0.343 34.125 -3.311 1 90.5 461 PHE B CA 1
ATOM 8823 C C . PHE B 1 461 ? -1.03 34.438 -2.73 1 90.5 461 PHE B C 1
ATOM 8825 O O . PHE B 1 461 ? -1.19 34.531 -1.511 1 90.5 461 PHE B O 1
ATOM 8832 N N . GLU B 1 462 ? -1.981 34.594 -3.623 1 95.06 462 GLU B N 1
ATOM 8833 C CA . GLU B 1 462 ? -3.352 34.781 -3.152 1 95.06 462 GLU B CA 1
ATOM 8834 C C . GLU B 1 462 ? -3.838 33.562 -2.387 1 95.06 462 GLU B C 1
ATOM 8836 O O . GLU B 1 462 ? -4.539 33.688 -1.38 1 95.06 462 GLU B O 1
ATOM 8841 N N . SER B 1 463 ? -3.516 32.469 -2.922 1 96.19 463 SER B N 1
ATOM 8842 C CA . SER B 1 463 ? -3.881 31.219 -2.254 1 96.19 463 SER B CA 1
ATOM 8843 C C . SER B 1 463 ? -3.172 31.078 -0.91 1 96.19 463 SER B C 1
ATOM 8845 O O . SER B 1 463 ? -3.766 30.625 0.066 1 96.19 463 SER B O 1
ATOM 8847 N N . ALA B 1 464 ? -1.916 31.438 -0.869 1 94 464 ALA B N 1
ATOM 8848 C CA . ALA B 1 464 ? -1.169 31.422 0.386 1 94 464 ALA B CA 1
ATOM 8849 C C . ALA B 1 464 ? -1.828 32.312 1.429 1 94 464 ALA B C 1
ATOM 8851 O O . ALA B 1 464 ? -1.975 31.938 2.59 1 94 464 ALA B O 1
ATOM 8852 N N . GLU B 1 465 ? -2.158 33.531 1.018 1 97.62 465 GLU B N 1
ATOM 8853 C CA . GLU B 1 465 ? -2.881 34.438 1.903 1 97.62 465 GLU B CA 1
ATOM 8854 C C . GLU B 1 465 ? -4.203 33.812 2.361 1 97.62 465 GLU B C 1
ATOM 8856 O O . GLU B 1 465 ? -4.562 33.906 3.537 1 97.62 465 GLU B O 1
ATOM 8861 N N . GLY B 1 466 ? -4.914 33.25 1.394 1 97.69 466 GLY B N 1
ATOM 8862 C CA . GLY B 1 466 ? -6.172 32.562 1.701 1 97.69 466 GLY B CA 1
ATOM 8863 C C . GLY B 1 466 ? -6.023 31.453 2.723 1 97.69 466 GLY B C 1
ATOM 8864 O O . GLY B 1 466 ? -6.902 31.266 3.562 1 97.69 466 GLY B O 1
ATOM 8865 N N . MET B 1 467 ? -4.949 30.719 2.695 1 97.38 467 MET B N 1
ATOM 8866 C CA . MET B 1 467 ? -4.676 29.641 3.654 1 97.38 467 MET B CA 1
ATOM 8867 C C . MET B 1 467 ? -4.582 30.203 5.074 1 97.38 467 MET B C 1
ATOM 8869 O O . MET B 1 467 ? -5.156 29.625 6.004 1 97.38 467 MET B O 1
ATOM 8873 N N . VAL B 1 468 ? -3.855 31.281 5.215 1 98.25 468 VAL B N 1
ATOM 8874 C CA . VAL B 1 468 ? -3.674 31.891 6.523 1 98.25 468 VAL B CA 1
ATOM 8875 C C . VAL B 1 468 ? -5.02 32.375 7.059 1 98.25 468 VAL B C 1
ATOM 8877 O O . VAL B 1 468 ? -5.367 32.125 8.211 1 98.25 468 VAL B O 1
ATOM 8880 N N . ARG B 1 469 ? -5.789 33 6.234 1 97.88 469 ARG B N 1
ATOM 8881 C CA . ARG B 1 469 ? -7.098 33.5 6.641 1 97.88 469 ARG B CA 1
ATOM 8882 C C . ARG B 1 469 ? -8.031 32.375 7.012 1 97.88 469 ARG B C 1
ATOM 8884 O O . ARG B 1 469 ? -8.781 32.469 7.984 1 97.88 469 ARG B O 1
ATOM 8891 N N . ALA B 1 470 ? -8.047 31.359 6.172 1 97.38 470 ALA B N 1
ATOM 8892 C CA . ALA B 1 470 ? -8.898 30.203 6.438 1 97.38 470 ALA B CA 1
ATOM 8893 C C . ALA B 1 470 ? -8.562 29.578 7.793 1 97.38 470 ALA B C 1
ATOM 8895 O O . ALA B 1 470 ? -9.461 29.172 8.539 1 97.38 470 ALA B O 1
ATOM 8896 N N . TYR B 1 471 ? -7.297 29.469 8.102 1 97.25 471 TYR B N 1
ATOM 8897 C CA . TYR B 1 471 ? -6.852 28.938 9.383 1 97.25 471 TYR B CA 1
ATOM 8898 C C . TYR B 1 471 ? -7.363 29.781 10.539 1 97.25 471 TYR B C 1
ATOM 8900 O O . TYR B 1 471 ? -7.883 29.266 11.523 1 97.25 471 TYR B O 1
ATOM 8908 N N . LEU B 1 472 ? -7.18 31.078 10.43 1 97.19 472 LEU B N 1
ATOM 8909 C CA . LEU B 1 472 ? -7.621 31.984 11.477 1 97.19 472 LEU B CA 1
ATOM 8910 C C . LEU B 1 472 ? -9.133 31.891 11.68 1 97.19 472 LEU B C 1
ATOM 8912 O O . LEU B 1 472 ? -9.609 31.922 12.82 1 97.19 472 LEU B O 1
ATOM 8916 N N . ASN B 1 473 ? -9.844 31.719 10.578 1 95.69 473 ASN B N 1
ATOM 8917 C CA . ASN B 1 473 ? -11.297 31.562 10.648 1 95.69 473 ASN B CA 1
ATOM 8918 C C . ASN B 1 473 ? -11.688 30.25 11.336 1 95.69 473 ASN B C 1
ATOM 8920 O O . ASN B 1 473 ? -12.711 30.188 12.016 1 95.69 473 ASN B O 1
ATOM 8924 N N . MET B 1 474 ? -10.914 29.219 11.164 1 94.69 474 MET B N 1
ATOM 8925 C CA . MET B 1 474 ? -11.156 27.938 11.812 1 94.69 474 MET B CA 1
ATOM 8926 C C . MET B 1 474 ? -10.938 28.031 13.32 1 94.69 474 MET B C 1
ATOM 8928 O O . MET B 1 474 ? -11.664 27.406 14.102 1 94.69 474 MET B O 1
ATOM 8932 N N . ARG B 1 475 ? -9.984 28.828 13.711 1 93.94 475 ARG B N 1
ATOM 8933 C CA . ARG B 1 475 ? -9.539 28.875 15.102 1 93.94 475 ARG B CA 1
ATOM 8934 C C . ARG B 1 475 ? -10.5 29.719 15.953 1 93.94 475 ARG B C 1
ATOM 8936 O O . ARG B 1 475 ? -10.461 29.641 17.188 1 93.94 475 ARG B O 1
ATOM 8943 N N . VAL B 1 476 ? -11.375 30.438 15.344 1 92.94 476 VAL B N 1
ATOM 8944 C CA . VAL B 1 476 ? -12.336 31.234 16.109 1 92.94 476 VAL B CA 1
ATOM 8945 C C . VAL B 1 476 ? -13.539 30.375 16.484 1 92.94 476 VAL B C 1
ATOM 8947 O O . VAL B 1 476 ? -14.312 30.734 17.375 1 92.94 476 VAL B O 1
ATOM 8950 N N . LEU B 1 477 ? -13.625 29.203 15.883 1 92.12 477 LEU B N 1
ATOM 8951 C CA . LEU B 1 477 ? -14.797 28.359 16.062 1 92.12 477 LEU B CA 1
ATOM 8952 C C . LEU B 1 477 ? -14.703 27.578 17.375 1 92.12 477 LEU B C 1
ATOM 8954 O O . LEU B 1 477 ? -13.617 27.141 17.766 1 92.12 477 LEU B O 1
ATOM 8958 N N . GLY B 1 478 ? -15.883 27.422 17.984 1 86.62 478 GLY B N 1
ATOM 8959 C CA . GLY B 1 478 ? -15.992 26.531 19.141 1 86.62 478 GLY B CA 1
ATOM 8960 C C . GLY B 1 478 ? -15.469 27.156 20.422 1 86.62 478 GLY B C 1
ATOM 8961 O O . GLY B 1 478 ? -15.109 28.328 20.438 1 86.62 478 GLY B O 1
ATOM 8962 N N . THR B 1 479 ? -15.461 26.297 21.438 1 85.31 479 THR B N 1
ATOM 8963 C CA . THR B 1 479 ? -15.102 26.781 22.766 1 85.31 479 THR B CA 1
ATOM 8964 C C . THR B 1 479 ? -13.68 26.359 23.125 1 85.31 479 THR B C 1
ATOM 8966 O O . THR B 1 479 ? -13.086 26.922 24.047 1 85.31 479 THR B O 1
ATOM 8969 N N . ALA B 1 480 ? -13.188 25.359 22.5 1 88.31 480 ALA B N 1
ATOM 8970 C CA . ALA B 1 480 ? -11.828 24.891 22.719 1 88.31 480 ALA B CA 1
ATOM 8971 C C . ALA B 1 480 ? -11.094 24.672 21.406 1 88.31 480 ALA B C 1
ATOM 8973 O O . ALA B 1 480 ? -11.703 24.281 20.406 1 88.31 480 ALA B O 1
ATOM 8974 N N . PRO B 1 481 ? -9.828 24.906 21.422 1 90.31 481 PRO B N 1
ATOM 8975 C CA . PRO B 1 481 ? -9.078 24.703 20.172 1 90.31 481 PRO B CA 1
ATOM 8976 C C . PRO B 1 481 ? -8.805 23.219 19.891 1 90.31 481 PRO B C 1
ATOM 8978 O O . PRO B 1 481 ? -8.562 22.453 20.812 1 90.31 481 PRO B O 1
ATOM 8981 N N . MET B 1 482 ? -8.906 22.891 18.688 1 91.62 482 MET B N 1
ATOM 8982 C CA . MET B 1 482 ? -8.586 21.531 18.25 1 91.62 482 MET B CA 1
ATOM 8983 C C . MET B 1 482 ? -7.09 21.391 17.969 1 91.62 482 MET B C 1
ATOM 8985 O O . MET B 1 482 ? -6.473 22.281 17.391 1 91.62 482 MET B O 1
ATOM 8989 N N . SER B 1 483 ? -6.523 20.344 18.406 1 94.12 483 SER B N 1
ATOM 8990 C CA . SER B 1 483 ? -5.105 20.094 18.172 1 94.12 483 SER B CA 1
ATOM 8991 C C . SER B 1 483 ? -4.875 19.391 16.844 1 94.12 483 SER B C 1
ATOM 8993 O O . SER B 1 483 ? -5.34 18.266 16.625 1 94.12 483 SER B O 1
ATOM 8995 N N . CYS B 1 484 ? -4.199 20 15.906 1 95.94 484 CYS B N 1
ATOM 8996 C CA . CYS B 1 484 ? -3.857 19.422 14.617 1 95.94 484 CYS B CA 1
ATOM 8997 C C . CYS B 1 484 ? -2.584 20.047 14.055 1 95.94 484 CYS B C 1
ATOM 8999 O O . CYS B 1 484 ? -2.635 21.078 13.383 1 95.94 484 CYS B O 1
ATOM 9001 N N . ASP B 1 485 ? -1.489 19.375 14.195 1 96.62 485 ASP B N 1
ATOM 9002 C CA . ASP B 1 485 ? -0.184 19.875 13.773 1 96.62 485 ASP B CA 1
ATOM 9003 C C . ASP B 1 485 ? -0.117 20.031 12.25 1 96.62 485 ASP B C 1
ATOM 9005 O O . ASP B 1 485 ? 0.556 20.922 11.742 1 96.62 485 ASP B O 1
ATOM 9009 N N . PHE B 1 486 ? -0.754 19.203 11.539 1 95.69 486 PHE B N 1
ATOM 9010 C CA . PHE B 1 486 ? -0.722 19.266 10.086 1 95.69 486 PHE B CA 1
ATOM 9011 C C . PHE B 1 486 ? -1.377 20.547 9.586 1 95.69 486 PHE B C 1
ATOM 9013 O O . PHE B 1 486 ? -0.844 21.219 8.703 1 95.69 486 PHE B O 1
ATOM 9020 N N . VAL B 1 487 ? -2.512 20.891 10.117 1 96.12 487 VAL B N 1
ATOM 9021 C CA . VAL B 1 487 ? -3.217 22.125 9.742 1 96.12 487 VAL B CA 1
ATOM 9022 C C . VAL B 1 487 ? -2.379 23.344 10.117 1 96.12 487 VAL B C 1
ATOM 9024 O O . VAL B 1 487 ? -2.326 24.312 9.375 1 96.12 487 VAL B O 1
ATOM 9027 N N . ASP B 1 488 ? -1.763 23.281 11.289 1 97.12 488 ASP B N 1
ATOM 9028 C CA . ASP B 1 488 ? -0.841 24.344 11.68 1 97.12 488 ASP B CA 1
ATOM 9029 C C . ASP B 1 488 ? 0.259 24.531 10.641 1 97.12 488 ASP B C 1
ATOM 9031 O O . ASP B 1 488 ? 0.594 25.656 10.273 1 97.12 488 ASP B O 1
ATOM 9035 N N . PHE B 1 489 ? 0.776 23.453 10.195 1 95.69 489 PHE B N 1
ATOM 9036 C CA . PHE B 1 489 ? 1.857 23.5 9.219 1 95.69 489 PHE B CA 1
ATOM 9037 C C . PHE B 1 489 ? 1.367 24.078 7.891 1 95.69 489 PHE B C 1
ATOM 9039 O O . PHE B 1 489 ? 2.092 24.812 7.223 1 95.69 489 PHE B O 1
ATOM 9046 N N . MET B 1 490 ? 0.153 23.703 7.531 1 94 490 MET B N 1
ATOM 9047 C CA . MET B 1 490 ? -0.403 24.234 6.285 1 94 490 MET B CA 1
ATOM 9048 C C . MET B 1 490 ? -0.511 25.75 6.336 1 94 490 MET B C 1
ATOM 9050 O O . MET B 1 490 ? -0.116 26.438 5.391 1 94 490 MET B O 1
ATOM 9054 N N . ALA B 1 491 ? -1.014 26.219 7.391 1 96.88 491 ALA B N 1
ATOM 9055 C CA . ALA B 1 491 ? -1.129 27.672 7.543 1 96.88 491 ALA B CA 1
ATOM 9056 C C . ALA B 1 491 ? 0.247 28.328 7.562 1 96.88 491 ALA B C 1
ATOM 9058 O O . ALA B 1 491 ? 0.455 29.359 6.922 1 96.88 491 ALA B O 1
ATOM 9059 N N . PHE B 1 492 ? 1.161 27.781 8.266 1 96.56 492 PHE B N 1
ATOM 9060 C CA . PHE B 1 492 ? 2.529 28.281 8.32 1 96.56 492 PHE B CA 1
ATOM 9061 C C . PHE B 1 492 ? 3.152 28.328 6.934 1 96.56 492 PHE B C 1
ATOM 9063 O O . PHE B 1 492 ? 3.832 29.297 6.582 1 96.56 492 PHE B O 1
ATOM 9070 N N . SER B 1 493 ? 2.961 27.188 6.223 1 90.38 493 SER B N 1
ATOM 9071 C CA . SER B 1 493 ? 3.535 27.109 4.887 1 90.38 493 SER B CA 1
ATOM 9072 C C . SER B 1 493 ? 3.061 28.266 4.012 1 90.38 493 SER B C 1
ATOM 9074 O O . SER B 1 493 ? 3.834 28.828 3.229 1 90.38 493 SER B O 1
ATOM 9076 N N . GLY B 1 494 ? 1.782 28.578 4.09 1 91.81 494 GLY B N 1
ATOM 9077 C CA . GLY B 1 494 ? 1.284 29.766 3.391 1 91.81 494 GLY B CA 1
ATOM 9078 C C . GLY B 1 494 ? 1.944 31.047 3.844 1 91.81 494 GLY B C 1
ATOM 9079 O O . GLY B 1 494 ? 2.391 31.844 3.018 1 91.81 494 GLY B O 1
ATOM 9080 N N . ALA B 1 495 ? 2.068 31.234 5.105 1 95.94 495 ALA B N 1
ATOM 9081 C CA . ALA B 1 495 ? 2.67 32.438 5.672 1 95.94 495 ALA B CA 1
ATOM 9082 C C . ALA B 1 495 ? 4.148 32.531 5.312 1 95.94 495 ALA B C 1
ATOM 9084 O O . ALA B 1 495 ? 4.668 33.625 5.066 1 95.94 495 ALA B O 1
ATOM 9085 N N . ALA B 1 496 ? 4.785 31.391 5.348 1 89.12 496 ALA B N 1
ATOM 9086 C CA . ALA B 1 496 ? 6.211 31.344 5.035 1 89.12 496 ALA B CA 1
ATOM 9087 C C . ALA B 1 496 ? 6.473 31.812 3.607 1 89.12 496 ALA B C 1
ATOM 9089 O O . ALA B 1 496 ? 7.438 32.531 3.35 1 89.12 496 ALA B O 1
ATOM 9090 N N . ILE B 1 497 ? 5.652 31.406 2.732 1 84.56 497 ILE B N 1
ATOM 9091 C CA . ILE B 1 497 ? 5.793 31.797 1.335 1 84.56 497 ILE B CA 1
ATOM 9092 C C . ILE B 1 497 ? 5.543 33.281 1.196 1 84.56 497 ILE B C 1
ATOM 9094 O O . ILE B 1 497 ? 6.258 33.969 0.463 1 84.56 497 ILE B O 1
ATOM 9098 N N . LEU B 1 498 ? 4.582 33.781 1.874 1 90.06 498 LEU B N 1
ATOM 9099 C CA . LEU B 1 498 ? 4.301 35.219 1.86 1 90.06 498 LEU B CA 1
ATOM 9100 C C . LEU B 1 498 ? 5.465 36.031 2.449 1 90.06 498 LEU B C 1
ATOM 9102 O O . LEU B 1 498 ? 5.871 37.031 1.89 1 90.06 498 LEU B O 1
ATOM 9106 N N . ALA B 1 499 ? 5.957 35.531 3.523 1 90 499 ALA B N 1
ATOM 9107 C CA . ALA B 1 499 ? 7.082 36.188 4.176 1 90 499 ALA B CA 1
ATOM 9108 C C . ALA B 1 499 ? 8.312 36.219 3.271 1 90 499 ALA B C 1
ATOM 9110 O O . ALA B 1 499 ? 9 37.219 3.176 1 90 499 ALA B O 1
ATOM 9111 N N . ALA B 1 500 ? 8.562 35.062 2.637 1 82.44 500 ALA B N 1
ATOM 9112 C CA . ALA B 1 500 ? 9.695 34.969 1.722 1 82.44 500 ALA B CA 1
ATOM 9113 C C . ALA B 1 500 ? 9.547 35.969 0.578 1 82.44 500 ALA B C 1
ATOM 9115 O O . ALA B 1 500 ? 10.523 36.625 0.165 1 82.44 500 ALA B O 1
ATOM 9116 N N . ASP B 1 501 ? 8.375 36.062 0.098 1 81.44 501 ASP B N 1
ATOM 9117 C CA . ASP B 1 501 ? 8.109 37.031 -0.98 1 81.44 501 ASP B CA 1
ATOM 9118 C C . ASP B 1 501 ? 8.305 38.469 -0.505 1 81.44 501 ASP B C 1
ATOM 9120 O O . ASP B 1 501 ? 8.859 39.281 -1.229 1 81.44 501 ASP B O 1
ATOM 9124 N N . LEU B 1 502 ? 7.84 38.812 0.642 1 86.44 502 LEU B N 1
ATOM 9125 C CA . LEU B 1 502 ? 7.93 40.156 1.216 1 86.44 502 LEU B CA 1
ATOM 9126 C C . LEU B 1 502 ? 9.383 40.531 1.497 1 86.44 502 LEU B C 1
ATOM 9128 O O . LEU B 1 502 ? 9.766 41.688 1.341 1 86.44 502 LEU B O 1
ATOM 9132 N N . ILE B 1 503 ? 10.141 39.562 1.892 1 83.62 503 ILE B N 1
ATOM 9133 C CA . ILE B 1 503 ? 11.547 39.781 2.209 1 83.62 503 ILE B CA 1
ATOM 9134 C C . ILE B 1 503 ? 12.344 39.969 0.918 1 83.62 503 ILE B C 1
ATOM 9136 O O . ILE B 1 503 ? 13.289 40.75 0.862 1 83.62 503 ILE B O 1
ATOM 9140 N N . SER B 1 504 ? 11.953 39.156 -0.043 1 73.5 504 SER B N 1
ATOM 9141 C CA . SER B 1 504 ? 12.68 39.219 -1.305 1 73.5 504 SER B CA 1
ATOM 9142 C C . SER B 1 504 ? 12.453 40.562 -2.004 1 73.5 504 SER B C 1
ATOM 9144 O O . SER B 1 504 ? 11.305 40.938 -2.234 1 73.5 504 SER B O 1
ATOM 9146 N N . LYS B 1 505 ? 12.656 41.719 -1.527 1 62.72 505 LYS B N 1
ATOM 9147 C CA . LYS B 1 505 ? 12.602 43.125 -1.893 1 62.72 505 LYS B CA 1
ATOM 9148 C C . LYS B 1 505 ? 12.07 43.312 -3.311 1 62.72 505 LYS B C 1
ATOM 9150 O O . LYS B 1 505 ? 11.875 44.438 -3.768 1 62.72 505 LYS B O 1
ATOM 9155 N N . SER B 1 506 ? 12.078 42.281 -4.082 1 52.31 506 SER B N 1
ATOM 9156 C CA . SER B 1 506 ? 11.68 42.656 -5.438 1 52.31 506 SER B CA 1
ATOM 9157 C C . SER B 1 506 ? 10.188 42.969 -5.512 1 52.31 506 SER B C 1
ATOM 9159 O O . SER B 1 506 ? 9.664 43.25 -6.59 1 52.31 506 SER B O 1
ATOM 9161 N N . SER B 1 507 ? 9.57 42.969 -4.305 1 57.28 507 SER B N 1
ATOM 9162 C CA . SER B 1 507 ? 8.133 42.969 -4.559 1 57.28 507 SER B CA 1
ATOM 9163 C C . SER B 1 507 ? 7.637 44.375 -4.949 1 57.28 507 SER B C 1
ATOM 9165 O O . SER B 1 507 ? 8.047 45.375 -4.355 1 57.28 507 SER B O 1
ATOM 9167 N N . SER B 1 508 ? 7.23 44.469 -6.07 1 65.75 508 SER B N 1
ATOM 9168 C CA . SER B 1 508 ? 6.496 45.562 -6.668 1 65.75 508 SER B CA 1
ATOM 9169 C C . SER B 1 508 ? 5.293 45.969 -5.812 1 65.75 508 SER B C 1
ATOM 9171 O O . SER B 1 508 ? 4.512 46.844 -6.199 1 65.75 508 SER B O 1
ATOM 9173 N N . ARG B 1 509 ? 5.359 45.594 -4.516 1 78.31 509 ARG B N 1
ATOM 9174 C CA . ARG B 1 509 ? 4.168 45.844 -3.711 1 78.31 509 ARG B CA 1
ATOM 9175 C C . ARG B 1 509 ? 4.234 47.219 -3.061 1 78.31 509 ARG B C 1
ATOM 9177 O O . ARG B 1 509 ? 5.324 47.75 -2.777 1 78.31 509 ARG B O 1
ATOM 9184 N N . SER B 1 510 ? 3.072 47.812 -2.871 1 86.38 510 SER B N 1
ATOM 9185 C CA . SER B 1 510 ? 2.963 49.062 -2.137 1 86.38 510 SER B CA 1
ATOM 9186 C C . SER B 1 510 ? 3.271 48.875 -0.656 1 86.38 510 SER B C 1
ATOM 9188 O O . SER B 1 510 ? 3.137 47.75 -0.131 1 86.38 510 SER B O 1
ATOM 9190 N N . ALA B 1 511 ? 3.705 49.875 -0.014 1 86.62 511 ALA B N 1
ATOM 9191 C CA . ALA B 1 511 ? 3.998 49.844 1.417 1 86.62 511 ALA B CA 1
ATOM 9192 C C . ALA B 1 511 ? 2.768 49.438 2.217 1 86.62 511 ALA B C 1
ATOM 9194 O O . ALA B 1 511 ? 2.883 48.719 3.227 1 86.62 511 ALA B O 1
ATOM 9195 N N . GLU B 1 512 ? 1.628 49.906 1.775 1 91.62 512 GLU B N 1
ATOM 9196 C CA . GLU B 1 512 ? 0.379 49.562 2.449 1 91.62 512 GLU B CA 1
ATOM 9197 C C . GLU B 1 512 ? 0.091 48.062 2.357 1 91.62 512 GLU B C 1
ATOM 9199 O O . GLU B 1 512 ? -0.332 47.469 3.336 1 91.62 512 GLU B O 1
ATOM 9204 N N . GLU B 1 513 ? 0.338 47.562 1.228 1 91.31 513 GLU B N 1
ATOM 9205 C CA . GLU B 1 513 ? 0.108 46.156 1.008 1 91.31 513 GLU B CA 1
ATOM 9206 C C . GLU B 1 513 ? 1.092 45.312 1.809 1 91.31 513 GLU B C 1
ATOM 9208 O O . GLU B 1 513 ? 0.726 44.25 2.336 1 91.31 513 GLU B O 1
ATOM 9213 N N . GLU B 1 514 ? 2.289 45.656 1.845 1 91.19 514 GLU B N 1
ATOM 9214 C CA . GLU B 1 514 ? 3.299 44.969 2.635 1 91.19 514 GLU B CA 1
ATOM 9215 C C . GLU B 1 514 ? 2.92 44.938 4.113 1 91.19 514 GLU B C 1
ATOM 9217 O O . GLU B 1 514 ? 3.033 43.906 4.77 1 91.19 514 GLU B O 1
ATOM 9222 N N . GLU B 1 515 ? 2.494 46.125 4.586 1 93.5 515 GLU B N 1
ATOM 9223 C CA . GLU B 1 515 ? 2.105 46.219 5.992 1 93.5 515 GLU B CA 1
ATOM 9224 C C . GLU B 1 515 ? 0.905 45.312 6.289 1 93.5 515 GLU B C 1
ATOM 9226 O O . GLU B 1 515 ? 0.857 44.656 7.328 1 93.5 515 GLU B O 1
ATOM 9231 N N . ARG B 1 516 ? -0.018 45.281 5.422 1 95.38 516 ARG B N 1
ATOM 9232 C CA . ARG B 1 516 ? -1.203 44.469 5.582 1 95.38 516 ARG B CA 1
ATOM 9233 C C . ARG B 1 516 ? -0.828 42.969 5.66 1 95.38 516 ARG B C 1
ATOM 9235 O O . ARG B 1 516 ? -1.347 42.25 6.504 1 95.38 516 ARG B O 1
ATOM 9242 N N . LEU B 1 517 ? -0.009 42.531 4.793 1 95.81 517 LEU B N 1
ATOM 9243 C CA . LEU B 1 517 ? 0.386 41.156 4.73 1 95.81 517 LEU B CA 1
ATOM 9244 C C . LEU B 1 517 ? 1.204 40.75 5.957 1 95.81 517 LEU B C 1
ATOM 9246 O O . LEU B 1 517 ? 1.022 39.656 6.512 1 95.81 517 LEU B O 1
ATOM 9250 N N . TRP B 1 518 ? 2.125 41.625 6.422 1 95.88 518 TRP B N 1
ATOM 9251 C CA . TRP B 1 518 ? 2.889 41.312 7.633 1 95.88 518 TRP B CA 1
ATOM 9252 C C . TRP B 1 518 ? 1.973 41.25 8.852 1 95.88 518 TRP B C 1
ATOM 9254 O O . TRP B 1 518 ? 2.186 40.469 9.758 1 95.88 518 TRP B O 1
ATOM 9264 N N . LYS B 1 519 ? 0.969 42.188 8.859 1 97.75 519 LYS B N 1
ATOM 9265 C CA . LYS B 1 519 ? -0.007 42.125 9.945 1 97.75 519 LYS B CA 1
ATOM 9266 C C . LYS B 1 519 ? -0.726 40.781 9.969 1 97.75 519 LYS B C 1
ATOM 9268 O O . LYS B 1 519 ? -0.945 40.188 11.039 1 97.75 519 LYS B O 1
ATOM 9273 N N . LEU B 1 520 ? -1.122 40.281 8.852 1 98.12 520 LEU B N 1
ATOM 9274 C CA . LEU B 1 520 ? -1.781 39 8.734 1 98.12 520 LEU B CA 1
ATOM 9275 C C . LEU B 1 520 ? -0.867 37.875 9.227 1 98.12 520 LEU B C 1
ATOM 9277 O O . LEU B 1 520 ? -1.305 36.969 9.953 1 98.12 520 LEU B O 1
ATOM 9281 N N . ILE B 1 521 ? 0.398 37.875 8.82 1 98 521 ILE B N 1
ATOM 9282 C CA . ILE B 1 521 ? 1.385 36.875 9.219 1 98 521 ILE B CA 1
ATOM 9283 C C . ILE B 1 521 ? 1.555 36.875 10.734 1 98 521 ILE B C 1
ATOM 9285 O O . ILE B 1 521 ? 1.58 35.844 11.375 1 98 521 ILE B O 1
ATOM 9289 N N . MET B 1 522 ? 1.633 38.062 11.305 1 98.19 522 MET B N 1
ATOM 9290 C CA . MET B 1 522 ? 1.833 38.188 12.742 1 98.19 522 MET B CA 1
ATOM 9291 C C . MET B 1 522 ? 0.572 37.781 13.508 1 98.19 522 MET B C 1
ATOM 9293 O O . MET B 1 522 ? 0.65 37.281 14.617 1 98.19 522 MET B O 1
ATOM 9297 N N . GLU B 1 523 ? -0.618 38.062 12.906 1 98.38 523 GLU B N 1
ATOM 9298 C CA . GLU B 1 523 ? -1.857 37.562 13.5 1 98.38 523 GLU B CA 1
ATOM 9299 C C . GLU B 1 523 ? -1.858 36.062 13.578 1 98.38 523 GLU B C 1
ATOM 9301 O O . GLU B 1 523 ? -2.352 35.469 14.547 1 98.38 523 GLU B O 1
ATOM 9306 N N . LEU B 1 524 ? -1.394 35.406 12.555 1 98.5 524 LEU B N 1
ATOM 9307 C CA . LEU B 1 524 ? -1.253 33.969 12.57 1 98.5 524 LEU B CA 1
ATOM 9308 C C . LEU B 1 524 ? -0.323 33.531 13.695 1 98.5 524 LEU B C 1
ATOM 9310 O O . LEU B 1 524 ? -0.647 32.594 14.453 1 98.5 524 LEU B O 1
ATOM 9314 N N . ALA B 1 525 ? 0.853 34.156 13.789 1 98.38 525 ALA B N 1
ATOM 9315 C CA . ALA B 1 525 ? 1.812 33.812 14.836 1 98.38 525 ALA B CA 1
ATOM 9316 C C . ALA B 1 525 ? 1.181 33.938 16.219 1 98.38 525 ALA B C 1
ATOM 9318 O O . ALA B 1 525 ? 1.375 33.094 17.078 1 98.38 525 ALA B O 1
ATOM 9319 N N . LYS B 1 526 ? 0.452 35 16.422 1 98.12 526 LYS B N 1
ATOM 9320 C CA . LYS B 1 526 ? -0.225 35.219 17.688 1 98.12 526 LYS B CA 1
ATOM 9321 C C . LYS B 1 526 ? -1.251 34.125 17.969 1 98.12 526 LYS B C 1
ATOM 9323 O O . LYS B 1 526 ? -1.34 33.625 19.078 1 98.12 526 LYS B O 1
ATOM 9328 N N . SER B 1 527 ? -2.057 33.812 16.953 1 97.25 527 SER B N 1
ATOM 9329 C CA . SER B 1 527 ? -3.037 32.75 17.094 1 97.25 527 SER B CA 1
ATOM 9330 C C . SER B 1 527 ? -2.367 31.422 17.484 1 97.25 527 SER B C 1
ATOM 9332 O O . SER B 1 527 ? -2.879 30.688 18.328 1 97.25 527 SER B O 1
ATOM 9334 N N . MET B 1 528 ? -1.253 31.125 16.875 1 97.62 528 MET B N 1
ATOM 9335 C CA . MET B 1 528 ? -0.516 29.891 17.172 1 97.62 528 MET B CA 1
ATOM 9336 C C . MET B 1 528 ? 0.046 29.922 18.594 1 97.62 528 MET B C 1
ATOM 9338 O O . MET B 1 528 ? 0.028 28.922 19.297 1 97.62 528 MET B O 1
ATOM 9342 N N . ARG B 1 529 ? 0.501 31.109 19.062 1 96.38 529 ARG B N 1
ATOM 9343 C CA . ARG B 1 529 ? 0.957 31.266 20.438 1 96.38 529 ARG B CA 1
ATOM 9344 C C . ARG B 1 529 ? -0.186 31.031 21.422 1 96.38 529 ARG B C 1
ATOM 9346 O O . ARG B 1 529 ? -0.004 30.375 22.453 1 96.38 529 ARG B O 1
ATOM 9353 N N . ASP B 1 530 ? -1.322 31.562 21.062 1 94.75 530 ASP B N 1
ATOM 9354 C CA . ASP B 1 530 ? -2.496 31.391 21.906 1 94.75 530 ASP B CA 1
ATOM 9355 C C . ASP B 1 530 ? -2.875 29.922 22.031 1 94.75 530 ASP B C 1
ATOM 9357 O O . ASP B 1 530 ? -3.199 29.438 23.109 1 94.75 530 ASP B O 1
ATOM 9361 N N . MET B 1 531 ? -2.842 29.234 20.938 1 93.88 531 MET B N 1
ATOM 9362 C CA . MET B 1 531 ? -3.176 27.812 20.922 1 93.88 531 MET B CA 1
ATOM 9363 C C . MET B 1 531 ? -2.189 27.016 21.766 1 93.88 531 MET B C 1
ATOM 9365 O O . MET B 1 531 ? -2.58 26.094 22.484 1 93.88 531 MET B O 1
ATOM 9369 N N . THR B 1 532 ? -0.925 27.375 21.703 1 94.31 532 THR B N 1
ATOM 9370 C CA . THR B 1 532 ? 0.114 26.625 22.391 1 94.31 532 THR B CA 1
ATOM 9371 C C . THR B 1 532 ? 0.057 26.875 23.891 1 94.31 532 THR B C 1
ATOM 9373 O O . THR B 1 532 ? 0.651 26.125 24.672 1 94.31 532 THR B O 1
ATOM 9376 N N . SER B 1 533 ? -0.627 27.859 24.266 1 92.88 533 SER B N 1
ATOM 9377 C CA . SER B 1 533 ? -0.834 28.109 25.688 1 92.88 533 SER B CA 1
ATOM 9378 C C . SER B 1 533 ? -1.787 27.078 26.297 1 92.88 533 SER B C 1
ATOM 9380 O O . SER B 1 533 ? -1.737 26.797 27.5 1 92.88 533 SER B O 1
ATOM 9382 N N . VAL B 1 534 ? -2.609 26.5 25.438 1 92.38 534 VAL B N 1
ATOM 9383 C CA . VAL B 1 534 ? -3.619 25.547 25.891 1 92.38 534 VAL B CA 1
ATOM 9384 C C . VAL B 1 534 ? -3.225 24.125 25.469 1 92.38 534 VAL B C 1
ATOM 9386 O O . VAL B 1 534 ? -3.428 23.172 26.219 1 92.38 534 VAL B O 1
ATOM 9389 N N . LEU B 1 535 ? -2.686 24.016 24.297 1 93.88 535 LEU B N 1
ATOM 9390 C CA . LEU B 1 535 ? -2.383 22.719 23.703 1 93.88 535 LEU B CA 1
ATOM 9391 C C . LEU B 1 535 ? -0.876 22.5 23.594 1 93.88 535 LEU B C 1
ATOM 9393 O O . LEU B 1 535 ? -0.107 23.469 23.625 1 93.88 535 LEU B O 1
ATOM 9397 N N . ASP B 1 536 ? -0.493 21.25 23.5 1 89.31 536 ASP B N 1
ATOM 9398 C CA . ASP B 1 536 ? 0.898 20.891 23.234 1 89.31 536 ASP B CA 1
ATOM 9399 C C . ASP B 1 536 ? 1.127 20.656 21.75 1 89.31 536 ASP B C 1
ATOM 9401 O O . ASP B 1 536 ? 1.13 19.516 21.297 1 89.31 536 ASP B O 1
ATOM 9405 N N . CYS B 1 537 ? 1.226 21.688 20.969 1 92.94 537 CYS B N 1
ATOM 9406 C CA . CYS B 1 537 ? 1.427 21.625 19.531 1 92.94 537 CYS B CA 1
ATOM 9407 C C . CYS B 1 537 ? 2.834 22.078 19.156 1 92.94 537 CYS B C 1
ATOM 9409 O O . CYS B 1 537 ? 3.137 23.266 19.172 1 92.94 537 CYS B O 1
ATOM 9411 N N . ALA B 1 538 ? 3.637 21.203 18.75 1 94.06 538 ALA B N 1
ATOM 9412 C CA . ALA B 1 538 ? 5.039 21.469 18.438 1 94.06 538 ALA B CA 1
ATOM 9413 C C . ALA B 1 538 ? 5.168 22.312 17.188 1 94.06 538 ALA B C 1
ATOM 9415 O O . ALA B 1 538 ? 6.016 23.219 17.109 1 94.06 538 ALA B O 1
ATOM 9416 N N . VAL B 1 539 ? 4.375 22.078 16.156 1 96.5 539 VAL B N 1
ATOM 9417 C CA . VAL B 1 539 ? 4.461 22.812 14.898 1 96.5 539 VAL B CA 1
ATOM 9418 C C . VAL B 1 539 ? 4.07 24.266 15.117 1 96.5 539 VAL B C 1
ATOM 9420 O O . VAL B 1 539 ? 4.773 25.172 14.68 1 96.5 539 VAL B O 1
ATOM 9423 N N . ALA B 1 540 ? 2.941 24.469 15.828 1 97.38 540 ALA B N 1
ATOM 9424 C CA . ALA B 1 540 ? 2.475 25.828 16.078 1 97.38 540 ALA B CA 1
ATOM 9425 C C . ALA B 1 540 ? 3.508 26.625 16.859 1 97.38 540 ALA B C 1
ATOM 9427 O O . ALA B 1 540 ? 3.732 27.812 16.578 1 97.38 540 ALA B O 1
ATOM 9428 N N . THR B 1 541 ? 4.109 26.016 17.812 1 97.12 541 THR B N 1
ATOM 9429 C CA . THR B 1 541 ? 5.121 26.672 18.641 1 97.12 541 THR B CA 1
ATOM 9430 C C . THR B 1 541 ? 6.305 27.109 17.781 1 97.12 541 THR B C 1
ATOM 9432 O O . THR B 1 541 ? 6.73 28.266 17.844 1 97.12 541 THR B O 1
ATOM 9435 N N . GLN B 1 542 ? 6.82 26.234 16.984 1 96.06 542 GLN B N 1
ATOM 9436 C CA . GLN B 1 542 ? 8.008 26.5 16.172 1 96.06 542 GLN B CA 1
ATOM 9437 C C . GLN B 1 542 ? 7.68 27.453 15.023 1 96.06 542 GLN B C 1
ATOM 9439 O O . GLN B 1 542 ? 8.492 28.312 14.672 1 96.06 542 GLN B O 1
ATOM 9444 N N . ALA B 1 543 ? 6.496 27.297 14.484 1 96.88 543 ALA B N 1
ATOM 9445 C CA . ALA B 1 543 ? 6.047 28.172 13.398 1 96.88 543 ALA B CA 1
ATOM 9446 C C . ALA B 1 543 ? 5.941 29.609 13.867 1 96.88 543 ALA B C 1
ATOM 9448 O O . ALA B 1 543 ? 6.391 30.531 13.172 1 96.88 543 ALA B O 1
ATOM 9449 N N . ALA B 1 544 ? 5.324 29.797 15.039 1 97.75 544 ALA B N 1
ATOM 9450 C CA . ALA B 1 544 ? 5.211 31.141 15.594 1 97.75 544 ALA B CA 1
ATOM 9451 C C . ALA B 1 544 ? 6.586 31.766 15.789 1 97.75 544 ALA B C 1
ATOM 9453 O O . ALA B 1 544 ? 6.797 32.938 15.445 1 97.75 544 ALA B O 1
ATOM 9454 N N . GLU B 1 545 ? 7.496 31 16.281 1 95.38 545 GLU B N 1
ATOM 9455 C CA . GLU B 1 545 ? 8.852 31.5 16.516 1 95.38 545 GLU B CA 1
ATOM 9456 C C . GLU B 1 545 ? 9.516 31.938 15.211 1 95.38 545 GLU B C 1
ATOM 9458 O O . GLU B 1 545 ? 10.133 33 15.141 1 95.38 545 GLU B O 1
ATOM 9463 N N . VAL B 1 546 ? 9.414 31.109 14.203 1 94.31 546 VAL B N 1
ATOM 9464 C CA . VAL B 1 546 ? 10.023 31.391 12.906 1 94.31 546 VAL B CA 1
ATOM 9465 C C . VAL B 1 546 ? 9.422 32.656 12.32 1 94.31 546 VAL B C 1
ATOM 9467 O O . VAL B 1 546 ? 10.156 33.562 11.875 1 94.31 546 VAL B O 1
ATOM 9470 N N . LEU B 1 547 ? 8.125 32.812 12.328 1 96.31 547 LEU B N 1
ATOM 9471 C CA . LEU B 1 547 ? 7.445 33.969 11.742 1 96.31 547 LEU B CA 1
ATOM 9472 C C . LEU B 1 547 ? 7.777 35.25 12.5 1 96.31 547 LEU B C 1
ATOM 9474 O O . LEU B 1 547 ? 7.992 36.312 11.891 1 96.31 547 LEU B O 1
ATOM 9478 N N . GLU B 1 548 ? 7.824 35.156 13.82 1 95.81 548 GLU B N 1
ATOM 9479 C CA . GLU B 1 548 ? 8.195 36.312 14.656 1 95.81 548 GLU B CA 1
ATOM 9480 C C . GLU B 1 548 ? 9.617 36.75 14.367 1 95.81 548 GLU B C 1
ATOM 9482 O O . GLU B 1 548 ? 9.891 37.969 14.273 1 95.81 548 GLU B O 1
ATOM 9487 N N . ASN B 1 549 ? 10.484 35.812 14.211 1 92.94 549 ASN B N 1
ATOM 9488 C CA . ASN B 1 549 ? 11.883 36.125 13.938 1 92.94 549 ASN B CA 1
ATOM 9489 C C . ASN B 1 549 ? 12.055 36.719 12.547 1 92.94 549 ASN B C 1
ATOM 9491 O O . ASN B 1 549 ? 12.867 37.625 12.344 1 92.94 549 ASN B O 1
ATOM 9495 N N . LEU B 1 550 ? 11.359 36.219 11.578 1 91.81 550 LEU B N 1
ATOM 9496 C CA . LEU B 1 550 ? 11.406 36.781 10.234 1 91.81 550 LEU B CA 1
ATOM 9497 C C . LEU B 1 550 ? 10.914 38.219 10.227 1 91.81 550 LEU B C 1
ATOM 9499 O O . LEU B 1 550 ? 11.508 39.094 9.578 1 91.81 550 LEU B O 1
ATOM 9503 N N . HIS B 1 551 ? 9.82 38.438 10.922 1 93.56 551 HIS B N 1
ATOM 9504 C CA . HIS B 1 551 ? 9.273 39.781 11.023 1 93.56 551 HIS B CA 1
ATOM 9505 C C . HIS B 1 551 ? 10.273 40.719 11.688 1 93.56 551 HIS B C 1
ATOM 9507 O O . HIS B 1 551 ? 10.484 41.844 11.203 1 93.56 551 HIS B O 1
ATOM 9513 N N . ALA B 1 552 ? 10.867 40.281 12.766 1 92.25 552 ALA B N 1
ATOM 9514 C CA . ALA B 1 552 ? 11.828 41.094 13.5 1 92.25 552 ALA B CA 1
ATOM 9515 C C . ALA B 1 552 ? 13.055 41.406 12.648 1 92.25 552 ALA B C 1
ATOM 9517 O O . ALA B 1 552 ? 13.562 42.531 12.656 1 92.25 552 ALA B O 1
ATOM 9518 N N . ALA B 1 553 ? 13.523 40.406 11.938 1 89.44 553 ALA B N 1
ATOM 9519 C CA . ALA B 1 553 ? 14.695 40.594 11.086 1 89.44 553 ALA B CA 1
ATOM 9520 C C . ALA B 1 553 ? 14.414 41.562 9.961 1 89.44 553 ALA B C 1
ATOM 9522 O O . ALA B 1 553 ? 15.258 42.406 9.633 1 89.44 553 ALA B O 1
ATOM 9523 N N . ARG B 1 554 ? 13.297 41.469 9.352 1 88.06 554 ARG B N 1
ATOM 9524 C CA . ARG B 1 554 ? 12.906 42.344 8.25 1 88.06 554 ARG B CA 1
ATOM 9525 C C . ARG B 1 554 ? 12.781 43.812 8.727 1 88.06 554 ARG B C 1
ATOM 9527 O O . ARG B 1 554 ? 13.07 44.719 7.973 1 88.06 554 ARG B O 1
ATOM 9534 N N . HIS B 1 555 ? 12.359 43.969 9.992 1 88.56 555 HIS B N 1
ATOM 9535 C CA . HIS B 1 555 ? 12.07 45.312 10.484 1 88.56 555 HIS B CA 1
ATOM 9536 C C . HIS B 1 555 ? 13.195 45.844 11.375 1 88.56 555 HIS B C 1
ATOM 9538 O O . HIS B 1 555 ? 13.055 46.875 12.016 1 88.56 555 HIS B O 1
ATOM 9544 N N . GLY B 1 556 ? 14.25 45 11.438 1 86.12 556 GLY B N 1
ATOM 9545 C CA . GLY B 1 556 ? 15.453 45.438 12.117 1 86.12 556 GLY B CA 1
ATOM 9546 C C . GLY B 1 556 ? 15.367 45.344 13.633 1 86.12 556 GLY B C 1
ATOM 9547 O O . GLY B 1 556 ? 16.125 46 14.352 1 86.12 556 GLY B O 1
ATOM 9548 N N . THR B 1 557 ? 14.43 44.594 14.156 1 86.12 557 THR B N 1
ATOM 9549 C CA . THR B 1 557 ? 14.242 44.469 15.594 1 86.12 557 THR B CA 1
ATOM 9550 C C . THR B 1 557 ? 14.609 43.062 16.062 1 86.12 557 THR B C 1
ATOM 9552 O O . THR B 1 557 ? 14.148 42.625 17.109 1 86.12 557 THR B O 1
ATOM 9555 N N . PHE B 1 558 ? 15.344 42.406 15.227 1 87.56 558 PHE B N 1
ATOM 9556 C CA . PHE B 1 558 ? 15.711 41.062 15.555 1 87.56 558 PHE B CA 1
ATOM 9557 C C . PHE B 1 558 ? 16.734 41.031 16.688 1 87.56 558 PHE B C 1
ATOM 9559 O O . PHE B 1 558 ? 17.812 41.594 16.562 1 87.56 558 PHE B O 1
ATOM 9566 N N . PHE B 1 559 ? 16.359 40.438 17.828 1 77.94 559 PHE B N 1
ATOM 9567 C CA . PHE B 1 559 ? 17.25 40.312 18.984 1 77.94 559 PHE B CA 1
ATOM 9568 C C . PHE B 1 559 ? 17.453 38.812 19.328 1 77.94 559 PHE B C 1
ATOM 9570 O O . PHE B 1 559 ? 17.812 38.5 20.469 1 77.94 559 PHE B O 1
ATOM 9577 N N . GLY B 1 560 ? 17.125 38.031 18.438 1 73.12 560 GLY B N 1
ATOM 9578 C CA . GLY B 1 560 ? 17.297 36.625 18.688 1 73.12 560 GLY B CA 1
ATOM 9579 C C . GLY B 1 560 ? 18.75 36.188 18.703 1 73.12 560 GLY B C 1
ATOM 9580 O O . GLY B 1 560 ? 19.641 37 18.891 1 73.12 560 GLY B O 1
ATOM 9581 N N . PRO B 1 561 ? 18.938 34.844 18.781 1 77.75 561 PRO B N 1
ATOM 9582 C CA . PRO B 1 561 ? 20.312 34.312 18.781 1 77.75 561 PRO B CA 1
ATOM 9583 C C . PRO B 1 561 ? 21.125 34.812 17.594 1 77.75 561 PRO B C 1
ATOM 9585 O O . PRO B 1 561 ? 20.562 35.188 16.562 1 77.75 561 PRO B O 1
ATOM 9588 N N . GLU B 1 562 ? 22.422 34.938 17.797 1 75.44 562 GLU B N 1
ATOM 9589 C CA . GLU B 1 562 ? 23.328 35.438 16.766 1 75.44 562 GLU B CA 1
ATOM 9590 C C . GLU B 1 562 ? 23.141 34.656 15.461 1 75.44 562 GLU B C 1
ATOM 9592 O O . GLU B 1 562 ? 23.203 35.219 14.375 1 75.44 562 GLU B O 1
ATOM 9597 N N . ASN B 1 563 ? 22.922 33.375 15.672 1 80.5 563 ASN B N 1
ATOM 9598 C CA . ASN B 1 563 ? 22.688 32.531 14.516 1 80.5 563 ASN B CA 1
ATOM 9599 C C . ASN B 1 563 ? 21.422 31.656 14.695 1 80.5 563 ASN B C 1
ATOM 9601 O O . ASN B 1 563 ? 21.484 30.594 15.312 1 80.5 563 ASN B O 1
ATOM 9605 N N . PHE B 1 564 ? 20.359 32.281 14.242 1 88.81 564 PHE B N 1
ATOM 9606 C CA . PHE B 1 564 ? 19.125 31.516 14.227 1 88.81 564 PHE B CA 1
ATOM 9607 C C . PHE B 1 564 ? 19.031 30.641 12.984 1 88.81 564 PHE B C 1
ATOM 9609 O O . PHE B 1 564 ? 19.047 31.156 11.859 1 88.81 564 PHE B O 1
ATOM 9616 N N . GLU B 1 565 ? 19.094 29.312 13.156 1 88.19 565 GLU B N 1
ATOM 9617 C CA . GLU B 1 565 ? 19.031 28.359 12.047 1 88.19 565 GLU B CA 1
ATOM 9618 C C . GLU B 1 565 ? 17.969 27.297 12.297 1 88.19 565 GLU B C 1
ATOM 9620 O O . GLU B 1 565 ? 17.953 26.672 13.359 1 88.19 565 GLU B O 1
ATOM 9625 N N . VAL B 1 566 ? 17.094 27.203 11.352 1 88.62 566 VAL B N 1
ATOM 9626 C CA . VAL B 1 566 ? 16.062 26.188 11.453 1 88.62 566 VAL B CA 1
ATOM 9627 C C . VAL B 1 566 ? 15.977 25.391 10.148 1 88.62 566 VAL B C 1
ATOM 9629 O O . VAL B 1 566 ? 16.203 25.938 9.07 1 88.62 566 VAL B O 1
ATOM 9632 N N . THR B 1 567 ? 15.789 24.078 10.281 1 84.31 567 THR B N 1
ATOM 9633 C CA . THR B 1 567 ? 15.469 23.188 9.164 1 84.31 567 THR B CA 1
ATOM 9634 C C . THR B 1 567 ? 14.008 22.75 9.227 1 84.31 567 THR B C 1
ATOM 9636 O O . THR B 1 567 ? 13.633 21.953 10.094 1 84.31 567 THR B O 1
ATOM 9639 N N . ILE B 1 568 ? 13.227 23.281 8.414 1 84.38 568 ILE B N 1
ATOM 9640 C CA . ILE B 1 568 ? 11.789 23.047 8.414 1 84.38 568 ILE B CA 1
ATOM 9641 C C . ILE B 1 568 ? 11.453 21.922 7.438 1 84.38 568 ILE B C 1
ATOM 9643 O O . ILE B 1 568 ? 11.781 22 6.25 1 84.38 568 ILE B O 1
ATOM 9647 N N . PRO B 1 569 ? 10.781 20.875 7.973 1 79.38 569 PRO B N 1
ATOM 9648 C CA . PRO B 1 569 ? 10.398 19.766 7.086 1 79.38 569 PRO B CA 1
ATOM 9649 C C . PRO B 1 569 ? 9.602 20.234 5.871 1 79.38 569 PRO B C 1
ATOM 9651 O O . PRO B 1 569 ? 8.742 21.109 5.992 1 79.38 569 PRO B O 1
ATOM 9654 N N . TYR B 1 570 ? 9.859 19.719 4.73 1 73 570 TYR B N 1
ATOM 9655 C CA . TYR B 1 570 ? 9.164 19.953 3.465 1 73 570 TYR B CA 1
ATOM 9656 C C . TYR B 1 570 ? 9.328 21.391 3.006 1 73 570 TYR B C 1
ATOM 9658 O O . TYR B 1 570 ? 8.586 21.859 2.131 1 73 570 TYR B O 1
ATOM 9666 N N . PHE B 1 571 ? 10.18 22.203 3.648 1 74.31 571 PHE B N 1
ATOM 9667 C CA . PHE B 1 571 ? 10.461 23.578 3.244 1 74.31 571 PHE B CA 1
ATOM 9668 C C . PHE B 1 571 ? 11.945 23.766 2.973 1 74.31 571 PHE B C 1
ATOM 9670 O O . PHE B 1 571 ? 12.336 24.109 1.854 1 74.31 571 PHE B O 1
ATOM 9677 N N . GLY B 1 572 ? 12.688 23.531 3.965 1 79.38 572 GLY B N 1
ATOM 9678 C CA . GLY B 1 572 ? 14.117 23.734 3.83 1 79.38 572 GLY B CA 1
ATOM 9679 C C . GLY B 1 572 ? 14.742 24.406 5.039 1 79.38 572 GLY B C 1
ATOM 9680 O O . GLY B 1 572 ? 14.266 24.234 6.164 1 79.38 572 GLY B O 1
ATOM 9681 N N . ARG B 1 573 ? 15.852 25.016 4.684 1 82.75 573 ARG B N 1
ATOM 9682 C CA . ARG B 1 573 ? 16.609 25.641 5.762 1 82.75 573 ARG B CA 1
ATOM 9683 C C . ARG B 1 573 ? 16.484 27.156 5.727 1 82.75 573 ARG B C 1
ATOM 9685 O O . ARG B 1 573 ? 16.469 27.766 4.652 1 82.75 573 ARG B O 1
ATOM 9692 N N . MET B 1 574 ? 16.312 27.703 6.848 1 84.94 574 MET B N 1
ATOM 9693 C CA . MET B 1 574 ? 16.266 29.156 7.023 1 84.94 574 MET B CA 1
ATOM 9694 C C . MET B 1 574 ? 17.266 29.609 8.078 1 84.94 574 MET B C 1
ATOM 9696 O O . MET B 1 574 ? 17.406 28.984 9.125 1 84.94 574 MET B O 1
ATOM 9700 N N . ARG B 1 575 ? 18 30.625 7.734 1 87.25 575 ARG B N 1
ATOM 9701 C CA . ARG B 1 575 ? 18.984 31.172 8.664 1 87.25 575 ARG B CA 1
ATOM 9702 C C . ARG B 1 575 ? 18.859 32.688 8.766 1 87.25 575 ARG B C 1
ATOM 9704 O O . ARG B 1 575 ? 18.641 33.375 7.766 1 87.25 575 ARG B O 1
ATOM 9711 N N . ILE B 1 576 ? 18.938 33.188 9.945 1 88.88 576 ILE B N 1
ATOM 9712 C CA . ILE B 1 576 ? 19.016 34.625 10.219 1 88.88 576 ILE B CA 1
ATOM 9713 C C . ILE B 1 576 ? 20.297 34.906 11 1 88.88 576 ILE B C 1
ATOM 9715 O O . ILE B 1 576 ? 20.562 34.312 12.039 1 88.88 576 ILE B O 1
ATOM 9719 N N . SER B 1 577 ? 21.078 35.688 10.469 1 87.5 577 SER B N 1
ATOM 9720 C CA . SER B 1 577 ? 22.312 36.062 11.148 1 87.5 577 SER B CA 1
ATOM 9721 C C . SER B 1 577 ? 22.453 37.562 11.234 1 87.5 577 SER B C 1
ATOM 9723 O O . SER B 1 577 ? 21.906 38.312 10.398 1 87.5 577 SER B O 1
ATOM 9725 N N . ARG B 1 578 ? 23.141 38 12.273 1 84.31 578 ARG B N 1
ATOM 9726 C CA . ARG B 1 578 ? 23.484 39.406 12.438 1 84.31 578 ARG B CA 1
ATOM 9727 C C . ARG B 1 578 ? 24.938 39.656 12.086 1 84.31 578 ARG B C 1
ATOM 9729 O O . ARG B 1 578 ? 25.844 39 12.625 1 84.31 578 ARG B O 1
ATOM 9736 N N . VAL B 1 579 ? 25.062 40.469 11.125 1 81.44 579 VAL B N 1
ATOM 9737 C CA . VAL B 1 579 ? 26.422 40.812 10.695 1 81.44 579 VAL B CA 1
ATOM 9738 C C . VAL B 1 579 ? 26.75 42.219 11.172 1 81.44 579 VAL B C 1
ATOM 9740 O O . VAL B 1 579 ? 26.047 43.188 10.859 1 81.44 579 VAL B O 1
ATOM 9743 N N . GLU B 1 580 ? 27.875 42.281 11.93 1 79.81 580 GLU B N 1
ATOM 9744 C CA . GLU B 1 580 ? 28.328 43.594 12.414 1 79.81 580 GLU B CA 1
ATOM 9745 C C . GLU B 1 580 ? 29.094 44.344 11.328 1 79.81 580 GLU B C 1
ATOM 9747 O O . GLU B 1 580 ? 29.844 43.75 10.562 1 79.81 580 GLU B O 1
ATOM 9752 N N . LYS B 1 581 ? 28.734 45.562 11.078 1 77.56 581 LYS B N 1
ATOM 9753 C CA . LYS B 1 581 ? 29.453 46.438 10.164 1 77.56 581 LYS B CA 1
ATOM 9754 C C . LYS B 1 581 ? 30.203 47.531 10.922 1 77.56 581 LYS B C 1
ATOM 9756 O O . LYS B 1 581 ? 29.812 47.906 12.023 1 77.56 581 LYS B O 1
ATOM 9761 N N . PRO B 1 582 ? 31.5 47.938 10.352 1 77.06 582 PRO B N 1
ATOM 9762 C CA . PRO B 1 582 ? 32.25 49.031 11.016 1 77.06 582 PRO B CA 1
ATOM 9763 C C . PRO B 1 582 ? 31.422 50.281 11.227 1 77.06 582 PRO B C 1
ATOM 9765 O O . PRO B 1 582 ? 30.594 50.625 10.375 1 77.06 582 PRO B O 1
ATOM 9768 N N . ALA B 1 583 ? 31.547 51 12.438 1 72.31 583 ALA B N 1
ATOM 9769 C CA . ALA B 1 583 ? 30.859 52.281 12.703 1 72.31 583 ALA B CA 1
ATOM 9770 C C . ALA B 1 583 ? 31.125 53.281 11.594 1 72.31 583 ALA B C 1
ATOM 9772 O O . ALA B 1 583 ? 32.219 53.312 11 1 72.31 583 ALA B O 1
ATOM 9773 N N . PRO B 1 584 ? 30.031 53.875 11.305 1 78.12 584 PRO B N 1
ATOM 9774 C CA . PRO B 1 584 ? 28.75 54.125 11.969 1 78.12 584 PRO B CA 1
ATOM 9775 C C . PRO B 1 584 ? 27.625 53.25 11.414 1 78.12 584 PRO B C 1
ATOM 9777 O O . PRO B 1 584 ? 26.438 53.5 11.68 1 78.12 584 PRO B O 1
ATOM 9780 N N . ALA B 1 585 ? 28 52.344 10.617 1 70.81 585 ALA B N 1
ATOM 9781 C CA . ALA B 1 585 ? 26.938 51.562 10 1 70.81 585 ALA B CA 1
ATOM 9782 C C . ALA B 1 585 ? 26.281 50.625 11.023 1 70.81 585 ALA B C 1
ATOM 9784 O O . ALA B 1 585 ? 26.922 50.188 11.961 1 70.81 585 ALA B O 1
ATOM 9785 N N . LEU B 1 586 ? 24.953 50.594 11.016 1 74.62 586 LEU B N 1
ATOM 9786 C CA . LEU B 1 586 ? 24.188 49.719 11.891 1 74.62 586 LEU B CA 1
ATOM 9787 C C . LEU B 1 586 ? 24.375 48.25 11.477 1 74.62 586 LEU B C 1
ATOM 9789 O O . LEU B 1 586 ? 24.609 47.969 10.297 1 74.62 586 LEU B O 1
ATOM 9793 N N . PRO B 1 587 ? 24.375 47.406 12.383 1 77.94 587 PRO B N 1
ATOM 9794 C CA . PRO B 1 587 ? 24.438 45.969 12.055 1 77.94 587 PRO B CA 1
ATOM 9795 C C . PRO B 1 587 ? 23.344 45.562 11.078 1 77.94 587 PRO B C 1
ATOM 9797 O O . PRO B 1 587 ? 22.312 46.219 10.969 1 77.94 587 PRO B O 1
ATOM 9800 N N . GLN B 1 588 ? 23.656 44.531 10.328 1 80.88 588 GLN B N 1
ATOM 9801 C CA . GLN B 1 588 ? 22.703 44.031 9.328 1 80.88 588 GLN B CA 1
ATOM 9802 C C . GLN B 1 588 ? 22.203 42.656 9.68 1 80.88 588 GLN B C 1
ATOM 9804 O O . GLN B 1 588 ? 22.969 41.812 10.172 1 80.88 588 GLN B O 1
ATOM 9809 N N . ASN B 1 589 ? 20.875 42.5 9.523 1 79.19 589 ASN B N 1
ATOM 9810 C CA . ASN B 1 589 ? 20.281 41.188 9.594 1 79.19 589 ASN B CA 1
ATOM 9811 C C . ASN B 1 589 ? 20.281 40.5 8.234 1 79.19 589 ASN B C 1
ATOM 9813 O O . ASN B 1 589 ? 19.812 41.062 7.246 1 79.19 589 ASN B O 1
ATOM 9817 N N . VAL B 1 590 ? 20.828 39.312 8.18 1 80.12 590 VAL B N 1
ATOM 9818 C CA . VAL B 1 590 ? 20.906 38.531 6.949 1 80.12 590 VAL B CA 1
ATOM 9819 C C . VAL B 1 590 ? 19.969 37.344 7.035 1 80.12 590 VAL B C 1
ATOM 9821 O O . VAL B 1 590 ? 20.062 36.531 7.973 1 80.12 590 VAL B O 1
ATOM 9824 N N . ILE B 1 591 ? 19.047 37.281 6.145 1 80.44 591 ILE B N 1
ATOM 9825 C CA . ILE B 1 591 ? 18.141 36.156 6.051 1 80.44 591 ILE B CA 1
ATOM 9826 C C . ILE B 1 591 ? 18.516 35.281 4.859 1 80.44 591 ILE B C 1
ATOM 9828 O O . ILE B 1 591 ? 18.625 35.75 3.732 1 80.44 591 ILE B O 1
ATOM 9832 N N . GLU B 1 592 ? 18.75 34 5.105 1 79.06 592 GLU B N 1
ATOM 9833 C CA . GLU B 1 592 ? 19.094 33 4.07 1 79.06 592 GLU B CA 1
ATOM 9834 C C . GLU B 1 592 ? 18.031 31.922 3.979 1 79.06 592 GLU B C 1
ATOM 9836 O O . GLU B 1 592 ? 17.625 31.359 4.996 1 79.06 592 GLU B O 1
ATOM 9841 N N . PHE B 1 593 ? 17.531 31.719 2.793 1 76 593 PHE B N 1
ATOM 9842 C CA . PHE B 1 593 ? 16.609 30.625 2.516 1 76 593 PHE B CA 1
ATOM 9843 C C . PHE B 1 593 ? 17.266 29.594 1.611 1 76 593 PHE B C 1
ATOM 9845 O O . PHE B 1 593 ? 17.953 29.938 0.646 1 76 593 PHE B O 1
ATOM 9852 N N . GLU B 1 594 ? 17.219 28.328 1.99 1 74.25 594 GLU B N 1
ATOM 9853 C CA . GLU B 1 594 ? 17.625 27.219 1.139 1 74.25 594 GLU B CA 1
ATOM 9854 C C . GLU B 1 594 ? 16.5 26.172 1.022 1 74.25 594 GLU B C 1
ATOM 9856 O O . GLU B 1 594 ? 15.961 25.719 2.033 1 74.25 594 GLU B O 1
ATOM 9861 N N . THR B 1 595 ? 16.062 25.938 -0.137 1 69 595 THR B N 1
ATOM 9862 C CA . THR B 1 595 ? 14.969 24.984 -0.305 1 69 595 THR B CA 1
ATOM 9863 C C . THR B 1 595 ? 15.156 24.172 -1.585 1 69 595 THR B C 1
ATOM 9865 O O . THR B 1 595 ? 15.859 24.609 -2.502 1 69 595 THR B O 1
ATOM 9868 N N . ASN B 1 596 ? 15 22.9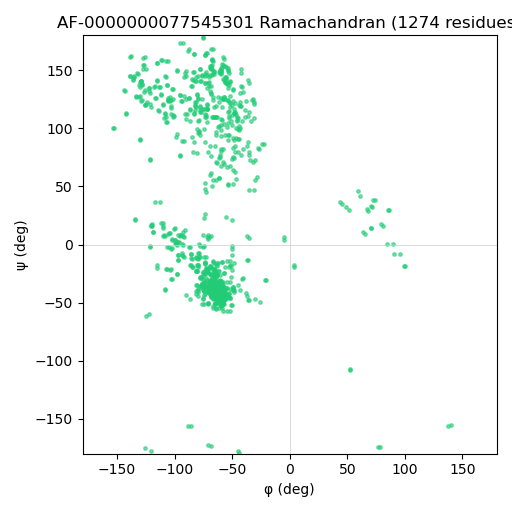06 -1.425 1 56.5 596 ASN B N 1
ATOM 9869 C CA . ASN B 1 596 ? 14.891 22.125 -2.656 1 56.5 596 ASN B CA 1
ATOM 9870 C C . ASN B 1 596 ? 13.578 22.391 -3.375 1 56.5 596 ASN B C 1
ATOM 9872 O O . ASN B 1 596 ? 12.609 22.859 -2.764 1 56.5 596 ASN B O 1
ATOM 9876 N N . VAL B 1 597 ? 13.695 22.375 -4.742 1 49.31 597 VAL B N 1
ATOM 9877 C CA . VAL B 1 597 ? 12.508 22.719 -5.52 1 49.31 597 VAL B CA 1
ATOM 9878 C C . VAL B 1 597 ? 11.258 22.297 -4.766 1 49.31 597 VAL B C 1
ATOM 9880 O O . VAL B 1 597 ? 11.211 21.219 -4.172 1 49.31 597 VAL B O 1
ATOM 9883 N N . PHE B 1 598 ? 10.625 23.391 -4.328 1 41.28 598 PHE B N 1
ATOM 9884 C CA . PHE B 1 598 ? 9.359 23.281 -3.609 1 41.28 598 PHE B CA 1
ATOM 9885 C C . PHE B 1 598 ? 8.875 21.844 -3.582 1 41.28 598 PHE B C 1
ATOM 9887 O O . PHE B 1 598 ? 7.672 21.594 -3.49 1 41.28 598 PHE B O 1
ATOM 9894 N N . ASN B 1 599 ? 9.75 21.016 -4.137 1 43.09 599 ASN B N 1
ATOM 9895 C CA . ASN B 1 599 ? 9.305 19.641 -3.887 1 43.09 599 ASN B CA 1
ATOM 9896 C C . ASN B 1 599 ? 9.539 19.234 -2.438 1 43.09 599 ASN B C 1
ATOM 9898 O O . ASN B 1 599 ? 10.68 19.266 -1.958 1 43.09 599 ASN B O 1
ATOM 9902 N N . MET B 1 600 ? 8.602 19.516 -1.733 1 42.91 600 MET B N 1
ATOM 9903 C CA . MET B 1 600 ? 8.477 19.297 -0.295 1 42.91 600 MET B CA 1
ATOM 9904 C C . MET B 1 600 ? 9.164 18 0.118 1 42.91 600 MET B C 1
ATOM 9906 O O . MET B 1 600 ? 8.938 17.5 1.219 1 42.91 600 MET B O 1
ATOM 9910 N N . HIS B 1 601 ? 9.859 17.344 -0.843 1 47.31 601 HIS B N 1
ATOM 9911 C CA . HIS B 1 601 ? 10.227 16 -0.429 1 47.31 601 HIS B CA 1
ATOM 9912 C C . HIS B 1 601 ? 11.609 15.977 0.222 1 47.31 601 HIS B C 1
ATOM 9914 O O . HIS B 1 601 ? 12.57 16.5 -0.343 1 47.31 601 HIS B O 1
ATOM 9920 N N . LEU B 1 602 ? 11.758 16.172 1.512 1 48.84 602 LEU B N 1
ATOM 9921 C CA . LEU B 1 602 ? 13.023 15.781 2.125 1 48.84 602 LEU B CA 1
ATOM 9922 C C . LEU B 1 602 ? 13.492 14.438 1.574 1 48.84 602 LEU B C 1
ATOM 9924 O O . LEU B 1 602 ? 12.68 13.594 1.201 1 48.84 602 LEU B O 1
ATOM 9928 N N . PRO B 1 603 ? 14.789 14.477 1.289 1 49 603 PRO B N 1
ATOM 9929 C CA . PRO B 1 603 ? 15.258 13.125 0.974 1 49 603 PRO B CA 1
ATOM 9930 C C . PRO B 1 603 ? 14.75 12.078 1.963 1 49 603 PRO B C 1
ATOM 9932 O O . PRO B 1 603 ? 14.797 12.297 3.176 1 49 603 PRO B O 1
ATOM 9935 N N . THR B 1 604 ? 13.898 11.289 1.533 1 48.59 604 THR B N 1
ATOM 9936 C CA . THR B 1 604 ? 13.102 10.281 2.223 1 48.59 604 THR B CA 1
ATOM 9937 C C . THR B 1 604 ? 13.945 9.531 3.244 1 48.59 604 THR B C 1
ATOM 9939 O O . THR B 1 604 ? 13.445 9.133 4.301 1 48.59 604 THR B O 1
ATOM 9942 N N . ASP B 1 605 ? 15.242 9.453 2.893 1 51.53 605 ASP B N 1
ATOM 9943 C CA . ASP B 1 605 ? 16.094 8.656 3.77 1 51.53 605 ASP B CA 1
ATOM 9944 C C . ASP B 1 605 ? 16.391 9.398 5.074 1 51.53 605 ASP B C 1
ATOM 9946 O O . ASP B 1 605 ? 16.938 8.82 6.012 1 51.53 605 ASP B O 1
ATOM 9950 N N . LEU B 1 606 ? 15.805 10.633 5.078 1 56.81 606 LEU B N 1
ATOM 9951 C CA . LEU B 1 606 ? 16.156 11.438 6.242 1 56.81 606 LEU B CA 1
ATOM 9952 C C . LEU B 1 606 ? 14.906 11.828 7.031 1 56.81 606 LEU B C 1
ATOM 9954 O O . LEU B 1 606 ? 14.961 12.727 7.879 1 56.81 606 LEU B O 1
ATOM 9958 N N . GLN B 1 607 ? 13.977 11.094 6.688 1 62 607 GLN B N 1
ATOM 9959 C CA . GLN B 1 607 ? 12.773 11.539 7.379 1 62 607 GLN B CA 1
ATOM 9960 C C . GLN B 1 607 ? 12.758 11.055 8.828 1 62 607 GLN B C 1
ATOM 9962 O O . GLN B 1 607 ? 12.828 9.852 9.086 1 62 607 GLN B O 1
ATOM 9967 N N . PRO B 1 608 ? 12.742 12.023 9.703 1 64.5 608 PRO B N 1
ATOM 9968 C CA . PRO B 1 608 ? 12.648 11.641 11.117 1 64.5 608 PRO B CA 1
ATOM 9969 C C . PRO B 1 608 ? 11.305 11.008 11.469 1 64.5 608 PRO B C 1
ATOM 9971 O O . PRO B 1 608 ? 10.328 11.18 10.734 1 64.5 608 PRO B O 1
ATOM 9974 N N . SER B 1 609 ? 11.242 10.305 12.508 1 73.81 609 SER B N 1
ATOM 9975 C CA . SER B 1 609 ? 10.047 9.586 12.945 1 73.81 609 SER B CA 1
ATOM 9976 C C . SER B 1 609 ? 8.938 10.555 13.344 1 73.81 609 SER B C 1
ATOM 9978 O O . SER B 1 609 ? 7.754 10.242 13.195 1 73.81 609 SER B O 1
ATOM 9980 N N . CYS B 1 610 ? 9.352 11.836 13.727 1 83.69 610 CYS B N 1
ATOM 9981 C CA . CYS B 1 610 ? 8.344 12.781 14.18 1 83.69 610 CYS B CA 1
ATOM 9982 C C . CYS B 1 610 ? 7.855 13.656 13.023 1 83.69 610 CYS B C 1
ATOM 9984 O O . CYS B 1 610 ? 6.871 14.383 13.164 1 83.69 610 CYS B O 1
ATOM 9986 N N . GLU B 1 611 ? 8.5 13.578 11.875 1 89.56 611 GLU B N 1
ATOM 9987 C CA . GLU B 1 611 ? 8.125 14.266 10.641 1 89.56 611 GLU B CA 1
ATOM 9988 C C . GLU B 1 611 ? 7.938 15.758 10.883 1 89.56 611 GLU B C 1
ATOM 9990 O O . GLU B 1 611 ? 8.875 16.453 11.289 1 89.56 611 GLU B O 1
ATOM 9995 N N . LEU B 1 612 ? 6.777 16.406 10.914 1 90.69 612 LEU B N 1
ATOM 9996 C CA . LEU B 1 612 ? 6.598 17.844 11.008 1 90.69 612 LEU B CA 1
ATOM 9997 C C . LEU B 1 612 ? 6.914 18.344 12.414 1 90.69 612 LEU B C 1
ATOM 9999 O O . LEU B 1 612 ? 7.215 19.531 12.609 1 90.69 612 LEU B O 1
ATOM 10003 N N . THR B 1 613 ? 6.797 17.484 13.406 1 92.25 613 THR B N 1
ATOM 10004 C CA . THR B 1 613 ? 6.93 17.906 14.797 1 92.25 613 THR B CA 1
ATOM 10005 C C . THR B 1 613 ? 8.375 17.766 15.273 1 92.25 613 THR B C 1
ATOM 10007 O O . THR B 1 613 ? 8.672 17.953 16.453 1 92.25 613 THR B O 1
ATOM 10010 N N . GLU B 1 614 ? 9.195 17.453 14.375 1 88.06 614 GLU B N 1
ATOM 10011 C CA . GLU B 1 614 ? 10.609 17.422 14.727 1 88.06 614 GLU B CA 1
ATOM 10012 C C . GLU B 1 614 ? 11.094 18.781 15.227 1 88.06 614 GLU B C 1
ATOM 10014 O O . GLU B 1 614 ? 10.484 19.797 14.922 1 88.06 614 GLU B O 1
ATOM 10019 N N . ASN B 1 615 ? 12.109 18.703 16.062 1 89.38 615 ASN B N 1
ATOM 10020 C CA . ASN B 1 615 ? 12.734 19.969 16.484 1 89.38 615 ASN B CA 1
ATOM 10021 C C . ASN B 1 615 ? 13.445 20.641 15.312 1 89.38 615 ASN B C 1
ATOM 10023 O O . ASN B 1 615 ? 14.484 20.172 14.852 1 89.38 615 ASN B O 1
ATOM 10027 N N . TRP B 1 616 ? 12.883 21.75 14.852 1 89.81 616 TRP B N 1
ATOM 10028 C CA . TRP B 1 616 ? 13.383 22.422 13.648 1 89.81 616 TRP B CA 1
ATOM 10029 C C . TRP B 1 616 ? 14.75 23.047 13.906 1 89.81 616 TRP B C 1
ATOM 10031 O O . TRP B 1 616 ? 15.484 23.344 12.961 1 89.81 616 TRP B O 1
ATOM 10041 N N . SER B 1 617 ? 15.141 23.25 15.148 1 87.25 617 SER B N 1
ATOM 10042 C CA . SER B 1 617 ? 16.391 23.938 15.5 1 87.25 617 SER B CA 1
ATOM 10043 C C . SER B 1 617 ? 17.484 22.938 15.82 1 87.25 617 SER B C 1
ATOM 10045 O O . SER B 1 617 ? 18.562 23.328 16.297 1 87.25 617 SER B O 1
ATOM 10047 N N . SER B 1 618 ? 17.203 21.688 15.703 1 77.44 618 SER B N 1
ATOM 10048 C CA . SER B 1 618 ? 18.141 20.672 16.125 1 77.44 618 SER B CA 1
ATOM 10049 C C . SER B 1 618 ? 19.359 20.625 15.203 1 77.44 618 SER B C 1
ATOM 10051 O O . SER B 1 618 ? 20.375 20 15.539 1 77.44 618 SER B O 1
ATOM 10053 N N . GLY B 1 619 ? 19.516 21.5 14.273 1 64.94 619 GLY B N 1
ATOM 10054 C CA . GLY B 1 619 ? 20.688 21.562 13.398 1 64.94 619 GLY B CA 1
ATOM 10055 C C . GLY B 1 619 ? 20.875 20.297 12.57 1 64.94 619 GLY B C 1
ATOM 10056 O O . GLY B 1 619 ? 21.984 19.797 12.445 1 64.94 619 GLY B O 1
ATOM 10057 N N . TRP B 1 620 ? 19.844 19.797 12.086 1 59.09 620 TRP B N 1
ATOM 10058 C CA . TRP B 1 620 ? 20 18.609 11.258 1 59.09 620 TRP B CA 1
ATOM 10059 C C . TRP B 1 620 ? 21 18.844 10.133 1 59.09 620 TRP B C 1
ATOM 10061 O O . TRP B 1 620 ? 20.922 19.859 9.43 1 59.09 620 TRP B O 1
ATOM 10071 N N . ASP B 1 621 ? 22.234 18.484 10.391 1 53.22 621 ASP B N 1
ATOM 10072 C CA . ASP B 1 621 ? 23.281 18.656 9.391 1 53.22 621 ASP B CA 1
ATOM 10073 C C . ASP B 1 621 ? 23.078 17.688 8.227 1 53.22 621 ASP B C 1
ATOM 10075 O O . ASP B 1 621 ? 23.625 16.578 8.227 1 53.22 621 ASP B O 1
ATOM 10079 N N . PHE B 1 622 ? 21.938 17.891 7.66 1 54.78 622 PHE B N 1
ATOM 10080 C CA . PHE B 1 622 ? 21.859 17.047 6.477 1 54.78 622 PHE B CA 1
ATOM 10081 C C . PHE B 1 622 ? 22.641 17.656 5.32 1 54.78 622 PHE B C 1
ATOM 10083 O O . PHE B 1 622 ? 22.547 18.859 5.062 1 54.78 622 PHE B O 1
ATOM 10090 N N . ASP B 1 623 ? 23.812 17.219 5.16 1 52.47 623 ASP B N 1
ATOM 10091 C CA . ASP B 1 623 ? 24.547 17.656 3.98 1 52.47 623 ASP B CA 1
ATOM 10092 C C . ASP B 1 623 ? 23.703 17.531 2.719 1 52.47 623 ASP B C 1
ATOM 10094 O O . ASP B 1 623 ? 23.828 16.547 1.981 1 52.47 623 ASP B O 1
ATOM 10098 N N . TYR B 1 624 ? 22.594 18.312 2.736 1 60.34 624 TYR B N 1
ATOM 10099 C CA . TYR B 1 624 ? 21.719 18.297 1.573 1 60.34 624 TYR B CA 1
ATOM 10100 C C . TYR B 1 624 ? 21.938 19.516 0.697 1 60.34 624 TYR B C 1
ATOM 10102 O O . TYR B 1 624 ? 22.188 20.625 1.206 1 60.34 624 TYR B O 1
ATOM 10110 N N . THR B 1 625 ? 22.203 19.188 -0.508 1 60.34 625 THR B N 1
ATOM 10111 C CA . THR B 1 625 ? 22.297 20.297 -1.453 1 60.34 625 THR B CA 1
ATOM 10112 C C . THR B 1 625 ? 20.906 20.797 -1.845 1 60.34 625 THR B C 1
ATOM 10114 O O . THR B 1 625 ? 20.094 20.016 -2.34 1 60.34 625 THR B O 1
ATOM 10117 N N . TYR B 1 626 ? 20.703 22.031 -1.416 1 66.38 626 TYR B N 1
ATOM 10118 C CA . TYR B 1 626 ? 19.438 22.656 -1.761 1 66.38 626 TYR B CA 1
ATOM 10119 C C . TYR B 1 626 ? 19.484 23.281 -3.154 1 66.38 626 TYR B C 1
ATOM 10121 O O . TYR B 1 626 ? 20.516 23.828 -3.555 1 66.38 626 TYR B O 1
ATOM 10129 N N . GLU B 1 627 ? 18.469 23.188 -3.855 1 62.38 627 GLU B N 1
ATOM 10130 C CA . GLU B 1 627 ? 18.406 23.672 -5.23 1 62.38 627 GLU B CA 1
ATOM 10131 C C . GLU B 1 627 ? 18.25 25.188 -5.273 1 62.38 627 GLU B C 1
ATOM 10133 O O . GLU B 1 627 ? 18.672 25.828 -6.238 1 62.38 627 GLU B O 1
ATOM 10138 N N . TRP B 1 628 ? 17.641 25.781 -4.254 1 65.19 628 TRP B N 1
ATOM 10139 C CA . TRP B 1 628 ? 17.422 27.219 -4.199 1 65.19 628 TRP B CA 1
ATOM 10140 C C . TRP B 1 628 ? 18 27.812 -2.918 1 65.19 628 TRP B C 1
ATOM 10142 O O . TRP B 1 628 ? 17.844 27.234 -1.836 1 65.19 628 TRP B O 1
ATOM 10152 N N . GLN B 1 629 ? 18.875 28.703 -3.229 1 69.62 629 GLN B N 1
ATOM 10153 C CA . GLN B 1 629 ? 19.406 29.469 -2.111 1 69.62 629 GLN B CA 1
ATOM 10154 C C . GLN B 1 629 ? 19.344 30.969 -2.385 1 69.62 629 GLN B C 1
ATOM 10156 O O . GLN B 1 629 ? 19.594 31.422 -3.508 1 69.62 629 GLN B O 1
ATOM 10161 N N . ASP B 1 630 ? 18.75 31.734 -1.454 1 70 630 ASP B N 1
ATOM 10162 C CA . ASP B 1 630 ? 18.734 33.188 -1.577 1 70 630 ASP B CA 1
ATOM 10163 C C . ASP B 1 630 ? 19.078 33.844 -0.248 1 70 630 ASP B C 1
ATOM 10165 O O . ASP B 1 630 ? 18.859 33.281 0.818 1 70 630 ASP B O 1
ATOM 10169 N N . VAL B 1 631 ? 19.766 34.938 -0.378 1 73.06 631 VAL B N 1
ATOM 10170 C CA . VAL B 1 631 ? 20.219 35.688 0.792 1 73.06 631 VAL B CA 1
ATOM 10171 C C . VAL B 1 631 ? 19.703 37.094 0.734 1 73.06 631 VAL B C 1
ATOM 10173 O O . VAL B 1 631 ? 19.734 37.75 -0.318 1 73.06 631 VAL B O 1
ATOM 10176 N N . PHE B 1 632 ? 19.188 37.562 1.855 1 72.5 632 PHE B N 1
ATOM 10177 C CA . PHE B 1 632 ? 18.641 38.906 1.931 1 72.5 632 PHE B CA 1
ATOM 10178 C C . PHE B 1 632 ? 19.219 39.656 3.129 1 72.5 632 PHE B C 1
ATOM 10180 O O . PHE B 1 632 ? 19.344 39.094 4.215 1 72.5 632 PHE B O 1
ATOM 10187 N N . ASN B 1 633 ? 19.5 40.969 2.928 1 69.81 633 ASN B N 1
ATOM 10188 C CA . ASN B 1 633 ? 20.109 41.781 3.969 1 69.81 633 ASN B CA 1
ATOM 10189 C C . ASN B 1 633 ? 19.188 42.906 4.406 1 69.81 633 ASN B C 1
ATOM 10191 O O . ASN B 1 633 ? 18.531 43.531 3.574 1 69.81 633 ASN B O 1
ATOM 10195 N N . PHE B 1 634 ? 19.094 43.125 5.695 1 73.44 634 PHE B N 1
ATOM 10196 C CA . PHE B 1 634 ? 18.281 44.188 6.254 1 73.44 634 PHE B CA 1
ATOM 10197 C C . PHE B 1 634 ? 19.031 44.906 7.355 1 73.44 634 PHE B C 1
ATOM 10199 O O . PHE B 1 634 ? 19.766 44.312 8.141 1 73.44 634 PHE B O 1
ATOM 10206 N N . GLU B 1 635 ? 18.859 46.281 7.414 1 69.5 635 GLU B N 1
ATOM 10207 C CA . GLU B 1 635 ? 19.547 47.094 8.414 1 69.5 635 GLU B CA 1
ATOM 10208 C C . GLU B 1 635 ? 18.812 47.062 9.75 1 69.5 635 GLU B C 1
ATOM 10210 O O . GLU B 1 635 ? 17.578 47.062 9.797 1 69.5 635 GLU B O 1
ATOM 10215 N N . GLN B 1 636 ? 19.641 47 10.797 1 72.88 636 GLN B N 1
ATOM 10216 C CA . GLN B 1 636 ? 19.078 47.062 12.141 1 72.88 636 GLN B CA 1
ATOM 10217 C C . GLN B 1 636 ? 18.625 48.469 12.469 1 72.88 636 GLN B C 1
ATOM 10219 O O . GLN B 1 636 ? 19.219 49.438 12.008 1 72.88 636 GLN B O 1
ATOM 10224 N N . VAL B 1 637 ? 17.484 48.656 13.109 1 68.69 637 VAL B N 1
ATOM 10225 C CA . VAL B 1 637 ? 17.047 49.969 13.555 1 68.69 637 VAL B CA 1
ATOM 10226 C C . VAL B 1 637 ? 17.766 50.375 14.844 1 68.69 637 VAL B C 1
ATOM 10228 O O . VAL B 1 637 ? 17.922 49.531 15.734 1 68.69 637 VAL B O 1
ATOM 10231 N N . GLY B 1 638 ? 18.766 51.375 14.836 1 50.09 638 GLY B N 1
ATOM 10232 C CA . GLY B 1 638 ? 19.516 51.906 15.969 1 50.09 638 GLY B CA 1
ATOM 10233 C C . GLY B 1 638 ? 18.672 52.062 17.219 1 50.09 638 GLY B C 1
ATOM 10234 O O . GLY B 1 638 ? 17.484 52.344 17.141 1 50.09 638 GLY B O 1
ATOM 10235 N N . SER B 1 639 ? 19.078 51.281 18.203 1 41.94 639 SER B N 1
ATOM 10236 C CA . SER B 1 639 ? 18.531 51.688 19.5 1 41.94 639 SER B CA 1
ATOM 10237 C C . SER B 1 639 ? 18.781 53.188 19.766 1 41.94 639 SER B C 1
ATOM 10239 O O . SER B 1 639 ? 19.797 53.719 19.328 1 41.94 639 SER B O 1
#

pLDDT: mean 75.34, std 22.74, range [20.61, 98.5]

Radius of gyration: 36.39 Å; Cα contacts (8 Å, |Δi|>4): 1728; chains: 2; bounding box: 93×115×123 Å